Protein AF-A0AAN6RG92-F1 (afdb_monomer_lite)

Radius of gyration: 42.53 Å; chains: 1; bounding box: 88×149×104 Å

Foldseek 3Di:
DPPFKAKAKDWLDDPLQPPFQDDDPDAPVVLLVVVVVVVVVVVVPDDDDDDDDDDDDDDDDDDDDDDDDDDDDDDDHDDDDPPDDSPPPPLVPVLSQKIKMKMWMWGHDPDDPDDTDTFWIWIKMKGRLLQDQFQQLSQLFPDLVSNCCDQPQHARLQFGPPQCQDPPQQVFPNLDHRLNSDWIEMETQDTDGDPVCPPVCVSLVRVSVVLVVVCSRTVWYKYKYALQRCCVVLCVVCVPHDPVVSVVSSVVSSVVSLLVVLVSQWADRGADSMTMDTNDSPRCSNVQHSVNGGYQDDDDDDDDDPVLVVLLVVLLVDALVVNLVVCCVQPVALPDPLQCDADRQQHGSLLSNLLSLNLVNNLVNCVSCVVQQCDATSSRDGSLRSLLVSVSCVLQWDDDFSGIDGCNLVGPFDDLSNLSSNCVSVVPPDADPLNSQLSRQQKPQSQAESNFRFLLLLLLLLVLLVVQLVQLVVLVVPPPDPALCSSCVSCVLLCVLWDPQLSVVSSVDVLLSNLLSVLSVLLNVLSPDSYNLSQLAPVSSVVSLVVVVDPVSSVVVNVVSPTDSLSNLQSSLLVSQQCDSRNHSVPCPVDPPVRVVVCCVDPNNVVSVVVSVPGGDIPSNNSSSNSCVVRVHHYPDDPCLLPVSPHRSSLLVCLLVVVCVQDPADFFAAADPVQAQAEFEQEFPLLCFVVVQVVCVVVVFPHEAEVVCQVPDPVHRVSLVSVVLCVVPPDDDDDQCALSSVCRPCSVGNHYTYLVRNQCVVSVCVRRVNHHYHYRGDPDPVVSVVVCCVPVVVVLQCVVVVVLVPPDPPPQQLVLQVQLLVCLLVLPVVSNVVSCVVNVPAQPFAQDPVPDDPSDPPSRHHDHLLSSLQSNLLSVNLVSLLVSLVRHPPRDNAARNLLSNLVVLDLSSNLSNCVSPLVNLADDNDDPDQAHSLLSLLQDPNSLSNNVSSLVSLHQLQRQTPDNDLCRRNLSSNLVSPPALVSLVSNVVSPDAAPRQCSCVSCLLVVPPSNNVSCLVRHPDHDDCVSPPLVVSLVSNVVVPNVVSNVVSVVSCCVPVVDDDDDDDDDDDDDDDYYDDDDDDDDDDDDDDDDDNRSPSSCPSSDSSRDNSPPPPPPPPPPDDDDDDDDDDDDDDDDDDD

Organism: NCBI:txid1892770

Sequence (1138 aa):
MMEHFTVKLTLRSKSKAKRNDWKPKKTWKQCFEELGAKMRDSVTNNDPEPEPRAQEVEGSEMRDVEENLDQGEEETIQDEEDPGQASDDDIFAEFRWMEQMDGTVFLHHPDSSNKPSGVGYCNAKLIRRNCMRSFYSDLEQPTQETCNLAFQLFDRYGRLKKAFKEHVVKKGSGIWGDEFDSGDLLLFEEVSLQAPYRRQGLGTKLVEAILERARSKSNDFFAVVTPGWLNRVVSMETNGMSDSEVREVESRHQVAAECFYRSVGFRRVGSSSWLAFAGNPEHPCHSLDAAADFDMPVPPPRLLSPQQTAMFRECSGKNDKDFLVYLQGKMGDRYNPLWDAIDKAGNTILCCSAMASKNQTTSWILNMRADLRVLRNDEGETVLDALLDDCETKRTQRQHNIATLSVSDEFKGFPDTTVACVALLKGMSTVNISEKLRLKFGCTCGSCIGGFLSPRMRFSLRNKAKYIHDMLQMCMSSQMTGDLDDFLYSAEDYLLYVPESVRNNMRTNRSLRQGFANLFTHFEQLSKVDTSRGLLNEPNVLLQLKMEGEWPPHSKNYLKRGGTIYAVGSYLFEFAMNEDEVTGDGDPNMFDEDEKKEFEKSPEGVKLKTELAGLSECRNDLEYGFVSTQLRYKMKPSAHEYGYSVYSIRTWHLIESFYGLFAPNPPPRVRDPSKPMQVICVGLPRSGTESLQKALLTLGYDYTYHGWDMLNESPHRMNSWVALARRKYFQTASKRIAAEDFDALLGHAVAVTDAAANCFAAELIAAYPDAKVILNTRRNIDAWHASVMSNIVAVNEDWFKWLLCRTHTPVDMGKARQQIIAACSSGDIGSLEALFKGSAIGPNHPHSVYQLDRSVPESQQLPVVEQMFLEAIKSEQIDVILFLAKYFPGSSLYGHPMRAAIDTGNPDVLRAACKSDPESANVELGDDDTMNALGYAASKPNGAELIKVLLDAGADPNHDPPFKLPACRNVSAAVLGGMPASTFEQFFDAGYIGNDPFPIEYAVEKQRKDVLEVFFSRCQALPDPQVLSEEKLIGMADKHGDQDMVAMIKGFYESRYHKKEGMLASLKKRNHVVLSVRGLLKAFESSYCASQSGQLLFFVVVFAVNTPPNLSADWTYRRHGDYNIGKGVAMQTIKLSP

InterPro domains:
  IPR016181 Acyl-CoA N-acyltransferase [SSF55729] (184-273)
  IPR027417 P-loop containing nucleoside triphosphate hydrolase [G3DSA:3.40.50.300] (671-848)
  IPR027417 P-loop containing nucleoside triphosphate hydrolase [SSF52540] (675-794)
  IPR036770 Ankyrin repeat-containing domain superfamily [G3DSA:1.25.40.20] (856-1052)
  IPR036770 Ankyrin repeat-containing domain superfamily [SSF48403] (897-1050)
  IPR040632 Sulfotransferase, S. mansonii-type [PF17784] (678-824)

Structure (mmCIF, N/CA/C/O backbone):
data_AF-A0AAN6RG92-F1
#
_entry.id   AF-A0AAN6RG92-F1
#
loop_
_atom_site.group_PDB
_atom_site.id
_atom_site.type_symbol
_atom_site.label_atom_id
_atom_site.label_alt_id
_atom_site.label_comp_id
_atom_site.label_asym_id
_atom_site.label_entity_id
_atom_site.label_seq_id
_atom_site.pdbx_PDB_ins_code
_atom_site.Cartn_x
_atom_site.Cartn_y
_atom_site.Cartn_z
_atom_site.occupancy
_atom_site.B_iso_or_equiv
_atom_site.auth_seq_id
_atom_site.auth_comp_id
_atom_site.auth_asym_id
_atom_site.auth_atom_id
_atom_site.pdbx_PDB_model_num
ATOM 1 N N . MET A 1 1 ? 17.712 -48.344 -13.541 1.00 41.84 1 MET A N 1
ATOM 2 C CA . MET A 1 1 ? 17.711 -46.967 -14.106 1.00 41.84 1 MET A CA 1
ATOM 3 C C . MET A 1 1 ? 17.796 -45.860 -13.046 1.00 41.84 1 MET A C 1
ATOM 5 O O . MET A 1 1 ? 18.238 -44.779 -13.409 1.00 41.84 1 MET A O 1
ATOM 9 N N . MET A 1 2 ? 17.413 -46.079 -11.774 1.00 48.91 2 MET A N 1
ATOM 10 C CA . MET A 1 2 ? 17.526 -45.055 -10.710 1.00 48.91 2 MET A CA 1
ATOM 11 C C . MET A 1 2 ? 18.890 -44.999 -9.993 1.00 48.91 2 MET A C 1
ATOM 13 O O . MET A 1 2 ? 19.185 -43.973 -9.393 1.00 48.91 2 MET A O 1
ATOM 17 N N . GLU A 1 3 ? 19.742 -46.022 -10.122 1.00 54.16 3 GLU A N 1
ATOM 18 C CA . GLU A 1 3 ? 21.063 -46.136 -9.458 1.00 54.16 3 GLU A CA 1
ATOM 19 C C . GLU A 1 3 ? 22.092 -45.056 -9.860 1.00 54.16 3 GLU A C 1
ATOM 21 O O . GLU A 1 3 ? 23.181 -44.984 -9.302 1.00 54.16 3 GLU A O 1
ATOM 26 N N . HIS A 1 4 ? 21.765 -44.199 -10.832 1.00 69.56 4 HIS A N 1
ATOM 27 C CA . HIS A 1 4 ? 22.655 -43.150 -11.334 1.00 69.56 4 HIS A CA 1
ATOM 28 C C . HIS A 1 4 ? 22.322 -41.747 -10.814 1.00 69.56 4 HIS A C 1
ATOM 30 O O . HIS A 1 4 ? 22.964 -40.791 -11.239 1.00 69.56 4 HIS A O 1
ATOM 36 N N . PHE A 1 5 ? 21.333 -41.577 -9.930 1.00 75.44 5 PHE A N 1
ATOM 37 C CA . PHE A 1 5 ? 20.938 -40.251 -9.443 1.00 75.44 5 PHE A CA 1
ATOM 38 C C . PHE A 1 5 ? 21.104 -40.116 -7.931 1.00 75.44 5 PHE A C 1
ATOM 40 O O . PHE A 1 5 ? 20.640 -40.963 -7.178 1.00 75.44 5 PHE A O 1
ATOM 47 N N . THR A 1 6 ? 21.685 -39.003 -7.479 1.00 80.31 6 THR A N 1
ATOM 48 C CA . THR A 1 6 ? 21.758 -38.655 -6.048 1.00 80.31 6 THR A CA 1
ATOM 49 C C . THR A 1 6 ? 21.073 -37.323 -5.785 1.00 80.31 6 THR A C 1
ATOM 51 O O . THR A 1 6 ? 21.332 -36.342 -6.487 1.00 80.31 6 THR A O 1
ATOM 54 N N . VAL A 1 7 ? 20.229 -37.270 -4.753 1.00 80.50 7 VAL A N 1
ATOM 55 C CA . VAL A 1 7 ? 19.650 -36.021 -4.242 1.00 80.50 7 VAL A CA 1
ATOM 56 C C . VAL A 1 7 ? 20.561 -35.489 -3.141 1.00 80.50 7 VAL A C 1
ATOM 58 O O . VAL A 1 7 ? 20.794 -36.175 -2.151 1.00 80.50 7 VAL A O 1
ATOM 61 N N . LYS A 1 8 ? 21.071 -34.269 -3.309 1.00 82.94 8 LYS A N 1
ATOM 62 C CA . LYS A 1 8 ? 21.851 -33.556 -2.294 1.00 82.94 8 LYS A CA 1
ATOM 63 C C . LYS A 1 8 ? 21.007 -32.429 -1.717 1.00 82.94 8 LYS A C 1
ATOM 65 O O . LYS A 1 8 ? 20.476 -31.613 -2.474 1.00 82.94 8 LYS A O 1
ATOM 70 N N . LEU A 1 9 ? 20.906 -32.378 -0.394 1.00 81.44 9 LEU A N 1
ATOM 71 C CA . LEU A 1 9 ? 20.276 -31.277 0.326 1.00 81.44 9 LEU A CA 1
ATOM 72 C C . LEU A 1 9 ? 21.353 -30.353 0.893 1.00 81.44 9 LEU A C 1
ATOM 74 O O . LEU A 1 9 ? 22.310 -30.808 1.515 1.00 81.44 9 LEU A O 1
ATOM 78 N N . THR A 1 10 ? 21.176 -29.051 0.712 1.00 78.62 10 THR A N 1
ATOM 79 C CA . THR A 1 10 ? 22.070 -28.022 1.241 1.00 78.62 10 THR A CA 1
ATOM 80 C C . THR A 1 10 ? 21.276 -27.075 2.132 1.00 78.62 10 THR A C 1
ATOM 82 O O . THR A 1 10 ? 20.286 -26.477 1.708 1.00 78.62 10 THR A O 1
ATOM 85 N N . LEU A 1 11 ? 21.739 -26.907 3.372 1.00 70.62 11 LEU A N 1
ATOM 86 C CA . LEU A 1 11 ? 21.238 -25.892 4.297 1.00 70.62 11 LEU A CA 1
ATOM 87 C C . LEU A 1 11 ? 22.201 -24.711 4.319 1.00 70.62 11 LEU A C 1
ATOM 89 O O . LEU A 1 11 ? 23.370 -24.876 4.668 1.00 70.62 11 LEU A O 1
ATOM 93 N N . ARG A 1 12 ? 21.714 -23.513 3.986 1.00 65.75 12 ARG A N 1
ATOM 94 C CA . ARG A 1 12 ? 22.569 -22.314 3.930 1.00 65.75 12 ARG A CA 1
ATOM 95 C C . ARG A 1 12 ? 22.848 -21.680 5.299 1.00 65.75 12 ARG A C 1
ATOM 97 O O . ARG A 1 12 ? 23.779 -20.895 5.417 1.00 65.75 12 ARG A O 1
ATOM 104 N N . SER A 1 13 ? 22.109 -22.048 6.352 1.00 58.00 13 SER A N 1
ATOM 105 C CA . SER A 1 13 ? 22.227 -21.434 7.685 1.00 58.00 13 SER A CA 1
ATOM 106 C C . SER A 1 13 ? 22.281 -22.483 8.803 1.00 58.00 13 SER A C 1
ATOM 108 O O . SER A 1 13 ? 21.282 -23.133 9.091 1.00 58.00 13 SER A O 1
ATOM 110 N N . LYS A 1 14 ? 23.432 -22.644 9.479 1.00 45.84 14 LYS A N 1
ATOM 111 C CA . LYS A 1 14 ? 23.584 -23.592 10.611 1.00 45.84 14 LYS A CA 1
ATOM 112 C C . LYS A 1 14 ? 23.246 -22.986 11.985 1.00 45.84 14 LYS A C 1
ATOM 114 O O . LYS A 1 14 ? 22.945 -23.717 12.925 1.00 45.84 14 LYS A O 1
ATOM 119 N N . SER A 1 15 ? 23.317 -21.658 12.142 1.00 46.38 15 SER A N 1
ATOM 120 C CA . SER A 1 15 ? 23.264 -20.982 13.456 1.00 46.38 15 SER A CA 1
ATOM 121 C C . SER A 1 15 ? 21.853 -20.711 13.988 1.00 46.38 15 SER A C 1
ATOM 123 O O . SER A 1 15 ? 21.699 -20.422 15.174 1.00 46.38 15 SER A O 1
ATOM 125 N N . LYS A 1 16 ? 20.821 -20.839 13.148 1.00 53.66 16 LYS A N 1
ATOM 126 C CA . LYS A 1 16 ? 19.426 -20.509 13.492 1.00 53.66 16 LYS A CA 1
ATOM 127 C C . LYS A 1 16 ? 18.623 -21.697 14.049 1.00 53.66 16 LYS A C 1
ATOM 129 O O . LYS A 1 16 ? 17.495 -21.521 14.491 1.00 53.66 16 LYS A O 1
ATOM 134 N N . ALA A 1 17 ? 19.214 -22.897 14.061 1.00 45.22 17 ALA A N 1
ATOM 135 C CA . ALA A 1 17 ? 18.517 -24.170 14.271 1.00 45.22 17 ALA A CA 1
ATOM 136 C C . ALA A 1 17 ? 18.749 -24.851 15.637 1.00 45.22 17 ALA A C 1
ATOM 138 O O . ALA A 1 17 ? 18.220 -25.929 15.869 1.00 45.22 17 ALA A O 1
ATOM 139 N N . LYS A 1 18 ? 19.496 -24.261 16.581 1.00 39.88 18 LYS A N 1
ATOM 140 C CA . LYS A 1 18 ? 19.905 -25.007 17.792 1.00 39.88 18 LYS A CA 1
ATOM 141 C C . LYS A 1 18 ? 18.778 -25.395 18.764 1.00 39.88 18 LYS A C 1
ATOM 143 O O . LYS A 1 18 ? 19.038 -26.203 19.649 1.00 39.88 18 LYS A O 1
ATOM 148 N N . ARG A 1 19 ? 17.567 -24.831 18.661 1.00 42.09 19 ARG A N 1
ATOM 149 C CA . ARG A 1 19 ? 16.524 -25.037 19.687 1.00 42.09 19 ARG A CA 1
ATOM 150 C C . ARG A 1 19 ? 15.610 -26.253 19.445 1.00 42.09 19 ARG A C 1
ATOM 152 O O . ARG A 1 19 ? 15.033 -26.711 20.419 1.00 42.09 19 ARG A O 1
ATOM 159 N N . ASN A 1 20 ? 15.517 -26.802 18.222 1.00 46.84 20 ASN A N 1
ATOM 160 C CA . ASN A 1 20 ? 14.426 -27.725 17.834 1.00 46.84 20 ASN A CA 1
ATOM 161 C C . ASN A 1 20 ? 14.829 -28.950 16.972 1.00 46.84 20 ASN A C 1
ATOM 163 O O . ASN A 1 20 ? 13.984 -29.482 16.253 1.00 46.84 20 ASN A O 1
ATOM 167 N N . ASP A 1 21 ? 16.075 -29.431 17.013 1.00 44.81 21 ASP A N 1
ATOM 168 C CA . ASP A 1 21 ? 16.442 -30.654 16.275 1.00 44.81 21 ASP A CA 1
ATOM 169 C C . ASP A 1 21 ? 15.799 -31.896 16.931 1.00 44.81 21 ASP A C 1
ATOM 171 O O . ASP A 1 21 ? 16.317 -32.473 17.891 1.00 44.81 21 ASP A O 1
ATOM 175 N N . TRP A 1 22 ? 14.637 -32.304 16.419 1.00 44.06 22 TRP A N 1
ATOM 176 C CA . TRP A 1 22 ? 13.930 -33.518 16.818 1.00 44.06 22 TRP A CA 1
ATOM 177 C C . TRP A 1 22 ? 14.306 -34.673 15.890 1.00 44.06 22 TRP A C 1
ATOM 179 O O . TRP A 1 22 ? 14.305 -34.537 14.670 1.00 44.06 22 TRP A O 1
ATOM 189 N N . LYS A 1 23 ? 14.586 -35.854 16.454 1.00 47.00 23 LYS A N 1
ATOM 190 C CA . LYS A 1 23 ? 14.817 -37.071 15.663 1.00 47.00 23 LYS A CA 1
ATOM 191 C C . LYS A 1 23 ? 13.511 -37.868 15.537 1.00 47.00 23 LYS A C 1
ATOM 193 O O . LYS A 1 23 ? 13.114 -38.506 16.518 1.00 47.00 23 LYS A O 1
ATOM 198 N N . PRO A 1 24 ? 12.829 -37.858 14.374 1.00 51.44 24 PRO A N 1
ATOM 199 C CA . PRO A 1 24 ? 11.627 -38.660 14.179 1.00 51.44 24 PRO A CA 1
ATOM 200 C C . PRO A 1 24 ? 11.956 -40.157 14.283 1.00 51.44 24 PRO A C 1
ATOM 202 O O . PRO A 1 24 ? 12.979 -40.620 13.790 1.00 51.44 24 PRO A O 1
ATOM 205 N N . LYS A 1 25 ? 11.081 -40.932 14.941 1.00 48.28 25 LYS A N 1
ATOM 206 C CA . LYS A 1 25 ? 11.265 -42.386 15.131 1.00 48.28 25 LYS A CA 1
ATOM 207 C C . LYS A 1 25 ? 10.901 -43.230 13.894 1.00 48.28 25 LYS A C 1
ATOM 209 O O . LYS A 1 25 ? 11.211 -44.415 13.891 1.00 48.28 25 LYS A O 1
ATOM 214 N N . LYS A 1 26 ? 10.198 -42.658 12.905 1.00 56.84 26 LYS A N 1
ATOM 215 C CA . LYS A 1 26 ? 9.674 -43.336 11.699 1.00 56.84 26 LYS A CA 1
ATOM 216 C C . LYS A 1 26 ? 9.678 -42.392 10.494 1.00 56.84 26 LYS A C 1
ATOM 218 O O . LYS A 1 26 ? 9.419 -41.204 10.683 1.00 56.84 26 LYS A O 1
ATOM 223 N N . THR A 1 27 ? 9.880 -42.904 9.281 1.00 55.31 27 THR A N 1
ATOM 224 C CA . THR A 1 27 ? 9.799 -42.130 8.020 1.00 55.31 27 THR A CA 1
ATOM 225 C C . THR A 1 27 ? 8.349 -41.927 7.560 1.00 55.31 27 THR A C 1
ATOM 227 O O . THR A 1 27 ? 7.443 -42.624 8.021 1.00 55.31 27 THR A O 1
ATOM 230 N N . TRP A 1 28 ? 8.106 -40.986 6.640 1.00 49.78 28 TRP A N 1
ATOM 231 C CA . TRP A 1 28 ? 6.772 -40.768 6.051 1.00 49.78 28 TRP A CA 1
ATOM 232 C C . TRP A 1 28 ? 6.160 -42.026 5.432 1.00 49.78 28 TRP A C 1
ATOM 234 O O . TRP A 1 28 ? 5.001 -42.344 5.692 1.00 49.78 28 TRP A O 1
ATOM 244 N N . LYS A 1 29 ? 6.963 -42.786 4.681 1.00 57.22 29 LYS A N 1
ATOM 245 C CA . LYS A 1 29 ? 6.540 -44.039 4.047 1.00 57.22 29 LYS A CA 1
ATOM 246 C C . LYS A 1 29 ? 6.023 -45.053 5.075 1.00 57.22 29 LYS A C 1
ATOM 248 O O . LYS A 1 29 ? 4.946 -45.608 4.894 1.00 57.22 29 LYS A O 1
ATOM 253 N N . GLN A 1 30 ? 6.725 -45.199 6.200 1.00 65.00 30 GLN A N 1
ATOM 254 C CA . GLN A 1 30 ? 6.315 -46.079 7.301 1.00 65.00 30 GLN A CA 1
ATOM 255 C C . GLN A 1 30 ? 5.021 -45.599 7.976 1.00 65.00 30 GLN A C 1
ATOM 257 O O . GLN A 1 30 ? 4.154 -46.407 8.298 1.00 65.00 30 GLN A O 1
ATOM 262 N N . CYS A 1 31 ? 4.861 -44.285 8.174 1.00 57.78 31 CYS A N 1
ATOM 263 C CA . CYS A 1 31 ? 3.627 -43.725 8.730 1.00 57.78 31 CYS A CA 1
ATOM 264 C C . CYS A 1 31 ? 2.418 -43.975 7.810 1.00 57.78 31 CYS A C 1
ATOM 266 O O . CYS A 1 31 ? 1.359 -44.369 8.298 1.00 57.78 31 CYS A O 1
ATOM 268 N N . PHE A 1 32 ? 2.571 -43.791 6.496 1.00 53.44 32 PHE A N 1
ATOM 269 C CA . PHE A 1 32 ? 1.494 -44.007 5.527 1.00 53.44 32 PHE A CA 1
ATOM 270 C C . PHE A 1 32 ? 1.146 -45.485 5.325 1.00 53.44 32 PHE A C 1
ATOM 272 O O . PHE A 1 32 ? -0.032 -45.817 5.207 1.00 53.44 32 PHE A O 1
ATOM 279 N N . GLU A 1 33 ? 2.131 -46.383 5.348 1.00 63.28 33 GLU A N 1
ATOM 280 C CA . GLU A 1 33 ? 1.896 -47.831 5.301 1.00 63.28 33 GLU A CA 1
ATOM 281 C C . GLU A 1 33 ? 1.090 -48.312 6.522 1.00 63.28 33 GLU A C 1
ATOM 283 O O . GLU A 1 33 ? 0.132 -49.074 6.368 1.00 63.28 33 GLU A O 1
ATOM 288 N N . GLU A 1 34 ? 1.403 -47.806 7.721 1.00 60.94 34 GLU A N 1
ATOM 289 C CA . GLU A 1 34 ? 0.662 -48.105 8.956 1.00 60.94 34 GLU A CA 1
ATOM 290 C C . GLU A 1 34 ? -0.752 -47.508 8.968 1.00 60.94 34 GLU A C 1
ATOM 292 O O . GLU A 1 34 ? -1.695 -48.170 9.404 1.00 60.94 34 GLU A O 1
ATOM 297 N N . LEU A 1 35 ? -0.929 -46.274 8.487 1.00 51.62 35 LEU A N 1
ATOM 298 C CA . LEU A 1 35 ? -2.249 -45.645 8.351 1.00 51.62 35 LEU A CA 1
ATOM 299 C C . LEU A 1 35 ? -3.116 -46.383 7.326 1.00 51.62 35 LEU A C 1
ATOM 301 O O . LEU A 1 35 ? -4.281 -46.668 7.602 1.00 51.62 35 LEU A O 1
ATOM 305 N N . GLY A 1 36 ? -2.538 -46.770 6.187 1.00 54.31 36 GLY A N 1
ATOM 306 C CA . GLY A 1 36 ? -3.207 -47.591 5.182 1.00 54.31 36 GLY A CA 1
ATOM 307 C C . GLY A 1 36 ? -3.563 -48.988 5.699 1.00 54.31 36 GLY A C 1
ATOM 308 O O . GLY A 1 36 ? -4.608 -49.526 5.343 1.00 54.31 36 GLY A O 1
ATOM 309 N N . ALA A 1 37 ? -2.738 -49.586 6.566 1.00 53.97 37 ALA A N 1
ATOM 310 C CA . ALA A 1 37 ? -3.074 -50.831 7.262 1.00 53.97 37 ALA A CA 1
ATOM 311 C C . ALA A 1 37 ? -4.242 -50.639 8.250 1.00 53.97 37 ALA A C 1
ATOM 313 O O . ALA A 1 37 ? -5.227 -51.364 8.166 1.00 53.97 37 ALA A O 1
ATOM 314 N N . LYS A 1 38 ? -4.206 -49.594 9.091 1.00 49.78 38 LYS A N 1
ATOM 315 C CA . LYS A 1 38 ? -5.293 -49.268 10.035 1.00 49.78 38 LYS A CA 1
ATOM 316 C C . LYS A 1 38 ? -6.626 -48.953 9.349 1.00 49.78 38 LYS A C 1
ATOM 318 O O . LYS A 1 38 ? -7.674 -49.305 9.882 1.00 49.78 38 LYS A O 1
ATOM 323 N N . MET A 1 39 ? -6.602 -48.291 8.189 1.00 46.28 39 MET A N 1
ATOM 324 C CA . MET A 1 39 ? -7.810 -48.029 7.396 1.00 46.28 39 MET A CA 1
ATOM 325 C C . MET A 1 39 ? -8.355 -49.295 6.728 1.00 46.28 39 MET A C 1
ATOM 327 O O . MET A 1 39 ? -9.567 -49.452 6.623 1.00 46.28 39 MET A O 1
ATOM 331 N N . ARG A 1 40 ? -7.492 -50.233 6.317 1.00 48.16 40 ARG A N 1
ATOM 332 C CA . ARG A 1 40 ? -7.936 -51.548 5.825 1.00 48.16 40 ARG A CA 1
ATOM 333 C C . ARG A 1 40 ? -8.585 -52.377 6.937 1.00 48.16 40 ARG A C 1
ATOM 335 O O . ARG A 1 40 ? -9.636 -52.961 6.698 1.00 48.16 40 ARG A O 1
ATOM 342 N N . ASP A 1 41 ? -8.041 -52.327 8.151 1.00 42.03 41 ASP A N 1
ATOM 343 C CA . ASP A 1 41 ? -8.598 -53.024 9.321 1.00 42.03 41 ASP A CA 1
ATOM 344 C C . ASP A 1 41 ? -9.918 -52.403 9.834 1.00 42.03 41 ASP A C 1
ATOM 346 O O . ASP A 1 41 ? -10.749 -53.097 10.432 1.00 42.03 41 ASP A O 1
ATOM 350 N N . SER A 1 42 ? -10.150 -51.100 9.605 1.00 39.28 42 SER A N 1
ATOM 351 C CA . SER A 1 42 ? -11.406 -50.431 9.980 1.00 39.28 42 SER A CA 1
ATOM 352 C C . SER A 1 42 ? -12.540 -50.662 8.974 1.00 39.28 42 SER A C 1
ATOM 354 O O . SER A 1 42 ? -13.697 -50.739 9.387 1.00 39.28 42 SER A O 1
ATOM 356 N N . VAL A 1 43 ? -12.222 -50.845 7.686 1.00 43.78 43 VAL A N 1
ATOM 357 C CA . VAL A 1 43 ? -13.200 -51.152 6.622 1.00 43.78 43 VAL A CA 1
ATOM 358 C C . VAL A 1 43 ? -13.655 -52.618 6.666 1.00 43.78 43 VAL A C 1
ATOM 360 O O . VAL A 1 43 ? -14.786 -52.914 6.298 1.00 43.78 43 VAL A O 1
ATOM 363 N N . THR A 1 44 ? -12.854 -53.544 7.207 1.00 41.34 44 THR A N 1
ATOM 364 C CA . THR A 1 44 ? -13.261 -54.958 7.353 1.00 41.34 44 THR A CA 1
ATOM 365 C C . THR A 1 44 ? -14.277 -55.231 8.469 1.00 41.34 44 THR A C 1
ATOM 367 O O . THR A 1 44 ? -14.779 -56.347 8.555 1.00 41.34 44 THR A O 1
ATOM 370 N N . ASN A 1 45 ? -14.593 -54.251 9.328 1.00 40.19 45 ASN A N 1
ATOM 371 C CA . ASN A 1 45 ? -15.454 -54.466 10.501 1.00 40.19 45 ASN A CA 1
ATOM 372 C C . ASN A 1 45 ? -16.856 -53.844 10.423 1.00 40.19 45 ASN A C 1
ATOM 374 O O . ASN A 1 45 ? -17.624 -54.041 11.358 1.00 40.19 45 ASN A O 1
ATOM 378 N N . ASN A 1 46 ? -17.224 -53.144 9.347 1.00 36.41 46 ASN A N 1
ATOM 379 C CA . ASN A 1 46 ? -18.586 -52.633 9.160 1.00 36.41 46 ASN A CA 1
ATOM 380 C C . ASN A 1 46 ? -18.934 -52.558 7.666 1.00 36.41 46 ASN A C 1
ATOM 382 O O . ASN A 1 46 ? -18.648 -51.551 7.031 1.00 36.41 46 ASN A O 1
ATOM 386 N N . ASP A 1 47 ? -19.503 -53.627 7.102 1.00 32.25 47 ASP A N 1
ATOM 387 C CA . ASP A 1 47 ? -20.840 -53.594 6.478 1.00 32.25 47 ASP A CA 1
ATOM 388 C C . ASP A 1 47 ? -21.178 -54.910 5.737 1.00 32.25 47 ASP A C 1
ATOM 390 O O . ASP A 1 47 ? -20.274 -55.631 5.307 1.00 32.25 47 ASP A O 1
ATOM 394 N N . PRO A 1 48 ? -22.476 -55.264 5.605 1.00 35.66 48 PRO A N 1
ATOM 395 C CA . PRO A 1 48 ? -22.934 -56.438 4.872 1.00 35.66 48 PRO A CA 1
ATOM 396 C C . PRO A 1 48 ? -23.002 -56.192 3.355 1.00 35.66 48 PRO A C 1
ATOM 398 O O . PRO A 1 48 ? -23.286 -55.089 2.893 1.00 35.66 48 PRO A O 1
ATOM 401 N N . GLU A 1 49 ? -22.768 -57.268 2.601 1.00 36.09 49 GLU A N 1
ATOM 402 C CA . GLU A 1 49 ? -22.749 -57.357 1.134 1.00 36.09 49 GLU A CA 1
ATOM 403 C C . GLU A 1 49 ? -23.899 -56.637 0.403 1.00 36.09 49 GLU A C 1
ATOM 405 O O . GLU A 1 49 ? -25.060 -56.707 0.820 1.00 36.09 49 GLU A O 1
ATOM 410 N N . PRO A 1 50 ? -23.616 -56.132 -0.812 1.00 32.41 50 PRO A N 1
ATOM 411 C CA . PRO A 1 50 ? -24.576 -56.179 -1.903 1.00 32.41 50 PRO A CA 1
ATOM 412 C C . PRO A 1 50 ? -24.087 -57.026 -3.092 1.00 32.41 50 PRO A C 1
ATOM 414 O O . PRO A 1 50 ? -22.984 -56.863 -3.613 1.00 32.41 50 PRO A O 1
ATOM 417 N N . GLU A 1 51 ? -24.993 -57.902 -3.525 1.00 28.19 51 GLU A N 1
ATOM 418 C CA . GLU A 1 51 ? -24.962 -58.775 -4.704 1.00 28.19 51 GLU A CA 1
ATOM 419 C C . GLU A 1 51 ? -24.925 -58.033 -6.070 1.00 28.19 51 GLU A C 1
ATOM 421 O O . GLU A 1 51 ? -25.201 -56.833 -6.152 1.00 28.19 51 GLU A O 1
ATOM 426 N N . PRO A 1 52 ? -24.599 -58.744 -7.176 1.00 36.50 52 PRO A N 1
ATOM 427 C CA . PRO A 1 52 ? -23.826 -58.204 -8.292 1.00 36.50 52 PRO A CA 1
ATOM 428 C C . PRO A 1 52 ? -24.656 -57.829 -9.533 1.00 36.50 52 PRO A C 1
ATOM 430 O O . PRO A 1 52 ? -25.716 -58.394 -9.811 1.00 36.50 52 PRO A O 1
ATOM 433 N N . ARG A 1 53 ? -24.096 -56.958 -10.385 1.00 27.89 53 ARG A N 1
ATOM 434 C CA . ARG A 1 53 ? -24.444 -56.902 -11.816 1.00 27.89 53 ARG A CA 1
ATOM 435 C C . ARG A 1 53 ? -23.192 -56.831 -12.682 1.00 27.89 53 ARG A C 1
ATOM 437 O O . ARG A 1 53 ? -22.346 -55.964 -12.504 1.00 27.89 53 ARG A O 1
ATOM 444 N N . ALA A 1 54 ? -23.122 -57.797 -13.591 1.00 28.50 54 ALA A N 1
ATOM 445 C CA . ALA A 1 54 ? -21.978 -58.188 -14.396 1.00 28.50 54 ALA A CA 1
ATOM 446 C C . ALA A 1 54 ? -22.031 -57.674 -15.849 1.00 28.50 54 ALA A C 1
ATOM 448 O O . ALA A 1 54 ? -23.072 -57.203 -16.310 1.00 28.50 54 ALA A O 1
ATOM 449 N N . GLN A 1 55 ? -20.907 -57.948 -16.528 1.00 29.12 55 GLN A N 1
ATOM 450 C CA . GLN A 1 55 ? -20.581 -57.989 -17.966 1.00 29.12 55 GLN A CA 1
ATOM 451 C C . GLN A 1 55 ? -19.938 -56.718 -18.545 1.00 29.12 55 GLN A C 1
ATOM 453 O O . GLN A 1 55 ? -20.609 -55.713 -18.749 1.00 29.12 55 GLN A O 1
ATOM 458 N N . GLU A 1 56 ? -18.603 -56.624 -18.642 1.00 28.41 56 GLU A N 1
ATOM 459 C CA . GLU A 1 56 ? -17.579 -57.408 -19.392 1.00 28.41 56 GLU A CA 1
ATOM 460 C C . GLU A 1 56 ? -17.343 -56.885 -20.816 1.00 28.41 56 GLU A C 1
ATOM 462 O O . GLU A 1 56 ? -18.208 -56.998 -21.680 1.00 28.41 56 GLU A O 1
ATOM 467 N N . VAL A 1 57 ? -16.113 -56.407 -21.054 1.00 28.39 57 VAL A N 1
ATOM 468 C CA . VAL A 1 57 ? -15.346 -56.649 -22.286 1.00 28.39 57 VAL A CA 1
ATOM 469 C C . VAL A 1 57 ? -13.887 -56.915 -21.872 1.00 28.39 57 VAL A C 1
ATOM 471 O O . VAL A 1 57 ? -13.230 -56.047 -21.301 1.00 28.39 57 VAL A O 1
ATOM 474 N N . GLU A 1 58 ? -13.442 -58.150 -22.124 1.00 27.77 58 GLU A N 1
ATOM 475 C CA . GLU A 1 58 ? -12.080 -58.719 -22.030 1.00 27.77 58 GLU A CA 1
ATOM 476 C C . GLU A 1 58 ? -11.085 -57.980 -22.958 1.00 27.77 58 GLU A C 1
ATOM 478 O O . GLU A 1 58 ? -11.504 -57.324 -23.906 1.00 27.77 58 GLU A O 1
ATOM 483 N N . GLY A 1 59 ? -9.754 -58.025 -22.851 1.00 25.56 59 GLY A N 1
ATOM 484 C CA . GLY A 1 59 ? -8.755 -58.737 -22.042 1.00 25.56 59 GLY A CA 1
ATOM 485 C C . GLY A 1 59 ? -7.435 -57.927 -22.142 1.00 25.56 59 GLY A C 1
ATOM 486 O O . GLY A 1 59 ? -7.394 -56.904 -22.818 1.00 25.56 59 GLY A O 1
ATOM 487 N N . SER A 1 60 ? -6.318 -58.236 -21.491 1.00 25.48 60 SER A N 1
ATOM 488 C CA . SER A 1 60 ? -5.620 -59.517 -21.451 1.00 25.48 60 SER A CA 1
ATOM 489 C C . SER A 1 60 ? -4.631 -59.570 -20.279 1.00 25.48 60 SER A C 1
ATOM 491 O O . SER A 1 60 ? -3.957 -58.587 -19.973 1.00 25.48 60 SER A O 1
ATOM 493 N N . GLU A 1 61 ? -4.534 -60.763 -19.705 1.00 26.23 61 GLU A N 1
ATOM 494 C CA . GLU A 1 61 ? -3.703 -61.234 -18.596 1.00 26.23 61 GLU A CA 1
ATOM 495 C C . GLU A 1 61 ? -2.219 -60.815 -18.624 1.00 26.23 61 GLU A C 1
ATOM 497 O O . GLU A 1 61 ? -1.538 -60.937 -19.644 1.00 26.23 61 GLU A O 1
ATOM 502 N N . MET A 1 62 ? -1.675 -60.492 -17.446 1.00 23.70 62 MET A N 1
ATOM 503 C CA . MET A 1 62 ? -0.275 -60.766 -17.118 1.00 23.70 62 MET A CA 1
ATOM 504 C C . MET A 1 62 ? -0.238 -61.522 -15.786 1.00 23.70 62 MET A C 1
ATOM 506 O O . MET A 1 62 ? -0.813 -61.075 -14.799 1.00 23.70 62 MET A O 1
ATOM 510 N N . ARG A 1 63 ? 0.360 -62.717 -15.828 1.00 26.05 63 ARG A N 1
ATOM 511 C CA . ARG A 1 63 ? 0.427 -63.707 -14.748 1.00 26.05 63 ARG A CA 1
ATOM 512 C C . ARG A 1 63 ? 1.449 -63.318 -13.691 1.00 26.05 63 ARG A C 1
ATOM 514 O O . ARG A 1 63 ? 2.494 -62.756 -14.014 1.00 26.05 63 ARG A O 1
ATOM 521 N N . ASP A 1 64 ? 1.138 -63.735 -12.473 1.00 25.64 64 ASP A N 1
ATOM 522 C CA . ASP A 1 64 ? 1.993 -63.727 -11.297 1.00 25.64 64 ASP A CA 1
ATOM 523 C C . ASP A 1 64 ? 3.341 -64.419 -11.540 1.00 25.64 64 ASP A C 1
ATOM 525 O O . ASP A 1 64 ? 3.408 -65.528 -12.080 1.00 25.64 64 ASP A O 1
ATOM 529 N N . VAL A 1 65 ? 4.405 -63.780 -11.058 1.00 26.05 65 VAL A N 1
ATOM 530 C CA . VAL A 1 65 ? 5.622 -64.459 -10.611 1.00 26.05 65 VAL A CA 1
ATOM 531 C C . VAL A 1 65 ? 5.939 -63.897 -9.229 1.00 26.05 65 VAL A C 1
ATOM 533 O O . VAL A 1 65 ? 6.446 -62.786 -9.092 1.00 26.05 65 VAL A O 1
ATOM 536 N N . GLU A 1 66 ? 5.582 -64.665 -8.201 1.00 30.00 66 GLU A N 1
ATOM 537 C CA . GLU A 1 66 ? 6.226 -64.584 -6.894 1.00 30.00 66 GLU A CA 1
ATOM 538 C C . GLU A 1 66 ? 7.712 -64.908 -7.078 1.00 30.00 66 GLU A C 1
ATOM 540 O O . GLU A 1 66 ? 8.047 -66.015 -7.492 1.00 30.00 66 GLU A O 1
ATOM 545 N N . GLU A 1 67 ? 8.608 -63.984 -6.732 1.00 27.06 67 GLU A N 1
ATOM 546 C CA . GLU A 1 67 ? 10.000 -64.329 -6.448 1.00 27.06 67 GLU A CA 1
ATOM 547 C C . GLU A 1 67 ? 10.544 -63.461 -5.304 1.00 27.06 67 GLU A C 1
ATOM 549 O O . GLU A 1 67 ? 10.852 -62.285 -5.453 1.00 27.06 67 GLU A O 1
ATOM 554 N N . ASN A 1 68 ? 10.574 -64.108 -4.138 1.00 23.34 68 ASN A N 1
ATOM 555 C CA . ASN A 1 68 ? 11.583 -64.065 -3.084 1.00 23.34 68 ASN A CA 1
ATOM 556 C C . ASN A 1 68 ? 12.149 -62.712 -2.620 1.00 23.34 68 ASN A C 1
ATOM 558 O O . ASN A 1 68 ? 12.941 -62.050 -3.280 1.00 23.34 68 ASN A O 1
ATOM 562 N N . LEU A 1 69 ? 11.829 -62.440 -1.351 1.00 32.81 69 LEU A N 1
ATOM 563 C CA . LEU A 1 69 ? 12.619 -61.675 -0.393 1.00 32.81 69 LEU A CA 1
ATOM 564 C C . LEU A 1 69 ? 14.119 -61.966 -0.548 1.00 32.81 69 LEU A C 1
ATOM 566 O O . LEU A 1 69 ? 14.571 -63.050 -0.180 1.00 32.81 69 LEU A O 1
ATOM 570 N N . ASP A 1 70 ? 14.884 -60.974 -0.994 1.00 23.34 70 ASP A N 1
ATOM 571 C CA . ASP A 1 70 ? 16.302 -60.907 -0.674 1.00 23.34 70 ASP A CA 1
ATOM 572 C C . ASP A 1 70 ? 16.704 -59.475 -0.308 1.00 23.34 70 ASP A C 1
ATOM 574 O O . ASP A 1 70 ? 16.148 -58.486 -0.790 1.00 23.34 70 ASP A O 1
ATOM 578 N N . GLN A 1 71 ? 17.605 -59.398 0.659 1.00 33.78 71 GLN A N 1
ATOM 579 C CA . GLN A 1 71 ? 18.028 -58.195 1.359 1.00 33.78 71 GLN A CA 1
ATOM 580 C C . GLN A 1 71 ? 18.830 -57.292 0.408 1.00 33.78 71 GLN A C 1
ATOM 582 O O . GLN A 1 71 ? 19.882 -57.695 -0.076 1.00 33.78 71 GLN A O 1
ATOM 587 N N . GLY A 1 72 ? 18.355 -56.067 0.154 1.00 22.59 72 GLY A N 1
ATOM 588 C CA . GLY A 1 72 ? 19.011 -55.100 -0.734 1.00 22.59 72 GLY A CA 1
ATOM 589 C C . GLY A 1 72 ? 19.077 -53.700 -0.124 1.00 22.59 72 GLY A C 1
ATOM 590 O O . GLY A 1 72 ? 18.100 -52.963 -0.172 1.00 22.59 72 GLY A O 1
ATOM 591 N N . GLU A 1 73 ? 20.223 -53.426 0.500 1.00 24.30 73 GLU A N 1
ATOM 592 C CA . GLU A 1 73 ? 20.951 -52.160 0.721 1.00 24.30 73 GLU A CA 1
ATOM 593 C C . GLU A 1 73 ? 20.188 -50.810 0.757 1.00 24.30 73 GLU A C 1
ATOM 595 O O . GLU A 1 73 ? 19.553 -50.374 -0.200 1.00 24.30 73 GLU A O 1
ATOM 600 N N . GLU A 1 74 ? 20.351 -50.086 1.875 1.00 26.67 74 GLU A N 1
ATOM 601 C CA . GLU A 1 74 ? 19.964 -48.680 2.060 1.00 26.67 74 GLU A CA 1
ATOM 602 C C . GLU A 1 74 ? 20.641 -47.759 1.017 1.00 26.67 74 GLU A C 1
ATOM 604 O O . GLU A 1 74 ? 21.850 -47.520 1.070 1.00 26.67 74 GLU A O 1
ATOM 609 N N . GLU A 1 75 ? 19.862 -47.184 0.090 1.00 29.52 75 GLU A N 1
ATOM 610 C CA . GLU A 1 75 ? 20.323 -46.104 -0.798 1.00 29.52 75 GLU A CA 1
ATOM 611 C C . GLU A 1 75 ? 20.685 -44.853 0.033 1.00 29.52 75 GLU A C 1
ATOM 613 O O . GLU A 1 75 ? 19.865 -44.286 0.758 1.00 29.52 75 GLU A O 1
ATOM 618 N N . THR A 1 76 ? 21.943 -44.420 -0.064 1.00 28.42 76 THR A N 1
ATOM 619 C CA . THR A 1 76 ? 22.572 -43.429 0.820 1.00 28.42 76 THR A CA 1
ATOM 620 C C . THR A 1 76 ? 22.214 -41.989 0.423 1.00 28.42 76 THR A C 1
ATOM 622 O O . THR A 1 76 ? 22.657 -41.484 -0.609 1.00 28.42 76 THR A O 1
ATOM 625 N N . ILE A 1 77 ? 21.463 -41.283 1.274 1.00 37.12 77 ILE A N 1
ATOM 626 C CA . ILE A 1 77 ? 21.378 -39.812 1.252 1.00 37.12 77 ILE A CA 1
ATOM 627 C C . ILE A 1 77 ? 22.732 -39.280 1.741 1.00 37.12 77 ILE A C 1
ATOM 629 O O . ILE A 1 77 ? 23.128 -39.538 2.876 1.00 37.12 77 ILE A O 1
ATOM 633 N N . GLN A 1 78 ? 23.477 -38.579 0.884 1.00 34.94 78 GLN A N 1
ATOM 634 C CA . GLN A 1 78 ? 24.767 -37.998 1.266 1.00 34.94 78 GLN A CA 1
ATOM 635 C C . GLN A 1 78 ? 24.569 -36.637 1.946 1.00 34.94 78 GLN A C 1
ATOM 637 O O . GLN A 1 78 ? 24.454 -35.605 1.280 1.00 34.94 78 GLN A O 1
ATOM 642 N N . ASP A 1 79 ? 24.575 -36.646 3.278 1.00 35.38 79 ASP A N 1
ATOM 643 C CA . ASP A 1 79 ? 24.706 -35.454 4.118 1.00 35.38 79 ASP A CA 1
ATOM 644 C C . ASP A 1 79 ? 26.196 -35.077 4.243 1.00 35.38 79 ASP A C 1
ATOM 646 O O . ASP A 1 79 ? 26.900 -35.528 5.144 1.00 35.38 79 ASP A O 1
ATOM 650 N N . GLU A 1 80 ? 26.726 -34.261 3.328 1.00 37.25 80 GLU A N 1
ATOM 651 C CA . GLU A 1 80 ? 28.059 -33.669 3.525 1.00 37.25 80 GLU A CA 1
ATOM 652 C C . GLU A 1 80 ? 27.966 -32.455 4.462 1.00 37.25 80 GLU A C 1
ATOM 654 O O . GLU A 1 80 ? 27.651 -31.333 4.057 1.00 37.25 80 GLU A O 1
ATOM 659 N N . GLU A 1 81 ? 28.261 -32.681 5.742 1.00 36.62 81 GLU A N 1
ATOM 660 C CA . GLU A 1 81 ? 28.479 -31.630 6.732 1.00 36.62 81 GLU A CA 1
ATOM 661 C C . GLU A 1 81 ? 29.859 -30.980 6.532 1.00 36.62 81 GLU A C 1
ATOM 663 O O . GLU A 1 81 ? 30.845 -31.440 7.095 1.00 36.62 81 GLU A O 1
ATOM 668 N N . ASP A 1 82 ? 29.953 -29.879 5.779 1.00 32.88 82 ASP A N 1
ATOM 669 C CA . ASP A 1 82 ? 31.195 -29.084 5.730 1.00 32.88 82 ASP A CA 1
ATOM 670 C C . ASP A 1 82 ? 31.370 -28.291 7.050 1.00 32.88 82 ASP A C 1
ATOM 672 O O . ASP A 1 82 ? 30.567 -27.387 7.338 1.00 32.88 82 ASP A O 1
ATOM 676 N N . PRO A 1 83 ? 32.333 -28.627 7.928 1.00 27.12 83 PRO A N 1
ATOM 677 C CA . PRO A 1 83 ? 32.435 -28.070 9.265 1.00 27.12 83 PRO A CA 1
ATOM 678 C C . PRO A 1 83 ? 33.439 -26.911 9.267 1.00 27.12 83 PRO A C 1
ATOM 680 O O . PRO A 1 83 ? 34.557 -27.060 9.750 1.00 27.12 83 PRO A O 1
ATOM 683 N N . GLY A 1 84 ? 33.078 -25.734 8.743 1.00 29.38 84 GLY A N 1
ATOM 684 C CA . GLY A 1 84 ? 34.026 -24.615 8.844 1.00 29.38 84 GLY A CA 1
ATOM 685 C C . GLY A 1 84 ? 33.673 -23.257 8.254 1.00 29.38 84 GLY A C 1
ATOM 686 O O . GLY A 1 84 ? 34.252 -22.269 8.697 1.00 29.38 84 GLY A O 1
ATOM 687 N N . GLN A 1 85 ? 32.729 -23.149 7.322 1.00 30.84 85 GLN A N 1
ATOM 688 C CA . GLN A 1 85 ? 32.338 -21.853 6.762 1.00 30.84 85 GLN A CA 1
ATOM 689 C C . GLN A 1 85 ? 30.851 -21.613 7.010 1.00 30.84 85 GLN A C 1
ATOM 691 O O . GLN A 1 85 ? 29.996 -22.312 6.473 1.00 30.84 85 GLN A O 1
ATOM 696 N N . ALA A 1 86 ? 30.518 -20.606 7.822 1.00 33.94 86 ALA A N 1
ATOM 697 C CA . ALA A 1 86 ? 29.277 -19.885 7.566 1.00 33.94 86 ALA A CA 1
ATOM 698 C C . ALA A 1 86 ? 29.436 -19.351 6.139 1.00 33.94 86 ALA A C 1
ATOM 700 O O . ALA A 1 86 ? 30.331 -18.541 5.909 1.00 33.94 86 ALA A O 1
ATOM 701 N N . SER A 1 87 ? 28.705 -19.907 5.170 1.00 38.22 87 SER A N 1
ATOM 702 C CA . SER A 1 87 ? 28.875 -19.482 3.785 1.00 38.22 87 SER A CA 1
ATOM 703 C C . SER A 1 87 ? 28.541 -17.997 3.717 1.00 38.22 87 SER A C 1
ATOM 705 O O . SER A 1 87 ? 27.431 -17.616 4.098 1.00 38.22 87 SER A O 1
ATOM 707 N N . ASP A 1 88 ? 29.447 -17.186 3.178 1.00 40.62 88 ASP A N 1
ATOM 708 C CA . ASP A 1 88 ? 29.181 -15.794 2.787 1.00 40.62 88 ASP A CA 1
ATOM 709 C C . ASP A 1 88 ? 27.988 -15.673 1.789 1.00 40.62 88 ASP A C 1
ATOM 711 O O . ASP A 1 88 ? 27.583 -14.568 1.442 1.00 40.62 88 ASP A O 1
ATOM 715 N N . ASP A 1 89 ? 27.374 -16.799 1.383 1.00 51.69 89 ASP A N 1
ATOM 716 C CA . ASP A 1 89 ? 26.258 -16.944 0.439 1.00 51.69 89 ASP A CA 1
ATOM 717 C C . ASP A 1 89 ? 24.841 -17.085 1.069 1.00 51.69 89 ASP A C 1
ATOM 719 O O . ASP A 1 89 ? 23.870 -17.303 0.329 1.00 51.69 89 ASP A O 1
ATOM 723 N N . ASP A 1 90 ? 24.659 -16.991 2.401 1.00 61.69 90 ASP A N 1
ATOM 724 C CA . ASP A 1 90 ? 23.309 -16.945 3.017 1.00 61.69 90 ASP A CA 1
ATOM 725 C C . ASP A 1 90 ? 22.730 -15.528 2.972 1.00 61.69 90 ASP A C 1
ATOM 727 O O . ASP A 1 90 ? 22.732 -14.765 3.939 1.00 61.69 90 ASP A O 1
ATOM 731 N N . ILE A 1 91 ? 22.170 -15.189 1.818 1.00 57.22 91 ILE A N 1
ATOM 732 C CA . ILE A 1 91 ? 21.527 -13.898 1.582 1.00 57.22 91 ILE A CA 1
ATOM 733 C C . ILE A 1 91 ? 20.285 -13.656 2.478 1.00 57.22 91 ILE A C 1
ATOM 735 O O . ILE A 1 91 ? 19.819 -12.527 2.558 1.00 57.22 91 ILE A O 1
ATOM 739 N N . PHE A 1 92 ? 19.755 -14.660 3.196 1.00 66.75 92 PHE A N 1
ATOM 740 C CA . PHE A 1 92 ? 18.678 -14.487 4.189 1.00 66.75 92 PHE A CA 1
ATOM 741 C C . PHE A 1 92 ? 19.171 -14.471 5.647 1.00 66.75 92 PHE A C 1
ATOM 743 O O . PHE A 1 92 ? 18.364 -14.603 6.574 1.00 66.75 92 PHE A O 1
ATOM 750 N N . ALA A 1 93 ? 20.475 -14.322 5.898 1.00 63.19 93 ALA A N 1
ATOM 751 C CA . ALA A 1 93 ? 21.051 -14.414 7.242 1.00 63.19 93 ALA A CA 1
ATOM 752 C C . ALA A 1 93 ? 20.361 -13.507 8.290 1.00 63.19 93 ALA A C 1
ATOM 754 O O . ALA A 1 93 ? 20.228 -13.911 9.445 1.00 63.19 93 ALA A O 1
ATOM 755 N N . GLU A 1 94 ? 19.834 -12.345 7.893 1.00 59.44 94 GLU A N 1
ATOM 756 C CA . GLU A 1 94 ? 19.111 -11.409 8.772 1.00 59.44 94 GLU A CA 1
ATOM 757 C C . GLU A 1 94 ? 17.774 -11.936 9.319 1.00 59.44 94 GLU A C 1
ATOM 759 O O . GLU A 1 94 ? 17.410 -11.627 10.455 1.00 59.44 94 GLU A O 1
ATOM 764 N N . PHE A 1 95 ? 17.064 -12.778 8.562 1.00 69.38 95 PHE A N 1
ATOM 765 C CA . PHE A 1 95 ? 15.765 -13.316 8.964 1.00 69.38 95 PHE A CA 1
ATOM 766 C C . PHE A 1 95 ? 15.972 -14.495 9.913 1.00 69.38 95 PHE A C 1
ATOM 768 O O . PHE A 1 95 ? 16.079 -15.648 9.493 1.00 69.38 95 PHE A O 1
ATOM 775 N N . ARG A 1 96 ? 16.083 -14.222 11.217 1.00 68.94 96 ARG A N 1
ATOM 776 C CA . ARG A 1 96 ? 16.332 -15.255 12.247 1.00 68.94 96 ARG A CA 1
ATOM 777 C C . ARG A 1 96 ? 15.250 -16.338 12.301 1.00 68.94 96 ARG A C 1
ATOM 779 O O . ARG A 1 96 ? 15.537 -17.457 12.705 1.00 68.94 96 ARG A O 1
ATOM 786 N N . TRP A 1 97 ? 14.042 -16.000 11.870 1.00 76.50 97 TRP A N 1
ATOM 787 C CA . TRP A 1 97 ? 12.871 -16.869 11.814 1.00 76.50 97 TRP A CA 1
ATOM 788 C C . TRP A 1 97 ? 12.770 -17.687 10.513 1.00 76.50 97 TRP A C 1
ATOM 790 O O . TRP A 1 97 ? 11.833 -18.465 10.373 1.00 76.50 97 TRP A O 1
ATOM 800 N N . MET A 1 98 ? 13.698 -17.545 9.559 1.00 81.44 98 MET A N 1
ATOM 801 C CA . MET A 1 98 ? 13.670 -18.257 8.274 1.00 81.44 98 MET A CA 1
ATOM 802 C C . MET A 1 98 ? 14.953 -19.058 8.030 1.00 81.44 98 MET A C 1
ATOM 804 O O . MET A 1 98 ? 16.064 -18.567 8.248 1.00 81.44 98 MET A O 1
ATOM 808 N N . GLU A 1 99 ? 14.796 -20.269 7.498 1.00 85.19 99 GLU A N 1
ATOM 809 C CA . GLU A 1 99 ? 15.887 -21.133 7.051 1.00 85.19 99 GLU A CA 1
ATOM 810 C C . GLU A 1 99 ? 15.654 -21.620 5.612 1.00 85.19 99 GLU A C 1
ATOM 812 O O . GLU A 1 99 ? 14.620 -22.213 5.309 1.00 85.19 99 GLU A O 1
ATOM 817 N N . GLN A 1 100 ? 16.621 -21.387 4.720 1.00 85.12 100 GLN A N 1
ATOM 818 C CA . GLN A 1 100 ? 16.559 -21.852 3.331 1.00 85.12 100 GLN A CA 1
ATOM 819 C C . GLN A 1 100 ? 17.063 -23.298 3.199 1.00 85.12 100 GLN A C 1
ATOM 821 O O . GLN A 1 100 ? 18.141 -23.637 3.697 1.00 85.12 100 GLN A O 1
ATOM 826 N N . MET A 1 101 ? 16.297 -24.114 2.473 1.00 87.44 101 MET A N 1
ATOM 827 C CA . MET A 1 101 ? 16.585 -25.505 2.131 1.00 87.44 101 MET A CA 1
ATOM 828 C C . MET A 1 101 ? 16.656 -25.643 0.610 1.00 87.44 101 MET A C 1
ATOM 830 O O . MET A 1 101 ? 15.646 -25.500 -0.078 1.00 87.44 101 MET A O 1
ATOM 834 N N . ASP A 1 102 ? 17.849 -25.918 0.089 1.00 85.44 102 ASP A N 1
ATOM 835 C CA . ASP A 1 102 ? 18.058 -26.161 -1.337 1.00 85.44 102 ASP A CA 1
ATOM 836 C C . ASP A 1 102 ? 18.225 -27.664 -1.585 1.00 85.44 102 ASP A C 1
ATOM 838 O O . ASP A 1 102 ? 19.017 -28.323 -0.913 1.00 85.44 102 ASP A O 1
ATOM 842 N N . GLY A 1 103 ? 17.521 -28.208 -2.574 1.00 86.31 103 GLY A N 1
ATOM 843 C CA . GLY A 1 103 ? 17.702 -29.582 -3.037 1.00 86.31 103 GLY A CA 1
ATOM 844 C C . GLY A 1 103 ? 18.237 -29.610 -4.464 1.00 86.31 103 GLY A C 1
ATOM 845 O O . GLY A 1 103 ? 17.741 -28.890 -5.324 1.00 86.31 103 GLY A O 1
ATOM 846 N N . THR A 1 104 ? 19.246 -30.433 -4.744 1.00 85.69 104 THR A N 1
ATOM 847 C CA . THR A 1 104 ? 19.794 -30.617 -6.099 1.00 85.69 104 THR A CA 1
ATOM 848 C C . THR A 1 104 ? 19.840 -32.093 -6.460 1.00 85.69 104 THR A C 1
ATOM 850 O O . THR A 1 104 ? 20.295 -32.917 -5.671 1.00 85.69 104 THR A O 1
ATOM 853 N N . VAL A 1 105 ? 19.385 -32.430 -7.664 1.00 85.38 105 VAL A N 1
ATOM 854 C CA . VAL A 1 105 ? 19.486 -33.783 -8.222 1.00 85.38 105 VAL A CA 1
ATOM 855 C C . VAL A 1 105 ? 20.703 -33.837 -9.133 1.00 85.38 105 VAL A C 1
ATOM 857 O O . VAL A 1 105 ? 20.796 -33.057 -10.082 1.00 85.38 105 VAL A O 1
ATOM 860 N N . PHE A 1 106 ? 21.615 -34.761 -8.861 1.00 83.88 106 PHE A N 1
ATOM 861 C CA . PHE A 1 106 ? 22.816 -34.997 -9.654 1.00 83.88 106 PHE A CA 1
ATOM 862 C C . PHE A 1 106 ? 22.708 -36.303 -10.432 1.00 83.88 106 PHE A C 1
ATOM 864 O O . PHE A 1 106 ? 22.219 -37.294 -9.896 1.00 83.88 106 PHE A O 1
ATOM 871 N N . LEU A 1 107 ? 23.191 -36.295 -11.674 1.00 81.44 107 LEU A N 1
ATOM 872 C CA . LEU A 1 107 ? 23.389 -37.490 -12.489 1.00 81.44 107 LEU A CA 1
ATOM 873 C C . LEU A 1 107 ? 24.860 -37.933 -12.421 1.00 81.44 107 LEU A C 1
ATOM 875 O O . LEU A 1 107 ? 25.766 -37.141 -12.701 1.00 81.44 107 LEU A O 1
ATOM 879 N N . HIS A 1 108 ? 25.078 -39.206 -12.098 1.00 75.50 108 HIS A N 1
ATOM 880 C CA . HIS A 1 108 ? 26.371 -39.888 -12.127 1.00 75.50 108 HIS A CA 1
ATOM 881 C C . HIS A 1 108 ? 26.513 -40.669 -13.431 1.00 75.50 108 HIS A C 1
ATOM 883 O O . HIS A 1 108 ? 25.703 -41.542 -13.738 1.00 75.50 108 HIS A O 1
ATOM 889 N N . HIS A 1 109 ? 27.547 -40.357 -14.212 1.00 68.19 109 HIS A N 1
ATOM 890 C CA . HIS A 1 109 ? 27.851 -41.107 -15.426 1.00 68.19 109 HIS A CA 1
ATOM 891 C C . HIS A 1 109 ? 28.703 -42.343 -15.081 1.00 68.19 109 HIS A C 1
ATOM 893 O O . HIS A 1 109 ? 29.691 -42.188 -14.365 1.00 68.19 109 HIS A O 1
ATOM 899 N N . PRO A 1 110 ? 28.364 -43.547 -15.588 1.00 52.16 110 PRO A N 1
ATOM 900 C CA . PRO A 1 110 ? 29.093 -44.784 -15.276 1.00 52.16 110 PRO A CA 1
ATOM 901 C C . PRO A 1 110 ? 30.566 -44.778 -15.711 1.00 52.16 110 PRO A C 1
ATOM 903 O O . PRO A 1 110 ? 31.370 -45.508 -15.144 1.00 52.16 110 PRO A O 1
ATOM 906 N N . ASP A 1 111 ? 30.920 -43.936 -16.688 1.00 56.41 111 ASP A N 1
ATOM 907 C CA . ASP A 1 111 ? 32.270 -43.794 -17.225 1.00 56.41 111 ASP A CA 1
ATOM 908 C C . ASP A 1 111 ? 32.742 -42.331 -17.143 1.00 56.41 111 ASP A C 1
ATOM 910 O O . ASP A 1 111 ? 32.102 -41.425 -17.683 1.00 56.41 111 ASP A O 1
ATOM 914 N N . SER A 1 112 ? 33.929 -42.134 -16.556 1.00 42.81 112 SER A N 1
ATOM 915 C CA . SER A 1 112 ? 34.789 -40.932 -16.537 1.00 42.81 112 SER A CA 1
ATOM 916 C C . SER A 1 112 ? 34.791 -40.030 -15.293 1.00 42.81 112 SER A C 1
ATOM 918 O O . SER A 1 112 ? 33.795 -39.763 -14.633 1.00 42.81 112 SER A O 1
ATOM 920 N N . SER A 1 113 ? 35.990 -39.493 -15.059 1.00 51.06 113 SER A N 1
ATOM 921 C CA . SER A 1 113 ? 36.456 -38.469 -14.116 1.00 51.06 113 SER A CA 1
ATOM 922 C C . SER A 1 113 ? 35.748 -37.099 -14.192 1.00 51.06 113 SER A C 1
ATOM 924 O O . SER A 1 113 ? 36.355 -36.077 -13.864 1.00 51.06 113 SER A O 1
ATOM 926 N N . ASN A 1 114 ? 34.504 -37.040 -14.668 1.00 52.25 114 ASN A N 1
ATOM 927 C CA . ASN A 1 114 ? 33.732 -35.810 -14.812 1.00 52.25 114 ASN A CA 1
ATOM 928 C C . ASN A 1 114 ? 32.927 -35.506 -13.543 1.00 52.25 114 ASN A C 1
ATOM 930 O O . ASN A 1 114 ? 32.340 -36.393 -12.929 1.00 52.25 114 ASN A O 1
ATOM 934 N N . LYS A 1 115 ? 32.886 -34.225 -13.151 1.00 56.75 115 LYS A N 1
ATOM 935 C CA . LYS A 1 115 ? 32.069 -33.759 -12.021 1.00 56.75 115 LYS A CA 1
ATOM 936 C C . LYS A 1 115 ? 30.581 -34.065 -12.279 1.00 56.75 115 LYS A C 1
ATOM 938 O O . LYS A 1 115 ? 30.131 -33.861 -13.409 1.00 56.75 115 LYS A O 1
ATOM 943 N N . PRO A 1 116 ? 29.819 -34.499 -11.256 1.00 65.62 116 PRO A N 1
ATOM 944 C CA . PRO A 1 116 ? 28.393 -34.782 -11.393 1.00 65.62 116 PRO A CA 1
ATOM 945 C C . PRO A 1 116 ? 27.637 -33.554 -11.914 1.00 65.62 116 PRO A C 1
ATOM 947 O O . PRO A 1 116 ? 27.899 -32.423 -11.493 1.00 65.62 116 PRO A O 1
ATOM 950 N N . SER A 1 117 ? 26.705 -33.770 -12.844 1.00 72.19 117 SER A N 1
ATOM 951 C CA . SER A 1 117 ? 25.935 -32.696 -13.480 1.00 72.19 117 SER A CA 1
ATOM 952 C C . SER A 1 117 ? 24.564 -32.541 -12.816 1.00 72.19 117 SER A C 1
ATOM 954 O O . SER A 1 117 ? 23.848 -33.518 -12.597 1.00 72.19 117 SER A O 1
ATOM 956 N N . GLY A 1 118 ? 24.210 -31.307 -12.443 1.00 79.12 118 GLY A N 1
ATOM 957 C CA . GLY A 1 118 ? 22.921 -30.992 -11.822 1.00 79.12 118 GLY A CA 1
ATOM 958 C C . GLY A 1 118 ? 21.788 -31.026 -12.851 1.00 79.12 118 GLY A C 1
ATOM 959 O O . GLY A 1 118 ? 21.787 -30.242 -13.800 1.00 79.12 118 GLY A O 1
ATOM 960 N N . VAL A 1 119 ? 20.822 -31.924 -12.660 1.00 83.44 119 VAL A N 1
ATOM 961 C CA . VAL A 1 119 ? 19.679 -32.150 -13.568 1.00 83.44 119 VAL A CA 1
ATOM 962 C C . VAL A 1 119 ? 18.342 -31.660 -12.998 1.00 83.44 119 VAL A C 1
ATOM 964 O O . VAL A 1 119 ? 17.349 -31.569 -13.728 1.00 83.44 119 VAL A O 1
ATOM 967 N N . GLY A 1 120 ? 18.318 -31.309 -11.709 1.00 79.94 120 GLY A N 1
ATOM 968 C CA . GLY A 1 120 ? 17.138 -30.837 -10.991 1.00 79.94 120 GLY A CA 1
ATOM 969 C C . GLY A 1 120 ? 17.475 -29.928 -9.818 1.00 79.94 120 GLY A C 1
ATOM 970 O O . GLY A 1 120 ? 18.517 -30.114 -9.191 1.00 79.94 120 GLY A O 1
ATOM 971 N N . TYR A 1 121 ? 16.593 -28.979 -9.515 1.00 84.75 121 TYR A N 1
ATOM 972 C CA . TYR A 1 121 ? 16.748 -28.022 -8.423 1.00 84.75 121 TYR A CA 1
ATOM 973 C C . TYR A 1 121 ? 15.417 -27.778 -7.703 1.00 84.75 121 TYR A C 1
ATOM 975 O O . TYR A 1 121 ? 14.357 -27.737 -8.329 1.00 84.75 121 TYR A O 1
ATOM 983 N N . CYS A 1 122 ? 15.476 -27.612 -6.384 1.00 85.81 122 CYS A N 1
ATOM 984 C CA . CYS A 1 122 ? 14.365 -27.146 -5.572 1.00 85.81 122 CYS A CA 1
ATOM 985 C C . CYS A 1 122 ? 14.825 -26.099 -4.556 1.00 85.81 122 CYS A C 1
ATOM 987 O O . CYS A 1 122 ? 15.857 -26.277 -3.908 1.00 85.81 122 CYS A O 1
ATOM 989 N N . ASN A 1 123 ? 14.031 -25.037 -4.410 1.00 86.31 123 ASN A N 1
ATOM 990 C CA . ASN A 1 123 ? 14.172 -24.012 -3.385 1.00 86.31 123 ASN A CA 1
ATOM 991 C C . ASN A 1 123 ? 12.975 -24.073 -2.433 1.00 86.31 123 ASN A C 1
ATOM 993 O O . ASN A 1 123 ? 11.835 -23.916 -2.874 1.00 86.31 123 ASN A O 1
ATOM 997 N N . ALA A 1 124 ? 13.228 -24.256 -1.140 1.00 89.62 124 ALA A N 1
ATOM 998 C CA . ALA A 1 124 ? 12.206 -24.171 -0.107 1.00 89.62 124 ALA A CA 1
ATOM 999 C C . ALA A 1 124 ? 12.687 -23.352 1.098 1.00 89.62 124 ALA A C 1
ATOM 1001 O O . ALA A 1 124 ? 13.889 -23.204 1.335 1.00 89.62 124 ALA A O 1
ATOM 1002 N N . LYS A 1 125 ? 11.748 -22.812 1.880 1.00 89.38 125 LYS A N 1
ATOM 1003 C CA . LYS A 1 125 ? 12.041 -22.031 3.089 1.00 89.38 125 LYS A CA 1
ATOM 1004 C C . LYS A 1 125 ? 11.210 -22.512 4.262 1.00 89.38 125 LYS A C 1
ATOM 1006 O O . LYS A 1 125 ? 9.985 -22.505 4.193 1.00 89.38 125 LYS A O 1
ATOM 1011 N N . LEU A 1 126 ? 11.880 -22.884 5.347 1.00 89.94 126 LEU A N 1
ATOM 1012 C CA . LEU A 1 126 ? 11.243 -23.169 6.625 1.00 89.94 126 LEU A CA 1
ATOM 1013 C C . LEU A 1 126 ? 11.112 -21.868 7.421 1.00 89.94 126 LEU A C 1
ATOM 1015 O O . LEU A 1 126 ? 12.100 -21.199 7.714 1.00 89.94 126 LEU A O 1
ATOM 1019 N N . ILE A 1 127 ? 9.879 -21.522 7.752 1.00 88.06 127 ILE A N 1
ATOM 1020 C CA . ILE A 1 127 ? 9.426 -20.248 8.292 1.00 88.06 127 ILE A CA 1
ATOM 1021 C C . ILE A 1 127 ? 8.867 -20.503 9.700 1.00 88.06 127 ILE A C 1
ATOM 1023 O O . ILE A 1 127 ? 7.842 -21.164 9.865 1.00 88.06 127 ILE A O 1
ATOM 1027 N N . ARG A 1 128 ? 9.547 -19.980 10.723 1.00 82.44 128 ARG A N 1
ATOM 1028 C CA . ARG A 1 128 ? 9.206 -20.137 12.144 1.00 82.44 128 ARG A CA 1
ATOM 1029 C C . ARG A 1 128 ? 8.243 -19.044 12.590 1.00 82.44 128 ARG A C 1
ATOM 1031 O O . ARG A 1 128 ? 8.669 -17.955 12.977 1.00 82.44 128 ARG A O 1
ATOM 1038 N N . ARG A 1 129 ? 6.940 -19.327 12.514 1.00 76.94 129 ARG A N 1
ATOM 1039 C CA . ARG A 1 129 ? 5.884 -18.339 12.802 1.00 76.94 129 ARG A CA 1
ATOM 1040 C C . ARG A 1 129 ? 5.920 -17.812 14.233 1.00 76.94 129 ARG A C 1
ATOM 1042 O O . ARG A 1 129 ? 5.701 -16.629 14.444 1.00 76.94 129 ARG A O 1
ATOM 1049 N N . ASN A 1 130 ? 6.264 -18.659 15.200 1.00 69.00 130 ASN A N 1
ATOM 1050 C CA . ASN A 1 130 ? 6.328 -18.291 16.618 1.00 69.00 130 ASN A CA 1
ATOM 1051 C C . ASN A 1 130 ? 7.392 -17.229 16.956 1.00 69.00 130 ASN A C 1
ATOM 1053 O O . ASN A 1 130 ? 7.378 -16.675 18.046 1.00 69.00 130 ASN A O 1
ATOM 1057 N N . CYS A 1 131 ? 8.338 -16.975 16.051 1.00 62.88 131 CYS A N 1
ATOM 1058 C CA . CYS A 1 131 ? 9.390 -15.976 16.223 1.00 62.88 131 CYS A CA 1
ATOM 1059 C C . CYS A 1 131 ? 9.086 -14.666 15.475 1.00 62.88 131 CYS A C 1
ATOM 1061 O O . CYS A 1 131 ? 9.947 -13.784 15.426 1.00 62.88 131 CYS A O 1
ATOM 1063 N N . MET A 1 132 ? 7.908 -14.556 14.853 1.00 67.19 132 MET A N 1
ATOM 1064 C CA . MET A 1 132 ? 7.482 -13.384 14.089 1.00 67.19 132 MET A CA 1
ATOM 1065 C C . MET A 1 132 ? 6.628 -12.466 14.932 1.00 67.19 132 MET A C 1
ATOM 1067 O O . MET A 1 132 ? 5.794 -12.920 15.707 1.00 67.19 132 MET A O 1
ATOM 1071 N N . ARG A 1 133 ? 6.820 -11.164 14.735 1.00 60.19 133 ARG A N 1
ATOM 1072 C CA . ARG A 1 133 ? 6.124 -10.127 15.505 1.00 60.19 133 ARG A CA 1
ATOM 1073 C C . ARG A 1 133 ? 5.012 -9.490 14.687 1.00 60.19 133 ARG A C 1
ATOM 1075 O O . ARG A 1 133 ? 3.928 -9.221 15.190 1.00 60.19 133 ARG A O 1
ATOM 1082 N N . SER A 1 134 ? 5.282 -9.251 13.406 1.00 69.31 134 SER A N 1
ATOM 1083 C CA . SER A 1 134 ? 4.306 -8.721 12.459 1.00 69.31 134 SER A CA 1
ATOM 1084 C C . SER A 1 134 ? 4.316 -9.623 11.245 1.00 69.31 134 SER A C 1
ATOM 1086 O O . SER A 1 134 ? 5.107 -9.419 10.332 1.00 69.31 134 SER A O 1
ATOM 1088 N N . PHE A 1 135 ? 3.441 -10.630 11.231 1.00 79.00 135 PHE A N 1
ATOM 1089 C CA . PHE A 1 135 ? 3.442 -11.661 10.195 1.00 79.00 135 PHE A CA 1
ATOM 1090 C C . PHE A 1 135 ? 3.436 -11.062 8.778 1.00 79.00 135 PHE A C 1
ATOM 1092 O O . PHE A 1 135 ? 4.252 -11.438 7.944 1.00 79.00 135 PHE A O 1
ATOM 1099 N N . TYR A 1 136 ? 2.599 -10.051 8.519 1.00 82.06 136 TYR A N 1
ATOM 1100 C CA . TYR A 1 136 ? 2.618 -9.340 7.236 1.00 82.06 136 TYR A CA 1
ATOM 1101 C C . TYR A 1 136 ? 3.932 -8.597 6.979 1.00 82.06 136 TYR A C 1
ATOM 1103 O O . TYR A 1 136 ? 4.533 -8.803 5.932 1.00 82.06 136 TYR A O 1
ATOM 1111 N N . SER A 1 137 ? 4.399 -7.757 7.908 1.00 73.00 137 SER A N 1
ATOM 1112 C CA . SER A 1 137 ? 5.614 -6.955 7.688 1.00 73.00 137 SER A CA 1
ATOM 1113 C C . SER A 1 137 ? 6.876 -7.813 7.580 1.00 73.00 137 SER A C 1
ATOM 1115 O O . SER A 1 137 ? 7.801 -7.455 6.856 1.00 73.00 137 SER A O 1
ATOM 1117 N N . ASP A 1 138 ? 6.919 -8.934 8.299 1.00 75.19 138 ASP A N 1
ATOM 1118 C CA . ASP A 1 138 ? 8.043 -9.863 8.321 1.00 75.19 138 ASP A CA 1
ATOM 1119 C C . ASP A 1 138 ? 8.081 -10.685 7.023 1.00 75.19 138 ASP A C 1
ATOM 1121 O O . ASP A 1 138 ? 9.142 -10.789 6.411 1.00 75.19 138 ASP A O 1
ATOM 1125 N N . LEU A 1 139 ? 6.945 -11.215 6.541 1.00 79.62 139 LEU A N 1
ATOM 1126 C CA . LEU A 1 139 ? 6.888 -11.990 5.290 1.00 79.62 139 LEU A CA 1
ATOM 1127 C C . LEU A 1 139 ? 6.831 -11.137 4.012 1.00 79.62 139 LEU A C 1
ATOM 1129 O O . LEU A 1 139 ? 7.106 -11.668 2.935 1.00 79.62 139 LEU A O 1
ATOM 1133 N N . GLU A 1 140 ? 6.509 -9.846 4.095 1.00 76.44 140 GLU A N 1
ATOM 1134 C CA . GLU A 1 140 ? 6.556 -8.926 2.950 1.00 76.44 140 GLU A CA 1
ATOM 1135 C C . GLU A 1 140 ? 7.982 -8.789 2.379 1.00 76.44 140 GLU A C 1
ATOM 1137 O O . GLU A 1 140 ? 8.159 -8.682 1.168 1.00 76.44 140 GLU A O 1
ATOM 1142 N N . GLN A 1 141 ? 9.003 -8.811 3.241 1.00 62.16 141 GLN A N 1
ATOM 1143 C CA . GLN A 1 141 ? 10.384 -8.432 2.906 1.00 62.16 141 GLN A CA 1
ATOM 1144 C C . GLN A 1 141 ? 11.253 -9.493 2.182 1.00 62.16 141 GLN A C 1
ATOM 1146 O O . GLN A 1 141 ? 12.102 -9.086 1.381 1.00 62.16 141 GLN A O 1
ATOM 1151 N N . PRO A 1 142 ? 11.159 -10.814 2.463 1.00 69.06 142 PRO A N 1
ATOM 1152 C CA . PRO A 1 142 ? 12.135 -11.788 1.964 1.00 69.06 142 PRO A CA 1
ATOM 1153 C C . PRO A 1 142 ? 12.021 -12.116 0.469 1.00 69.06 142 PRO A C 1
ATOM 1155 O O . PRO A 1 142 ? 13.036 -12.079 -0.233 1.00 69.06 142 PRO A O 1
ATOM 1158 N N . THR A 1 143 ? 10.828 -12.487 -0.009 1.00 74.19 143 THR A N 1
ATOM 1159 C CA . THR A 1 143 ? 10.530 -12.821 -1.416 1.00 74.19 143 THR A CA 1
ATOM 1160 C C . THR A 1 143 ? 9.103 -12.406 -1.784 1.00 74.19 143 THR A C 1
ATOM 1162 O O . THR A 1 143 ? 8.255 -12.191 -0.913 1.00 74.19 143 THR A O 1
ATOM 1165 N N . GLN A 1 144 ? 8.811 -12.309 -3.088 1.00 75.94 144 GLN A N 1
ATOM 1166 C CA . GLN A 1 144 ? 7.453 -12.012 -3.558 1.00 75.94 144 GLN A CA 1
ATOM 1167 C C . GLN A 1 144 ? 6.462 -13.071 -3.075 1.00 75.94 144 GLN A C 1
ATOM 1169 O O . GLN A 1 144 ? 5.278 -12.799 -2.899 1.00 75.94 144 GLN A O 1
ATOM 1174 N N . GLU A 1 145 ? 6.926 -14.287 -2.846 1.00 81.19 145 GLU A N 1
ATOM 1175 C CA . GLU A 1 145 ? 6.047 -15.394 -2.556 1.00 81.19 145 GLU A CA 1
ATOM 1176 C C . GLU A 1 145 ? 5.886 -15.668 -1.074 1.00 81.19 145 GLU A C 1
ATOM 1178 O O . GLU A 1 145 ? 4.813 -16.126 -0.688 1.00 81.19 145 GLU A O 1
ATOM 1183 N N . THR A 1 146 ? 6.838 -15.268 -0.225 1.00 85.56 146 THR A N 1
ATOM 1184 C CA . THR A 1 146 ? 6.532 -15.071 1.199 1.00 85.56 146 THR A CA 1
ATOM 1185 C C . THR A 1 146 ? 5.502 -13.957 1.368 1.00 85.56 146 THR A C 1
ATOM 1187 O O . THR A 1 146 ? 4.555 -14.121 2.134 1.00 85.56 146 THR A O 1
ATOM 1190 N N . CYS A 1 147 ? 5.612 -12.876 0.585 1.00 82.75 147 CYS A N 1
ATOM 1191 C CA . CYS A 1 147 ? 4.636 -11.787 0.559 1.00 82.75 147 CYS A CA 1
ATOM 1192 C C . CYS A 1 147 ? 3.252 -12.303 0.112 1.00 82.75 147 CYS A C 1
ATOM 1194 O O . CYS A 1 147 ? 2.267 -12.159 0.838 1.00 82.75 147 CYS A O 1
ATOM 1196 N N . ASN A 1 148 ? 3.173 -13.001 -1.027 1.00 86.19 148 ASN A N 1
ATOM 1197 C CA . ASN A 1 148 ? 1.921 -13.583 -1.520 1.00 86.19 148 ASN A CA 1
ATOM 1198 C C . ASN A 1 148 ? 1.331 -14.590 -0.527 1.00 86.19 148 ASN A C 1
ATOM 1200 O O . ASN A 1 148 ? 0.125 -14.562 -0.297 1.00 86.19 148 ASN A O 1
ATOM 1204 N N . LEU A 1 149 ? 2.158 -15.453 0.077 1.00 90.38 149 LEU A N 1
ATOM 1205 C CA . LEU A 1 149 ? 1.721 -16.405 1.100 1.00 90.38 149 LEU A CA 1
ATOM 1206 C C . LEU A 1 149 ? 1.023 -15.669 2.240 1.00 90.38 149 LEU A C 1
ATOM 1208 O O . LEU A 1 149 ? -0.094 -16.028 2.616 1.00 90.38 149 LEU A O 1
ATOM 1212 N N . ALA A 1 150 ? 1.666 -14.615 2.746 1.00 89.50 150 ALA A N 1
ATOM 1213 C CA . ALA A 1 150 ? 1.155 -13.861 3.871 1.00 89.50 150 ALA A CA 1
ATOM 1214 C C . ALA A 1 150 ? -0.186 -13.201 3.557 1.00 89.50 150 ALA A C 1
ATOM 1216 O O . ALA A 1 150 ? -1.167 -13.440 4.256 1.00 89.50 150 ALA A O 1
ATOM 1217 N N . PHE A 1 151 ? -0.249 -12.423 2.476 1.00 89.19 151 PHE A N 1
ATOM 1218 C CA . PHE A 1 151 ? -1.422 -11.612 2.164 1.00 89.19 151 PHE A CA 1
ATOM 1219 C C . PHE A 1 151 ? -2.573 -12.392 1.523 1.00 89.19 151 PHE A C 1
ATOM 1221 O O . PHE A 1 151 ? -3.719 -11.941 1.603 1.00 89.19 151 PHE A O 1
ATOM 1228 N N . GLN A 1 152 ? -2.320 -13.543 0.888 1.00 90.31 152 GLN A N 1
ATOM 1229 C CA . GLN A 1 152 ? -3.371 -14.331 0.235 1.00 90.31 152 GLN A CA 1
ATOM 1230 C C . GLN A 1 152 ? -4.027 -15.330 1.190 1.00 90.31 152 GLN A C 1
ATOM 1232 O O . GLN A 1 152 ? -5.260 -15.366 1.231 1.00 90.31 152 GLN A O 1
ATOM 1237 N N . LEU A 1 153 ? -3.249 -16.090 1.973 1.00 92.25 153 LEU A N 1
ATOM 1238 C CA . LEU A 1 153 ? -3.782 -17.160 2.827 1.00 92.25 153 LEU A CA 1
ATOM 1239 C C . LEU A 1 153 ? -4.115 -16.732 4.249 1.00 92.25 153 LEU A C 1
ATOM 1241 O O . LEU A 1 153 ? -5.121 -17.185 4.801 1.00 92.25 153 LEU A O 1
ATOM 1245 N N . PHE A 1 154 ? -3.280 -15.894 4.848 1.00 92.38 154 PHE A N 1
ATOM 1246 C CA . PHE A 1 154 ? -3.344 -15.614 6.275 1.00 92.38 154 PHE A CA 1
ATOM 1247 C C . PHE A 1 154 ? -3.884 -14.212 6.554 1.00 92.38 154 PHE A C 1
ATOM 1249 O O . PHE A 1 154 ? -3.970 -13.367 5.664 1.00 92.38 154 PHE A O 1
ATOM 1256 N N . ASP A 1 155 ? -4.310 -13.981 7.791 1.00 87.94 155 ASP A N 1
ATOM 1257 C CA . ASP A 1 155 ? -4.537 -12.647 8.331 1.00 87.94 155 ASP A CA 1
ATOM 1258 C C . ASP A 1 155 ? -3.215 -12.018 8.816 1.00 87.94 155 ASP A C 1
ATOM 1260 O O . ASP A 1 155 ? -2.153 -12.649 8.787 1.00 87.94 155 ASP A O 1
ATOM 1264 N N . ARG A 1 156 ? -3.264 -10.763 9.295 1.00 82.88 156 ARG A N 1
ATOM 1265 C CA . ARG A 1 156 ? -2.056 -10.029 9.730 1.00 82.88 156 ARG A CA 1
ATOM 1266 C C . ARG A 1 156 ? -1.300 -10.680 10.895 1.00 82.88 156 ARG A C 1
ATOM 1268 O O . ARG A 1 156 ? -0.205 -10.223 11.213 1.00 82.88 156 ARG A O 1
ATOM 1275 N N . TYR A 1 157 ? -1.886 -11.697 11.523 1.00 81.38 157 TYR A N 1
ATOM 1276 C CA . TYR A 1 157 ? -1.352 -12.429 12.667 1.00 81.38 157 TYR A CA 1
ATOM 1277 C C . TYR A 1 157 ? -0.877 -13.840 12.291 1.00 81.38 157 TYR A C 1
ATOM 1279 O O . TYR A 1 157 ? -0.504 -14.609 13.169 1.00 81.38 157 TYR A O 1
ATOM 1287 N N . GLY A 1 158 ? -0.900 -14.206 11.005 1.00 84.31 158 GLY A N 1
ATOM 1288 C CA . GLY A 1 158 ? -0.465 -15.528 10.553 1.00 84.31 158 GLY A CA 1
ATOM 1289 C C . GLY A 1 158 ? -1.488 -16.641 10.776 1.00 84.31 158 GLY A C 1
ATOM 1290 O O . GLY A 1 158 ? -1.122 -17.815 10.689 1.00 84.31 158 GLY A O 1
ATOM 1291 N N . ARG A 1 159 ? -2.758 -16.290 11.027 1.00 88.94 159 ARG A N 1
ATOM 1292 C CA . ARG A 1 159 ? -3.877 -17.239 11.133 1.00 88.94 159 ARG A CA 1
ATOM 1293 C C . ARG A 1 159 ? -4.559 -17.399 9.789 1.00 88.94 159 ARG A C 1
ATOM 1295 O O . ARG A 1 159 ? -4.688 -16.426 9.048 1.00 88.94 159 ARG A O 1
ATOM 1302 N N . LEU A 1 160 ? -4.997 -18.606 9.452 1.00 93.00 160 LEU A N 1
ATOM 1303 C CA . LEU A 1 160 ? -5.673 -18.862 8.187 1.00 93.00 160 LEU A CA 1
ATOM 1304 C C . LEU A 1 160 ? -6.933 -17.987 8.108 1.00 93.00 160 LEU A C 1
ATOM 1306 O O . LEU A 1 160 ? -7.742 -17.948 9.042 1.00 93.00 160 LEU A O 1
ATOM 1310 N N . LYS A 1 161 ? -7.102 -17.262 6.994 1.00 92.38 161 LYS A N 1
ATOM 1311 C CA . LYS A 1 161 ? -8.240 -16.352 6.829 1.00 92.38 161 LYS A CA 1
ATOM 1312 C C . LYS A 1 161 ? -9.547 -17.094 7.073 1.00 92.38 161 LYS A C 1
ATOM 1314 O O . LYS A 1 161 ? -9.805 -18.152 6.504 1.00 92.38 161 LYS A O 1
ATOM 1319 N N . LYS A 1 162 ? -10.424 -16.462 7.849 1.00 90.31 162 LYS A N 1
ATOM 1320 C CA . LYS A 1 162 ? -11.720 -17.011 8.264 1.00 90.31 162 LYS A CA 1
ATOM 1321 C C . LYS A 1 162 ? -12.582 -17.519 7.096 1.00 90.31 162 LYS A C 1
ATOM 1323 O O . LYS A 1 162 ? -13.292 -18.513 7.236 1.00 90.31 162 LYS A O 1
ATOM 1328 N N . ALA A 1 163 ? -12.479 -16.882 5.927 1.00 91.38 163 ALA A N 1
ATOM 1329 C CA . ALA A 1 163 ? -13.160 -17.319 4.710 1.00 91.38 163 ALA A CA 1
ATOM 1330 C C . ALA A 1 163 ? -12.775 -18.751 4.284 1.00 91.38 163 ALA A C 1
ATOM 1332 O O . ALA A 1 163 ? -13.634 -19.495 3.825 1.00 91.38 163 ALA A O 1
ATOM 1333 N N . PHE A 1 164 ? -11.527 -19.174 4.491 1.00 94.00 164 PHE A N 1
ATOM 1334 C CA . PHE A 1 164 ? -11.070 -20.526 4.157 1.00 94.00 164 PHE A CA 1
ATOM 1335 C C . PHE A 1 164 ? -11.447 -21.584 5.203 1.00 94.00 164 PHE A C 1
ATOM 1337 O O . PHE A 1 164 ? -11.280 -22.767 4.936 1.00 94.00 164 PHE A O 1
ATOM 1344 N N . LYS A 1 165 ? -12.004 -21.177 6.350 1.00 92.81 165 LYS A N 1
ATOM 1345 C CA . LYS A 1 165 ? -12.479 -22.086 7.405 1.00 92.81 165 LYS A CA 1
ATOM 1346 C C . LYS A 1 165 ? -13.997 -22.251 7.386 1.00 92.81 165 LYS A C 1
ATOM 1348 O O . LYS A 1 165 ? -14.524 -23.356 7.457 1.00 92.81 165 LYS A O 1
ATOM 1353 N N . GLU A 1 166 ? -14.721 -21.138 7.272 1.00 91.94 166 GLU A N 1
ATOM 1354 C CA . GLU A 1 166 ? -16.160 -21.109 7.570 1.00 91.94 166 GLU A CA 1
ATOM 1355 C C . GLU A 1 166 ? -17.053 -20.831 6.357 1.00 91.94 166 GLU A C 1
ATOM 1357 O O . GLU A 1 166 ? -18.228 -21.207 6.355 1.00 91.94 166 GLU A O 1
ATOM 1362 N N . HIS A 1 167 ? -16.540 -20.158 5.322 1.00 93.62 167 HIS A N 1
ATOM 1363 C CA . HIS A 1 167 ? -17.385 -19.700 4.221 1.00 93.62 167 HIS A CA 1
ATOM 1364 C C . HIS A 1 167 ? -17.932 -20.882 3.410 1.00 93.62 167 HIS A C 1
ATOM 1366 O O . HIS A 1 167 ? -17.214 -21.825 3.094 1.00 93.62 167 HIS A O 1
ATOM 1372 N N . VAL A 1 168 ? -19.200 -20.805 3.000 1.00 90.88 168 VAL A N 1
ATOM 1373 C CA . VAL A 1 168 ? -19.933 -21.926 2.381 1.00 90.88 168 VAL A CA 1
ATOM 1374 C C . VAL A 1 168 ? -19.286 -22.506 1.115 1.00 90.88 168 VAL A C 1
ATOM 1376 O O . VAL A 1 168 ? -19.440 -23.696 0.871 1.00 90.88 168 VAL A O 1
ATOM 1379 N N . VAL A 1 169 ? -18.567 -21.682 0.341 1.00 90.19 169 VAL A N 1
ATOM 1380 C CA . VAL A 1 169 ? -17.802 -22.091 -0.859 1.00 90.19 169 VAL A CA 1
ATOM 1381 C C . VAL A 1 169 ? -16.289 -22.012 -0.617 1.00 90.19 169 VAL A C 1
ATOM 1383 O O . VAL A 1 169 ? -15.610 -23.029 -0.689 1.00 90.19 169 VAL A O 1
ATOM 1386 N N . LYS A 1 170 ? -15.758 -20.824 -0.276 1.00 91.75 170 LYS A N 1
ATOM 1387 C CA . LYS A 1 170 ? -14.321 -20.588 -0.030 1.00 91.75 170 LYS A CA 1
ATOM 1388 C C . LYS A 1 170 ? -13.632 -21.530 0.973 1.00 91.75 170 LYS A C 1
ATOM 1390 O O . LYS A 1 170 ? -12.420 -21.679 0.870 1.00 91.75 170 LYS A O 1
ATOM 1395 N N . LYS A 1 171 ? -14.342 -22.227 1.871 1.00 93.00 171 LYS A N 1
ATOM 1396 C CA . LYS A 1 171 ? -13.724 -23.265 2.723 1.00 93.00 171 LYS A CA 1
ATOM 1397 C C . LYS A 1 171 ? -13.223 -24.504 1.966 1.00 93.00 171 LYS A C 1
ATOM 1399 O O . LYS A 1 171 ? -12.504 -25.322 2.533 1.00 93.00 171 LYS A O 1
ATOM 1404 N N . GLY A 1 172 ? -13.591 -24.653 0.691 1.00 92.12 172 GLY A N 1
ATOM 1405 C CA . GLY A 1 172 ? -13.173 -25.770 -0.153 1.00 92.12 172 GLY A CA 1
ATOM 1406 C C . GLY A 1 172 ? -13.592 -27.119 0.431 1.00 92.12 172 GLY A C 1
ATOM 1407 O O . GLY A 1 172 ? -14.748 -27.305 0.812 1.00 92.12 172 GLY A O 1
ATOM 1408 N N . SER A 1 173 ? -12.639 -28.046 0.542 1.00 91.19 173 SER A N 1
ATOM 1409 C CA . SER A 1 173 ? -12.852 -29.370 1.145 1.00 91.19 173 SER A CA 1
ATOM 1410 C C . SER A 1 173 ? -13.149 -29.320 2.652 1.00 91.19 173 SER A C 1
ATOM 1412 O O . SER A 1 173 ? -13.684 -30.282 3.196 1.00 91.19 173 SER A O 1
ATOM 1414 N N . GLY A 1 174 ? -12.832 -28.211 3.334 1.00 91.31 174 GLY A N 1
ATOM 1415 C CA . GLY A 1 174 ? -13.052 -28.041 4.773 1.00 91.31 174 GLY A CA 1
ATOM 1416 C C . GLY A 1 174 ? -12.106 -28.850 5.665 1.00 91.31 174 GLY A C 1
ATOM 1417 O O . GLY A 1 174 ? -12.368 -28.968 6.857 1.00 91.31 174 GLY A O 1
ATOM 1418 N N . ILE A 1 175 ? -11.029 -29.408 5.103 1.00 93.62 175 ILE A N 1
ATOM 1419 C CA . ILE A 1 175 ? -10.024 -30.190 5.847 1.00 93.62 175 ILE A CA 1
ATOM 1420 C C . ILE A 1 175 ? -9.000 -29.323 6.591 1.00 93.62 175 ILE A C 1
ATOM 1422 O O . ILE A 1 175 ? -8.166 -29.883 7.290 1.00 93.62 175 ILE A O 1
ATOM 1426 N N . TRP A 1 176 ? -9.021 -28.003 6.377 1.00 94.25 176 TRP A N 1
ATOM 1427 C CA . TRP A 1 176 ? -8.101 -27.037 6.978 1.00 94.25 176 TRP A CA 1
ATOM 1428 C C . TRP A 1 176 ? -8.876 -26.105 7.915 1.00 94.25 176 TRP A C 1
ATOM 1430 O O . TRP A 1 176 ? -9.774 -25.383 7.475 1.00 94.25 176 TRP A O 1
ATOM 1440 N N . GLY A 1 177 ? -8.527 -26.127 9.195 1.00 91.50 177 GLY A N 1
ATOM 1441 C CA . GLY A 1 177 ? -9.164 -25.389 10.278 1.00 91.50 177 GLY A CA 1
ATOM 1442 C C . GLY A 1 177 ? -8.174 -24.579 11.115 1.00 91.50 177 GLY A C 1
ATOM 1443 O O . GLY A 1 177 ? -7.216 -23.999 10.598 1.00 91.50 177 GLY A O 1
ATOM 1444 N N . ASP A 1 178 ? -8.446 -24.483 12.417 1.00 90.00 178 ASP A N 1
ATOM 1445 C CA . ASP A 1 178 ? -7.645 -23.703 13.370 1.00 90.00 178 ASP A CA 1
ATOM 1446 C C . ASP A 1 178 ? -6.262 -24.313 13.627 1.00 90.00 178 ASP A C 1
ATOM 1448 O O . ASP A 1 178 ? -5.342 -23.596 14.005 1.00 90.00 178 ASP A O 1
ATOM 1452 N N . GLU A 1 179 ? -6.067 -25.604 13.351 1.00 90.25 179 GLU A N 1
ATOM 1453 C CA . GLU A 1 179 ? -4.755 -26.250 13.408 1.00 90.25 179 GLU A CA 1
ATOM 1454 C C . GLU A 1 179 ? -3.738 -25.593 12.466 1.00 90.25 179 GLU A C 1
ATOM 1456 O O . GLU A 1 179 ? -2.546 -25.580 12.759 1.00 90.25 179 GLU A O 1
ATOM 1461 N N . PHE A 1 180 ? -4.205 -24.982 11.372 1.00 91.44 180 PHE A N 1
ATOM 1462 C CA . PHE A 1 180 ? -3.355 -24.285 10.411 1.00 91.44 180 PHE A CA 1
ATOM 1463 C C . PHE A 1 180 ? -2.863 -22.918 10.922 1.00 91.44 180 PHE A C 1
ATOM 1465 O O . PHE A 1 180 ? -1.961 -22.324 10.325 1.00 91.44 180 PHE A O 1
ATOM 1472 N N . ASP A 1 181 ? -3.422 -22.398 12.021 1.00 88.75 181 ASP A N 1
ATOM 1473 C CA . ASP A 1 181 ? -3.037 -21.106 12.609 1.00 88.75 181 ASP A CA 1
ATOM 1474 C C . ASP A 1 181 ? -1.701 -21.168 13.358 1.00 88.75 181 ASP A C 1
ATOM 1476 O O . ASP A 1 181 ? -1.048 -20.141 13.538 1.00 88.75 181 ASP A O 1
ATOM 1480 N N . SER A 1 182 ? -1.275 -22.366 13.765 1.00 83.31 182 SER A N 1
ATOM 1481 C CA . SER A 1 182 ? -0.062 -22.616 14.548 1.00 83.31 182 SER A CA 1
ATOM 1482 C C . SER A 1 182 ? 0.908 -23.564 13.839 1.00 83.31 182 SER A C 1
ATOM 1484 O O . SER A 1 182 ? 0.572 -24.183 12.834 1.00 83.31 182 SER A O 1
ATOM 1486 N N . GLY A 1 183 ? 2.139 -23.660 14.340 1.00 84.44 183 GLY A N 1
ATOM 1487 C CA . GLY A 1 183 ? 3.194 -24.482 13.737 1.00 84.44 183 GLY A CA 1
ATOM 1488 C C . GLY A 1 183 ? 3.991 -23.742 12.662 1.00 84.44 183 GLY A C 1
ATOM 1489 O O . GLY A 1 183 ? 3.651 -22.630 12.252 1.00 84.44 183 GLY A O 1
ATOM 1490 N N . ASP A 1 184 ? 5.085 -24.333 12.205 1.00 90.00 184 ASP A N 1
ATOM 1491 C CA . ASP A 1 184 ? 5.966 -23.716 11.211 1.00 90.00 184 ASP A CA 1
ATOM 1492 C C . ASP A 1 184 ? 5.393 -23.824 9.791 1.00 90.00 184 ASP A C 1
ATOM 1494 O O . ASP A 1 184 ? 4.561 -24.679 9.502 1.00 90.00 184 ASP A O 1
ATOM 1498 N N . LEU A 1 185 ? 5.844 -22.969 8.874 1.00 93.19 185 LEU A N 1
ATOM 1499 C CA . LEU A 1 185 ? 5.473 -23.054 7.460 1.00 93.19 185 LEU A CA 1
ATOM 1500 C C . LEU A 1 185 ? 6.680 -23.485 6.633 1.00 93.19 185 LEU A C 1
ATOM 1502 O O . LEU A 1 185 ? 7.760 -22.928 6.781 1.00 93.19 185 LEU A O 1
ATOM 1506 N N . LEU A 1 186 ? 6.513 -24.452 5.739 1.00 93.81 186 LEU A N 1
ATOM 1507 C CA . LEU A 1 186 ? 7.530 -24.809 4.755 1.00 93.81 186 LEU A CA 1
ATOM 1508 C C . LEU A 1 186 ? 7.062 -24.359 3.370 1.00 93.81 186 LEU A C 1
ATOM 1510 O O . LEU A 1 186 ? 6.257 -25.027 2.733 1.00 93.81 186 LEU A O 1
ATOM 1514 N N . LEU A 1 187 ? 7.562 -23.223 2.901 1.00 93.25 187 LEU A N 1
ATOM 1515 C CA . LEU A 1 187 ? 7.212 -22.680 1.593 1.00 93.25 187 LEU A CA 1
ATOM 1516 C C . LEU A 1 187 ? 8.088 -23.306 0.508 1.00 93.25 187 LEU A C 1
ATOM 1518 O O . LEU A 1 187 ? 9.300 -23.093 0.509 1.00 93.25 187 LEU A O 1
ATOM 1522 N N . PHE A 1 188 ? 7.484 -24.032 -0.432 1.00 90.94 188 PHE A N 1
ATOM 1523 C CA . PHE A 1 188 ? 8.148 -24.405 -1.679 1.00 90.94 188 PHE A CA 1
ATOM 1524 C C . PHE A 1 188 ? 8.053 -23.248 -2.663 1.00 90.94 188 PHE A C 1
ATOM 1526 O O . PHE A 1 188 ? 6.957 -22.819 -3.025 1.00 90.94 188 PHE A O 1
ATOM 1533 N N . GLU A 1 189 ? 9.216 -22.764 -3.082 1.00 84.50 189 GLU A N 1
ATOM 1534 C CA . GLU A 1 189 ? 9.334 -21.702 -4.064 1.00 84.50 189 GLU A CA 1
ATOM 1535 C C . GLU A 1 189 ? 9.573 -22.296 -5.446 1.00 84.50 189 GLU A C 1
ATOM 1537 O O . GLU A 1 189 ? 8.689 -22.322 -6.282 1.00 84.50 189 GLU A O 1
ATOM 1542 N N . GLU A 1 190 ? 10.727 -22.902 -5.688 1.00 81.31 190 GLU A N 1
ATOM 1543 C CA . GLU A 1 190 ? 11.032 -23.456 -7.006 1.00 81.31 190 GLU A CA 1
ATOM 1544 C C . GLU A 1 190 ? 11.108 -24.978 -6.944 1.00 81.31 190 GLU A C 1
ATOM 1546 O O . GLU A 1 190 ? 11.726 -25.532 -6.037 1.00 81.31 190 GLU A O 1
ATOM 1551 N N . VAL A 1 191 ? 10.531 -25.664 -7.932 1.00 83.81 191 VAL A N 1
ATOM 1552 C CA . VAL A 1 191 ? 10.829 -27.071 -8.230 1.00 83.81 191 VAL A CA 1
ATOM 1553 C C . VAL A 1 191 ? 10.994 -27.199 -9.738 1.00 83.81 191 VAL A C 1
ATOM 1555 O O . VAL A 1 191 ? 10.034 -27.050 -10.494 1.00 83.81 191 VAL A O 1
ATOM 1558 N N . SER A 1 192 ? 12.211 -27.480 -10.197 1.00 79.81 192 SER A N 1
ATOM 1559 C CA . SER A 1 192 ? 12.513 -27.585 -11.620 1.00 79.81 192 SER A CA 1
ATOM 1560 C C . SER A 1 192 ? 13.346 -28.826 -11.946 1.00 79.81 192 SER A C 1
ATOM 1562 O O . SER A 1 192 ? 14.321 -29.172 -11.283 1.00 79.81 192 SER A O 1
ATOM 1564 N N . LEU A 1 193 ? 12.935 -29.521 -13.009 1.00 80.81 193 LEU A N 1
ATOM 1565 C CA . LEU A 1 193 ? 13.662 -30.633 -13.620 1.00 80.81 193 LEU A CA 1
ATOM 1566 C C . LEU A 1 193 ? 13.864 -30.336 -15.102 1.00 80.81 193 LEU A C 1
ATOM 1568 O O . LEU A 1 193 ? 12.942 -29.867 -15.788 1.00 80.81 193 LEU A O 1
ATOM 1572 N N . GLN A 1 194 ? 15.049 -30.658 -15.615 1.00 77.25 194 GLN A N 1
ATOM 1573 C CA . GLN A 1 194 ? 15.309 -30.615 -17.051 1.00 77.25 194 GLN A CA 1
ATOM 1574 C C . GLN A 1 194 ? 14.365 -31.578 -17.792 1.00 77.25 194 GLN A C 1
ATOM 1576 O O . GLN A 1 194 ? 14.070 -32.672 -17.307 1.00 77.25 194 GLN A O 1
ATOM 1581 N N . ALA A 1 195 ? 13.886 -31.169 -18.972 1.00 77.00 195 ALA A N 1
ATOM 1582 C CA . ALA A 1 195 ? 12.831 -31.869 -19.711 1.00 77.00 195 ALA A CA 1
ATOM 1583 C C . ALA A 1 195 ? 13.051 -33.391 -19.895 1.00 77.00 195 ALA A C 1
ATOM 1585 O O . ALA A 1 195 ? 12.091 -34.125 -19.662 1.00 77.00 195 ALA A O 1
ATOM 1586 N N . PRO A 1 196 ? 14.267 -33.894 -20.210 1.00 80.88 196 PRO A N 1
ATOM 1587 C CA . PRO A 1 196 ? 14.502 -35.332 -20.397 1.00 80.88 196 PRO A CA 1
ATOM 1588 C C . PRO A 1 196 ? 14.293 -36.189 -19.139 1.00 80.88 196 PRO A C 1
ATOM 1590 O O . PRO A 1 196 ? 14.029 -37.382 -19.253 1.00 80.88 196 PRO A O 1
ATOM 1593 N N . TYR A 1 197 ? 14.398 -35.592 -17.948 1.00 80.94 197 TYR A N 1
ATOM 1594 C CA . TYR A 1 197 ? 14.356 -36.294 -16.658 1.00 80.94 197 TYR A CA 1
ATOM 1595 C C . TYR A 1 197 ? 13.012 -36.139 -15.929 1.00 80.94 197 TYR A C 1
ATOM 1597 O O . TYR A 1 197 ? 12.826 -36.628 -14.812 1.00 80.94 197 TYR A O 1
ATOM 1605 N N . ARG A 1 198 ? 12.043 -35.449 -16.543 1.00 80.12 198 ARG A N 1
ATOM 1606 C CA . ARG A 1 198 ? 10.681 -35.320 -16.007 1.00 80.12 198 ARG A CA 1
ATOM 1607 C C . ARG A 1 198 ? 9.947 -36.661 -16.088 1.00 80.12 198 ARG A C 1
ATOM 1609 O O . ARG A 1 198 ? 10.258 -37.500 -16.923 1.00 80.12 198 ARG A O 1
ATOM 1616 N N . ARG A 1 199 ? 8.934 -36.845 -15.229 1.00 80.25 199 ARG A N 1
ATOM 1617 C CA . ARG A 1 199 ? 8.080 -38.056 -15.164 1.00 80.25 199 ARG A CA 1
ATOM 1618 C C . ARG A 1 199 ? 8.812 -39.361 -14.798 1.00 80.25 199 ARG A C 1
ATOM 1620 O O . ARG A 1 199 ? 8.232 -40.427 -14.937 1.00 80.25 199 ARG A O 1
ATOM 1627 N N . GLN A 1 200 ? 10.031 -39.278 -14.261 1.00 84.31 200 GLN A N 1
ATOM 1628 C CA . GLN A 1 200 ? 10.811 -40.427 -13.768 1.00 84.31 200 GLN A CA 1
ATOM 1629 C C . GLN A 1 200 ? 10.800 -40.559 -12.227 1.00 84.31 200 GLN A C 1
ATOM 1631 O O . GLN A 1 200 ? 11.640 -41.242 -11.653 1.00 84.31 200 GLN A O 1
ATOM 1636 N N . GLY A 1 201 ? 9.900 -39.853 -11.529 1.00 83.00 201 GLY A N 1
ATOM 1637 C CA . GLY A 1 201 ? 9.803 -39.862 -10.057 1.00 83.00 201 GLY A CA 1
ATOM 1638 C C . GLY A 1 201 ? 10.828 -38.991 -9.312 1.00 83.00 201 GLY A C 1
ATOM 1639 O O . GLY A 1 201 ? 10.691 -38.783 -8.111 1.00 83.00 201 GLY A O 1
ATOM 1640 N N . LEU A 1 202 ? 11.813 -38.408 -10.007 1.00 85.00 202 LEU A N 1
ATOM 1641 C CA . LEU A 1 202 ? 12.865 -37.577 -9.396 1.00 85.00 202 LEU A CA 1
ATOM 1642 C C . LEU A 1 202 ? 12.326 -36.334 -8.666 1.00 85.00 202 LEU A C 1
ATOM 1644 O O . LEU A 1 202 ? 12.872 -35.939 -7.642 1.00 85.00 202 LEU A O 1
ATOM 1648 N N . GLY A 1 203 ? 11.246 -35.728 -9.171 1.00 84.19 203 GLY A N 1
ATOM 1649 C CA . GLY A 1 203 ? 10.626 -34.554 -8.545 1.00 84.19 203 GLY A CA 1
ATOM 1650 C C . GLY A 1 203 ? 9.948 -34.903 -7.223 1.00 84.19 203 GLY A C 1
ATOM 1651 O O . GLY A 1 203 ? 10.099 -34.174 -6.249 1.00 84.19 203 GLY A O 1
ATOM 1652 N N . THR A 1 204 ? 9.267 -36.052 -7.175 1.00 88.50 204 THR A N 1
ATOM 1653 C CA . THR A 1 204 ? 8.667 -36.598 -5.952 1.00 88.50 204 THR A CA 1
ATOM 1654 C C . THR A 1 204 ? 9.745 -36.857 -4.905 1.00 88.50 204 THR A C 1
ATOM 1656 O O . THR A 1 204 ? 9.655 -36.301 -3.816 1.00 88.50 204 THR A O 1
ATOM 1659 N N . LYS A 1 205 ? 10.831 -37.560 -5.274 1.00 86.69 205 LYS A N 1
ATOM 1660 C CA . LYS A 1 205 ? 11.977 -37.799 -4.375 1.00 86.69 205 LYS A CA 1
ATOM 1661 C C . LYS A 1 205 ? 12.576 -36.497 -3.827 1.00 86.69 205 LYS A C 1
ATOM 1663 O O . LYS A 1 205 ? 12.936 -36.427 -2.657 1.00 86.69 205 LYS A O 1
ATOM 1668 N N . LEU A 1 206 ? 12.685 -35.461 -4.662 1.00 87.44 206 LEU A N 1
ATOM 1669 C CA . LEU A 1 206 ? 13.232 -34.161 -4.265 1.00 87.44 206 LEU A CA 1
ATOM 1670 C C . LEU A 1 206 ? 12.344 -33.442 -3.235 1.00 87.44 206 LEU A C 1
ATOM 1672 O O . LEU A 1 206 ? 12.854 -32.935 -2.238 1.00 87.44 206 LEU A O 1
ATOM 1676 N N . VAL A 1 207 ? 11.026 -33.418 -3.460 1.00 90.25 207 VAL A N 1
ATOM 1677 C CA . VAL A 1 207 ? 10.057 -32.811 -2.530 1.00 90.25 207 VAL A CA 1
ATOM 1678 C C . VAL A 1 207 ? 9.986 -33.604 -1.221 1.00 90.25 207 VAL A C 1
ATOM 1680 O O . VAL A 1 207 ? 10.040 -33.006 -0.149 1.00 90.25 207 VAL A O 1
ATOM 1683 N N . GLU A 1 208 ? 9.939 -34.938 -1.288 1.00 90.81 208 GLU A N 1
ATOM 1684 C CA . GLU A 1 208 ? 9.946 -35.824 -0.114 1.00 90.81 208 GLU A CA 1
ATOM 1685 C C . GLU A 1 208 ? 11.203 -35.640 0.745 1.00 90.81 208 GLU A C 1
ATOM 1687 O O . GLU A 1 208 ? 11.103 -35.546 1.968 1.00 90.81 208 GLU A O 1
ATOM 1692 N N . ALA A 1 209 ? 12.379 -35.511 0.120 1.00 88.69 209 ALA A N 1
ATOM 1693 C CA . ALA A 1 209 ? 13.633 -35.273 0.832 1.00 88.69 209 ALA A CA 1
ATOM 1694 C C . ALA A 1 209 ? 13.600 -33.956 1.631 1.00 88.69 209 ALA A C 1
ATOM 1696 O O . ALA A 1 209 ? 14.039 -33.907 2.782 1.00 88.69 209 ALA A O 1
ATOM 1697 N N . ILE A 1 210 ? 13.032 -32.892 1.055 1.00 90.19 210 ILE A N 1
ATOM 1698 C CA . ILE A 1 210 ? 12.873 -31.604 1.744 1.00 90.19 210 ILE A CA 1
ATOM 1699 C C . ILE A 1 210 ? 11.832 -31.699 2.869 1.00 90.19 210 ILE A C 1
ATOM 1701 O O . ILE A 1 210 ? 12.069 -31.163 3.952 1.00 90.19 210 ILE A O 1
ATOM 1705 N N . LEU A 1 211 ? 10.715 -32.405 2.660 1.00 90.94 211 LEU A N 1
ATOM 1706 C CA . LEU A 1 211 ? 9.697 -32.632 3.696 1.00 90.94 211 LEU A CA 1
ATOM 1707 C C . LEU A 1 211 ? 10.261 -33.401 4.900 1.00 90.94 211 LEU A C 1
ATOM 1709 O O . LEU A 1 211 ? 10.018 -33.015 6.044 1.00 90.94 211 LEU A O 1
ATOM 1713 N N . GLU A 1 212 ? 11.043 -34.458 4.669 1.00 87.94 212 GLU A N 1
ATOM 1714 C CA . GLU A 1 212 ? 11.694 -35.215 5.746 1.00 87.94 212 GLU A CA 1
ATOM 1715 C C . GLU A 1 212 ? 12.743 -34.352 6.466 1.00 87.94 212 GLU A C 1
ATOM 1717 O O . GLU A 1 212 ? 12.832 -34.354 7.699 1.00 87.94 212 GLU A O 1
ATOM 1722 N N . ARG A 1 213 ? 13.477 -33.508 5.726 1.00 86.19 213 ARG A N 1
ATOM 1723 C CA . ARG A 1 213 ? 14.414 -32.570 6.352 1.00 86.19 213 ARG A CA 1
ATOM 1724 C C . ARG A 1 213 ? 13.702 -31.520 7.201 1.00 86.19 213 ARG A C 1
ATOM 1726 O O . ARG A 1 213 ? 14.170 -31.231 8.302 1.00 86.19 213 ARG A O 1
ATOM 1733 N N . ALA A 1 214 ? 12.572 -30.984 6.751 1.00 87.50 214 ALA A N 1
ATOM 1734 C CA . ALA A 1 214 ? 11.755 -30.070 7.545 1.00 87.50 214 ALA A CA 1
ATOM 1735 C C . ALA A 1 214 ? 11.240 -30.744 8.826 1.00 87.50 214 ALA A C 1
ATOM 1737 O O . ALA A 1 214 ? 11.348 -30.164 9.906 1.00 87.50 214 ALA A O 1
ATOM 1738 N N . ARG A 1 215 ? 10.801 -32.004 8.735 1.00 83.75 215 ARG A N 1
ATOM 1739 C CA . ARG A 1 215 ? 10.348 -32.809 9.880 1.00 83.75 215 ARG A CA 1
ATOM 1740 C C . ARG A 1 215 ? 11.431 -33.033 10.935 1.00 83.75 215 ARG A C 1
ATOM 1742 O O . ARG A 1 215 ? 11.147 -32.991 12.126 1.00 83.75 215 ARG A O 1
ATOM 1749 N N . SER A 1 216 ? 12.687 -33.209 10.523 1.00 82.06 216 SER A N 1
ATOM 1750 C CA . SER A 1 216 ? 13.813 -33.296 11.472 1.00 82.06 216 SER A CA 1
ATOM 1751 C C . SER A 1 216 ? 14.073 -31.994 12.253 1.00 82.06 216 SER A C 1
ATOM 1753 O O . SER A 1 216 ? 14.807 -31.986 13.237 1.00 82.06 216 SER A O 1
ATOM 1755 N N . LYS A 1 217 ? 13.486 -30.876 11.810 1.00 79.69 217 LYS A N 1
ATOM 1756 C CA . LYS A 1 217 ? 13.667 -29.536 12.383 1.00 79.69 217 LYS A CA 1
ATOM 1757 C C . LYS A 1 217 ? 12.408 -28.990 13.054 1.00 79.69 217 LYS A C 1
ATOM 1759 O O . LYS A 1 217 ? 12.498 -28.004 13.792 1.00 79.69 217 LYS A O 1
ATOM 1764 N N . SER A 1 218 ? 11.239 -29.542 12.750 1.00 80.25 218 SER A N 1
ATOM 1765 C CA . SER A 1 218 ? 9.958 -29.116 13.302 1.00 80.25 218 SER A CA 1
ATOM 1766 C C . SER A 1 218 ? 8.987 -30.286 13.391 1.00 80.25 218 SER A C 1
ATOM 1768 O O . SER A 1 218 ? 8.762 -30.995 12.412 1.00 80.25 218 SER A O 1
ATOM 1770 N N . ASN A 1 219 ? 8.397 -30.461 14.574 1.00 72.06 219 ASN A N 1
ATOM 1771 C CA . ASN A 1 219 ? 7.387 -31.488 14.827 1.00 72.06 219 ASN A CA 1
ATOM 1772 C C . ASN A 1 219 ? 5.997 -31.109 14.322 1.00 72.06 219 ASN A C 1
ATOM 1774 O O . ASN A 1 219 ? 5.167 -31.994 14.137 1.00 72.06 219 ASN A O 1
ATOM 1778 N N . ASP A 1 220 ? 5.753 -29.817 14.120 1.00 83.88 220 ASP A N 1
ATOM 1779 C CA . ASP A 1 220 ? 4.455 -29.272 13.752 1.00 83.88 220 ASP A CA 1
ATOM 1780 C C . ASP A 1 220 ? 4.672 -28.198 12.685 1.00 83.88 220 ASP A C 1
ATOM 1782 O O . ASP A 1 220 ? 5.078 -27.071 12.982 1.00 83.88 220 ASP A O 1
ATOM 1786 N N . PHE A 1 221 ? 4.509 -28.593 11.421 1.00 91.38 221 PHE A N 1
ATOM 1787 C CA . PHE A 1 221 ? 4.677 -27.704 10.280 1.00 91.38 221 PHE A CA 1
ATOM 1788 C C . PHE A 1 221 ? 3.658 -27.995 9.180 1.00 91.38 221 PHE A C 1
ATOM 1790 O O . PHE A 1 221 ? 3.219 -29.133 9.002 1.00 91.38 221 PHE A O 1
ATOM 1797 N N . PHE A 1 222 ? 3.354 -26.977 8.383 1.00 94.94 222 PHE A N 1
ATOM 1798 C CA . PHE A 1 222 ? 2.567 -27.091 7.163 1.00 94.94 222 PHE A CA 1
ATOM 1799 C C . PHE A 1 222 ? 3.423 -26.683 5.973 1.00 94.94 222 PHE A C 1
ATOM 1801 O O . PHE A 1 222 ? 3.902 -25.552 5.890 1.00 94.94 222 PHE A O 1
ATOM 1808 N N . ALA A 1 223 ? 3.631 -27.604 5.040 1.00 94.88 223 ALA A N 1
ATOM 1809 C CA . ALA A 1 223 ? 4.246 -27.270 3.771 1.00 94.88 223 ALA A CA 1
ATOM 1810 C C . ALA A 1 223 ? 3.213 -26.637 2.845 1.00 94.88 223 ALA A C 1
ATOM 1812 O O . ALA A 1 223 ? 2.101 -27.138 2.736 1.00 94.88 223 ALA A O 1
ATOM 1813 N N . VAL A 1 224 ? 3.574 -25.546 2.181 1.00 94.81 224 VAL A N 1
ATOM 1814 C CA . VAL A 1 224 ? 2.686 -24.738 1.344 1.00 94.81 224 VAL A CA 1
ATOM 1815 C C . VAL A 1 224 ? 3.355 -24.429 0.016 1.00 94.81 224 VAL A C 1
ATOM 1817 O O . VAL A 1 224 ? 4.568 -24.226 -0.055 1.00 94.81 224 VAL A O 1
ATOM 1820 N N . VAL A 1 225 ? 2.561 -24.403 -1.050 1.00 92.00 225 VAL A N 1
ATOM 1821 C CA . VAL A 1 225 ? 3.049 -24.149 -2.405 1.00 92.00 225 VAL A CA 1
ATOM 1822 C C . VAL A 1 225 ? 1.963 -23.512 -3.262 1.00 92.00 225 VAL A C 1
ATOM 1824 O O . VAL A 1 225 ? 0.782 -23.833 -3.120 1.00 92.00 225 VAL A O 1
ATOM 1827 N N . THR A 1 226 ? 2.356 -22.623 -4.174 1.00 85.38 226 THR A N 1
ATOM 1828 C CA . THR A 1 226 ? 1.489 -22.220 -5.292 1.00 85.38 226 THR A CA 1
ATOM 1829 C C . THR A 1 226 ? 1.916 -23.012 -6.528 1.00 85.38 226 THR A C 1
ATOM 1831 O O . THR A 1 226 ? 3.102 -23.261 -6.712 1.00 85.38 226 THR A O 1
ATOM 1834 N N . PRO A 1 227 ? 1.004 -23.425 -7.410 1.00 65.38 227 PRO A N 1
ATOM 1835 C CA . PRO A 1 227 ? 1.351 -24.166 -8.620 1.00 65.38 227 PRO A CA 1
ATOM 1836 C C . PRO A 1 227 ? 1.980 -23.296 -9.735 1.00 65.38 227 PRO A C 1
ATOM 1838 O O . PRO A 1 227 ? 2.276 -23.811 -10.809 1.00 65.38 227 PRO A O 1
ATOM 1841 N N . GLY A 1 228 ? 2.222 -21.996 -9.508 1.00 55.06 228 GLY A N 1
ATOM 1842 C CA . GLY A 1 228 ? 2.680 -21.038 -10.531 1.00 55.06 228 GLY A CA 1
ATOM 1843 C C . GLY A 1 228 ? 4.189 -20.993 -10.834 1.00 55.06 228 GLY A C 1
ATOM 1844 O O . GLY A 1 228 ? 4.629 -20.152 -11.609 1.00 55.06 228 GLY A O 1
ATOM 1845 N N . TRP A 1 229 ? 5.022 -21.852 -10.246 1.00 52.91 229 TRP A N 1
ATOM 1846 C CA . TRP A 1 229 ? 6.471 -21.593 -10.157 1.00 52.91 229 TRP A CA 1
ATOM 1847 C C . TRP A 1 229 ? 7.346 -22.192 -11.256 1.00 52.91 229 TRP A C 1
ATOM 1849 O O . TRP A 1 229 ? 8.574 -22.137 -11.196 1.00 52.91 229 TRP A O 1
ATOM 1859 N N . LEU A 1 230 ? 6.738 -22.665 -12.340 1.00 51.31 230 LEU A N 1
ATOM 1860 C CA . LEU A 1 230 ? 7.462 -22.953 -13.578 1.00 51.31 230 LEU A CA 1
ATOM 1861 C C . LEU A 1 230 ? 7.808 -21.669 -14.360 1.00 51.31 230 LEU A C 1
ATOM 1863 O O . LEU A 1 230 ? 8.058 -21.757 -15.556 1.00 51.31 230 LEU A O 1
ATOM 1867 N N . ASN A 1 231 ? 7.873 -20.492 -13.720 1.00 53.47 231 ASN A N 1
ATOM 1868 C CA . ASN A 1 231 ? 8.102 -19.184 -14.355 1.00 53.47 231 ASN A CA 1
ATOM 1869 C C . ASN A 1 231 ? 9.261 -19.185 -15.354 1.00 53.47 231 ASN A C 1
ATOM 1871 O O . ASN A 1 231 ? 9.143 -18.608 -16.429 1.00 53.47 231 ASN A O 1
ATOM 1875 N N . ARG A 1 232 ? 10.371 -19.869 -15.056 1.00 52.75 232 ARG A N 1
ATOM 1876 C CA . ARG A 1 232 ? 11.512 -19.963 -15.981 1.00 52.75 232 ARG A CA 1
ATOM 1877 C C . ARG A 1 232 ? 11.210 -20.801 -17.229 1.00 52.75 232 ARG A C 1
ATOM 1879 O O . ARG A 1 232 ? 11.713 -20.495 -18.298 1.00 52.75 232 ARG A O 1
ATOM 1886 N N . VAL A 1 233 ? 10.395 -21.846 -17.098 1.00 59.56 233 VAL A N 1
ATOM 1887 C CA . VAL A 1 233 ? 9.978 -22.716 -18.210 1.00 59.56 233 VAL A CA 1
ATOM 1888 C C . VAL A 1 233 ? 8.873 -22.042 -19.023 1.00 59.56 233 VAL A C 1
ATOM 1890 O O . VAL A 1 233 ? 8.971 -21.987 -20.243 1.00 59.56 233 VAL A O 1
ATOM 1893 N N . VAL A 1 234 ? 7.875 -21.465 -18.346 1.00 62.59 234 VAL A N 1
ATOM 1894 C CA . VAL A 1 234 ? 6.791 -20.690 -18.960 1.00 62.59 234 VAL A CA 1
ATOM 1895 C C . VAL A 1 234 ? 7.371 -19.498 -19.718 1.00 62.59 234 VAL A C 1
ATOM 1897 O O . VAL A 1 234 ? 7.147 -19.406 -20.913 1.00 62.59 234 VAL A O 1
ATOM 1900 N N . SER A 1 235 ? 8.212 -18.664 -19.094 1.00 59.78 235 SER A N 1
ATOM 1901 C CA . SER A 1 235 ? 8.828 -17.496 -19.757 1.00 59.78 235 SER A CA 1
ATOM 1902 C C . SER A 1 235 ? 9.690 -17.846 -20.972 1.00 59.78 235 SER A C 1
ATOM 1904 O O . SER A 1 235 ? 9.751 -17.068 -21.923 1.00 59.78 235 SER A O 1
ATOM 1906 N N . MET A 1 236 ? 10.348 -19.011 -20.970 1.00 64.88 236 MET A N 1
ATOM 1907 C CA . MET A 1 236 ? 11.074 -19.513 -22.139 1.00 64.88 236 MET A CA 1
ATOM 1908 C C . MET A 1 236 ? 10.126 -19.935 -23.270 1.00 64.88 236 MET A C 1
ATOM 1910 O O . MET A 1 236 ? 10.437 -19.686 -24.432 1.00 64.88 236 MET A O 1
ATOM 1914 N N . GLU A 1 237 ? 8.986 -20.554 -22.946 1.00 69.25 237 GLU A N 1
ATOM 1915 C CA . GLU A 1 237 ? 7.967 -20.975 -23.920 1.00 69.25 237 GLU A CA 1
ATOM 1916 C C . GLU A 1 237 ? 7.123 -19.802 -24.446 1.00 69.25 237 GLU A C 1
ATOM 1918 O O . GLU A 1 237 ? 6.688 -19.837 -25.593 1.00 69.25 237 GLU A O 1
ATOM 1923 N N . THR A 1 238 ? 6.913 -18.756 -23.642 1.00 67.62 238 THR A N 1
ATOM 1924 C CA . THR A 1 238 ? 6.001 -17.641 -23.943 1.00 67.62 238 THR A CA 1
ATOM 1925 C C . THR A 1 238 ? 6.675 -16.429 -24.586 1.00 67.62 238 THR A C 1
ATOM 1927 O O . THR A 1 238 ? 6.020 -15.416 -24.843 1.00 67.62 238 THR A O 1
ATOM 1930 N N . ASN A 1 239 ? 7.980 -16.496 -24.862 1.00 67.56 239 ASN A N 1
ATOM 1931 C CA . ASN A 1 239 ? 8.720 -15.381 -25.447 1.00 67.56 239 ASN A CA 1
ATOM 1932 C C . ASN A 1 239 ? 8.223 -15.062 -26.872 1.00 67.56 239 ASN A C 1
ATOM 1934 O O . ASN A 1 239 ? 8.345 -15.882 -27.780 1.00 67.56 239 ASN A O 1
ATOM 1938 N N . GLY A 1 240 ? 7.682 -13.857 -27.073 1.00 70.44 240 GLY A N 1
ATOM 1939 C CA . GLY A 1 240 ? 7.133 -13.408 -28.360 1.00 70.44 240 GLY A CA 1
ATOM 1940 C C . GLY A 1 240 ? 5.706 -13.885 -28.670 1.00 70.44 240 GLY A C 1
ATOM 1941 O O . GLY A 1 240 ? 5.222 -13.619 -29.769 1.00 70.44 240 GLY A O 1
ATOM 1942 N N . MET A 1 241 ? 5.033 -14.558 -27.729 1.00 81.12 241 MET A N 1
ATOM 1943 C CA . MET A 1 241 ? 3.627 -14.965 -27.846 1.00 81.12 241 MET A CA 1
ATOM 1944 C C . MET A 1 241 ? 2.657 -13.820 -27.505 1.00 81.12 241 MET A C 1
ATOM 1946 O O . MET A 1 241 ? 3.011 -12.870 -26.807 1.00 81.12 241 MET A O 1
ATOM 1950 N N . SER A 1 242 ? 1.411 -13.915 -27.974 1.00 75.25 242 SER A N 1
ATOM 1951 C CA . SER A 1 242 ? 0.324 -13.010 -27.574 1.00 75.25 242 SER A CA 1
ATOM 1952 C C . SER A 1 242 ? -0.202 -13.321 -26.165 1.00 75.25 242 SER A C 1
ATOM 1954 O O . SER A 1 242 ? -0.165 -14.468 -25.726 1.00 75.25 242 SER A O 1
ATOM 1956 N N . ASP A 1 243 ? -0.805 -12.343 -25.476 1.00 63.53 243 ASP A N 1
ATOM 1957 C CA . ASP A 1 243 ? -1.387 -12.517 -24.127 1.00 63.53 243 ASP A CA 1
ATOM 1958 C C . ASP A 1 243 ? -2.391 -13.682 -24.011 1.00 63.53 243 ASP A C 1
ATOM 1960 O O . ASP A 1 243 ? -2.680 -14.168 -22.917 1.00 63.53 243 ASP A O 1
ATOM 1964 N N . SER A 1 244 ? -3.022 -14.089 -25.116 1.00 68.88 244 SER A N 1
ATOM 1965 C CA . SER A 1 244 ? -3.931 -15.241 -25.129 1.00 68.88 244 SER A CA 1
ATOM 1966 C C . SER A 1 244 ? -3.166 -16.563 -25.107 1.00 68.88 244 SER A C 1
ATOM 1968 O O . SER A 1 244 ? -3.530 -17.460 -24.356 1.00 68.88 244 SER A O 1
ATOM 1970 N N . GLU A 1 245 ? -2.106 -16.666 -25.905 1.00 75.94 245 GLU A N 1
ATOM 1971 C CA . GLU A 1 245 ? -1.252 -17.854 -25.994 1.00 75.94 245 GLU A CA 1
ATOM 1972 C C . GLU A 1 245 ? -0.436 -18.039 -24.711 1.00 75.94 245 GLU A C 1
ATOM 1974 O O . GLU A 1 245 ? -0.336 -19.154 -24.204 1.00 75.94 245 GLU A O 1
ATOM 1979 N N . VAL A 1 246 ? 0.061 -16.941 -24.126 1.00 70.69 246 VAL A N 1
ATOM 1980 C CA . VAL A 1 246 ? 0.728 -16.962 -22.814 1.00 70.69 246 VAL A CA 1
ATOM 1981 C C . VAL A 1 246 ? -0.179 -17.586 -21.754 1.00 70.69 246 VAL A C 1
ATOM 1983 O O . VAL A 1 246 ? 0.241 -18.507 -21.058 1.00 70.69 246 VAL A O 1
ATOM 1986 N N . ARG A 1 247 ? -1.448 -17.164 -21.689 1.00 69.75 247 ARG A N 1
ATOM 1987 C CA . ARG A 1 247 ? -2.422 -17.694 -20.721 1.00 69.75 247 ARG A CA 1
ATOM 1988 C C . ARG A 1 247 ? -2.741 -19.172 -20.922 1.00 69.75 247 ARG A C 1
ATOM 1990 O O . ARG A 1 247 ? -2.969 -19.885 -19.948 1.00 69.75 247 ARG A O 1
ATOM 1997 N N . GLU A 1 248 ? -2.769 -19.644 -22.163 1.00 77.62 248 GLU A N 1
ATOM 1998 C CA . GLU A 1 248 ? -2.982 -21.064 -22.455 1.00 77.62 248 GLU A CA 1
ATOM 1999 C C . GLU A 1 248 ? -1.788 -21.912 -21.992 1.00 77.62 248 GLU A C 1
ATOM 2001 O O . GLU A 1 248 ? -1.962 -22.957 -21.358 1.00 77.62 248 GLU A O 1
ATOM 2006 N N . VAL A 1 249 ? -0.565 -21.429 -22.240 1.00 75.81 249 VAL A N 1
ATOM 2007 C CA . VAL A 1 249 ? 0.668 -22.067 -21.764 1.00 75.81 249 VAL A CA 1
ATOM 2008 C C . VAL A 1 249 ? 0.715 -22.084 -20.233 1.00 75.81 249 VAL A C 1
ATOM 2010 O O . VAL A 1 249 ? 0.952 -23.145 -19.655 1.00 75.81 249 VAL A O 1
ATOM 2013 N N . GLU A 1 250 ? 0.430 -20.957 -19.578 1.00 73.81 250 GLU A N 1
ATOM 2014 C CA . GLU A 1 250 ? 0.338 -20.845 -18.116 1.00 73.81 250 GLU A CA 1
ATOM 2015 C C . GLU A 1 250 ? -0.683 -21.826 -17.534 1.00 73.81 250 GLU A C 1
ATOM 2017 O O . GLU A 1 250 ? -0.348 -22.590 -16.630 1.00 73.81 250 GLU A O 1
ATOM 2022 N N . SER A 1 251 ? -1.897 -21.875 -18.093 1.00 77.19 251 SER A N 1
ATOM 2023 C CA . SER A 1 251 ? -2.957 -22.781 -17.640 1.00 77.19 251 SER A CA 1
ATOM 2024 C C . SER A 1 251 ? -2.534 -24.250 -17.735 1.00 77.19 251 SER A C 1
ATOM 2026 O O . SER A 1 251 ? -2.708 -25.013 -16.783 1.00 77.19 251 SER A O 1
ATOM 2028 N N . ARG A 1 252 ? -1.901 -24.651 -18.844 1.00 80.31 252 ARG A N 1
ATOM 2029 C CA . ARG A 1 252 ? -1.392 -26.018 -19.029 1.00 80.31 252 ARG A CA 1
ATOM 2030 C C . ARG A 1 252 ? -0.311 -26.380 -18.005 1.00 80.31 252 ARG A C 1
ATOM 2032 O O . ARG A 1 252 ? -0.337 -27.486 -17.462 1.00 80.31 252 ARG A O 1
ATOM 2039 N N . HIS A 1 253 ? 0.637 -25.477 -17.742 1.00 78.06 253 HIS A N 1
ATOM 2040 C CA . HIS A 1 253 ? 1.695 -25.703 -16.747 1.00 78.06 253 HIS A CA 1
ATOM 2041 C C . HIS A 1 253 ? 1.146 -25.710 -15.317 1.00 78.06 253 HIS A C 1
ATOM 2043 O O . HIS A 1 253 ? 1.581 -26.535 -14.514 1.00 78.06 253 HIS A O 1
ATOM 2049 N N . GLN A 1 254 ? 0.148 -24.875 -15.021 1.00 80.62 254 GLN A N 1
ATOM 2050 C CA . GLN A 1 254 ? -0.534 -24.862 -13.729 1.00 80.62 254 GLN A CA 1
ATOM 2051 C C . GLN A 1 254 ? -1.230 -26.199 -13.450 1.00 80.62 254 GLN A C 1
ATOM 2053 O O . GLN A 1 254 ? -0.989 -26.791 -12.401 1.00 80.62 254 GLN A O 1
ATOM 2058 N N . VAL A 1 255 ? -2.018 -26.726 -14.396 1.00 82.88 255 VAL A N 1
ATOM 2059 C CA . VAL A 1 255 ? -2.691 -28.031 -14.239 1.00 82.88 255 VAL A CA 1
ATOM 2060 C C . VAL A 1 255 ? -1.670 -29.149 -14.006 1.00 82.88 255 VAL A C 1
ATOM 2062 O O . VAL A 1 255 ? -1.845 -29.989 -13.125 1.00 82.88 255 VAL A O 1
ATOM 2065 N N . ALA A 1 256 ? -0.561 -29.148 -14.753 1.00 82.38 256 ALA A N 1
ATOM 2066 C CA . ALA A 1 256 ? 0.497 -30.140 -14.576 1.00 82.38 256 ALA A CA 1
ATOM 2067 C C . ALA A 1 256 ? 1.154 -30.063 -13.184 1.00 82.38 256 ALA A C 1
ATOM 2069 O O . ALA A 1 256 ? 1.423 -31.106 -12.580 1.00 82.38 256 ALA A O 1
ATOM 2070 N N . ALA A 1 257 ? 1.395 -28.852 -12.672 1.00 84.50 257 ALA A N 1
ATOM 2071 C CA . ALA A 1 257 ? 1.943 -28.630 -11.338 1.00 84.50 257 ALA A CA 1
ATOM 2072 C C . ALA A 1 257 ? 0.955 -29.047 -10.236 1.00 84.50 257 ALA A C 1
ATOM 2074 O O . ALA A 1 257 ? 1.347 -29.752 -9.308 1.00 84.50 257 ALA A O 1
ATOM 2075 N N . GLU A 1 258 ? -0.327 -28.694 -10.359 1.00 88.25 258 GLU A N 1
ATOM 2076 C CA . GLU A 1 258 ? -1.378 -29.101 -9.417 1.00 88.25 258 GLU A CA 1
ATOM 2077 C C . GLU A 1 258 ? -1.500 -30.628 -9.340 1.00 88.25 258 GLU A C 1
ATOM 2079 O O . GLU A 1 258 ? -1.469 -31.194 -8.246 1.00 88.25 258 GLU A O 1
ATOM 2084 N N . CYS A 1 259 ? -1.536 -31.320 -10.486 1.00 87.94 259 CYS A N 1
ATOM 2085 C CA . CYS A 1 259 ? -1.527 -32.783 -10.523 1.00 87.94 259 CYS A CA 1
ATOM 2086 C C . CYS A 1 259 ? -0.274 -33.375 -9.859 1.00 87.94 259 CYS A C 1
ATOM 2088 O O . CYS A 1 259 ? -0.372 -34.373 -9.144 1.00 87.94 259 CYS A O 1
ATOM 2090 N N . PHE A 1 260 ? 0.900 -32.775 -10.083 1.00 88.50 260 PHE A N 1
ATOM 2091 C CA . PHE A 1 260 ? 2.143 -33.220 -9.456 1.00 88.50 260 PHE A CA 1
ATOM 2092 C C . PHE A 1 260 ? 2.081 -33.090 -7.930 1.00 88.50 260 PHE A C 1
ATOM 2094 O O . PHE A 1 260 ? 2.248 -34.092 -7.239 1.00 88.50 260 PHE A O 1
ATOM 2101 N N . TYR A 1 261 ? 1.773 -31.913 -7.386 1.00 90.88 261 TYR A N 1
ATOM 2102 C CA . TYR A 1 261 ? 1.721 -31.719 -5.933 1.00 90.88 261 TYR A CA 1
ATOM 2103 C C . TYR A 1 261 ? 0.626 -32.561 -5.266 1.00 90.88 261 TYR A C 1
ATOM 2105 O O . TYR A 1 261 ? 0.859 -33.133 -4.198 1.00 90.88 261 TYR A O 1
ATOM 2113 N N . ARG A 1 262 ? -0.527 -32.747 -5.923 1.00 91.94 262 ARG A N 1
ATOM 2114 C CA . ARG A 1 262 ? -1.567 -33.675 -5.453 1.00 91.94 262 ARG A CA 1
ATOM 2115 C C . ARG A 1 262 ? -1.080 -35.117 -5.378 1.00 91.94 262 ARG A C 1
ATOM 2117 O O . ARG A 1 262 ? -1.383 -35.798 -4.399 1.00 91.94 262 ARG A O 1
ATOM 2124 N N . SER A 1 263 ? -0.283 -35.561 -6.353 1.00 89.12 263 SER A N 1
ATOM 2125 C CA . SER A 1 263 ? 0.311 -36.905 -6.337 1.00 89.12 263 SER A CA 1
ATOM 2126 C C . SER A 1 263 ? 1.312 -37.121 -5.194 1.00 89.12 263 SER A C 1
ATOM 2128 O O . SER A 1 263 ? 1.506 -38.256 -4.779 1.00 89.12 263 SER A O 1
ATOM 2130 N N . VAL A 1 264 ? 1.899 -36.044 -4.653 1.00 89.44 264 VAL A N 1
ATOM 2131 C CA . VAL A 1 264 ? 2.801 -36.077 -3.482 1.00 89.44 264 VAL A CA 1
ATOM 2132 C C . VAL A 1 264 ? 2.029 -35.997 -2.149 1.00 89.44 264 VAL A C 1
ATOM 2134 O O . VAL A 1 264 ? 2.591 -36.253 -1.093 1.00 89.44 264 VAL A O 1
ATOM 2137 N N . GLY A 1 265 ? 0.731 -35.670 -2.177 1.00 91.00 265 GLY A N 1
ATOM 2138 C CA . GLY A 1 265 ? -0.124 -35.584 -0.981 1.00 91.00 265 GLY A CA 1
ATOM 2139 C C . GLY A 1 265 ? -0.554 -34.168 -0.590 1.00 91.00 265 GLY A C 1
ATOM 2140 O O . GLY A 1 265 ? -1.256 -33.997 0.401 1.00 91.00 265 GLY A O 1
ATOM 2141 N N . PHE A 1 266 ? -0.188 -33.139 -1.360 1.00 94.19 266 PHE A N 1
ATOM 2142 C CA . PHE A 1 266 ? -0.685 -31.785 -1.113 1.00 94.19 266 PHE A CA 1
ATOM 2143 C C . PHE A 1 266 ? -2.165 -31.668 -1.507 1.00 94.19 266 PHE A C 1
ATOM 2145 O O . PHE A 1 266 ? -2.601 -32.261 -2.497 1.00 94.19 266 PHE A O 1
ATOM 2152 N N . ARG A 1 267 ? -2.943 -30.883 -0.760 1.00 95.00 267 ARG A N 1
ATOM 2153 C CA . ARG A 1 267 ? -4.373 -30.623 -1.007 1.00 95.00 267 ARG A CA 1
ATOM 2154 C C . ARG A 1 267 ? -4.669 -29.130 -0.965 1.00 95.00 267 ARG A C 1
ATOM 2156 O O . ARG A 1 267 ? -3.956 -28.381 -0.297 1.00 95.00 267 ARG A O 1
ATOM 2163 N N . ARG A 1 268 ? -5.702 -28.677 -1.674 1.00 94.50 268 ARG A N 1
ATOM 2164 C CA . ARG A 1 268 ? -6.019 -27.246 -1.803 1.00 94.50 268 ARG A CA 1
ATOM 2165 C C . ARG A 1 268 ? -6.448 -26.624 -0.478 1.00 94.50 268 ARG A C 1
ATOM 2167 O O . ARG A 1 268 ? -7.251 -27.200 0.253 1.00 94.50 268 ARG A O 1
ATOM 2174 N N . VAL A 1 269 ? -5.918 -25.437 -0.172 1.00 94.88 269 VAL A N 1
ATOM 2175 C CA . VAL A 1 269 ? -6.299 -24.655 1.012 1.00 94.88 269 VAL A CA 1
ATOM 2176 C C . VAL A 1 269 ? -7.511 -23.801 0.673 1.00 94.88 269 VAL A C 1
ATOM 2178 O O . VAL A 1 269 ? -7.406 -22.787 -0.024 1.00 94.88 269 VAL A O 1
ATOM 2181 N N . GLY A 1 270 ? -8.678 -24.230 1.150 1.00 92.19 270 GLY A N 1
ATOM 2182 C CA . GLY A 1 270 ? -9.947 -23.598 0.819 1.00 92.19 270 GLY A CA 1
ATOM 2183 C C . GLY A 1 270 ? -10.161 -23.529 -0.693 1.00 92.19 270 GLY A C 1
ATOM 2184 O O . GLY A 1 270 ? -9.931 -24.496 -1.415 1.00 92.19 270 GLY A O 1
ATOM 2185 N N . SER A 1 271 ? -10.566 -22.362 -1.180 1.00 90.88 271 SER A N 1
ATOM 2186 C CA . SER A 1 271 ? -10.691 -22.068 -2.606 1.00 90.88 271 SER A CA 1
ATOM 2187 C C . SER A 1 271 ? -9.525 -21.253 -3.168 1.00 90.88 271 SER A C 1
ATOM 2189 O O . SER A 1 271 ? -9.666 -20.614 -4.208 1.00 90.88 271 SER A O 1
ATOM 2191 N N . SER A 1 272 ? -8.400 -21.207 -2.455 1.00 91.44 272 SER A N 1
ATOM 2192 C CA . SER A 1 272 ? -7.226 -20.449 -2.878 1.00 91.44 272 SER A CA 1
ATOM 2193 C C . SER A 1 272 ? -6.441 -21.167 -3.986 1.00 91.44 272 SER A C 1
ATOM 2195 O O . SER A 1 272 ? -6.637 -22.353 -4.277 1.00 91.44 272 SER A O 1
ATOM 2197 N N . SER A 1 273 ? -5.484 -20.455 -4.579 1.00 88.44 273 SER A N 1
ATOM 2198 C CA . SER A 1 273 ? -4.484 -21.041 -5.476 1.00 88.44 273 SER A CA 1
ATOM 2199 C C . SER A 1 273 ? -3.427 -21.877 -4.746 1.00 88.44 273 SER A C 1
ATOM 2201 O O . SER A 1 273 ? -2.564 -22.448 -5.402 1.00 88.44 273 SER A O 1
ATOM 2203 N N . TRP A 1 274 ? -3.442 -21.935 -3.414 1.00 92.94 274 TRP A N 1
ATOM 2204 C CA . TRP A 1 274 ? -2.407 -22.602 -2.634 1.00 92.94 274 TRP A CA 1
ATOM 2205 C C . TRP A 1 274 ? -2.782 -24.045 -2.318 1.00 92.94 274 TRP A C 1
ATOM 2207 O O . TRP A 1 274 ? -3.922 -24.358 -1.967 1.00 92.94 274 TRP A O 1
ATOM 2217 N N . LEU A 1 275 ? -1.785 -24.918 -2.396 1.00 94.44 275 LEU A N 1
ATOM 2218 C CA . LEU A 1 275 ? -1.850 -26.292 -1.926 1.00 94.44 275 LEU A CA 1
ATOM 2219 C C . LEU A 1 275 ? -1.016 -26.406 -0.648 1.00 94.44 275 LEU A C 1
ATOM 2221 O O . LEU A 1 275 ? 0.035 -25.771 -0.532 1.00 94.44 275 LEU A O 1
ATOM 2225 N N . ALA A 1 276 ? -1.463 -27.231 0.293 1.00 95.44 276 ALA A N 1
ATOM 2226 C CA . ALA A 1 276 ? -0.746 -27.493 1.528 1.00 95.44 276 ALA A CA 1
ATOM 2227 C C . ALA A 1 276 ? -0.639 -28.985 1.847 1.00 95.44 276 ALA A C 1
ATOM 2229 O O . ALA A 1 276 ? -1.442 -29.805 1.404 1.00 95.44 276 ALA A O 1
ATOM 2230 N N . PHE A 1 277 ? 0.367 -29.321 2.641 1.00 94.62 277 PHE A N 1
ATOM 2231 C CA . PHE A 1 277 ? 0.645 -30.645 3.170 1.00 94.62 277 PHE A CA 1
ATOM 2232 C C . PHE A 1 277 ? 0.922 -30.507 4.667 1.00 94.62 277 PHE A C 1
ATOM 2234 O O . PHE A 1 277 ? 1.709 -29.656 5.081 1.00 94.62 277 PHE A O 1
ATOM 2241 N N . ALA A 1 278 ? 0.274 -31.331 5.485 1.00 93.69 278 ALA A N 1
ATOM 2242 C CA . ALA A 1 278 ? 0.445 -31.280 6.931 1.00 93.69 278 ALA A CA 1
ATOM 2243 C C . ALA A 1 278 ? 1.573 -32.215 7.366 1.00 93.69 278 ALA A C 1
ATOM 2245 O O . ALA A 1 278 ? 1.559 -33.401 7.039 1.00 93.69 278 ALA A O 1
ATOM 2246 N N . GLY A 1 279 ? 2.512 -31.699 8.158 1.00 87.81 279 GLY A N 1
ATOM 2247 C CA . GLY A 1 279 ? 3.598 -32.473 8.753 1.00 87.81 279 GLY A CA 1
ATOM 2248 C C . GLY A 1 279 ? 3.119 -33.551 9.734 1.00 87.81 279 GLY A C 1
ATOM 2249 O O . GLY A 1 279 ? 3.833 -34.520 9.986 1.00 87.81 279 GLY A O 1
ATOM 2250 N N . ASN A 1 280 ? 1.896 -33.413 10.256 1.00 86.75 280 ASN A N 1
ATOM 2251 C CA . ASN A 1 280 ? 1.226 -34.437 11.048 1.00 86.75 280 ASN A CA 1
ATOM 2252 C C . ASN A 1 280 ? 0.648 -35.538 10.130 1.00 86.75 280 ASN A C 1
ATOM 2254 O O . ASN A 1 280 ? -0.262 -35.243 9.351 1.00 86.75 280 ASN A O 1
ATOM 2258 N N . PRO A 1 281 ? 1.101 -36.804 10.235 1.00 84.62 281 PRO A N 1
ATOM 2259 C CA . PRO A 1 281 ? 0.579 -37.906 9.425 1.00 84.62 281 PRO A CA 1
ATOM 2260 C C . PRO A 1 281 ? -0.897 -38.238 9.668 1.00 84.62 281 PRO A C 1
ATOM 2262 O O . PRO A 1 281 ? -1.533 -38.831 8.805 1.00 84.62 281 PRO A O 1
ATOM 2265 N N . GLU A 1 282 ? -1.458 -37.867 10.820 1.00 86.88 282 GLU A N 1
ATOM 2266 C CA . GLU A 1 282 ? -2.867 -38.122 11.154 1.00 86.88 282 GLU A CA 1
ATOM 2267 C C . GLU A 1 282 ? -3.820 -37.059 10.583 1.00 86.88 282 GLU A C 1
ATOM 2269 O O . GLU A 1 282 ? -5.036 -37.160 10.743 1.00 86.88 282 GLU A O 1
ATOM 2274 N N . HIS A 1 283 ? -3.290 -36.031 9.916 1.00 91.19 283 HIS A N 1
ATOM 2275 C CA . HIS A 1 283 ? -4.103 -34.962 9.353 1.00 91.19 283 HIS A CA 1
ATOM 2276 C C . HIS A 1 283 ? -4.999 -35.467 8.196 1.00 91.19 283 HIS A C 1
ATOM 2278 O O . HIS A 1 283 ? -4.521 -36.222 7.341 1.00 91.19 283 HIS A O 1
ATOM 2284 N N . PRO A 1 284 ? -6.264 -35.006 8.077 1.00 91.56 284 PRO A N 1
ATOM 2285 C CA . PRO A 1 284 ? -7.202 -35.488 7.056 1.00 91.56 284 PRO A CA 1
ATOM 2286 C C . PRO A 1 284 ? -6.729 -35.341 5.602 1.00 91.56 284 PRO A C 1
ATOM 2288 O O . PRO A 1 284 ? -7.169 -36.097 4.735 1.00 91.56 284 PRO A O 1
ATOM 2291 N N . CYS A 1 285 ? -5.811 -34.410 5.316 1.00 91.88 285 CYS A N 1
ATOM 2292 C CA . CYS A 1 285 ? -5.275 -34.208 3.964 1.00 91.88 285 CYS A CA 1
ATOM 2293 C C . CYS A 1 285 ? -4.596 -35.454 3.373 1.00 91.88 285 CYS A C 1
ATOM 2295 O O . CYS A 1 285 ? -4.671 -35.648 2.162 1.00 91.88 285 CYS A O 1
ATOM 2297 N N . HIS A 1 286 ? -4.030 -36.329 4.212 1.00 89.25 286 HIS A N 1
ATOM 2298 C CA . HIS A 1 286 ? -3.396 -37.582 3.777 1.00 89.25 286 HIS A CA 1
ATOM 2299 C C . HIS A 1 286 ? -4.406 -38.664 3.388 1.00 89.25 286 HIS A C 1
ATOM 2301 O O . HIS A 1 286 ? -4.065 -39.599 2.670 1.00 89.25 286 HIS A O 1
ATOM 2307 N N . SER A 1 287 ? -5.651 -38.537 3.853 1.00 88.75 287 SER A N 1
ATOM 2308 C CA . SER A 1 287 ? -6.744 -39.473 3.558 1.00 88.75 287 SER A CA 1
ATOM 2309 C C . SER A 1 287 ? -7.637 -39.038 2.396 1.00 88.75 287 SER A C 1
ATOM 2311 O O . SER A 1 287 ? -8.387 -39.850 1.860 1.00 88.75 287 SER A O 1
ATOM 2313 N N . LEU A 1 288 ? -7.571 -37.764 1.996 1.00 90.38 288 LEU A N 1
ATOM 2314 C CA . LEU A 1 288 ? -8.357 -37.240 0.885 1.00 90.38 288 LEU A CA 1
ATOM 2315 C C . LEU A 1 288 ? -7.737 -37.686 -0.440 1.00 90.38 288 LEU A C 1
ATOM 2317 O O . LEU A 1 288 ? -6.570 -37.394 -0.692 1.00 90.38 288 LEU A O 1
ATOM 2321 N N . ASP A 1 289 ? -8.504 -38.344 -1.306 1.00 89.44 289 ASP A N 1
ATOM 2322 C CA . ASP A 1 289 ? -8.029 -38.721 -2.640 1.00 89.44 289 ASP A CA 1
ATOM 2323 C C . ASP A 1 289 ? -7.713 -37.483 -3.501 1.00 89.44 289 ASP A C 1
ATOM 2325 O O . ASP A 1 289 ? -8.388 -36.457 -3.411 1.00 89.44 289 ASP A O 1
ATOM 2329 N N . ALA A 1 290 ? -6.686 -37.569 -4.351 1.00 89.12 290 ALA A N 1
ATOM 2330 C CA . ALA A 1 290 ? -6.263 -36.461 -5.208 1.00 89.12 290 ALA A CA 1
ATOM 2331 C C . ALA A 1 290 ? -7.356 -35.999 -6.191 1.00 89.12 290 ALA A C 1
ATOM 2333 O O . ALA A 1 290 ? -7.413 -34.813 -6.509 1.00 89.12 290 ALA A O 1
ATOM 2334 N N . ALA A 1 291 ? -8.216 -36.907 -6.665 1.00 86.44 291 ALA A N 1
ATOM 2335 C CA . ALA A 1 291 ? -9.337 -36.589 -7.548 1.00 86.44 291 ALA A CA 1
ATOM 2336 C C . ALA A 1 291 ? -10.559 -36.039 -6.791 1.00 86.44 291 ALA A C 1
ATOM 2338 O O . ALA A 1 291 ? -11.431 -35.427 -7.405 1.00 86.44 291 ALA A O 1
ATOM 2339 N N . ALA A 1 292 ? -10.621 -36.251 -5.473 1.00 87.69 292 ALA A N 1
ATOM 2340 C CA . ALA A 1 292 ? -11.647 -35.699 -4.590 1.00 87.69 292 ALA A CA 1
ATOM 2341 C C . ALA A 1 292 ? -11.240 -34.349 -3.963 1.00 87.69 292 ALA A C 1
ATOM 2343 O O . ALA A 1 292 ? -12.022 -33.762 -3.212 1.00 87.69 292 ALA A O 1
ATOM 2344 N N . ASP A 1 293 ? -10.024 -33.862 -4.241 1.00 91.12 293 ASP A N 1
ATOM 2345 C CA . ASP A 1 293 ? -9.557 -32.551 -3.792 1.00 91.12 293 ASP A CA 1
ATOM 2346 C C . ASP A 1 293 ? -10.384 -31.418 -4.416 1.00 91.12 293 ASP A C 1
ATOM 2348 O O . ASP A 1 293 ? -10.906 -31.529 -5.526 1.00 91.12 293 ASP A O 1
ATOM 2352 N N . PHE A 1 294 ? -10.522 -30.312 -3.688 1.00 89.56 294 PHE A N 1
ATOM 2353 C CA . PHE A 1 294 ? -11.375 -29.213 -4.122 1.00 89.56 294 PHE A CA 1
ATOM 2354 C C . PHE A 1 294 ? -10.749 -28.462 -5.304 1.00 89.56 294 PHE A C 1
ATOM 2356 O O . PHE A 1 294 ? -9.579 -28.080 -5.259 1.00 89.56 294 PHE A O 1
ATOM 2363 N N . ASP A 1 295 ? -11.559 -28.172 -6.321 1.00 85.44 295 ASP A N 1
ATOM 2364 C CA . ASP A 1 295 ? -11.249 -27.225 -7.389 1.00 85.44 295 ASP A CA 1
ATOM 2365 C C . ASP A 1 295 ? -12.391 -26.228 -7.543 1.00 85.44 295 ASP A C 1
ATOM 2367 O O . ASP A 1 295 ? -13.571 -26.590 -7.553 1.00 85.44 295 ASP A O 1
ATOM 2371 N N . MET A 1 296 ? -12.035 -24.949 -7.671 1.00 81.12 296 MET A N 1
ATOM 2372 C CA . MET A 1 296 ? -13.021 -23.929 -7.992 1.00 81.12 296 MET A CA 1
ATOM 2373 C C . MET A 1 296 ? -13.510 -24.158 -9.432 1.00 81.12 296 MET A C 1
ATOM 2375 O O . MET A 1 296 ? -12.677 -24.334 -10.326 1.00 81.12 296 MET A O 1
ATOM 2379 N N . PRO A 1 297 ? -14.831 -24.161 -9.689 1.00 77.94 297 PRO A N 1
ATOM 2380 C CA . PRO A 1 297 ? -15.348 -24.320 -11.041 1.00 77.94 297 PRO A CA 1
ATOM 2381 C C . PRO A 1 297 ? -14.780 -23.240 -11.964 1.00 77.94 297 PRO A C 1
ATOM 2383 O O . PRO A 1 297 ? -14.935 -22.052 -11.690 1.00 77.94 297 PRO A O 1
ATOM 2386 N N . VAL A 1 298 ? -14.143 -23.643 -13.065 1.00 73.50 298 VAL A N 1
ATOM 2387 C CA . VAL A 1 298 ? -13.632 -22.690 -14.057 1.00 73.50 298 VAL A CA 1
ATOM 2388 C C . VAL A 1 298 ? -14.827 -22.071 -14.792 1.00 73.50 298 VAL A C 1
ATOM 2390 O O . VAL A 1 298 ? -15.570 -22.803 -15.457 1.00 73.50 298 VAL A O 1
ATOM 2393 N N . PRO A 1 299 ? -15.056 -20.748 -14.692 1.00 75.88 299 PRO A N 1
ATOM 2394 C CA . PRO A 1 299 ? -16.163 -20.115 -15.390 1.00 75.88 299 PRO A CA 1
ATOM 2395 C C . PRO A 1 299 ? -15.928 -20.139 -16.911 1.00 75.88 299 PRO A C 1
ATOM 2397 O O . PRO A 1 299 ? -14.787 -20.017 -17.367 1.00 75.88 299 PRO A O 1
ATOM 2400 N N . PRO A 1 300 ? -16.987 -20.262 -17.735 1.00 72.25 300 PRO A N 1
ATOM 2401 C CA . PRO A 1 300 ? -16.843 -20.217 -19.186 1.00 72.25 300 PRO A CA 1
ATOM 2402 C C . PRO A 1 300 ? -16.319 -18.841 -19.645 1.00 72.25 300 PRO A C 1
ATOM 2404 O O . PRO A 1 300 ? -16.673 -17.823 -19.038 1.00 72.25 300 PRO A O 1
ATOM 2407 N N . PRO A 1 301 ? -15.529 -18.764 -20.735 1.00 70.44 301 PRO A N 1
ATOM 2408 C CA . PRO A 1 301 ? -15.020 -17.497 -21.254 1.00 70.44 301 PRO A CA 1
ATOM 2409 C C . PRO A 1 301 ? -16.157 -16.510 -21.554 1.00 70.44 301 PRO A C 1
ATOM 2411 O O . PRO A 1 301 ? -17.068 -16.813 -22.327 1.00 70.44 301 PRO A O 1
ATOM 2414 N N . ARG A 1 302 ? -16.105 -15.310 -20.959 1.00 76.50 302 ARG A N 1
ATOM 2415 C CA . ARG A 1 302 ? -17.152 -14.286 -21.120 1.00 76.50 302 ARG A CA 1
ATOM 2416 C C . ARG A 1 302 ? -16.725 -13.183 -22.080 1.00 76.50 302 ARG A C 1
ATOM 2418 O O . ARG A 1 302 ? -15.798 -12.423 -21.801 1.00 76.50 302 ARG A O 1
ATOM 2425 N N . LEU A 1 303 ? -17.464 -13.042 -23.178 1.00 78.06 303 LEU A N 1
ATOM 2426 C CA . LEU A 1 303 ? -17.380 -11.888 -24.071 1.00 78.06 303 LEU A CA 1
ATOM 2427 C C . LEU A 1 303 ? -18.470 -10.885 -23.687 1.00 78.06 303 LEU A C 1
ATOM 2429 O O . LEU A 1 303 ? -19.642 -11.060 -24.015 1.00 78.06 303 LEU A O 1
ATOM 2433 N N . LEU A 1 304 ? -18.077 -9.834 -22.969 1.00 82.00 304 LEU A N 1
ATOM 2434 C CA . LEU A 1 304 ? -18.980 -8.734 -22.637 1.00 82.00 304 LEU A CA 1
ATOM 2435 C C . LEU A 1 304 ? -19.312 -7.942 -23.904 1.00 82.00 304 LEU A C 1
ATOM 2437 O O . LEU A 1 304 ? -18.418 -7.543 -24.651 1.00 82.00 304 LEU A O 1
ATOM 2441 N N . SER A 1 305 ? -20.593 -7.644 -24.117 1.00 87.12 305 SER A N 1
ATOM 2442 C CA . SER A 1 305 ? -20.996 -6.704 -25.166 1.00 87.12 305 SER A CA 1
ATOM 2443 C C . SER A 1 305 ? -20.366 -5.318 -24.928 1.00 87.12 305 SER A C 1
ATOM 2445 O O . SER A 1 305 ? -20.055 -4.963 -23.780 1.00 87.12 305 SER A O 1
ATOM 2447 N N . PRO A 1 306 ? -20.214 -4.474 -25.968 1.00 87.88 306 PRO A N 1
ATOM 2448 C CA . PRO A 1 306 ? -19.726 -3.104 -25.797 1.00 87.88 306 PRO A CA 1
ATOM 2449 C C . PRO A 1 306 ? -20.535 -2.306 -24.765 1.00 87.88 306 PRO A C 1
ATOM 2451 O O . PRO A 1 306 ? -19.971 -1.526 -23.999 1.00 87.88 306 PRO A O 1
ATOM 2454 N N . GLN A 1 307 ? -21.848 -2.551 -24.691 1.00 87.56 307 GLN A N 1
ATOM 2455 C CA . GLN A 1 307 ? -22.739 -1.908 -23.728 1.00 87.56 307 GLN A CA 1
ATOM 2456 C C . GLN A 1 307 ? -22.473 -2.365 -22.285 1.00 87.56 307 GLN A C 1
ATOM 2458 O O . GLN A 1 307 ? -22.371 -1.517 -21.402 1.00 87.56 307 GLN A O 1
ATOM 2463 N N . GLN A 1 308 ? -22.314 -3.670 -22.039 1.00 89.12 308 GLN A N 1
ATOM 2464 C CA . GLN A 1 308 ? -21.967 -4.196 -20.708 1.00 89.12 308 GLN A CA 1
ATOM 2465 C C . GLN A 1 308 ? -20.577 -3.720 -20.270 1.00 89.12 308 GLN A C 1
ATOM 2467 O O . GLN A 1 308 ? -20.396 -3.273 -19.140 1.00 89.12 308 GLN A O 1
ATOM 2472 N N . THR A 1 309 ? -19.608 -3.740 -21.187 1.00 88.50 309 THR A N 1
ATOM 2473 C CA . THR A 1 309 ? -18.248 -3.246 -20.934 1.00 88.50 309 THR A CA 1
ATOM 2474 C C . THR A 1 309 ? -18.257 -1.772 -20.532 1.00 88.50 309 THR A C 1
ATOM 2476 O O . THR A 1 309 ? -17.584 -1.389 -19.574 1.00 88.50 309 THR A O 1
ATOM 2479 N N . ALA A 1 310 ? -19.034 -0.940 -21.234 1.00 89.00 310 ALA A N 1
ATOM 2480 C CA . ALA A 1 310 ? -19.210 0.460 -20.869 1.00 89.00 310 ALA A CA 1
ATOM 2481 C C . ALA A 1 310 ? -19.868 0.597 -19.488 1.00 89.00 310 ALA A C 1
ATOM 2483 O O . ALA A 1 310 ? -19.365 1.337 -18.653 1.00 89.00 310 ALA A O 1
ATOM 2484 N N . MET A 1 311 ? -20.933 -0.158 -19.208 1.00 92.25 311 MET A N 1
ATOM 2485 C CA . MET A 1 311 ? -21.643 -0.104 -17.927 1.00 92.25 311 MET A CA 1
ATOM 2486 C C . MET A 1 311 ? -20.725 -0.366 -16.722 1.00 92.25 311 MET A C 1
ATOM 2488 O O . MET A 1 311 ? -20.699 0.440 -15.792 1.00 92.25 311 MET A O 1
ATOM 2492 N N . PHE A 1 312 ? -19.938 -1.447 -16.749 1.00 92.75 312 PHE A N 1
ATOM 2493 C CA . PHE A 1 312 ? -19.015 -1.774 -15.655 1.00 92.75 312 PHE A CA 1
ATOM 2494 C C . PHE A 1 312 ? -17.850 -0.783 -15.549 1.00 92.75 312 PHE A C 1
ATOM 2496 O O . PHE A 1 312 ? -17.473 -0.398 -14.445 1.00 92.75 312 PHE A O 1
ATOM 2503 N N . ARG A 1 313 ? -17.321 -0.292 -16.678 1.00 90.94 313 ARG A N 1
ATOM 2504 C CA . ARG A 1 313 ? -16.274 0.745 -16.684 1.00 90.94 313 ARG A CA 1
ATOM 2505 C C . ARG A 1 313 ? -16.749 2.037 -16.016 1.00 90.94 313 ARG A C 1
ATOM 2507 O O . ARG A 1 313 ? -16.023 2.643 -15.231 1.00 90.94 313 ARG A O 1
ATOM 2514 N N . GLU A 1 314 ? -17.972 2.457 -16.320 1.00 92.44 314 GLU A N 1
ATOM 2515 C CA . GLU A 1 314 ? -18.547 3.702 -15.807 1.00 92.44 314 GLU A CA 1
ATOM 2516 C C . GLU A 1 314 ? -18.880 3.633 -14.313 1.00 92.44 314 GLU A C 1
ATOM 2518 O O . GLU A 1 314 ? -18.917 4.672 -13.652 1.00 92.44 314 GLU A O 1
ATOM 2523 N N . CYS A 1 315 ? -19.042 2.424 -13.761 1.00 91.50 315 CYS A N 1
ATOM 2524 C CA . CYS A 1 315 ? -19.147 2.217 -12.320 1.00 91.50 315 CYS A CA 1
ATOM 2525 C C . CYS A 1 315 ? -17.907 2.766 -11.604 1.00 91.50 315 CYS A C 1
ATOM 2527 O O . CYS A 1 315 ? -18.024 3.520 -10.644 1.00 91.50 315 CYS A O 1
ATOM 2529 N N . SER A 1 316 ? -16.705 2.493 -12.100 1.00 86.38 316 SER A N 1
ATOM 2530 C CA . SER A 1 316 ? -15.492 3.039 -11.480 1.00 86.38 316 SER A CA 1
ATOM 2531 C C . SER A 1 316 ? -15.233 4.504 -11.858 1.00 86.38 316 SER A C 1
ATOM 2533 O O . SER A 1 316 ? -14.654 5.239 -11.066 1.00 86.38 316 SER A O 1
ATOM 2535 N N . GLY A 1 317 ? -15.663 4.942 -13.048 1.00 86.69 317 GLY A N 1
ATOM 2536 C CA . GLY A 1 317 ? -15.321 6.263 -13.596 1.00 86.69 317 GLY A CA 1
ATOM 2537 C C . GLY A 1 317 ? -16.206 7.436 -13.156 1.00 86.69 317 GLY A C 1
ATOM 2538 O O . GLY A 1 317 ? -15.714 8.557 -13.048 1.00 86.69 317 GLY A O 1
ATOM 2539 N N . LYS A 1 318 ? -17.505 7.220 -12.908 1.00 91.56 318 LYS A N 1
ATOM 2540 C CA . LYS A 1 318 ? -18.446 8.295 -12.528 1.00 91.56 318 LYS A CA 1
ATOM 2541 C C . LYS A 1 318 ? -18.606 8.406 -11.015 1.00 91.56 318 LYS A C 1
ATOM 2543 O O . LYS A 1 318 ? -18.491 7.412 -10.304 1.00 91.56 318 LYS A O 1
ATOM 2548 N N . ASN A 1 319 ? -18.980 9.577 -10.497 1.00 94.62 319 ASN A N 1
ATOM 2549 C CA . ASN A 1 319 ? -19.470 9.674 -9.115 1.00 94.62 319 ASN A CA 1
ATOM 2550 C C . ASN A 1 319 ? -20.833 8.955 -8.955 1.00 94.62 319 ASN A C 1
ATOM 2552 O O . ASN A 1 319 ? -21.479 8.597 -9.937 1.00 94.62 319 ASN A O 1
ATOM 2556 N N . ASP A 1 320 ? -21.269 8.703 -7.717 1.00 96.00 320 ASP A N 1
ATOM 2557 C CA . ASP A 1 320 ? -22.480 7.911 -7.424 1.00 96.00 320 ASP A CA 1
ATOM 2558 C C . ASP A 1 320 ? -23.765 8.494 -8.047 1.00 96.00 320 ASP A C 1
ATOM 2560 O O . ASP A 1 320 ? -24.557 7.755 -8.623 1.00 96.00 320 ASP A O 1
ATOM 2564 N N . LYS A 1 321 ? -23.957 9.820 -8.011 1.00 95.69 321 LYS A N 1
ATOM 2565 C CA . LYS A 1 321 ? -25.174 10.456 -8.551 1.00 95.69 321 LYS A CA 1
ATOM 2566 C C . LYS A 1 321 ? -25.257 10.333 -10.068 1.00 95.69 321 LYS A C 1
ATOM 2568 O O . LYS A 1 321 ? -26.295 9.940 -10.596 1.00 95.69 321 LYS A O 1
ATOM 2573 N N . ASP A 1 322 ? -24.164 10.644 -10.755 1.00 95.31 322 ASP A N 1
ATOM 2574 C CA . ASP A 1 322 ? -24.123 10.592 -12.217 1.00 95.31 322 ASP A CA 1
ATOM 2575 C C . ASP A 1 322 ? -24.207 9.148 -12.717 1.00 95.31 322 ASP A C 1
ATOM 2577 O O . ASP A 1 322 ? -24.838 8.869 -13.739 1.00 95.31 322 ASP A O 1
ATOM 2581 N N . PHE A 1 323 ? -23.615 8.211 -11.971 1.00 96.31 323 PHE A N 1
ATOM 2582 C CA . PHE A 1 323 ? -23.723 6.791 -12.272 1.00 96.31 323 PHE A CA 1
ATOM 2583 C C . PHE A 1 323 ? -25.144 6.255 -12.069 1.00 96.31 323 PHE A C 1
ATOM 2585 O O . PHE A 1 323 ? -25.637 5.516 -12.920 1.00 96.31 323 PHE A O 1
ATOM 2592 N N . LEU A 1 324 ? -25.837 6.675 -11.006 1.00 96.00 324 LEU A N 1
ATOM 2593 C CA . LEU A 1 324 ? -27.239 6.328 -10.781 1.00 96.00 324 LEU A CA 1
ATOM 2594 C C . LEU A 1 324 ? -28.128 6.806 -11.937 1.00 96.00 324 LEU A C 1
ATOM 2596 O O . LEU A 1 324 ? -28.910 6.019 -12.467 1.00 96.00 324 LEU A O 1
ATOM 2600 N N . VAL A 1 325 ? -27.984 8.064 -12.368 1.00 95.38 325 VAL A N 1
ATOM 2601 C CA . VAL A 1 325 ? -28.747 8.614 -13.505 1.00 95.38 325 VAL A CA 1
ATOM 2602 C C . VAL A 1 325 ? -28.446 7.838 -14.789 1.00 95.38 325 VAL A C 1
ATOM 2604 O O . VAL A 1 325 ? -29.360 7.488 -15.538 1.00 95.38 325 VAL A O 1
ATOM 2607 N N . TYR A 1 326 ? -27.171 7.519 -15.028 1.00 94.12 326 TYR A N 1
ATOM 2608 C CA . TYR A 1 326 ? -26.754 6.699 -16.161 1.00 94.12 326 TYR A CA 1
ATOM 2609 C C . TYR A 1 326 ? -27.419 5.312 -16.145 1.00 94.12 326 TYR A C 1
ATOM 2611 O O . TYR A 1 326 ? -27.994 4.902 -17.156 1.00 94.12 326 TYR A O 1
ATOM 2619 N N . LEU A 1 327 ? -27.391 4.608 -15.007 1.00 93.25 327 LEU A N 1
ATOM 2620 C CA . LEU A 1 327 ? -28.005 3.286 -14.872 1.00 93.25 327 LEU A CA 1
ATOM 2621 C C . LEU A 1 327 ? -29.525 3.344 -15.017 1.00 93.25 327 LEU A C 1
ATOM 2623 O O . LEU A 1 327 ? -30.087 2.531 -15.744 1.00 93.25 327 LEU A O 1
ATOM 2627 N N . GLN A 1 328 ? -30.193 4.325 -14.410 1.00 93.38 328 GLN A N 1
ATOM 2628 C CA . GLN A 1 328 ? -31.640 4.514 -14.555 1.00 93.38 328 GLN A CA 1
ATOM 2629 C C . GLN A 1 328 ? -32.042 4.721 -16.021 1.00 93.38 328 GLN A C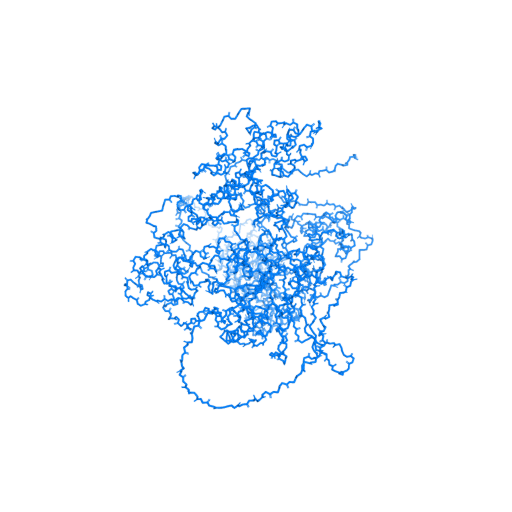 1
ATOM 2631 O O . GLN A 1 328 ? -33.011 4.121 -16.482 1.00 93.38 328 GLN A O 1
ATOM 2636 N N . GLY A 1 329 ? -31.261 5.493 -16.784 1.00 90.06 329 GLY A N 1
ATOM 2637 C CA . GLY A 1 329 ? -31.497 5.696 -18.215 1.00 90.06 329 GLY A CA 1
ATOM 2638 C C . GLY A 1 329 ? -31.277 4.449 -19.082 1.00 90.06 329 GLY A C 1
ATOM 2639 O O . GLY A 1 329 ? -31.818 4.373 -20.184 1.00 90.06 329 GLY A O 1
ATOM 2640 N N . LYS A 1 330 ? -30.493 3.466 -18.618 1.00 88.56 330 LYS A N 1
ATOM 2641 C CA . LYS A 1 330 ? -30.191 2.227 -19.361 1.00 88.56 330 LYS A CA 1
ATOM 2642 C C . LYS A 1 330 ? -31.007 1.017 -18.914 1.00 88.56 330 LYS A C 1
ATOM 2644 O O . LYS A 1 330 ? -31.274 0.148 -19.740 1.00 88.56 330 LYS A O 1
ATOM 2649 N N . MET A 1 331 ? -31.371 0.956 -17.636 1.00 86.81 331 MET A N 1
ATOM 2650 C CA . MET A 1 331 ? -31.902 -0.228 -16.952 1.00 86.81 331 MET A CA 1
ATOM 2651 C C . MET A 1 331 ? -33.211 0.036 -16.201 1.00 86.81 331 MET A C 1
ATOM 2653 O O . MET A 1 331 ? -33.653 -0.835 -15.464 1.00 86.81 331 MET A O 1
ATOM 2657 N N . GLY A 1 332 ? -33.836 1.210 -16.362 1.00 75.19 332 GLY A N 1
ATOM 2658 C CA . GLY A 1 332 ? -34.973 1.683 -15.555 1.00 75.19 332 GLY A CA 1
ATOM 2659 C C . GLY A 1 332 ? -36.209 0.772 -15.453 1.00 75.19 332 GLY A C 1
ATOM 2660 O O . GLY A 1 332 ? -37.084 1.056 -14.640 1.00 75.19 332 GLY A O 1
ATOM 2661 N N . ASP A 1 333 ? -36.274 -0.323 -16.215 1.00 82.19 333 ASP A N 1
ATOM 2662 C CA . ASP A 1 333 ? -37.254 -1.402 -16.065 1.00 82.19 333 ASP A CA 1
ATOM 2663 C C . ASP A 1 333 ? -36.630 -2.645 -15.395 1.00 82.19 333 ASP A C 1
ATOM 2665 O O . ASP A 1 333 ? -35.533 -3.081 -15.746 1.00 82.19 333 ASP A O 1
ATOM 2669 N N . ARG A 1 334 ? -37.361 -3.265 -14.461 1.00 81.88 334 ARG A N 1
ATOM 2670 C CA . ARG A 1 334 ? -36.944 -4.459 -13.699 1.00 81.88 334 ARG A CA 1
ATOM 2671 C C . ARG A 1 334 ? -36.721 -5.707 -14.563 1.00 81.88 334 ARG A C 1
ATOM 2673 O O . ARG A 1 334 ? -36.037 -6.623 -14.115 1.00 81.88 334 ARG A O 1
ATOM 2680 N N . TYR A 1 335 ? -37.296 -5.748 -15.766 1.00 83.81 335 TYR A N 1
ATOM 2681 C CA . TYR A 1 335 ? -37.169 -6.862 -16.717 1.00 83.81 335 TYR A CA 1
ATOM 2682 C C . TYR A 1 335 ? -36.047 -6.663 -17.746 1.00 83.81 335 TYR A C 1
ATOM 2684 O O . TYR A 1 335 ? -35.902 -7.460 -18.670 1.00 83.81 335 TYR A O 1
ATOM 2692 N N . ASN A 1 336 ? -35.251 -5.599 -17.613 1.00 87.31 336 ASN A N 1
ATOM 2693 C CA . ASN A 1 336 ? -34.140 -5.344 -18.518 1.00 87.31 336 ASN A CA 1
ATOM 2694 C C . ASN A 1 336 ? -33.067 -6.455 -18.408 1.00 87.31 336 ASN A C 1
ATOM 2696 O O . ASN A 1 336 ? -32.581 -6.710 -17.306 1.00 87.31 336 ASN A O 1
ATOM 2700 N N . PRO A 1 337 ? -32.627 -7.074 -19.520 1.00 86.56 337 PRO A N 1
ATOM 2701 C CA . PRO A 1 337 ? -31.655 -8.174 -19.486 1.00 86.56 337 PRO A CA 1
ATOM 2702 C C . PRO A 1 337 ? -30.274 -7.764 -18.949 1.00 86.56 337 PRO A C 1
ATOM 2704 O O . PRO A 1 337 ? -29.481 -8.618 -18.563 1.00 86.56 337 PRO A O 1
ATOM 2707 N N . LEU A 1 338 ? -29.965 -6.463 -18.888 1.00 89.25 338 LEU A N 1
ATOM 2708 C CA . LEU A 1 338 ? -28.728 -5.967 -18.282 1.00 89.25 338 LEU A CA 1
ATOM 2709 C C . LEU A 1 338 ? -28.655 -6.217 -16.768 1.00 89.25 338 LEU A C 1
ATOM 2711 O O . LEU A 1 338 ? -27.560 -6.150 -16.218 1.00 89.25 338 LEU A O 1
ATOM 2715 N N . TRP A 1 339 ? -29.775 -6.502 -16.090 1.00 90.25 339 TRP A N 1
ATOM 2716 C CA . TRP A 1 339 ? -29.771 -6.840 -14.660 1.00 90.25 339 TRP A CA 1
ATOM 2717 C C . TRP A 1 339 ? -29.026 -8.137 -14.361 1.00 90.25 339 TRP A C 1
ATOM 2719 O O . TRP A 1 339 ? -28.410 -8.249 -13.304 1.00 90.25 339 TRP A O 1
ATOM 2729 N N . ASP A 1 340 ? -29.046 -9.075 -15.306 1.00 89.06 340 ASP A N 1
ATOM 2730 C CA . ASP A 1 340 ? -28.392 -10.376 -15.177 1.00 89.06 340 ASP A CA 1
ATOM 2731 C C . ASP A 1 340 ? -26.970 -10.355 -15.778 1.00 89.06 340 ASP A C 1
ATOM 2733 O O . ASP A 1 340 ? -26.297 -11.382 -15.866 1.00 89.06 340 ASP A O 1
ATOM 2737 N N . ALA A 1 341 ? -26.485 -9.176 -16.194 1.00 90.12 341 ALA A N 1
ATOM 2738 C CA . ALA A 1 341 ? -25.113 -9.002 -16.642 1.00 90.12 341 ALA A CA 1
ATOM 2739 C C . ALA A 1 341 ? -24.137 -9.065 -15.459 1.00 90.12 341 ALA A C 1
ATOM 2741 O O . ALA A 1 341 ? -24.339 -8.440 -14.415 1.00 90.12 341 ALA A O 1
ATOM 2742 N N . ILE A 1 342 ? -23.029 -9.763 -15.683 1.00 91.50 342 ILE A N 1
ATOM 2743 C CA . ILE A 1 342 ? -21.915 -9.918 -14.748 1.00 91.50 342 ILE A CA 1
ATOM 2744 C C . ILE A 1 342 ? -20.616 -9.470 -15.416 1.00 91.50 342 ILE A C 1
ATOM 2746 O O . ILE A 1 342 ? -20.516 -9.508 -16.643 1.00 91.50 342 ILE A O 1
ATOM 2750 N N . ASP A 1 343 ? -19.644 -9.011 -14.633 1.00 90.12 343 ASP A N 1
ATOM 2751 C CA . ASP A 1 343 ? -18.326 -8.636 -15.143 1.00 90.12 343 ASP A CA 1
ATOM 2752 C C . ASP A 1 343 ? -17.434 -9.870 -15.409 1.00 90.12 343 ASP A C 1
ATOM 2754 O O . ASP A 1 343 ? -17.887 -11.019 -15.431 1.00 90.12 343 ASP A O 1
ATOM 2758 N N . LYS A 1 344 ? -16.138 -9.642 -15.654 1.00 85.94 344 LYS A N 1
ATOM 2759 C CA . LYS A 1 344 ? -15.181 -10.731 -15.901 1.00 85.94 344 LYS A CA 1
ATOM 2760 C C . LYS A 1 344 ? -14.976 -11.654 -14.693 1.00 85.94 344 LYS A C 1
ATOM 2762 O O . LYS A 1 344 ? -14.631 -12.804 -14.923 1.00 85.94 344 LYS A O 1
ATOM 2767 N N . ALA A 1 345 ? -15.197 -11.168 -13.473 1.00 86.69 345 ALA A N 1
ATOM 2768 C CA . ALA A 1 345 ? -15.064 -11.913 -12.221 1.00 86.69 345 ALA A CA 1
ATOM 2769 C C . ALA A 1 345 ? -16.414 -12.469 -11.718 1.00 86.69 345 ALA A C 1
ATOM 2771 O O . ALA A 1 345 ? -16.530 -12.927 -10.582 1.00 86.69 345 ALA A O 1
ATOM 2772 N N . GLY A 1 346 ? -17.467 -12.394 -12.539 1.00 89.88 346 GLY A N 1
ATOM 2773 C CA . GLY A 1 346 ? -18.803 -12.848 -12.161 1.00 89.88 346 GLY A CA 1
ATOM 2774 C C . GLY A 1 346 ? -19.547 -11.882 -11.236 1.00 89.88 346 GLY A C 1
ATOM 2775 O O . GLY A 1 346 ? -20.603 -12.228 -10.711 1.00 89.88 346 GLY A O 1
ATOM 2776 N N . ASN A 1 347 ? -19.048 -10.659 -11.039 1.00 93.00 347 ASN A N 1
ATOM 2777 C CA . ASN A 1 347 ? -19.695 -9.678 -10.178 1.00 93.00 347 ASN A CA 1
ATOM 2778 C C . ASN A 1 347 ? -20.903 -9.056 -10.877 1.00 93.00 347 ASN A C 1
ATOM 2780 O O . ASN A 1 347 ? -20.815 -8.566 -12.005 1.00 93.00 347 ASN A O 1
ATOM 2784 N N . THR A 1 348 ? -22.034 -9.012 -10.176 1.00 94.62 348 THR A N 1
ATOM 2785 C CA . THR A 1 348 ? -23.211 -8.258 -10.621 1.00 94.62 348 THR A CA 1
ATOM 2786 C C . THR A 1 348 ? -22.962 -6.753 -10.519 1.00 94.62 348 THR A C 1
ATOM 2788 O O . THR A 1 348 ? -22.100 -6.287 -9.768 1.00 94.62 348 THR A O 1
ATOM 2791 N N . ILE A 1 349 ? -23.786 -5.952 -11.200 1.00 94.06 349 ILE A N 1
ATOM 2792 C CA . ILE A 1 349 ? -23.715 -4.486 -11.093 1.00 94.06 349 ILE A CA 1
ATOM 2793 C C . ILE A 1 349 ? -23.924 -3.978 -9.654 1.00 94.06 349 ILE A C 1
ATOM 2795 O O . ILE A 1 349 ? -23.368 -2.942 -9.279 1.00 94.06 349 ILE A O 1
ATOM 2799 N N . LEU A 1 350 ? -24.677 -4.720 -8.830 1.00 95.75 350 LEU A N 1
ATOM 2800 C CA . LEU A 1 350 ? -24.838 -4.449 -7.400 1.00 95.75 350 LEU A CA 1
ATOM 2801 C C . LEU A 1 350 ? -23.503 -4.602 -6.656 1.00 95.75 350 LEU A C 1
ATOM 2803 O O . LEU A 1 350 ? -23.135 -3.715 -5.888 1.00 95.75 350 LEU A O 1
ATOM 2807 N N . CYS A 1 351 ? -22.770 -5.685 -6.925 1.00 95.88 351 CYS A N 1
ATOM 2808 C CA . CYS A 1 351 ? -21.443 -5.939 -6.362 1.00 95.88 351 CYS A CA 1
ATOM 2809 C C . CYS A 1 351 ? -20.451 -4.838 -6.736 1.00 95.88 351 CYS A C 1
ATOM 2811 O O . CYS A 1 351 ? -19.883 -4.197 -5.850 1.00 95.88 351 CYS A O 1
ATOM 2813 N N . CYS A 1 352 ? -20.338 -4.516 -8.027 1.00 94.94 352 CYS A N 1
ATOM 2814 C CA . CYS A 1 352 ? -19.449 -3.449 -8.488 1.00 94.94 352 CYS A CA 1
ATOM 2815 C C . CYS A 1 352 ? -19.806 -2.087 -7.864 1.00 94.94 352 CYS A C 1
ATOM 2817 O O . CYS A 1 352 ? -18.917 -1.339 -7.462 1.00 94.94 352 CYS A O 1
ATOM 2819 N N . SER A 1 353 ? -21.101 -1.768 -7.742 1.00 95.81 353 SER A N 1
ATOM 2820 C CA . SER A 1 353 ? -21.563 -0.507 -7.138 1.00 95.81 353 SER A CA 1
ATOM 2821 C C . SER A 1 353 ? -21.221 -0.422 -5.649 1.00 95.81 353 SER A C 1
ATOM 2823 O O . SER A 1 353 ? -20.769 0.625 -5.177 1.00 95.81 353 SER A O 1
ATOM 2825 N N . ALA A 1 354 ? -21.406 -1.519 -4.912 1.00 96.00 354 ALA A N 1
ATOM 2826 C CA . ALA A 1 354 ? -21.108 -1.587 -3.489 1.00 96.00 354 ALA A CA 1
ATOM 2827 C C . ALA A 1 354 ? -19.598 -1.460 -3.221 1.00 96.00 354 ALA A C 1
ATOM 2829 O O . ALA A 1 354 ? -19.196 -0.622 -2.412 1.00 96.00 354 ALA A O 1
ATOM 2830 N N . MET A 1 355 ? -18.760 -2.206 -3.953 1.00 94.38 355 MET A N 1
ATOM 2831 C CA . MET A 1 355 ? -17.290 -2.137 -3.855 1.00 94.38 355 MET A CA 1
ATOM 2832 C C . MET A 1 355 ? -16.743 -0.759 -4.268 1.00 94.38 355 MET A C 1
ATOM 2834 O O . MET A 1 355 ? -15.832 -0.221 -3.638 1.00 94.38 355 MET A O 1
ATOM 2838 N N . ALA A 1 356 ? -17.367 -0.110 -5.259 1.00 94.44 356 ALA A N 1
ATOM 2839 C CA . ALA A 1 356 ? -17.079 1.276 -5.641 1.00 94.44 356 ALA A CA 1
ATOM 2840 C C . ALA A 1 356 ? -17.642 2.324 -4.652 1.00 94.44 356 ALA A C 1
ATOM 2842 O O . ALA A 1 356 ? -17.579 3.525 -4.920 1.00 94.44 356 ALA A O 1
ATOM 2843 N N . SER A 1 357 ? -18.195 1.894 -3.510 1.00 95.12 357 SER A N 1
ATOM 2844 C CA . SER A 1 357 ? -18.746 2.751 -2.451 1.00 95.12 357 SER A CA 1
ATOM 2845 C C . SER A 1 357 ? -19.839 3.715 -2.933 1.00 95.12 357 SER A C 1
ATOM 2847 O O . SER A 1 357 ? -19.885 4.878 -2.527 1.00 95.12 357 SER A O 1
ATOM 2849 N N . LYS A 1 358 ? -20.737 3.231 -3.800 1.00 96.06 358 LYS A N 1
ATOM 2850 C CA . LYS A 1 358 ? -21.868 3.986 -4.360 1.00 96.06 358 LYS A CA 1
ATOM 2851 C C . LYS A 1 358 ? -23.169 3.690 -3.625 1.00 96.06 358 LYS A C 1
ATOM 2853 O O . LYS A 1 358 ? -23.957 2.836 -4.038 1.00 96.06 358 LYS A O 1
ATOM 2858 N N . ASN A 1 359 ? -23.407 4.369 -2.511 1.00 94.94 359 ASN A N 1
ATOM 2859 C CA . ASN A 1 359 ? -24.512 4.036 -1.614 1.00 94.94 359 ASN A CA 1
ATOM 2860 C C . ASN A 1 359 ? -25.904 4.361 -2.183 1.00 94.94 359 ASN A C 1
ATOM 2862 O O . ASN A 1 359 ? -26.839 3.603 -1.925 1.00 94.94 359 ASN A O 1
ATOM 2866 N N . GLN A 1 360 ? -26.070 5.438 -2.961 1.00 95.50 360 GLN A N 1
ATOM 2867 C CA . GLN A 1 360 ? -27.361 5.762 -3.589 1.00 95.50 360 GLN A CA 1
ATOM 2868 C C . GLN A 1 360 ? -27.692 4.753 -4.684 1.00 95.50 360 GLN A C 1
ATOM 2870 O O . GLN A 1 360 ? -28.804 4.226 -4.712 1.00 95.50 360 GLN A O 1
ATOM 2875 N N . THR A 1 361 ? -26.711 4.436 -5.533 1.00 96.31 361 THR A N 1
ATOM 2876 C CA . THR A 1 361 ? -26.858 3.406 -6.564 1.00 96.31 361 THR A CA 1
ATOM 2877 C C . THR A 1 361 ? -27.168 2.041 -5.951 1.00 96.31 361 THR A C 1
ATOM 2879 O O . THR A 1 361 ? -28.135 1.399 -6.352 1.00 96.31 361 THR A O 1
ATOM 2882 N N . THR A 1 362 ? -26.416 1.627 -4.928 1.00 96.25 362 THR A N 1
ATOM 2883 C CA . THR A 1 362 ? -26.624 0.349 -4.221 1.00 96.25 362 THR A CA 1
ATOM 2884 C C . THR A 1 362 ? -28.031 0.259 -3.624 1.00 96.25 362 THR A C 1
ATOM 2886 O O . THR A 1 362 ? -28.712 -0.750 -3.795 1.00 96.25 362 THR A O 1
ATOM 2889 N N . SER A 1 363 ? -28.502 1.329 -2.974 1.00 95.38 363 SER A N 1
ATOM 2890 C CA . SER A 1 363 ? -29.862 1.407 -2.424 1.00 95.38 363 SER A CA 1
ATOM 2891 C C . SER A 1 363 ? -30.934 1.285 -3.512 1.00 95.38 363 SER A C 1
ATOM 2893 O O . SER A 1 363 ? -31.879 0.509 -3.376 1.00 95.38 363 SER A O 1
ATOM 2895 N N . TRP A 1 364 ? -30.771 2.002 -4.628 1.00 95.44 364 TRP A N 1
ATOM 2896 C CA . TRP A 1 364 ? -31.703 1.930 -5.752 1.00 95.44 364 TRP A CA 1
ATOM 2897 C C . TRP A 1 364 ? -31.763 0.527 -6.370 1.00 95.44 364 TRP A C 1
ATOM 2899 O O . TRP A 1 364 ? -32.860 0.009 -6.574 1.00 95.44 364 TRP A O 1
ATOM 2909 N N . ILE A 1 365 ? -30.613 -0.116 -6.604 1.00 94.88 365 ILE A N 1
ATOM 2910 C CA . ILE A 1 365 ? -30.563 -1.478 -7.154 1.00 94.88 365 ILE A CA 1
ATOM 2911 C C . ILE A 1 365 ? -31.280 -2.462 -6.223 1.00 94.88 365 ILE A C 1
ATOM 2913 O O . ILE A 1 365 ? -32.112 -3.236 -6.690 1.00 94.88 365 ILE A O 1
ATOM 2917 N N . LEU A 1 366 ? -31.021 -2.402 -4.912 1.00 93.81 366 LEU A N 1
ATOM 2918 C CA . LEU A 1 366 ? -31.676 -3.277 -3.933 1.00 93.81 366 LEU A CA 1
ATOM 2919 C C . LEU A 1 366 ? -33.199 -3.085 -3.891 1.00 93.81 366 LEU A C 1
ATOM 2921 O O . LEU A 1 366 ? -33.922 -4.060 -3.703 1.00 93.81 366 LEU A O 1
ATOM 2925 N N . ASN A 1 367 ? -33.695 -1.864 -4.108 1.00 93.12 367 ASN A N 1
ATOM 2926 C CA . ASN A 1 367 ? -35.135 -1.603 -4.203 1.00 93.12 367 ASN A CA 1
ATOM 2927 C C . ASN A 1 367 ? -35.764 -2.185 -5.481 1.00 93.12 367 ASN A C 1
ATOM 2929 O O . ASN A 1 367 ? -36.936 -2.551 -5.468 1.00 93.12 367 ASN A O 1
ATOM 2933 N N . MET A 1 368 ? -35.007 -2.268 -6.580 1.00 92.25 368 MET A N 1
ATOM 2934 C CA . MET A 1 368 ? -35.492 -2.791 -7.864 1.00 92.25 368 MET A CA 1
ATOM 2935 C C . MET A 1 368 ? -35.391 -4.321 -7.961 1.00 92.25 368 MET A C 1
ATOM 2937 O O . MET A 1 368 ? -36.324 -4.976 -8.431 1.00 92.25 368 MET A O 1
ATOM 2941 N N . ARG A 1 369 ? -34.255 -4.884 -7.538 1.00 92.25 369 ARG A N 1
ATOM 2942 C CA . ARG A 1 369 ? -33.879 -6.303 -7.649 1.00 92.25 369 ARG A CA 1
ATOM 2943 C C . ARG A 1 369 ? -33.140 -6.755 -6.383 1.00 92.25 369 ARG A C 1
ATOM 2945 O O . ARG A 1 369 ? -31.918 -6.912 -6.359 1.00 92.25 369 ARG A O 1
ATOM 2952 N N . ALA A 1 370 ? -33.890 -6.957 -5.299 1.00 91.50 370 ALA A N 1
ATOM 2953 C CA . ALA A 1 370 ? -33.349 -7.429 -4.019 1.00 91.50 370 ALA A CA 1
ATOM 2954 C C . ALA A 1 370 ? -32.741 -8.845 -4.099 1.00 91.50 370 ALA A C 1
ATOM 2956 O O . ALA A 1 370 ? -31.879 -9.197 -3.293 1.00 91.50 370 ALA A O 1
ATOM 2957 N N . ASP A 1 371 ? -33.165 -9.644 -5.080 1.00 92.31 371 ASP A N 1
ATOM 2958 C CA . ASP A 1 371 ? -32.661 -10.987 -5.372 1.00 92.31 371 ASP A CA 1
ATOM 2959 C C . ASP A 1 371 ? -31.164 -11.005 -5.724 1.00 92.31 371 ASP A C 1
ATOM 2961 O O . ASP A 1 371 ? -30.476 -11.974 -5.410 1.00 92.31 371 ASP A O 1
ATOM 2965 N N . LEU A 1 372 ? -30.613 -9.907 -6.258 1.00 92.88 372 LEU A N 1
ATOM 2966 C CA . LEU A 1 372 ? -29.181 -9.807 -6.571 1.00 92.88 372 LEU A CA 1
ATOM 2967 C C . LEU A 1 372 ? -28.282 -9.897 -5.328 1.00 92.88 372 LEU A C 1
ATOM 2969 O O . LEU A 1 372 ? -27.089 -10.159 -5.454 1.00 92.88 372 LEU A O 1
ATOM 2973 N N . ARG A 1 373 ? -28.832 -9.697 -4.122 1.00 93.50 373 ARG A N 1
ATOM 2974 C CA . ARG A 1 373 ? -28.084 -9.749 -2.856 1.00 93.50 373 ARG A CA 1
ATOM 2975 C C . ARG A 1 373 ? -27.561 -11.149 -2.524 1.00 93.50 373 ARG A C 1
ATOM 2977 O O . ARG A 1 373 ? -26.552 -11.252 -1.834 1.00 93.50 373 ARG A O 1
ATOM 2984 N N . VAL A 1 374 ? -28.251 -12.200 -2.973 1.00 93.25 374 VAL A N 1
ATOM 2985 C CA . VAL A 1 374 ? -27.888 -13.599 -2.677 1.00 93.25 374 VAL A CA 1
ATOM 2986 C C . VAL A 1 374 ? -27.091 -14.265 -3.798 1.00 93.25 374 VAL A C 1
ATOM 2988 O O . VAL A 1 374 ? -26.604 -15.379 -3.609 1.00 93.25 374 VAL A O 1
ATOM 2991 N N . LEU A 1 375 ? -26.954 -13.602 -4.952 1.00 92.50 375 LEU A N 1
ATOM 2992 C CA . LEU A 1 375 ? -26.147 -14.110 -6.056 1.00 92.50 375 LEU A CA 1
ATOM 2993 C C . LEU A 1 375 ? -24.668 -14.096 -5.680 1.00 92.50 375 LEU A C 1
ATOM 2995 O O . LEU A 1 375 ? -24.199 -13.179 -5.001 1.00 92.50 375 LEU A O 1
ATOM 2999 N N . ARG A 1 376 ? -23.959 -15.130 -6.135 1.00 91.81 376 ARG A N 1
ATOM 3000 C CA . ARG A 1 376 ? -22.532 -15.318 -5.890 1.00 91.81 376 ARG A CA 1
ATOM 3001 C C . ARG A 1 376 ? -21.729 -15.048 -7.158 1.00 91.81 376 ARG A C 1
ATOM 3003 O O . ARG A 1 376 ? -22.187 -15.403 -8.243 1.00 91.81 376 ARG A O 1
ATOM 3010 N N . ASN A 1 377 ? -20.575 -14.408 -7.003 1.00 92.06 377 ASN A N 1
ATOM 3011 C CA . ASN A 1 377 ? -19.602 -14.222 -8.080 1.00 92.06 377 ASN A CA 1
ATOM 3012 C C . ASN A 1 377 ? -18.807 -15.519 -8.342 1.00 92.06 377 ASN A C 1
ATOM 3014 O O . ASN A 1 377 ? -19.114 -16.568 -7.767 1.00 92.06 377 ASN A O 1
ATOM 3018 N N . ASP A 1 378 ? -17.783 -15.454 -9.195 1.00 89.94 378 ASP A N 1
ATOM 3019 C CA . ASP A 1 378 ? -16.982 -16.634 -9.549 1.00 89.94 378 ASP A CA 1
ATOM 3020 C C . ASP A 1 378 ? -16.160 -17.183 -8.381 1.00 89.94 378 ASP A C 1
ATOM 3022 O O . ASP A 1 378 ? -15.909 -18.382 -8.323 1.00 89.94 378 ASP A O 1
ATOM 3026 N N . GLU A 1 379 ? -15.814 -16.339 -7.406 1.00 87.88 379 GLU A N 1
ATOM 3027 C CA . GLU A 1 379 ? -15.169 -16.762 -6.157 1.00 87.88 379 GLU A CA 1
ATOM 3028 C C . GLU A 1 379 ? -16.156 -17.368 -5.147 1.00 87.88 379 GLU A C 1
ATOM 3030 O O . GLU A 1 379 ? -15.789 -17.772 -4.038 1.00 87.88 379 GLU A O 1
ATOM 3035 N N . GLY A 1 380 ? -17.435 -17.442 -5.516 1.00 89.94 380 GLY A N 1
ATOM 3036 C CA . GLY A 1 380 ? -18.499 -17.925 -4.660 1.00 89.94 380 GLY A CA 1
ATOM 3037 C C . GLY A 1 380 ? -18.926 -16.913 -3.602 1.00 89.94 380 GLY A C 1
ATOM 3038 O O . GLY A 1 380 ? -19.555 -17.325 -2.636 1.00 89.94 380 GLY A O 1
ATOM 3039 N N . GLU A 1 381 ? -18.629 -15.624 -3.736 1.00 92.81 381 GLU A N 1
ATOM 3040 C CA . GLU A 1 381 ? -18.927 -14.586 -2.741 1.00 92.81 381 GLU A CA 1
ATOM 3041 C C . GLU A 1 381 ? -20.259 -13.897 -3.011 1.00 92.81 381 GLU A C 1
ATOM 3043 O O . GLU A 1 381 ? -20.551 -13.525 -4.147 1.00 92.81 381 GLU A O 1
ATOM 3048 N N . THR A 1 382 ? -21.060 -13.669 -1.966 1.00 95.44 382 THR A N 1
ATOM 3049 C CA . THR A 1 382 ? -22.173 -12.718 -2.084 1.00 95.44 382 THR A CA 1
ATOM 3050 C C . THR A 1 382 ? -21.648 -11.285 -2.162 1.00 95.44 382 THR A C 1
ATOM 3052 O O . THR A 1 382 ? -20.515 -10.993 -1.787 1.00 95.44 382 THR A O 1
ATOM 3055 N N . VAL A 1 383 ? -22.512 -10.349 -2.557 1.00 96.38 383 VAL A N 1
ATOM 3056 C CA . VAL A 1 383 ? -22.204 -8.906 -2.568 1.00 96.38 383 VAL A CA 1
ATOM 3057 C C . VAL A 1 383 ? -21.662 -8.414 -1.218 1.00 96.38 383 VAL A C 1
ATOM 3059 O O . VAL A 1 383 ? -20.778 -7.559 -1.175 1.00 96.38 383 VAL A O 1
ATOM 3062 N N . LEU A 1 384 ? -22.207 -8.922 -0.105 1.00 95.75 384 LEU A N 1
ATOM 3063 C CA . LEU A 1 384 ? -21.737 -8.546 1.228 1.00 95.75 384 LEU A CA 1
ATOM 3064 C C . LEU A 1 384 ? -20.358 -9.145 1.522 1.00 95.75 384 LEU A C 1
ATOM 3066 O O . LEU A 1 384 ? -19.528 -8.440 2.087 1.00 95.75 384 LEU A O 1
ATOM 3070 N N . ASP A 1 385 ? -20.123 -10.400 1.136 1.00 94.81 385 ASP A N 1
ATOM 3071 C CA . ASP A 1 385 ? -18.839 -11.080 1.340 1.00 94.81 385 ASP A CA 1
ATOM 3072 C C . ASP A 1 385 ? -17.721 -10.341 0.586 1.00 94.81 385 ASP A C 1
ATOM 3074 O O . ASP A 1 385 ? -16.760 -9.902 1.215 1.00 94.81 385 ASP A O 1
ATOM 3078 N N . ALA A 1 386 ? -17.916 -10.075 -0.711 1.00 94.94 386 ALA A N 1
ATOM 3079 C CA . ALA A 1 386 ? -16.951 -9.366 -1.555 1.00 94.94 386 ALA A CA 1
ATOM 3080 C C . ALA A 1 386 ? -16.655 -7.942 -1.047 1.00 94.94 386 ALA A C 1
ATOM 3082 O O . ALA A 1 386 ? -15.511 -7.489 -1.042 1.00 94.94 386 ALA A O 1
ATOM 3083 N N . LEU A 1 387 ? -17.677 -7.217 -0.567 1.00 95.94 387 LEU A N 1
ATOM 3084 C CA . LEU A 1 387 ? -17.477 -5.889 0.023 1.00 95.94 387 LEU A CA 1
ATOM 3085 C C . LEU A 1 387 ? -16.690 -5.953 1.339 1.00 95.94 387 LEU A C 1
ATOM 3087 O O . LEU A 1 387 ? -15.879 -5.066 1.603 1.00 95.94 387 LEU A O 1
ATOM 3091 N N . LEU A 1 388 ? -16.953 -6.947 2.191 1.00 94.25 388 LEU A N 1
ATOM 3092 C CA . LEU A 1 388 ? -16.232 -7.108 3.454 1.00 94.25 388 LEU A CA 1
ATOM 3093 C C . LEU A 1 388 ? -14.776 -7.532 3.223 1.00 94.25 388 LEU A C 1
ATOM 3095 O O . LEU A 1 388 ? -13.909 -7.034 3.938 1.00 94.25 388 LEU A O 1
ATOM 3099 N N . ASP A 1 389 ? -14.505 -8.371 2.223 1.00 91.62 389 ASP A N 1
ATOM 3100 C CA . ASP A 1 389 ? -13.144 -8.757 1.831 1.00 91.62 389 ASP A CA 1
ATOM 3101 C C . ASP A 1 389 ? -12.356 -7.572 1.240 1.00 91.62 389 ASP A C 1
ATOM 3103 O O . ASP A 1 389 ? -11.233 -7.292 1.666 1.00 91.62 389 ASP A O 1
ATOM 3107 N N . ASP A 1 390 ? -12.981 -6.768 0.369 1.00 92.38 390 ASP A N 1
ATOM 3108 C CA . ASP A 1 390 ? -12.404 -5.511 -0.138 1.00 92.38 390 ASP A CA 1
ATOM 3109 C C . ASP A 1 390 ? -12.126 -4.508 0.997 1.00 92.38 390 ASP A C 1
ATOM 3111 O O . ASP A 1 390 ? -11.076 -3.856 1.032 1.00 92.38 390 ASP A O 1
ATOM 3115 N N . CYS A 1 391 ? -13.037 -4.410 1.970 1.00 93.44 391 CYS A N 1
ATOM 3116 C CA . CYS A 1 391 ? -12.839 -3.601 3.169 1.00 93.44 391 CYS A CA 1
ATOM 3117 C C . CYS A 1 391 ? -11.646 -4.100 3.996 1.00 93.44 391 CYS A C 1
ATOM 3119 O O . CYS A 1 391 ? -10.817 -3.292 4.414 1.00 93.44 391 CYS A O 1
ATOM 3121 N N . GLU A 1 392 ? -11.532 -5.405 4.234 1.00 91.75 392 GLU A N 1
ATOM 3122 C CA . GLU A 1 392 ? -10.432 -5.976 5.015 1.00 91.75 392 GLU A CA 1
ATOM 3123 C C . GLU A 1 392 ? -9.081 -5.815 4.304 1.00 91.75 392 GLU A C 1
ATOM 3125 O O . GLU A 1 392 ? -8.082 -5.450 4.933 1.00 91.75 392 GLU A O 1
ATOM 3130 N N . THR A 1 393 ? -9.063 -5.975 2.980 1.00 90.31 393 THR A N 1
ATOM 3131 C CA . THR A 1 393 ? -7.886 -5.723 2.144 1.00 90.31 393 THR A CA 1
ATOM 3132 C C . THR A 1 393 ? -7.452 -4.263 2.256 1.00 90.31 393 THR A C 1
ATOM 3134 O O . THR A 1 393 ? -6.323 -3.994 2.645 1.00 90.31 393 THR A O 1
ATOM 3137 N N . LYS A 1 394 ? -8.352 -3.292 2.049 1.00 89.44 394 LYS A N 1
ATOM 3138 C CA . LYS A 1 394 ? -8.033 -1.852 2.179 1.00 89.44 394 LYS A CA 1
ATOM 3139 C C . LYS A 1 394 ? -7.673 -1.426 3.600 1.00 89.44 394 LYS A C 1
ATOM 3141 O O . LYS A 1 394 ? -6.993 -0.418 3.790 1.00 89.44 394 LYS A O 1
ATOM 3146 N N . ARG A 1 395 ? -8.187 -2.141 4.602 1.00 90.94 395 ARG A N 1
ATOM 3147 C CA . ARG A 1 395 ? -7.863 -1.909 6.008 1.00 90.94 395 ARG A CA 1
ATOM 3148 C C . ARG A 1 395 ? -6.431 -2.322 6.314 1.00 90.94 395 ARG A C 1
ATOM 3150 O O . ARG A 1 395 ? -5.768 -1.616 7.063 1.00 90.94 395 ARG A O 1
ATOM 3157 N N . THR A 1 396 ? -5.990 -3.459 5.785 1.00 87.81 396 THR A N 1
ATOM 3158 C CA . THR A 1 396 ? -4.723 -4.081 6.186 1.00 87.81 396 THR A CA 1
ATOM 3159 C C . THR A 1 396 ? -3.581 -3.838 5.211 1.00 87.81 396 THR A C 1
ATOM 3161 O O . THR A 1 396 ? -2.424 -3.861 5.623 1.00 87.81 396 THR A O 1
ATOM 3164 N N . GLN A 1 397 ? -3.894 -3.568 3.944 1.00 85.19 397 GLN A N 1
ATOM 3165 C CA . GLN A 1 397 ? -2.946 -3.566 2.838 1.00 85.19 397 GLN A CA 1
ATOM 3166 C C . GLN A 1 397 ? -3.069 -2.302 1.986 1.00 85.19 397 GLN A C 1
ATOM 3168 O O . GLN A 1 397 ? -4.157 -1.768 1.748 1.00 85.19 397 GLN A O 1
ATOM 3173 N N . ARG A 1 398 ? -1.929 -1.841 1.470 1.00 79.62 398 ARG A N 1
ATOM 3174 C CA . ARG A 1 398 ? -1.857 -0.842 0.405 1.00 79.62 398 ARG A CA 1
ATOM 3175 C C . ARG A 1 398 ? -0.949 -1.372 -0.691 1.00 79.62 398 ARG A C 1
ATOM 3177 O O . ARG A 1 398 ? 0.248 -1.547 -0.484 1.00 79.62 398 ARG A O 1
ATOM 3184 N N . GLN A 1 399 ? -1.523 -1.593 -1.865 1.00 65.00 399 GLN A N 1
ATOM 3185 C CA . GLN A 1 399 ? -0.748 -1.994 -3.028 1.00 65.00 399 GLN A CA 1
ATOM 3186 C C . GLN A 1 399 ? 0.009 -0.784 -3.587 1.00 65.00 399 GLN A C 1
ATOM 3188 O O . GLN A 1 399 ? -0.583 0.271 -3.833 1.00 65.00 399 GLN A O 1
ATOM 3193 N N . HIS A 1 400 ? 1.315 -0.935 -3.782 1.00 52.03 400 HIS A N 1
ATOM 3194 C CA . HIS A 1 400 ? 2.182 0.061 -4.396 1.00 52.03 400 HIS A CA 1
ATOM 3195 C C . HIS A 1 400 ? 3.067 -0.618 -5.450 1.00 52.03 400 HIS A C 1
ATOM 3197 O O . HIS A 1 400 ? 4.096 -1.221 -5.140 1.00 52.03 400 HIS A O 1
ATOM 3203 N N . ASN A 1 401 ? 2.665 -0.521 -6.721 1.00 52.03 401 ASN A N 1
ATOM 3204 C CA . ASN A 1 401 ? 3.257 -1.267 -7.837 1.00 52.03 401 ASN A CA 1
ATOM 3205 C C . ASN A 1 401 ? 3.218 -2.790 -7.587 1.00 52.03 401 ASN A C 1
ATOM 3207 O O . ASN A 1 401 ? 2.135 -3.355 -7.445 1.00 52.03 401 ASN A O 1
ATOM 3211 N N . ILE A 1 402 ? 4.384 -3.445 -7.544 1.00 47.03 402 ILE A N 1
ATOM 3212 C CA . ILE A 1 402 ? 4.527 -4.885 -7.267 1.00 47.03 402 ILE A CA 1
ATOM 3213 C C . ILE A 1 402 ? 4.542 -5.216 -5.764 1.00 47.03 402 ILE A C 1
ATOM 3215 O O . ILE A 1 402 ? 4.419 -6.381 -5.406 1.00 47.03 402 ILE A O 1
ATOM 3219 N N . ALA A 1 403 ? 4.676 -4.214 -4.887 1.00 48.34 403 ALA A N 1
ATOM 3220 C CA . ALA A 1 403 ? 4.766 -4.412 -3.442 1.00 48.34 403 ALA A CA 1
ATOM 3221 C C . ALA A 1 403 ? 3.398 -4.251 -2.760 1.00 48.34 403 ALA A C 1
ATOM 3223 O O . ALA A 1 403 ? 2.588 -3.401 -3.147 1.00 48.34 403 ALA A O 1
ATOM 3224 N N . THR A 1 404 ? 3.161 -5.044 -1.715 1.00 68.94 404 THR A N 1
ATOM 3225 C CA . THR A 1 404 ? 1.966 -4.961 -0.866 1.00 68.94 404 THR A CA 1
ATOM 3226 C C . THR A 1 404 ? 2.394 -4.568 0.538 1.00 68.94 404 THR A C 1
ATOM 3228 O O . THR A 1 404 ? 2.939 -5.395 1.256 1.00 68.94 404 THR A O 1
ATOM 3231 N N . LEU A 1 405 ? 2.130 -3.316 0.917 1.00 67.81 405 LEU A N 1
ATOM 3232 C CA . LEU A 1 405 ? 2.524 -2.759 2.212 1.00 67.81 405 LEU A CA 1
ATOM 3233 C C . LEU A 1 405 ? 1.463 -3.055 3.273 1.00 67.81 405 LEU A C 1
ATOM 3235 O O . LEU A 1 405 ? 0.272 -2.821 3.038 1.00 67.81 405 LEU A O 1
ATOM 3239 N N . SER A 1 406 ? 1.886 -3.466 4.469 1.00 79.12 406 SER A N 1
ATOM 3240 C CA . SER A 1 406 ? 1.007 -3.519 5.647 1.00 79.12 406 SER A CA 1
ATOM 3241 C C . SER A 1 406 ? 0.703 -2.106 6.170 1.00 79.12 406 SER A C 1
ATOM 3243 O O . SER A 1 406 ? 1.606 -1.384 6.578 1.00 79.12 406 SER A O 1
ATOM 3245 N N . VAL A 1 407 ? -0.572 -1.699 6.181 1.00 81.88 407 VAL A N 1
ATOM 3246 C CA . VAL A 1 407 ? -1.022 -0.346 6.605 1.00 81.88 407 VAL A CA 1
ATOM 3247 C C . VAL A 1 407 ? -2.075 -0.377 7.713 1.00 81.88 407 VAL A C 1
ATOM 3249 O O . VAL A 1 407 ? -2.768 0.613 7.958 1.00 81.88 407 VAL A O 1
ATOM 3252 N N . SER A 1 408 ? -2.209 -1.517 8.389 1.00 84.19 408 SER A N 1
ATOM 3253 C CA . SER A 1 408 ? -3.271 -1.764 9.371 1.00 84.19 408 SER A CA 1
ATOM 3254 C C . SER A 1 408 ? -3.339 -0.697 10.473 1.00 84.19 408 SER A C 1
ATOM 3256 O O . SER A 1 408 ? -4.427 -0.238 10.825 1.00 84.19 408 SER A O 1
ATOM 3258 N N . ASP A 1 409 ? -2.188 -0.232 10.967 1.00 84.38 409 ASP A N 1
ATOM 3259 C CA . ASP A 1 409 ? -2.126 0.759 12.048 1.00 84.38 409 ASP A CA 1
ATOM 3260 C C . ASP A 1 409 ? -2.347 2.207 11.551 1.00 84.38 409 ASP A C 1
ATOM 3262 O O . ASP A 1 409 ? -2.703 3.090 12.333 1.00 84.38 409 ASP A O 1
ATOM 3266 N N . GLU A 1 410 ? -2.265 2.448 10.234 1.00 83.69 410 GLU A N 1
ATOM 3267 C CA . GLU A 1 410 ? -2.636 3.720 9.591 1.00 83.69 410 GLU A CA 1
ATOM 3268 C C . GLU A 1 410 ? -4.144 3.842 9.309 1.00 83.69 410 GLU A C 1
ATOM 3270 O O . GLU A 1 410 ? -4.617 4.894 8.856 1.00 83.69 410 GLU A O 1
ATOM 3275 N N . PHE A 1 411 ? -4.919 2.777 9.533 1.00 89.69 411 PHE A N 1
ATOM 3276 C CA . PHE A 1 411 ? -6.327 2.723 9.166 1.00 89.69 411 PHE A CA 1
ATOM 3277 C C . PHE A 1 411 ? -7.155 3.791 9.902 1.00 89.69 411 PHE A C 1
ATOM 3279 O O . PHE A 1 411 ? -7.233 3.836 11.129 1.00 89.69 411 PHE A O 1
ATOM 3286 N N . LYS A 1 412 ? -7.837 4.663 9.145 1.00 90.06 412 LYS A N 1
ATOM 3287 C CA . LYS A 1 412 ? -8.653 5.776 9.687 1.00 90.06 412 LYS A CA 1
ATOM 3288 C C . LYS A 1 412 ? -10.152 5.465 9.775 1.00 90.06 412 LYS A C 1
ATOM 3290 O O . LYS A 1 412 ? -10.947 6.336 10.143 1.00 90.06 412 LYS A O 1
ATOM 3295 N N . GLY A 1 413 ? -10.541 4.236 9.450 1.00 93.31 413 GLY A N 1
ATOM 3296 C CA . GLY A 1 413 ? -11.933 3.835 9.284 1.00 93.31 413 GLY A CA 1
ATOM 3297 C C . GLY A 1 413 ? -12.417 3.959 7.839 1.00 93.31 413 GLY A C 1
ATOM 3298 O O . GLY A 1 413 ? -11.902 4.756 7.053 1.00 93.31 413 GLY A O 1
ATOM 3299 N N . PHE A 1 414 ? -13.439 3.178 7.502 1.00 95.31 414 PHE A N 1
ATOM 3300 C CA . PHE A 1 414 ? -14.044 3.166 6.176 1.00 95.31 414 PHE A CA 1
ATOM 3301 C C . PHE A 1 414 ? -14.780 4.480 5.864 1.00 95.31 414 PHE A C 1
ATOM 3303 O O . PHE A 1 414 ? -15.336 5.109 6.776 1.00 95.31 414 PHE A O 1
ATOM 3310 N N . PRO A 1 415 ? -14.823 4.900 4.585 1.00 94.88 415 PRO A N 1
ATOM 3311 C CA . PRO A 1 415 ? -15.640 6.027 4.152 1.00 94.88 415 PRO A CA 1
ATOM 3312 C C . PRO A 1 415 ? -17.116 5.853 4.528 1.00 94.88 415 PRO A C 1
ATOM 3314 O O . PRO A 1 415 ? -17.659 4.748 4.500 1.00 94.88 415 PRO A O 1
ATOM 3317 N N . ASP A 1 416 ? -17.800 6.963 4.815 1.00 94.88 416 ASP A N 1
ATOM 3318 C CA . ASP A 1 416 ? -19.222 6.952 5.191 1.00 94.88 416 ASP A CA 1
ATOM 3319 C C . ASP A 1 416 ? -20.120 6.315 4.112 1.00 94.88 416 ASP A C 1
ATOM 3321 O O . ASP A 1 416 ? -21.135 5.699 4.436 1.00 94.88 416 ASP A O 1
ATOM 3325 N N . THR A 1 417 ? -19.741 6.426 2.835 1.00 95.12 417 THR A N 1
ATOM 3326 C CA . THR A 1 417 ? -20.456 5.795 1.718 1.00 95.12 417 THR A CA 1
ATOM 3327 C C . THR A 1 417 ? -20.301 4.273 1.725 1.00 95.12 417 THR A C 1
ATOM 3329 O O . THR A 1 417 ? -21.288 3.563 1.538 1.00 95.12 417 THR A O 1
ATOM 3332 N N . THR A 1 418 ? -19.105 3.756 2.021 1.00 96.19 418 THR A N 1
ATOM 3333 C CA . THR A 1 418 ? -18.845 2.320 2.209 1.00 96.19 418 THR A CA 1
ATOM 3334 C C . THR A 1 418 ? -19.624 1.785 3.411 1.00 96.19 418 THR A C 1
ATOM 3336 O O . THR A 1 418 ? -20.322 0.780 3.297 1.00 96.19 418 THR A O 1
ATOM 3339 N N . VAL A 1 419 ? -19.601 2.506 4.540 1.00 96.38 419 VAL A N 1
ATOM 3340 C CA . VAL A 1 419 ? -20.377 2.167 5.748 1.00 96.38 419 VAL A CA 1
ATOM 3341 C C . VAL A 1 419 ? -21.873 2.076 5.443 1.00 96.38 419 VAL A C 1
ATOM 3343 O O . VAL A 1 419 ? -22.537 1.143 5.897 1.00 96.38 419 VAL A O 1
ATOM 3346 N N . ALA A 1 420 ? -22.402 3.003 4.641 1.00 95.19 420 ALA A N 1
ATOM 3347 C CA . ALA A 1 420 ? -23.789 2.959 4.195 1.00 95.19 420 ALA A CA 1
ATOM 3348 C C . ALA A 1 420 ? -24.078 1.739 3.301 1.00 95.19 420 ALA A C 1
ATOM 3350 O O . ALA A 1 420 ? -25.109 1.097 3.487 1.00 95.19 420 ALA A O 1
ATOM 3351 N N . CYS A 1 421 ? -23.175 1.371 2.384 1.00 96.12 421 CYS A N 1
ATOM 3352 C CA . CYS A 1 421 ? -23.327 0.164 1.559 1.00 96.12 421 CYS A CA 1
ATOM 3353 C C . CYS A 1 421 ? -23.363 -1.109 2.419 1.00 96.12 421 CYS A C 1
ATOM 3355 O O . CYS A 1 421 ? -24.264 -1.929 2.254 1.00 96.12 421 CYS A O 1
ATOM 3357 N N . VAL A 1 422 ? -22.450 -1.242 3.389 1.00 96.44 422 VAL A N 1
ATOM 3358 C CA . VAL A 1 422 ? -22.439 -2.378 4.328 1.00 96.44 422 VAL A CA 1
ATOM 3359 C C . VAL A 1 422 ? -23.733 -2.425 5.144 1.00 96.44 422 VAL A C 1
ATOM 3361 O O . VAL A 1 422 ? -24.321 -3.493 5.292 1.00 96.44 422 VAL A O 1
ATOM 3364 N N . ALA A 1 423 ? -24.212 -1.286 5.653 1.00 95.56 423 ALA A N 1
ATOM 3365 C CA . ALA A 1 423 ? -25.462 -1.223 6.413 1.00 95.56 423 ALA A CA 1
ATOM 3366 C C . ALA A 1 423 ? -26.675 -1.679 5.580 1.00 95.56 423 ALA A C 1
ATOM 3368 O O . ALA A 1 423 ? -27.472 -2.495 6.050 1.00 95.56 423 ALA A O 1
ATOM 3369 N N . LEU A 1 424 ? -26.777 -1.215 4.328 1.00 94.88 424 LEU A N 1
ATOM 3370 C CA . LEU A 1 424 ? -27.825 -1.624 3.386 1.00 94.88 424 LEU A CA 1
ATOM 3371 C C . LEU A 1 424 ? -27.774 -3.133 3.118 1.00 94.88 424 LEU A C 1
ATOM 3373 O O . LEU A 1 424 ? -28.787 -3.823 3.223 1.00 94.88 424 LEU A O 1
ATOM 3377 N N . LEU A 1 425 ? -26.581 -3.667 2.847 1.00 95.12 425 LEU A N 1
ATOM 3378 C CA . LEU A 1 425 ? -26.364 -5.088 2.568 1.00 95.12 425 LEU A CA 1
ATOM 3379 C C . LEU A 1 425 ? -26.463 -5.987 3.802 1.00 95.12 425 LEU A C 1
ATOM 3381 O O . LEU A 1 425 ? -26.597 -7.198 3.646 1.00 95.12 425 LEU A O 1
ATOM 3385 N N . LYS A 1 426 ? -26.443 -5.428 5.015 1.00 93.25 426 LYS A N 1
ATOM 3386 C CA . LYS A 1 426 ? -26.814 -6.118 6.261 1.00 93.25 426 LYS A CA 1
ATOM 3387 C C . LYS A 1 426 ? -28.310 -6.011 6.576 1.00 93.25 426 LYS A C 1
ATOM 3389 O O . LYS A 1 426 ? -28.787 -6.716 7.456 1.00 93.25 426 LYS A O 1
ATOM 3394 N N . GLY A 1 427 ? -29.073 -5.211 5.826 1.00 90.75 427 GLY A N 1
ATOM 3395 C CA . GLY A 1 427 ? -30.509 -5.011 6.043 1.00 90.75 427 GLY A CA 1
ATOM 3396 C C . GLY A 1 427 ? -30.830 -4.099 7.229 1.00 90.75 427 GLY A C 1
ATOM 3397 O O . GLY A 1 427 ? -31.885 -4.240 7.840 1.00 90.75 427 GLY A O 1
ATOM 3398 N N . MET A 1 428 ? -29.926 -3.182 7.583 1.00 90.62 428 MET A N 1
ATOM 3399 C CA . MET A 1 428 ? -30.125 -2.249 8.693 1.00 90.62 428 MET A CA 1
ATOM 3400 C C . MET A 1 428 ? -30.990 -1.065 8.237 1.00 90.62 428 MET A C 1
ATOM 3402 O O . MET A 1 428 ? -30.563 -0.271 7.401 1.00 90.62 428 MET A O 1
ATOM 3406 N N . SER A 1 429 ? -32.199 -0.926 8.789 1.00 74.75 429 SER A N 1
ATOM 3407 C CA . SER A 1 429 ? -33.148 0.143 8.428 1.00 74.75 429 SER A CA 1
ATOM 3408 C C . SER A 1 429 ? -32.781 1.511 9.013 1.00 74.75 429 SER A C 1
ATOM 3410 O O . SER A 1 429 ? -33.015 2.543 8.390 1.00 74.75 429 SER A O 1
ATOM 3412 N N . THR A 1 430 ? -32.194 1.529 10.210 1.00 81.12 430 THR A N 1
ATOM 3413 C CA . THR A 1 430 ? -31.709 2.731 10.900 1.00 81.12 430 THR A CA 1
ATOM 3414 C C . THR A 1 430 ? -30.403 2.399 11.601 1.00 81.12 430 THR A C 1
ATOM 3416 O O . THR A 1 430 ? -30.349 1.411 12.325 1.00 81.12 430 THR A O 1
ATOM 3419 N N . VAL A 1 431 ? -29.372 3.221 11.405 1.00 87.50 431 VAL A N 1
ATOM 3420 C CA . VAL A 1 431 ? -28.050 3.021 12.010 1.00 87.50 431 VAL A CA 1
ATOM 3421 C C . VAL A 1 431 ? -27.808 4.139 13.018 1.00 87.50 431 VAL A C 1
ATOM 3423 O O . VAL A 1 431 ? -27.712 5.308 12.638 1.00 87.50 431 VAL A O 1
ATOM 3426 N N . ASN A 1 432 ? -27.725 3.804 14.304 1.00 91.00 432 ASN A N 1
ATOM 3427 C CA . ASN A 1 432 ? -27.380 4.780 15.337 1.00 91.00 432 ASN A CA 1
ATOM 3428 C C . ASN A 1 432 ? -25.878 5.136 15.297 1.00 91.00 432 ASN A C 1
ATOM 3430 O O . ASN A 1 432 ? -25.084 4.511 14.594 1.00 91.00 432 ASN A O 1
ATOM 3434 N N . ILE A 1 433 ? -25.461 6.155 16.056 1.00 90.81 433 ILE A N 1
ATOM 3435 C CA . ILE A 1 433 ? -24.066 6.636 16.041 1.00 90.81 433 ILE A CA 1
ATOM 3436 C C . ILE A 1 433 ? -23.074 5.520 16.413 1.00 90.81 433 ILE A C 1
ATOM 3438 O O . ILE A 1 433 ? -22.043 5.378 15.757 1.00 90.81 433 ILE A O 1
ATOM 3442 N N . SER A 1 434 ? -23.382 4.705 17.426 1.00 90.88 434 SER A N 1
ATOM 3443 C CA . SER A 1 434 ? -22.512 3.606 17.863 1.00 90.88 434 SER A CA 1
ATOM 3444 C C . SER A 1 434 ? -22.399 2.513 16.805 1.00 90.88 434 SER A C 1
ATOM 3446 O O . SER A 1 434 ? -21.304 2.021 16.547 1.00 90.88 434 SER A O 1
ATOM 3448 N N . GLU A 1 435 ? -23.502 2.156 16.150 1.00 93.25 435 GLU A N 1
ATOM 3449 C CA . GLU A 1 435 ? -23.508 1.195 15.044 1.00 93.25 435 GLU A CA 1
ATOM 3450 C C . GLU A 1 435 ? -22.730 1.721 13.840 1.00 93.25 435 GLU A C 1
ATOM 3452 O O . GLU A 1 435 ? -21.922 0.991 13.269 1.00 93.25 435 GLU A O 1
ATOM 3457 N N . LYS A 1 436 ? -22.891 3.005 13.497 1.00 94.62 436 LYS A N 1
ATOM 3458 C CA . LYS A 1 436 ? -22.135 3.638 12.412 1.00 94.62 436 LYS A CA 1
ATOM 3459 C C . LYS A 1 436 ? -20.634 3.592 12.698 1.00 94.62 436 LYS A C 1
ATOM 3461 O O . LYS A 1 436 ? -19.861 3.247 11.810 1.00 94.62 436 LYS A O 1
ATOM 3466 N N . LEU A 1 437 ? -20.219 3.893 13.931 1.00 95.12 437 LEU A N 1
ATOM 3467 C CA . LEU A 1 437 ? -18.817 3.797 14.347 1.00 95.12 437 LEU A CA 1
ATOM 3468 C C . LEU A 1 437 ? -18.301 2.351 14.308 1.00 95.12 437 LEU A C 1
ATOM 3470 O O . LEU A 1 437 ? -17.193 2.112 13.838 1.00 95.12 437 LEU A O 1
ATOM 3474 N N . ARG A 1 438 ? -19.104 1.379 14.753 1.00 95.62 438 ARG A N 1
ATOM 3475 C CA . ARG A 1 438 ? -18.763 -0.053 14.689 1.00 95.62 438 ARG A CA 1
ATOM 3476 C C . ARG A 1 438 ? -18.552 -0.517 13.251 1.00 95.62 438 ARG A C 1
ATOM 3478 O O . ARG A 1 438 ? -17.548 -1.163 12.980 1.00 95.62 438 ARG A O 1
ATOM 3485 N N . LEU A 1 439 ? -19.433 -0.140 12.326 1.00 95.75 439 LEU A N 1
ATOM 3486 C CA . LEU A 1 439 ? -19.258 -0.435 10.903 1.00 95.75 439 LEU A CA 1
ATOM 3487 C C . LEU A 1 439 ? -18.033 0.282 10.324 1.00 95.75 439 LEU A C 1
ATOM 3489 O O . LEU A 1 439 ? -17.244 -0.344 9.627 1.00 95.75 439 LEU A O 1
ATOM 3493 N N . LYS A 1 440 ? -17.831 1.563 10.664 1.00 95.94 440 LYS A N 1
ATOM 3494 C CA . LYS A 1 440 ? -16.682 2.365 10.216 1.00 95.94 440 LYS A CA 1
ATOM 3495 C C . LYS A 1 440 ? -15.340 1.728 10.565 1.00 95.94 440 LYS A C 1
ATOM 3497 O O . LYS A 1 440 ? -14.409 1.819 9.774 1.00 95.94 440 LYS A O 1
ATOM 3502 N N . PHE A 1 441 ? -15.238 1.091 11.725 1.00 95.81 441 PHE A N 1
ATOM 3503 C CA . PHE A 1 441 ? -14.001 0.475 12.201 1.00 95.81 441 PHE A CA 1
ATOM 3504 C C . PHE A 1 441 ? -14.032 -1.060 12.166 1.00 95.81 441 PHE A C 1
ATOM 3506 O O . PHE A 1 441 ? -13.269 -1.704 12.886 1.00 95.81 441 PHE A O 1
ATOM 3513 N N . GLY A 1 442 ? -14.908 -1.660 11.352 1.00 94.00 442 GLY A N 1
ATOM 3514 C CA . GLY A 1 442 ? -14.921 -3.107 11.103 1.00 94.00 442 GLY A CA 1
ATOM 3515 C C . GLY A 1 442 ? -15.200 -3.976 12.335 1.00 94.00 442 GLY A C 1
ATOM 3516 O O . GLY A 1 442 ? -14.729 -5.105 12.411 1.00 94.00 442 GLY A O 1
ATOM 3517 N N . CYS A 1 443 ? -15.934 -3.468 13.326 1.00 94.94 443 CYS A N 1
ATOM 3518 C CA . CYS A 1 443 ? -16.314 -4.239 14.507 1.00 94.94 443 CYS A CA 1
ATOM 3519 C C . CYS A 1 443 ? -17.200 -5.431 14.115 1.00 94.94 443 CYS A C 1
ATOM 3521 O O . CYS A 1 443 ? -18.266 -5.256 13.519 1.00 94.94 443 CYS A O 1
ATOM 3523 N N . THR A 1 444 ? -16.785 -6.632 14.519 1.00 92.88 444 THR A N 1
ATOM 3524 C CA . THR A 1 444 ? -17.537 -7.876 14.299 1.00 92.88 444 THR A CA 1
ATOM 3525 C C . THR A 1 444 ? -18.295 -8.343 15.541 1.00 92.88 444 THR A C 1
ATOM 3527 O O . THR A 1 444 ? -19.307 -9.019 15.402 1.00 92.88 444 THR A O 1
ATOM 3530 N N . CYS A 1 445 ? -17.883 -7.930 16.745 1.00 93.50 445 CYS A N 1
ATOM 3531 C CA . CYS A 1 445 ? -18.522 -8.354 17.998 1.00 93.50 445 CYS A CA 1
ATOM 3532 C C . CYS A 1 445 ? -19.796 -7.579 18.368 1.00 93.50 445 CYS A C 1
ATOM 3534 O O . CYS A 1 445 ? -20.471 -7.906 19.340 1.00 93.50 445 CYS A O 1
ATOM 3536 N N . GLY A 1 446 ? -20.081 -6.474 17.673 1.00 92.00 446 GLY A N 1
ATOM 3537 C CA . GLY A 1 446 ? -21.218 -5.606 17.982 1.00 92.00 446 GLY A CA 1
ATOM 3538 C C . GLY A 1 446 ? -21.122 -4.860 19.320 1.00 92.00 446 GLY A C 1
ATOM 3539 O O . GLY A 1 446 ? -22.080 -4.187 19.681 1.00 92.00 446 GLY A O 1
ATOM 3540 N N . SER A 1 447 ? -19.991 -4.920 20.033 1.00 93.25 447 SER A N 1
ATOM 3541 C CA . SER A 1 447 ? -19.830 -4.367 21.392 1.00 93.25 447 SER A CA 1
ATOM 3542 C C . SER A 1 447 ? -18.613 -3.448 21.563 1.00 93.25 447 SER A C 1
ATOM 3544 O O . SER A 1 447 ? -18.346 -2.985 22.670 1.00 93.25 447 SER A O 1
ATOM 3546 N N . CYS A 1 448 ? -17.879 -3.125 20.489 1.00 95.88 448 CYS A N 1
ATOM 3547 C CA . CYS A 1 448 ? -16.757 -2.185 20.574 1.00 95.88 448 CYS A CA 1
ATOM 3548 C C . CYS A 1 448 ? -17.214 -0.785 21.011 1.00 95.88 448 CYS A C 1
ATOM 3550 O O . CYS A 1 448 ? -18.179 -0.234 20.464 1.00 95.88 448 CYS A O 1
ATOM 3552 N N . ILE A 1 449 ? -16.460 -0.186 21.935 1.00 94.88 449 ILE A N 1
ATOM 3553 C CA . ILE A 1 449 ? -16.611 1.211 22.351 1.00 94.88 449 ILE A CA 1
ATOM 3554 C C . ILE A 1 449 ? -15.903 2.101 21.329 1.00 94.88 449 ILE A C 1
ATOM 3556 O O . ILE A 1 449 ? -14.810 1.785 20.861 1.00 94.88 449 ILE A O 1
ATOM 3560 N N . GLY A 1 450 ? -16.556 3.192 20.916 1.00 92.94 450 GLY A N 1
ATOM 3561 C CA . GLY A 1 450 ? -16.051 4.051 19.837 1.00 92.94 450 GLY A CA 1
ATOM 3562 C C . GLY A 1 450 ? -15.977 3.355 18.470 1.00 92.94 450 GLY A C 1
ATOM 3563 O O . GLY A 1 450 ? -15.484 3.943 17.517 1.00 92.94 450 GLY A O 1
ATOM 3564 N N . GLY A 1 451 ? -16.471 2.114 18.368 1.00 95.00 451 GLY A N 1
ATOM 3565 C CA . GLY A 1 451 ? -16.394 1.266 17.180 1.00 95.00 451 GLY A CA 1
ATOM 3566 C C . GLY A 1 451 ? -15.105 0.453 17.037 1.00 95.00 451 GLY A C 1
ATOM 3567 O O . GLY A 1 451 ? -15.115 -0.520 16.293 1.00 95.00 451 GLY A O 1
ATOM 3568 N N . PHE A 1 452 ? -14.042 0.773 17.781 1.00 95.62 452 PHE A N 1
ATOM 3569 C CA . PHE A 1 452 ? -12.725 0.142 17.626 1.00 95.62 452 PHE A CA 1
ATOM 3570 C C . PHE A 1 452 ? -12.209 -0.579 18.880 1.00 95.62 452 PHE A C 1
ATOM 3572 O O . PHE A 1 452 ? -11.552 -1.601 18.749 1.00 95.62 452 PHE A O 1
ATOM 3579 N N . LEU A 1 453 ? -12.533 -0.122 20.094 1.00 96.44 453 LEU A N 1
ATOM 3580 C CA . LEU A 1 453 ? -11.998 -0.709 21.327 1.00 96.44 453 LEU A CA 1
ATOM 3581 C C . LEU A 1 453 ? -12.863 -1.903 21.770 1.00 96.44 453 LEU A C 1
ATOM 3583 O O . LEU A 1 453 ? -13.989 -1.714 22.240 1.00 96.44 453 LEU A O 1
ATOM 3587 N N . SER A 1 454 ? -12.377 -3.131 21.567 1.00 95.94 454 SER A N 1
ATOM 3588 C CA . SER A 1 454 ? -13.147 -4.361 21.810 1.00 95.94 454 SER A CA 1
ATOM 3589 C C . SER A 1 454 ? -13.245 -4.751 23.294 1.00 95.94 454 SER A C 1
ATOM 3591 O O . SER A 1 454 ? -12.445 -4.294 24.112 1.00 95.94 454 SER A O 1
ATOM 3593 N N . PRO A 1 455 ? -14.220 -5.596 23.685 1.00 94.25 455 PRO A N 1
ATOM 3594 C CA . PRO A 1 455 ? -14.305 -6.108 25.053 1.00 94.25 455 PRO A CA 1
ATOM 3595 C C . PRO A 1 455 ? -13.054 -6.879 25.500 1.00 94.25 455 PRO A C 1
ATOM 3597 O O . PRO A 1 455 ? -12.567 -6.623 26.600 1.00 94.25 455 PRO A O 1
ATOM 3600 N N . ARG A 1 456 ? -12.501 -7.761 24.652 1.00 93.00 456 ARG A N 1
ATOM 3601 C CA . ARG A 1 456 ? -11.309 -8.564 24.985 1.00 93.00 456 ARG A CA 1
ATOM 3602 C C . ARG A 1 456 ? -10.051 -7.704 25.103 1.00 93.00 456 ARG A C 1
ATOM 3604 O O . ARG A 1 456 ? -9.328 -7.843 26.084 1.00 93.00 456 ARG A O 1
ATOM 3611 N N . MET A 1 457 ? -9.853 -6.732 24.207 1.00 93.25 457 MET A N 1
ATOM 3612 C CA . MET A 1 457 ? -8.737 -5.786 24.324 1.00 93.25 457 MET A CA 1
ATOM 3613 C C . MET A 1 457 ? -8.845 -4.936 25.596 1.00 93.25 457 MET A C 1
ATOM 3615 O O . MET A 1 457 ? -7.853 -4.738 26.290 1.00 93.25 457 MET A O 1
ATOM 3619 N N . ARG A 1 458 ? -10.047 -4.458 25.959 1.00 93.31 458 ARG A N 1
ATOM 3620 C CA . ARG A 1 458 ? -10.242 -3.737 27.233 1.00 93.31 458 ARG A CA 1
ATOM 3621 C C . ARG A 1 458 ? -9.896 -4.596 28.433 1.00 93.31 458 ARG A C 1
ATOM 3623 O O . ARG A 1 458 ? -9.280 -4.089 29.361 1.00 93.31 458 ARG A O 1
ATOM 3630 N N . PHE A 1 459 ? -10.294 -5.864 28.418 1.00 91.00 459 PHE A N 1
ATOM 3631 C CA . PHE A 1 459 ? -9.948 -6.809 29.470 1.00 91.00 459 PHE A CA 1
ATOM 3632 C C . PHE A 1 459 ? -8.428 -7.016 29.565 1.00 91.00 459 PHE A C 1
ATOM 3634 O O . PHE A 1 459 ? -7.882 -6.933 30.663 1.00 91.00 459 PHE A O 1
ATOM 3641 N N . SER A 1 460 ? -7.735 -7.176 28.432 1.00 90.56 460 SER A N 1
ATOM 3642 C CA . SER A 1 460 ? -6.265 -7.239 28.382 1.00 90.56 460 SER A CA 1
ATOM 3643 C C . SER A 1 460 ? -5.626 -5.978 28.983 1.00 90.56 460 SER A C 1
ATOM 3645 O O . SER A 1 460 ? -4.915 -6.056 29.986 1.00 90.56 460 SER A O 1
ATOM 3647 N N . LEU A 1 461 ? -5.984 -4.795 28.471 1.00 93.06 461 LEU A N 1
ATOM 3648 C CA . LEU A 1 461 ? -5.467 -3.504 28.944 1.00 93.06 461 LEU A CA 1
ATOM 3649 C C . LEU A 1 461 ? -5.761 -3.266 30.431 1.00 93.06 461 LEU A C 1
ATOM 3651 O O . LEU A 1 461 ? -4.924 -2.717 31.141 1.00 93.06 461 LEU A O 1
ATOM 3655 N N . ARG A 1 462 ? -6.926 -3.700 30.923 1.00 92.19 462 ARG A N 1
ATOM 3656 C CA . ARG A 1 462 ? -7.295 -3.631 32.342 1.00 92.19 462 ARG A CA 1
ATOM 3657 C C . ARG A 1 462 ? -6.317 -4.411 33.211 1.00 92.19 462 ARG A C 1
ATOM 3659 O O . ARG A 1 462 ? -5.809 -3.878 34.194 1.00 92.19 462 ARG A O 1
ATOM 3666 N N . ASN A 1 463 ? -6.083 -5.672 32.859 1.00 88.06 463 ASN A N 1
ATOM 3667 C CA . ASN A 1 463 ? -5.235 -6.563 33.643 1.00 88.06 463 ASN A CA 1
ATOM 3668 C C . ASN A 1 463 ? -3.775 -6.114 33.587 1.00 88.06 463 ASN A C 1
ATOM 3670 O O . ASN A 1 463 ? -3.109 -6.084 34.618 1.00 88.06 463 ASN A O 1
ATOM 3674 N N . LYS A 1 464 ? -3.307 -5.678 32.413 1.00 90.62 464 LYS A N 1
ATOM 3675 C CA . LYS A 1 464 ? -1.953 -5.147 32.231 1.00 90.62 464 LYS A CA 1
ATOM 3676 C C . LYS A 1 464 ? -1.749 -3.826 32.979 1.00 90.62 464 LYS A C 1
ATOM 3678 O O . LYS A 1 464 ? -0.719 -3.653 33.619 1.00 90.62 464 LYS A O 1
ATOM 3683 N N . ALA A 1 465 ? -2.744 -2.936 33.008 1.00 92.69 465 ALA A N 1
ATOM 3684 C CA . ALA A 1 465 ? -2.675 -1.710 33.804 1.00 92.69 465 ALA A CA 1
ATOM 3685 C C . ALA A 1 465 ? -2.582 -2.000 35.311 1.00 92.69 465 ALA A C 1
ATOM 3687 O O . ALA A 1 465 ? -1.752 -1.402 35.994 1.00 92.69 465 ALA A O 1
ATOM 3688 N N . LYS A 1 466 ? -3.389 -2.943 35.820 1.00 90.62 466 LYS A N 1
ATOM 3689 C CA . LYS A 1 466 ? -3.307 -3.393 37.218 1.00 90.62 466 LYS A CA 1
ATOM 3690 C C . LYS A 1 466 ? -1.927 -3.984 37.528 1.00 90.62 466 LYS A C 1
ATOM 3692 O O . LYS A 1 466 ? -1.301 -3.576 38.498 1.00 90.62 466 LYS A O 1
ATOM 3697 N N . TYR A 1 467 ? -1.435 -4.879 36.672 1.00 87.50 467 TYR A N 1
ATOM 3698 C CA . TYR A 1 467 ? -0.120 -5.502 36.826 1.00 87.50 467 TYR A CA 1
ATOM 3699 C C . TYR A 1 467 ? 1.009 -4.466 36.898 1.00 87.50 467 TYR A C 1
ATOM 3701 O O . TYR A 1 467 ? 1.787 -4.467 37.847 1.00 87.50 467 TYR A O 1
ATOM 3709 N N . ILE A 1 468 ? 1.060 -3.530 35.943 1.00 88.69 468 ILE A N 1
ATOM 3710 C CA . ILE A 1 468 ? 2.072 -2.466 35.930 1.00 88.69 468 ILE A CA 1
ATOM 3711 C C . ILE A 1 468 ? 1.980 -1.614 37.203 1.00 88.69 468 ILE A C 1
ATOM 3713 O O . ILE A 1 468 ? 3.004 -1.261 37.785 1.00 88.69 468 ILE A O 1
ATOM 3717 N N . HIS A 1 469 ? 0.766 -1.284 37.656 1.00 92.56 469 HIS A N 1
ATOM 3718 C CA . HIS A 1 469 ? 0.582 -0.551 38.905 1.00 92.56 469 HIS A CA 1
ATOM 3719 C C . HIS A 1 469 ? 1.185 -1.305 40.096 1.00 92.56 469 HIS A C 1
ATOM 3721 O O . HIS A 1 469 ? 1.965 -0.711 40.842 1.00 92.56 469 HIS A O 1
ATOM 3727 N N . ASP A 1 470 ? 0.853 -2.588 40.253 1.00 87.50 470 ASP A N 1
ATOM 3728 C CA . ASP A 1 470 ? 1.323 -3.432 41.354 1.00 87.50 470 ASP A CA 1
ATOM 3729 C C . ASP A 1 470 ? 2.858 -3.570 41.325 1.00 87.50 470 ASP A C 1
ATOM 3731 O O . ASP A 1 470 ? 3.511 -3.370 42.353 1.00 87.50 470 ASP A O 1
ATOM 3735 N N . MET A 1 471 ? 3.452 -3.768 40.141 1.00 84.38 471 MET A N 1
ATOM 3736 C CA . MET A 1 471 ? 4.909 -3.793 39.954 1.00 84.38 471 MET A CA 1
ATOM 3737 C C . MET A 1 471 ? 5.567 -2.469 40.352 1.00 84.38 471 MET A C 1
ATOM 3739 O O . MET A 1 471 ? 6.537 -2.453 41.110 1.00 84.38 471 MET A O 1
ATOM 3743 N N . LEU A 1 472 ? 5.006 -1.334 39.929 1.00 87.31 472 LEU A N 1
ATOM 3744 C CA . LEU A 1 472 ? 5.513 -0.020 40.325 1.00 87.31 472 LEU A CA 1
ATOM 3745 C C . LEU A 1 472 ? 5.375 0.215 41.838 1.00 87.31 472 LEU A C 1
ATOM 3747 O O . LEU A 1 472 ? 6.272 0.818 42.433 1.00 87.31 472 LEU A O 1
ATOM 3751 N N . GLN A 1 473 ? 4.303 -0.265 42.486 1.00 88.19 473 GLN A N 1
ATOM 3752 C CA . GLN A 1 473 ? 4.187 -0.221 43.951 1.00 88.19 473 GLN A CA 1
ATOM 3753 C C . GLN A 1 473 ? 5.284 -1.054 44.618 1.00 88.19 473 GLN A C 1
ATOM 3755 O O . GLN A 1 473 ? 5.906 -0.580 45.572 1.00 88.19 473 GLN A O 1
ATOM 3760 N N . MET A 1 474 ? 5.570 -2.251 44.099 1.00 83.12 474 MET A N 1
ATOM 3761 C CA . MET A 1 474 ? 6.645 -3.108 44.600 1.00 83.12 474 MET A CA 1
ATOM 3762 C C . MET A 1 474 ? 8.005 -2.413 44.493 1.00 83.12 474 MET A C 1
ATOM 3764 O O . MET A 1 474 ? 8.682 -2.277 45.517 1.00 83.12 474 MET A O 1
ATOM 3768 N N . CYS A 1 475 ? 8.346 -1.852 43.326 1.00 79.44 475 CYS A N 1
ATOM 3769 C CA . CYS A 1 475 ? 9.566 -1.061 43.120 1.00 79.44 475 CYS A CA 1
ATOM 3770 C C . CYS A 1 475 ? 9.667 0.137 44.081 1.00 79.44 475 CYS A C 1
ATOM 3772 O O . CYS A 1 475 ? 10.758 0.520 44.492 1.00 79.44 475 CYS A O 1
ATOM 3774 N N . MET A 1 476 ? 8.538 0.745 44.465 1.00 80.94 476 MET A N 1
ATOM 3775 C CA . MET A 1 476 ? 8.506 1.842 45.442 1.00 80.94 476 MET A CA 1
ATOM 3776 C C . MET A 1 476 ? 8.572 1.382 46.909 1.00 80.94 476 MET A C 1
ATOM 3778 O O . MET A 1 476 ? 8.859 2.206 47.782 1.00 80.94 476 MET A O 1
ATOM 3782 N N . SER A 1 477 ? 8.251 0.116 47.190 1.00 72.62 477 SER A N 1
ATOM 3783 C CA . SER A 1 477 ? 8.164 -0.464 48.540 1.00 72.62 477 SER A CA 1
ATOM 3784 C C . SER A 1 477 ? 9.404 -1.252 48.966 1.00 72.62 477 SER A C 1
ATOM 3786 O O . SER A 1 477 ? 9.593 -1.451 50.167 1.00 72.62 477 SER A O 1
ATOM 3788 N N . SER A 1 478 ? 10.241 -1.665 48.005 1.00 59.75 478 SER A N 1
ATOM 3789 C CA . SER A 1 478 ? 11.528 -2.326 48.234 1.00 59.75 478 SER A CA 1
ATOM 3790 C C . SER A 1 478 ? 12.335 -1.572 49.299 1.00 59.75 478 SER A C 1
ATOM 3792 O O . SER A 1 478 ? 12.792 -0.450 49.092 1.00 59.75 478 SER A O 1
ATOM 3794 N N . GLN A 1 479 ? 12.477 -2.184 50.477 1.00 49.41 479 GLN A N 1
ATOM 3795 C CA . GLN A 1 479 ? 13.337 -1.709 51.568 1.00 49.41 479 GLN A CA 1
ATOM 3796 C C . GLN A 1 479 ? 14.812 -2.085 51.348 1.00 49.41 479 GLN A C 1
ATOM 3798 O O . GLN A 1 479 ? 15.648 -1.827 52.218 1.00 49.41 479 GLN A O 1
ATOM 3803 N N . MET A 1 480 ? 15.157 -2.698 50.211 1.00 45.19 480 MET A N 1
ATOM 3804 C CA . MET A 1 480 ? 16.541 -2.986 49.871 1.00 45.19 480 MET A CA 1
ATOM 3805 C C . MET A 1 480 ? 17.206 -1.724 49.324 1.00 45.19 480 MET A C 1
ATOM 3807 O O . MET A 1 480 ? 17.093 -1.390 48.158 1.00 45.19 480 MET A O 1
ATOM 3811 N N . THR A 1 481 ? 17.964 -1.081 50.209 1.00 39.25 481 THR A N 1
ATOM 3812 C CA . THR A 1 481 ? 18.973 -0.047 49.941 1.00 39.25 481 THR A CA 1
ATOM 3813 C C . THR A 1 481 ? 18.437 1.374 49.743 1.00 39.25 481 THR A C 1
ATOM 3815 O O . THR A 1 481 ? 17.638 1.687 48.872 1.00 39.25 481 THR A O 1
ATOM 3818 N N . GLY A 1 482 ? 18.870 2.271 50.628 1.00 45.34 482 GLY A N 1
ATOM 3819 C CA . GLY A 1 482 ? 18.471 3.675 50.672 1.00 45.34 482 GLY A CA 1
ATOM 3820 C C . GLY A 1 482 ? 19.077 4.539 49.566 1.00 45.34 482 GLY A C 1
ATOM 3821 O O . GLY A 1 482 ? 19.452 5.670 49.869 1.00 45.34 482 GLY A O 1
ATOM 3822 N N . ASP A 1 483 ? 19.177 4.035 48.333 1.00 50.22 483 ASP A N 1
ATOM 3823 C CA . ASP A 1 483 ? 19.738 4.771 47.201 1.00 50.22 483 ASP A CA 1
ATOM 3824 C C . ASP A 1 483 ? 18.675 5.112 46.144 1.00 50.22 483 ASP A C 1
ATOM 3826 O O . ASP A 1 483 ? 17.864 4.294 45.715 1.00 50.22 483 ASP A O 1
ATOM 3830 N N . LEU A 1 484 ? 18.636 6.387 45.756 1.00 53.72 484 LEU A N 1
ATOM 3831 C CA . LEU A 1 484 ? 17.564 6.998 44.959 1.00 53.72 484 LEU A CA 1
ATOM 3832 C C . LEU A 1 484 ? 17.552 6.566 43.479 1.00 53.72 484 LEU A C 1
ATOM 3834 O O . LEU A 1 484 ? 16.556 6.812 42.792 1.00 53.72 484 LEU A O 1
ATOM 3838 N N . ASP A 1 485 ? 18.640 5.961 42.998 1.00 59.97 485 ASP A N 1
ATOM 3839 C CA . ASP A 1 485 ? 18.816 5.521 41.609 1.00 59.97 485 ASP A CA 1
ATOM 3840 C C . ASP A 1 485 ? 18.221 4.117 41.341 1.00 59.97 485 ASP A C 1
ATOM 3842 O O . ASP A 1 485 ? 17.948 3.782 40.189 1.00 59.97 485 ASP A O 1
ATOM 3846 N N . ASP A 1 486 ? 17.896 3.341 42.383 1.00 65.75 486 ASP A N 1
ATOM 3847 C CA . ASP A 1 486 ? 17.460 1.938 42.262 1.00 65.75 486 ASP A CA 1
ATOM 3848 C C . ASP A 1 486 ? 16.029 1.778 41.703 1.00 65.75 486 ASP A C 1
ATOM 3850 O O . ASP A 1 486 ? 15.743 0.878 40.912 1.00 65.75 486 ASP A O 1
ATOM 3854 N N . PHE A 1 487 ? 15.123 2.720 42.011 1.00 71.62 487 PHE A N 1
ATOM 3855 C CA . PHE A 1 487 ? 13.792 2.757 41.382 1.00 71.62 487 PHE A CA 1
ATOM 3856 C C . PHE A 1 487 ? 13.886 3.040 39.884 1.00 71.62 487 PHE A C 1
ATOM 3858 O O . PHE A 1 487 ? 13.132 2.457 39.119 1.00 71.62 487 PHE A O 1
ATOM 3865 N N . LEU A 1 488 ? 14.755 3.965 39.458 1.00 70.56 488 LEU A N 1
ATOM 3866 C CA . LEU A 1 488 ? 14.863 4.288 38.034 1.00 70.56 488 LEU A CA 1
ATOM 3867 C C . LEU A 1 488 ? 15.448 3.129 37.241 1.00 70.56 488 LEU A C 1
ATOM 3869 O O . LEU A 1 488 ? 15.031 2.947 36.107 1.00 70.56 488 LEU A O 1
ATOM 3873 N N . TYR A 1 489 ? 16.364 2.373 37.844 1.00 71.25 489 TYR A N 1
ATOM 3874 C CA . TYR A 1 489 ? 16.892 1.144 37.270 1.00 71.25 489 TYR A CA 1
ATOM 3875 C C . TYR A 1 489 ? 15.808 0.057 37.196 1.00 71.25 489 TYR A C 1
ATOM 3877 O O . TYR A 1 489 ? 15.518 -0.462 36.126 1.00 71.25 489 TYR A O 1
ATOM 3885 N N . SER A 1 490 ? 15.111 -0.201 38.306 1.00 69.75 490 SER A N 1
ATOM 3886 C CA . SER A 1 490 ? 14.046 -1.216 38.372 1.00 69.75 490 SER A CA 1
ATOM 3887 C C . SER A 1 490 ? 12.813 -0.876 37.525 1.00 69.75 490 SER A C 1
ATOM 3889 O O . SER A 1 490 ? 12.080 -1.766 37.107 1.00 69.75 490 SER A O 1
ATOM 3891 N N . ALA A 1 491 ? 12.544 0.415 37.311 1.00 74.81 491 ALA A N 1
ATOM 3892 C CA . ALA A 1 491 ? 11.398 0.903 36.554 1.00 74.81 491 ALA A CA 1
ATOM 3893 C C . ALA A 1 491 ? 11.771 1.402 35.145 1.00 74.81 491 ALA A C 1
ATOM 3895 O O . ALA A 1 491 ? 10.929 2.024 34.494 1.00 74.81 491 ALA A O 1
ATOM 3896 N N . GLU A 1 492 ? 13.010 1.190 34.685 1.00 77.81 492 GLU A N 1
ATOM 3897 C CA . GLU A 1 492 ? 13.549 1.797 33.458 1.00 77.81 492 GLU A CA 1
ATOM 3898 C C . GLU A 1 492 ? 12.648 1.533 32.245 1.00 77.81 492 GLU A C 1
ATOM 3900 O O . GLU A 1 492 ? 12.264 2.475 31.540 1.00 77.81 492 GLU A O 1
ATOM 3905 N N . ASP A 1 493 ? 12.213 0.281 32.089 1.00 73.69 493 ASP A N 1
ATOM 3906 C CA . ASP A 1 493 ? 11.353 -0.157 30.990 1.00 73.69 493 ASP A CA 1
ATOM 3907 C C . ASP A 1 493 ? 9.989 0.542 31.010 1.00 73.69 493 ASP A C 1
ATOM 3909 O O . ASP A 1 493 ? 9.512 1.019 29.980 1.00 73.69 493 ASP A O 1
ATOM 3913 N N . TYR A 1 494 ? 9.388 0.716 32.190 1.00 81.88 494 TYR A N 1
ATOM 3914 C CA . TYR A 1 494 ? 8.096 1.393 32.364 1.00 81.88 494 TYR A CA 1
ATOM 3915 C C . TYR A 1 494 ? 8.160 2.893 32.052 1.00 81.88 494 TYR A C 1
ATOM 3917 O O . TYR A 1 494 ? 7.150 3.527 31.741 1.00 81.88 494 TYR A O 1
ATOM 3925 N N . LEU A 1 495 ? 9.349 3.493 32.138 1.00 84.50 495 LEU A N 1
ATOM 3926 C CA . LEU A 1 495 ? 9.564 4.930 31.973 1.00 84.50 495 LEU A CA 1
ATOM 3927 C C . LEU A 1 495 ? 9.957 5.318 30.541 1.00 84.50 495 LEU A C 1
ATOM 3929 O O . LEU A 1 495 ? 10.397 6.449 30.306 1.00 84.50 495 LEU A O 1
ATOM 3933 N N . LEU A 1 496 ? 9.774 4.418 29.574 1.00 83.50 496 LEU A N 1
ATOM 3934 C CA . LEU A 1 496 ? 10.209 4.571 28.185 1.00 83.50 496 LEU A CA 1
ATOM 3935 C C . LEU A 1 496 ? 9.750 5.873 27.514 1.00 83.50 496 LEU A C 1
ATOM 3937 O O . LEU A 1 496 ? 10.540 6.548 26.854 1.00 83.50 496 LEU A O 1
ATOM 3941 N N . TYR A 1 497 ? 8.484 6.240 27.712 1.00 85.62 497 TYR A N 1
ATOM 3942 C CA . TYR A 1 497 ? 7.863 7.435 27.125 1.00 85.62 497 TYR A CA 1
ATOM 3943 C C . TYR A 1 497 ? 7.864 8.653 28.040 1.00 85.62 497 TYR A C 1
ATOM 3945 O O . TYR A 1 497 ? 7.388 9.726 27.659 1.00 85.62 497 TYR A O 1
ATOM 3953 N N . VAL A 1 498 ? 8.341 8.498 29.274 1.00 87.44 498 VAL A N 1
ATOM 3954 C CA . VAL A 1 498 ? 8.337 9.586 30.245 1.00 87.44 498 VAL A CA 1
ATOM 3955 C C . VAL A 1 498 ? 9.454 10.566 29.871 1.00 87.44 498 VAL A C 1
ATOM 3957 O O . VAL A 1 498 ? 10.603 10.140 29.730 1.00 87.44 498 VAL A O 1
ATOM 3960 N N . PRO A 1 499 ? 9.170 11.879 29.734 1.00 87.75 499 PRO A N 1
ATOM 3961 C CA . PRO A 1 499 ? 10.193 12.853 29.371 1.00 87.75 499 PRO A CA 1
ATOM 3962 C C . PRO A 1 499 ? 11.386 12.805 30.327 1.00 87.75 499 PRO A C 1
ATOM 3964 O O . PRO A 1 499 ? 11.213 12.710 31.544 1.00 87.75 499 PRO A O 1
ATOM 3967 N N . GLU A 1 500 ? 12.601 12.927 29.795 1.00 85.81 500 GLU A N 1
ATOM 3968 C CA . GLU A 1 500 ? 13.834 12.799 30.581 1.00 85.81 500 GLU A CA 1
ATOM 3969 C C . GLU A 1 500 ? 13.886 13.777 31.768 1.00 85.81 500 GLU A C 1
ATOM 3971 O O . GLU A 1 500 ? 14.283 13.408 32.873 1.00 85.81 500 GLU A O 1
ATOM 3976 N N . SER A 1 501 ? 13.385 15.001 31.582 1.00 87.25 501 SER A N 1
ATOM 3977 C CA . SER A 1 501 ? 13.257 16.000 32.649 1.00 87.25 501 SER A CA 1
ATOM 3978 C C . SER A 1 501 ? 12.369 15.530 33.807 1.00 87.25 501 SER A C 1
ATOM 3980 O O . SER A 1 501 ? 12.657 15.816 34.971 1.00 87.25 501 SER A O 1
ATOM 3982 N N . VAL A 1 502 ? 11.308 14.779 33.507 1.00 88.31 502 VAL A N 1
ATOM 3983 C CA . VAL A 1 502 ? 10.384 14.213 34.492 1.00 88.31 502 VAL A CA 1
ATOM 3984 C C . VAL A 1 502 ? 11.010 12.993 35.161 1.00 88.31 502 VAL A C 1
ATOM 3986 O O . VAL A 1 502 ? 10.944 12.905 36.385 1.00 88.31 502 VAL A O 1
ATOM 3989 N N . ARG A 1 503 ? 11.688 12.110 34.409 1.00 87.19 503 ARG A N 1
ATOM 3990 C CA . ARG A 1 503 ? 12.449 10.972 34.971 1.00 87.19 503 ARG A CA 1
ATOM 3991 C C . ARG A 1 503 ? 13.514 11.442 35.962 1.00 87.19 503 ARG A C 1
ATOM 3993 O O . ARG A 1 503 ? 13.601 10.931 37.074 1.00 87.19 503 ARG A O 1
ATOM 4000 N N . ASN A 1 504 ? 14.245 12.502 35.623 1.00 84.94 504 ASN A N 1
ATOM 4001 C CA . ASN A 1 504 ? 15.216 13.115 36.529 1.00 84.94 504 ASN A CA 1
ATOM 4002 C C . ASN A 1 504 ? 14.558 13.698 37.793 1.00 84.94 504 ASN A C 1
ATOM 4004 O O . ASN A 1 504 ? 15.125 13.607 38.879 1.00 84.94 504 ASN A O 1
ATOM 4008 N N . ASN A 1 505 ? 13.339 14.239 37.693 1.00 86.69 505 ASN A N 1
ATOM 4009 C CA . ASN A 1 505 ? 12.573 14.722 38.850 1.00 86.69 505 ASN A CA 1
ATOM 4010 C C . ASN A 1 505 ? 12.039 13.564 39.716 1.00 86.69 505 ASN A C 1
ATOM 4012 O O . ASN A 1 505 ? 11.941 13.695 40.935 1.00 86.69 505 ASN A O 1
ATOM 4016 N N . MET A 1 506 ? 11.718 12.416 39.110 1.00 86.81 506 MET A N 1
ATOM 4017 C CA . MET A 1 506 ? 11.272 11.221 39.834 1.00 86.81 506 MET A CA 1
ATOM 4018 C C . MET A 1 506 ? 12.337 10.665 40.778 1.00 86.81 506 MET A C 1
ATOM 4020 O O . MET A 1 506 ? 11.948 10.134 41.822 1.00 86.81 506 MET A O 1
ATOM 4024 N N . ARG A 1 507 ? 13.637 10.856 40.476 1.00 80.12 507 ARG A N 1
ATOM 4025 C CA . ARG A 1 507 ? 14.751 10.491 41.375 1.00 80.12 507 ARG A CA 1
ATOM 4026 C C . ARG A 1 507 ? 14.461 10.984 42.787 1.00 80.12 507 ARG A C 1
ATOM 4028 O O . ARG A 1 507 ? 14.277 10.202 43.713 1.00 80.12 507 ARG A O 1
ATOM 4035 N N . THR A 1 508 ? 14.270 12.290 42.941 1.00 81.00 508 THR A N 1
ATOM 4036 C CA . THR A 1 508 ? 14.113 12.931 44.254 1.00 81.00 508 THR A CA 1
ATOM 4037 C C . THR A 1 508 ? 12.669 13.063 44.727 1.00 81.00 508 THR A C 1
ATOM 4039 O O . THR A 1 508 ? 12.436 13.343 45.902 1.00 81.00 508 THR A O 1
ATOM 4042 N N . ASN A 1 509 ? 11.676 12.838 43.860 1.00 86.62 509 ASN A N 1
ATOM 4043 C CA . ASN A 1 509 ? 10.277 13.103 44.179 1.00 86.62 509 ASN A CA 1
ATOM 4044 C C . ASN A 1 509 ? 9.396 11.844 44.174 1.00 86.62 509 ASN A C 1
ATOM 4046 O O . ASN A 1 509 ? 8.859 11.436 43.142 1.00 86.62 509 ASN A O 1
ATOM 4050 N N . ARG A 1 510 ? 9.145 11.291 45.369 1.00 87.06 510 ARG A N 1
ATOM 4051 C CA . ARG A 1 510 ? 8.239 10.143 45.569 1.00 87.06 510 ARG A CA 1
ATOM 4052 C C . ARG A 1 510 ? 6.801 10.418 45.112 1.00 87.06 510 ARG A C 1
ATOM 4054 O O . ARG A 1 510 ? 6.131 9.514 44.630 1.00 87.06 510 ARG A O 1
ATOM 4061 N N . SER A 1 511 ? 6.334 11.667 45.202 1.00 89.19 511 SER A N 1
ATOM 4062 C CA . SER A 1 511 ? 4.983 12.044 44.765 1.00 89.19 511 SER A CA 1
ATOM 4063 C C . SER A 1 511 ? 4.811 11.925 43.246 1.00 89.19 511 SER A C 1
ATOM 4065 O O . SER A 1 511 ? 3.724 11.584 42.792 1.00 89.19 511 SER A O 1
ATOM 4067 N N . LEU A 1 512 ? 5.874 12.150 42.461 1.00 90.56 512 LEU A N 1
ATOM 4068 C CA . LEU A 1 512 ? 5.841 11.948 41.008 1.00 90.56 512 LEU A CA 1
ATOM 4069 C C . LEU A 1 512 ? 5.812 10.473 40.622 1.00 90.56 512 LEU A C 1
ATOM 4071 O O . LEU A 1 512 ? 5.071 10.115 39.712 1.00 90.56 512 LEU A O 1
ATOM 4075 N N . ARG A 1 513 ? 6.578 9.635 41.331 1.00 90.38 513 ARG A N 1
ATOM 4076 C CA . ARG A 1 513 ? 6.569 8.177 41.147 1.00 90.38 513 ARG A CA 1
ATOM 4077 C C . ARG A 1 513 ? 5.183 7.604 41.431 1.00 90.38 513 ARG A C 1
ATOM 4079 O O . ARG A 1 513 ? 4.610 6.935 40.578 1.00 90.38 513 ARG A O 1
ATOM 4086 N N . GLN A 1 514 ? 4.601 7.985 42.571 1.00 91.69 514 GLN A N 1
ATOM 4087 C CA . GLN A 1 514 ? 3.241 7.586 42.926 1.00 91.69 514 GLN A CA 1
ATOM 4088 C C . GLN A 1 514 ? 2.216 8.100 41.909 1.00 91.69 514 GLN A C 1
ATOM 4090 O O . GLN A 1 514 ? 1.333 7.357 41.509 1.00 91.69 514 GLN A O 1
ATOM 4095 N N . GLY A 1 515 ? 2.344 9.351 41.454 1.00 92.94 515 GLY A N 1
ATOM 4096 C CA . GLY A 1 515 ? 1.426 9.928 40.471 1.00 92.94 515 GLY A CA 1
ATOM 4097 C C . GLY A 1 515 ? 1.472 9.231 39.112 1.00 92.94 515 GLY A C 1
ATOM 4098 O O . GLY A 1 515 ? 0.435 9.072 38.481 1.00 92.94 515 GLY A O 1
ATOM 4099 N N . PHE A 1 516 ? 2.651 8.780 38.676 1.00 94.31 516 PHE A N 1
ATOM 4100 C CA . PHE A 1 516 ? 2.794 7.956 37.476 1.00 94.31 516 PHE A CA 1
ATOM 4101 C C . PHE A 1 516 ? 2.130 6.582 37.651 1.00 94.31 516 PHE A C 1
ATOM 4103 O O . PHE A 1 516 ? 1.335 6.183 36.805 1.00 94.31 516 PHE A O 1
ATOM 4110 N N . ALA A 1 517 ? 2.375 5.901 38.777 1.00 93.25 517 ALA A N 1
ATOM 4111 C CA . ALA A 1 517 ? 1.760 4.605 39.072 1.00 93.25 517 ALA A CA 1
ATOM 4112 C C . ALA A 1 517 ? 0.226 4.692 39.198 1.00 93.25 517 ALA A C 1
ATOM 4114 O O . ALA A 1 517 ? -0.491 3.840 38.678 1.00 93.25 517 ALA A O 1
ATOM 4115 N N . ASN A 1 518 ? -0.296 5.735 39.847 1.00 94.56 518 ASN A N 1
ATOM 4116 C CA . ASN A 1 518 ? -1.733 5.938 40.054 1.00 94.56 518 ASN A CA 1
ATOM 4117 C C . ASN A 1 518 ? -2.496 6.176 38.741 1.00 94.56 518 ASN A C 1
ATOM 4119 O O . ASN A 1 518 ? -3.667 5.812 38.637 1.00 94.56 518 ASN A O 1
ATOM 4123 N N . LEU A 1 519 ? -1.845 6.727 37.706 1.00 95.50 519 LEU A N 1
ATOM 4124 C CA . LEU A 1 519 ? -2.483 6.867 36.396 1.00 95.50 519 LEU A CA 1
ATOM 4125 C C . LEU A 1 519 ? -2.906 5.504 35.826 1.00 95.50 519 LEU A C 1
ATOM 4127 O O . LEU A 1 519 ? -4.000 5.426 35.276 1.00 95.50 519 LEU A O 1
ATOM 4131 N N . PHE A 1 520 ? -2.137 4.426 36.020 1.00 95.31 520 PHE A N 1
ATOM 4132 C CA . PHE A 1 520 ? -2.541 3.083 35.575 1.00 95.31 520 PHE A CA 1
ATOM 4133 C C . PHE A 1 520 ? -3.827 2.590 36.259 1.00 95.31 520 PHE A C 1
ATOM 4135 O O . PHE A 1 520 ? -4.668 1.982 35.598 1.00 95.31 520 PHE A O 1
ATOM 4142 N N . THR A 1 521 ? -4.059 2.939 37.529 1.00 93.88 521 THR A N 1
ATOM 4143 C CA . THR A 1 521 ? -5.327 2.656 38.226 1.00 93.88 521 THR A CA 1
ATOM 4144 C C . THR A 1 521 ? -6.511 3.346 37.542 1.00 93.88 521 THR A C 1
ATOM 4146 O O . THR A 1 521 ? -7.567 2.740 37.363 1.00 93.88 521 THR A O 1
ATOM 4149 N N . HIS A 1 522 ? -6.336 4.586 37.075 1.00 93.94 522 HIS A N 1
ATOM 4150 C CA . HIS A 1 522 ? -7.385 5.287 36.329 1.00 93.94 522 HIS A CA 1
ATOM 4151 C C . HIS A 1 522 ? -7.672 4.642 34.964 1.00 93.94 522 HIS A C 1
ATOM 4153 O O . HIS A 1 522 ? -8.832 4.580 34.550 1.00 93.94 522 HIS A O 1
ATOM 4159 N N . PHE A 1 523 ? -6.652 4.120 34.272 1.00 95.00 523 PHE A N 1
ATOM 4160 C CA . PHE A 1 523 ? -6.854 3.321 33.055 1.00 95.00 523 PHE A CA 1
ATOM 4161 C C . PHE A 1 523 ? -7.609 2.016 33.361 1.00 95.00 523 PHE A C 1
ATOM 4163 O O . PHE A 1 523 ? -8.565 1.682 32.655 1.00 95.00 523 PHE A O 1
ATOM 4170 N N . GLU A 1 524 ? -7.253 1.317 34.444 1.00 94.56 524 GLU A N 1
ATOM 4171 C CA . GLU A 1 524 ? -7.953 0.113 34.904 1.00 94.56 524 GLU A CA 1
ATOM 4172 C C . GLU A 1 524 ? -9.438 0.403 35.186 1.00 94.56 524 GLU A C 1
ATOM 4174 O O . GLU A 1 524 ? -10.318 -0.315 34.712 1.00 94.56 524 GLU A O 1
ATOM 4179 N N . GLN A 1 525 ? -9.755 1.473 35.914 1.00 92.31 525 GLN A N 1
ATOM 4180 C CA . GLN A 1 525 ? -11.139 1.839 36.230 1.00 92.31 525 GLN A CA 1
ATOM 4181 C C . GLN A 1 525 ? -11.939 2.210 34.977 1.00 92.31 525 GLN A C 1
ATOM 4183 O O . GLN A 1 525 ? -13.064 1.738 34.808 1.00 92.31 525 GLN A O 1
ATOM 4188 N N . LEU A 1 526 ? -11.360 3.010 34.074 1.00 94.12 526 LEU A N 1
ATOM 4189 C CA . LEU A 1 526 ? -12.024 3.402 32.830 1.00 94.12 526 LEU A CA 1
ATOM 4190 C C . LEU A 1 526 ? -12.305 2.205 31.919 1.00 94.12 526 LEU A C 1
ATOM 4192 O O . LEU A 1 526 ? -13.372 2.149 31.311 1.00 94.12 526 LEU A O 1
ATOM 4196 N N . SER A 1 527 ? -11.404 1.222 31.868 1.00 92.69 527 SER A N 1
ATOM 4197 C CA . SER A 1 527 ? -11.574 0.026 31.032 1.00 92.69 527 SER A CA 1
ATOM 4198 C C . SER A 1 527 ? -12.821 -0.804 31.390 1.00 92.69 527 SER A C 1
ATOM 4200 O O . SER A 1 527 ? -13.393 -1.466 30.517 1.00 92.69 527 SER A O 1
ATOM 4202 N N . LYS A 1 528 ? -13.286 -0.721 32.650 1.00 91.19 528 LYS A N 1
ATOM 4203 C CA . LYS A 1 528 ? -14.494 -1.396 33.160 1.00 91.19 528 LYS A CA 1
ATOM 4204 C C . LYS A 1 528 ? -15.791 -0.754 32.657 1.00 91.19 528 LYS A C 1
ATOM 4206 O O . LYS A 1 528 ? -16.835 -1.396 32.700 1.00 91.19 528 LYS A O 1
ATOM 4211 N N . VAL A 1 529 ? -15.743 0.490 32.181 1.00 92.31 529 VAL A N 1
ATOM 4212 C CA . VAL A 1 529 ? -16.916 1.213 31.677 1.00 92.31 529 VAL A CA 1
ATOM 4213 C C . VAL A 1 529 ? -17.202 0.788 30.235 1.00 92.31 529 VAL A C 1
ATOM 4215 O O . VAL A 1 529 ? -16.321 0.816 29.381 1.00 92.31 529 VAL A O 1
ATOM 4218 N N . ASP A 1 530 ? -18.441 0.397 29.950 1.00 88.06 530 ASP A N 1
ATOM 4219 C CA . ASP A 1 530 ? -18.904 -0.159 28.668 1.00 88.06 530 ASP A CA 1
ATOM 4220 C C . ASP A 1 530 ? -19.466 0.889 27.683 1.00 88.06 530 ASP A C 1
ATOM 4222 O O . ASP A 1 530 ? -19.840 0.570 26.553 1.00 88.06 530 ASP A O 1
ATOM 4226 N N . THR A 1 531 ? -19.479 2.161 28.080 1.00 90.56 531 THR A N 1
ATOM 4227 C CA . THR A 1 531 ? -19.920 3.300 27.260 1.00 90.56 531 THR A CA 1
ATOM 4228 C C . THR A 1 531 ? -18.736 4.078 26.676 1.00 90.56 531 THR A C 1
ATOM 4230 O O . THR A 1 531 ? -17.581 3.830 27.010 1.00 90.56 531 THR A O 1
ATOM 4233 N N . SER A 1 532 ? -18.988 5.095 25.842 1.00 88.62 532 SER A N 1
ATOM 4234 C CA . SER A 1 532 ? -17.938 5.985 25.300 1.00 88.62 532 SER A CA 1
ATOM 4235 C C . SER A 1 532 ? -17.077 6.671 26.375 1.00 88.62 532 SER A C 1
ATOM 4237 O O . SER A 1 532 ? -15.952 7.092 26.094 1.00 88.62 532 SER A O 1
ATOM 4239 N N . ARG A 1 533 ? -17.568 6.739 27.619 1.00 90.75 533 ARG A N 1
ATOM 4240 C CA . ARG A 1 533 ? -16.819 7.195 28.795 1.00 90.75 533 ARG A CA 1
ATOM 4241 C C . ARG A 1 533 ? -15.637 6.281 29.144 1.00 90.75 533 ARG A C 1
ATOM 4243 O O . ARG A 1 533 ? -14.662 6.777 29.692 1.00 90.75 533 ARG A O 1
ATOM 4250 N N . GLY A 1 534 ? -15.704 4.998 28.787 1.00 92.56 534 GLY A N 1
ATOM 4251 C CA . GLY A 1 534 ? -14.641 4.010 28.985 1.00 92.56 534 GLY A CA 1
ATOM 4252 C C . GLY A 1 534 ? -13.541 4.020 27.922 1.00 92.56 534 GLY A C 1
ATOM 4253 O O . GLY A 1 534 ? -12.629 3.199 27.984 1.00 92.56 534 GLY A O 1
ATOM 4254 N N . LEU A 1 535 ? -13.587 4.930 26.935 1.00 95.00 535 LEU A N 1
ATOM 4255 C CA . LEU A 1 535 ? -12.449 5.114 26.029 1.00 95.00 535 LEU A CA 1
ATOM 4256 C C . LEU A 1 535 ? -11.243 5.612 26.825 1.00 95.00 535 LEU A C 1
ATOM 4258 O O . LEU A 1 535 ? -11.334 6.626 27.517 1.00 95.00 535 LEU A O 1
ATOM 4262 N N . LEU A 1 536 ? -10.111 4.938 26.663 1.00 95.44 536 LEU A N 1
ATOM 4263 C CA . LEU A 1 536 ? -8.862 5.227 27.362 1.00 95.44 536 LEU A CA 1
ATOM 4264 C C . LEU A 1 536 ? -8.124 6.412 26.725 1.00 95.44 536 LEU A C 1
ATOM 4266 O O . LEU A 1 536 ? -6.958 6.298 26.402 1.00 95.44 536 LEU A O 1
ATOM 4270 N N . ASN A 1 537 ? -8.810 7.525 26.460 1.00 94.44 537 ASN A N 1
ATOM 4271 C CA . ASN A 1 537 ? -8.203 8.736 25.907 1.00 94.44 537 ASN A CA 1
ATOM 4272 C C . ASN A 1 537 ? -7.933 9.773 27.005 1.00 94.44 537 ASN A C 1
ATOM 4274 O O . ASN A 1 537 ? -8.548 9.760 28.073 1.00 94.44 537 ASN A O 1
ATOM 4278 N N . GLU A 1 538 ? -7.040 10.718 26.718 1.00 93.81 538 GLU A N 1
ATOM 4279 C CA . GLU A 1 538 ? -6.649 11.764 27.665 1.00 93.81 538 GLU A CA 1
ATOM 4280 C C . GLU A 1 538 ? -7.833 12.562 28.254 1.00 93.81 538 GLU A C 1
ATOM 4282 O O . GLU A 1 538 ? -7.892 12.689 29.482 1.00 93.81 538 GLU A O 1
ATOM 4287 N N . PRO A 1 539 ? -8.822 13.043 27.467 1.00 95.06 539 PRO A N 1
ATOM 4288 C CA . PRO A 1 539 ? -10.000 13.704 28.027 1.00 95.06 539 PRO A CA 1
ATOM 4289 C C . PRO A 1 539 ? -10.736 12.848 29.059 1.00 95.06 539 PRO A C 1
ATOM 4291 O O . PRO A 1 539 ? -11.184 13.362 30.091 1.00 95.06 539 PRO A O 1
ATOM 4294 N N . ASN A 1 540 ? -10.849 11.541 28.807 1.00 95.38 540 ASN A N 1
ATOM 4295 C CA . ASN A 1 540 ? -11.577 10.665 29.699 1.00 95.38 540 ASN A CA 1
ATOM 4296 C C . ASN A 1 540 ? -10.837 10.408 31.013 1.00 95.38 540 ASN A C 1
ATOM 4298 O O . ASN A 1 540 ? -11.472 10.501 32.070 1.00 95.38 540 ASN A O 1
ATOM 4302 N N . VAL A 1 541 ? -9.520 10.188 30.938 1.00 93.69 541 VAL A N 1
ATOM 4303 C CA . VAL A 1 541 ? -8.611 10.044 32.088 1.00 93.69 541 VAL A CA 1
ATOM 4304 C C . VAL A 1 541 ? -8.613 11.309 32.945 1.00 93.69 541 VAL A C 1
ATOM 4306 O O . VAL A 1 541 ? -8.806 11.234 34.157 1.00 93.69 541 VAL A O 1
ATOM 4309 N N . LEU A 1 542 ? -8.506 12.492 32.333 1.00 93.12 542 LEU A N 1
ATOM 4310 C CA . LEU A 1 542 ? -8.551 13.765 33.061 1.00 93.12 542 LEU A CA 1
ATOM 4311 C C . LEU A 1 542 ? -9.885 13.988 33.777 1.00 93.12 542 LEU A C 1
ATOM 4313 O O . LEU A 1 542 ? -9.908 14.534 34.882 1.00 93.12 542 LEU A O 1
ATOM 4317 N N . LEU A 1 543 ? -11.002 13.600 33.158 1.00 91.25 543 LEU A N 1
ATOM 4318 C CA . LEU A 1 543 ? -12.306 13.688 33.808 1.00 91.25 543 LEU A CA 1
ATOM 4319 C C . LEU A 1 543 ? -12.440 12.652 34.938 1.00 91.25 543 LEU A C 1
ATOM 4321 O O . LEU A 1 543 ? -13.019 12.985 35.966 1.00 91.25 543 LEU A O 1
ATOM 4325 N N . GLN A 1 544 ? -11.850 11.457 34.803 1.00 90.31 544 GLN A N 1
ATOM 4326 C CA . GLN A 1 544 ? -11.853 10.442 35.866 1.00 90.31 544 GLN A CA 1
ATOM 4327 C C . GLN A 1 544 ? -11.108 10.951 37.100 1.00 90.31 544 GLN A C 1
ATOM 4329 O O . GLN A 1 544 ? -11.667 10.997 38.191 1.00 90.31 544 GLN A O 1
ATOM 4334 N N . LEU A 1 545 ? -9.899 11.474 36.891 1.00 90.19 545 LEU A N 1
ATOM 4335 C CA . LEU A 1 545 ? -9.067 12.066 37.936 1.00 90.19 545 LEU A CA 1
ATOM 4336 C C . LEU A 1 545 ? -9.763 13.232 38.659 1.00 90.19 545 LEU A C 1
ATOM 4338 O O . LEU A 1 545 ? -9.602 13.411 39.865 1.00 90.19 545 LEU A O 1
ATOM 4342 N N . LYS A 1 546 ? -10.565 14.033 37.942 1.00 88.31 546 LYS A N 1
ATOM 4343 C CA . LYS A 1 546 ? -11.375 15.102 38.552 1.00 88.31 546 LYS A CA 1
ATOM 4344 C C . LYS A 1 546 ? -12.523 14.561 39.402 1.00 88.31 546 LYS A C 1
ATOM 4346 O O . LYS A 1 546 ? -12.816 15.156 40.433 1.00 88.31 546 LYS A O 1
ATOM 4351 N N . MET A 1 547 ? -13.187 13.498 38.951 1.00 86.56 547 MET A N 1
ATOM 4352 C CA . MET A 1 547 ? -14.347 12.923 39.637 1.00 86.56 547 MET A CA 1
ATOM 4353 C C . MET A 1 547 ? -13.958 12.156 40.901 1.00 86.56 547 MET A C 1
ATOM 4355 O O . MET A 1 547 ? -14.685 12.224 41.886 1.00 86.56 547 MET A O 1
ATOM 4359 N N . GLU A 1 548 ? -12.821 11.461 40.891 1.00 84.00 548 GLU A N 1
ATOM 4360 C CA . GLU A 1 548 ? -12.376 10.651 42.033 1.00 84.00 548 GLU A CA 1
ATOM 4361 C C . GLU A 1 548 ? -11.825 11.473 43.197 1.00 84.00 548 GLU A C 1
ATOM 4363 O O . GLU A 1 548 ? -11.805 10.992 44.326 1.00 84.00 548 GLU A O 1
ATOM 4368 N N . GLY A 1 549 ? -11.400 12.717 42.948 1.00 80.31 549 GLY A N 1
ATOM 4369 C CA . GLY A 1 549 ? -10.926 13.601 44.012 1.00 80.31 549 GLY A CA 1
ATOM 4370 C C . GLY A 1 549 ? -9.688 13.065 44.741 1.00 80.31 549 GLY A C 1
ATOM 4371 O O . GLY A 1 549 ? -9.610 13.188 45.960 1.00 80.31 549 GLY A O 1
ATOM 4372 N N . GLU A 1 550 ? -8.739 12.479 43.998 1.00 87.19 550 GLU A N 1
ATOM 4373 C CA . GLU A 1 550 ? -7.516 11.846 44.519 1.00 87.19 550 GLU A CA 1
ATOM 4374 C C . GLU A 1 550 ? -6.810 12.706 45.592 1.00 87.19 550 GLU A C 1
ATOM 4376 O O . GLU A 1 550 ? -6.397 13.846 45.333 1.00 87.19 550 GLU A O 1
ATOM 4381 N N . TRP A 1 551 ? -6.639 12.142 46.795 1.00 80.56 551 TRP A N 1
ATOM 4382 C CA . TRP A 1 551 ? -5.917 12.762 47.907 1.00 80.56 551 TRP A CA 1
ATOM 4383 C C . TRP A 1 551 ? -4.931 11.777 48.568 1.00 80.56 551 TRP A C 1
ATOM 4385 O O . TRP A 1 551 ? -5.367 10.725 49.034 1.00 80.56 551 TRP A O 1
ATOM 4395 N N . PRO A 1 552 ? -3.630 12.119 48.687 1.00 85.94 552 PRO A N 1
ATOM 4396 C CA . PRO A 1 552 ? -2.982 13.310 48.132 1.00 85.94 552 PRO A CA 1
ATOM 4397 C C . PRO A 1 552 ? -2.992 13.307 46.589 1.00 85.94 552 PRO A C 1
ATOM 4399 O O . PRO A 1 552 ? -2.978 12.237 45.988 1.00 85.94 552 PRO A O 1
ATOM 4402 N N . PRO A 1 553 ? -2.987 14.478 45.922 1.00 90.75 553 PRO A N 1
ATOM 4403 C CA . PRO A 1 553 ? -3.218 14.584 44.478 1.00 90.75 553 PRO A CA 1
ATOM 4404 C C . PRO A 1 553 ? -1.946 14.275 43.667 1.00 90.75 553 PRO A C 1
ATOM 4406 O O . PRO A 1 553 ? -1.417 15.135 42.950 1.00 90.75 553 PRO A O 1
ATOM 4409 N N . HIS A 1 554 ? -1.412 13.066 43.831 1.00 93.75 554 HIS A N 1
ATOM 4410 C CA . HIS A 1 554 ? -0.160 12.608 43.237 1.00 93.75 554 HIS A CA 1
ATOM 4411 C C . HIS A 1 554 ? -0.206 12.644 41.710 1.00 93.75 554 HIS A C 1
ATOM 4413 O O . HIS A 1 554 ? 0.689 13.223 41.088 1.00 93.75 554 HIS A O 1
ATOM 4419 N N . SER A 1 555 ? -1.277 12.135 41.099 1.00 94.00 555 SER A N 1
ATOM 4420 C CA . SER A 1 555 ? -1.434 12.114 39.640 1.00 94.00 555 SER A CA 1
ATOM 4421 C C . SER A 1 555 ? -1.515 13.534 39.073 1.00 94.00 555 SER A C 1
ATOM 4423 O O . SER A 1 555 ? -0.854 13.874 38.090 1.00 94.00 555 SER A O 1
ATOM 4425 N N . LYS A 1 556 ? -2.228 14.441 39.756 1.00 92.31 556 LYS A N 1
ATOM 4426 C CA . LYS A 1 556 ? -2.267 15.869 39.385 1.00 92.31 556 LYS A CA 1
ATOM 4427 C C . LYS A 1 556 ? -0.894 16.539 39.502 1.00 92.31 556 LYS A C 1
ATOM 4429 O O . LYS A 1 556 ? -0.575 17.417 38.701 1.00 92.31 556 LYS A O 1
ATOM 4434 N N . ASN A 1 557 ? -0.097 16.168 40.503 1.00 93.12 557 ASN A N 1
ATOM 4435 C CA . ASN A 1 557 ? 1.262 16.678 40.672 1.00 93.12 557 ASN A CA 1
ATOM 4436 C C . ASN A 1 557 ? 2.195 16.179 39.558 1.00 93.12 557 ASN A C 1
ATOM 4438 O O . ASN A 1 557 ? 2.972 16.971 39.026 1.00 93.12 557 ASN A O 1
ATOM 4442 N N . TYR A 1 558 ? 2.062 14.911 39.154 1.00 94.75 558 TYR A N 1
ATOM 4443 C CA . TYR A 1 558 ? 2.772 14.344 38.006 1.00 94.75 558 TYR A CA 1
ATOM 4444 C C . TYR A 1 558 ? 2.517 15.133 36.720 1.00 94.75 558 TYR A C 1
ATOM 4446 O O . TYR A 1 558 ? 3.465 15.626 36.104 1.00 94.75 558 TYR A O 1
ATOM 4454 N N . LEU A 1 559 ? 1.246 15.376 36.390 1.00 93.62 559 LEU A N 1
ATOM 4455 C CA . LEU A 1 559 ? 0.874 16.141 35.196 1.00 93.62 559 LEU A CA 1
ATOM 4456 C C . LEU A 1 559 ? 1.363 17.597 35.250 1.00 93.62 559 LEU A C 1
ATOM 4458 O O . LEU A 1 559 ? 1.886 18.126 34.273 1.00 93.62 559 LEU A O 1
ATOM 4462 N N . LYS A 1 560 ? 1.266 18.254 36.414 1.00 92.88 560 LYS A N 1
ATOM 4463 C CA . LYS A 1 560 ? 1.750 19.636 36.591 1.00 92.88 560 LYS A CA 1
ATOM 4464 C C . LYS A 1 560 ? 3.260 19.793 36.404 1.00 92.88 560 LYS A C 1
ATOM 4466 O O . LYS A 1 560 ? 3.707 20.895 36.100 1.00 92.88 560 LYS A O 1
ATOM 4471 N N . ARG A 1 561 ? 4.044 18.735 36.621 1.00 91.94 561 ARG A N 1
ATOM 4472 C CA . ARG A 1 561 ? 5.511 18.757 36.507 1.00 91.94 561 ARG A CA 1
ATOM 4473 C C . ARG A 1 561 ? 6.028 18.207 35.174 1.00 91.94 561 ARG A C 1
ATOM 4475 O O . ARG A 1 561 ? 7.205 17.877 35.082 1.00 91.94 561 ARG A O 1
ATOM 4482 N N . GLY A 1 562 ? 5.173 18.145 34.152 1.00 89.44 562 GLY A N 1
ATOM 4483 C CA . GLY A 1 562 ? 5.547 17.758 32.788 1.00 89.44 562 GLY A CA 1
ATOM 4484 C C . GLY A 1 562 ? 5.343 16.279 32.465 1.00 89.44 562 GLY A C 1
ATOM 4485 O O . GLY A 1 562 ? 5.627 15.870 31.343 1.00 89.44 562 GLY A O 1
ATOM 4486 N N . GLY A 1 563 ? 4.850 15.479 33.416 1.00 91.31 563 GLY A N 1
ATOM 4487 C CA . GLY A 1 563 ? 4.370 14.131 33.137 1.00 91.31 563 GLY A CA 1
ATOM 4488 C C . GLY A 1 563 ? 3.154 14.157 32.210 1.00 91.31 563 GLY A C 1
ATOM 4489 O O . GLY A 1 563 ? 2.383 15.117 32.225 1.00 91.31 563 GLY A O 1
ATOM 4490 N N . THR A 1 564 ? 2.964 13.117 31.399 1.00 93.75 564 THR A N 1
ATOM 4491 C CA . THR A 1 564 ? 1.894 13.090 30.391 1.00 93.75 564 THR A CA 1
ATOM 4492 C C . THR A 1 564 ? 1.071 11.810 30.482 1.00 93.75 564 THR A C 1
ATOM 4494 O O . THR A 1 564 ? 1.597 10.732 30.748 1.00 93.75 564 THR A O 1
ATOM 4497 N N . ILE A 1 565 ? -0.237 11.919 30.222 1.00 94.38 565 ILE A N 1
ATOM 4498 C CA . ILE A 1 565 ? -1.107 10.742 30.038 1.00 94.38 565 ILE A CA 1
ATOM 4499 C C . ILE A 1 565 ? -0.687 9.970 28.783 1.00 94.38 565 ILE A C 1
ATOM 4501 O O . ILE A 1 565 ? -0.798 8.749 28.750 1.00 94.38 565 ILE A O 1
ATOM 4505 N N . TYR A 1 566 ? -0.159 10.680 27.781 1.00 92.62 566 TYR A N 1
ATOM 4506 C CA . TYR A 1 566 ? 0.446 10.094 26.590 1.00 92.62 566 TYR A CA 1
ATOM 4507 C C . TYR A 1 566 ? 1.497 9.033 26.934 1.00 92.62 566 TYR A C 1
ATOM 4509 O O . TYR A 1 566 ? 1.416 7.930 26.414 1.00 92.62 566 TYR A O 1
ATOM 4517 N N . ALA A 1 567 ? 2.427 9.327 27.852 1.00 90.12 567 ALA A N 1
ATOM 4518 C CA . ALA A 1 567 ? 3.482 8.385 28.213 1.00 90.12 567 ALA A CA 1
ATOM 4519 C C . ALA A 1 567 ? 2.937 7.088 28.831 1.00 90.12 567 ALA A C 1
ATOM 4521 O O . ALA A 1 567 ? 3.383 6.000 28.477 1.00 90.12 567 ALA A O 1
ATOM 4522 N N . VAL A 1 568 ? 1.943 7.212 29.715 1.00 93.50 568 VAL A N 1
ATOM 4523 C CA . VAL A 1 568 ? 1.283 6.072 30.371 1.00 93.50 568 VAL A CA 1
ATOM 4524 C C . VAL A 1 568 ? 0.498 5.238 29.360 1.00 93.50 568 VAL A C 1
ATOM 4526 O O . VAL A 1 568 ? 0.631 4.020 29.336 1.00 93.50 568 VAL A O 1
ATOM 4529 N N . GLY A 1 569 ? -0.295 5.890 28.503 1.00 93.94 569 GLY A N 1
ATOM 4530 C CA . GLY A 1 569 ? -1.089 5.211 27.480 1.00 93.94 569 GLY A CA 1
ATOM 4531 C C . GLY A 1 569 ? -0.222 4.502 26.441 1.00 93.94 569 GLY A C 1
ATOM 4532 O O . GLY A 1 569 ? -0.452 3.329 26.170 1.00 93.94 569 GLY A O 1
ATOM 4533 N N . SER A 1 570 ? 0.804 5.175 25.909 1.00 91.81 570 SER A N 1
ATOM 4534 C CA . SER A 1 570 ? 1.750 4.582 24.955 1.00 91.81 570 SER A CA 1
ATOM 4535 C C . SER A 1 570 ? 2.427 3.336 25.519 1.00 91.81 570 SER A C 1
ATOM 4537 O O . SER A 1 570 ? 2.439 2.309 24.847 1.00 91.81 570 SER A O 1
ATOM 4539 N N . TYR A 1 571 ? 2.917 3.399 26.762 1.00 90.81 571 TYR A N 1
ATOM 4540 C CA . TYR A 1 571 ? 3.531 2.239 27.402 1.00 90.81 571 TYR A CA 1
ATOM 4541 C C . TYR A 1 571 ? 2.523 1.116 27.663 1.00 90.81 571 TYR A C 1
ATOM 4543 O O . TYR A 1 571 ? 2.819 -0.036 27.381 1.00 90.81 571 TYR A O 1
ATOM 4551 N N . LEU A 1 572 ? 1.319 1.429 28.159 1.00 92.81 572 LEU A N 1
ATOM 4552 C CA . LEU A 1 572 ? 0.297 0.415 28.434 1.00 92.81 572 LEU A CA 1
ATOM 4553 C C . LEU A 1 572 ? -0.086 -0.374 27.175 1.00 92.81 572 LEU A C 1
ATOM 4555 O O . LEU A 1 572 ? -0.222 -1.592 27.240 1.00 92.81 572 LEU A O 1
ATOM 4559 N N . PHE A 1 573 ? -0.282 0.317 26.049 1.00 91.94 573 PHE A N 1
ATOM 4560 C CA . PHE A 1 573 ? -0.615 -0.333 24.782 1.00 91.94 573 PHE A CA 1
ATOM 4561 C C . PHE A 1 573 ? 0.556 -1.151 24.234 1.00 91.94 573 PHE A C 1
ATOM 4563 O O . PHE A 1 573 ? 0.328 -2.271 23.791 1.00 91.94 573 PHE A O 1
ATOM 4570 N N . GLU A 1 574 ? 1.786 -0.635 24.309 1.00 85.62 574 GLU A N 1
ATOM 4571 C CA . GLU A 1 574 ? 2.976 -1.377 23.874 1.00 85.62 574 GLU A CA 1
ATOM 4572 C C . GLU A 1 574 ? 3.211 -2.615 24.739 1.00 85.62 574 GLU A C 1
ATOM 4574 O O . GLU A 1 574 ? 3.397 -3.701 24.207 1.00 85.62 574 GLU A O 1
ATOM 4579 N N . PHE A 1 575 ? 3.114 -2.487 26.062 1.00 84.12 575 PHE A N 1
ATOM 4580 C CA . PHE A 1 575 ? 3.251 -3.608 26.986 1.00 84.12 575 PHE A CA 1
ATOM 4581 C C . PHE A 1 575 ? 2.156 -4.656 26.768 1.00 84.12 575 PHE A C 1
ATOM 4583 O O . PHE A 1 575 ? 2.446 -5.843 26.690 1.00 84.12 575 PHE A O 1
ATOM 4590 N N . ALA A 1 576 ? 0.895 -4.234 26.614 1.00 86.50 576 ALA A N 1
ATOM 4591 C CA . ALA A 1 576 ? -0.198 -5.162 26.333 1.00 86.50 576 ALA A CA 1
ATOM 4592 C C . ALA A 1 576 ? -0.028 -5.876 24.987 1.00 86.50 576 ALA A C 1
ATOM 4594 O O . ALA A 1 576 ? -0.354 -7.053 24.901 1.00 86.50 576 ALA A O 1
ATOM 4595 N N . MET A 1 577 ? 0.495 -5.186 23.970 1.00 82.25 577 MET A N 1
ATOM 4596 C CA . MET A 1 577 ? 0.808 -5.779 22.673 1.00 82.25 577 MET A CA 1
ATOM 4597 C C . MET A 1 577 ? 1.963 -6.782 22.775 1.00 82.25 577 MET A C 1
ATOM 4599 O O . MET A 1 577 ? 1.820 -7.883 22.257 1.00 82.25 577 MET A O 1
ATOM 4603 N N . ASN A 1 578 ? 3.058 -6.422 23.459 1.00 72.81 578 ASN A N 1
ATOM 4604 C CA . ASN A 1 578 ? 4.272 -7.239 23.615 1.00 72.81 578 ASN A CA 1
ATOM 4605 C C . ASN A 1 578 ? 4.052 -8.510 24.450 1.00 72.81 578 ASN A C 1
ATOM 4607 O O . ASN A 1 578 ? 4.727 -9.515 24.256 1.00 72.81 578 ASN A O 1
ATOM 4611 N N . GLU A 1 579 ? 3.092 -8.469 25.364 1.00 72.81 579 GLU A N 1
ATOM 4612 C CA . GLU A 1 579 ? 2.746 -9.582 26.247 1.00 72.81 579 GLU A CA 1
ATOM 4613 C C . GLU A 1 579 ? 1.625 -10.482 25.707 1.00 72.81 579 GLU A C 1
ATOM 4615 O O . GLU A 1 579 ? 1.290 -11.501 26.317 1.00 72.81 579 GLU A O 1
ATOM 4620 N N . ASP A 1 580 ? 0.974 -10.074 24.620 1.00 74.56 580 ASP A N 1
ATOM 4621 C CA . ASP A 1 580 ? -0.061 -10.868 23.973 1.00 74.56 580 ASP A CA 1
ATOM 4622 C C . ASP A 1 580 ? 0.593 -12.040 23.231 1.00 74.56 580 ASP A C 1
ATOM 4624 O O . ASP A 1 580 ? 1.562 -11.852 22.499 1.00 74.56 580 ASP A O 1
ATOM 4628 N N . GLU A 1 581 ? 0.061 -13.251 23.386 1.00 64.00 581 GLU A N 1
ATOM 4629 C CA . GLU A 1 581 ? 0.632 -14.454 22.760 1.00 64.00 581 GLU A CA 1
ATOM 4630 C C . GLU A 1 581 ? 0.675 -14.376 21.231 1.00 64.00 581 GLU A C 1
ATOM 4632 O O . GLU A 1 581 ? 1.465 -15.077 20.605 1.00 64.00 581 GLU A O 1
ATOM 4637 N N . VAL A 1 582 ? -0.186 -13.545 20.636 1.00 58.06 582 VAL A N 1
ATOM 4638 C CA . VAL A 1 582 ? -0.341 -13.438 19.186 1.00 58.06 582 VAL A CA 1
ATOM 4639 C C . VAL A 1 582 ? 0.348 -12.193 18.623 1.00 58.06 582 VAL A C 1
ATOM 4641 O O . VAL A 1 582 ? 0.831 -12.235 17.495 1.00 58.06 582 VAL A O 1
ATOM 4644 N N . THR A 1 583 ? 0.385 -11.075 19.360 1.00 49.50 583 THR A N 1
ATOM 4645 C CA . THR A 1 583 ? 0.980 -9.809 18.867 1.00 49.50 583 THR A CA 1
ATOM 4646 C C . THR A 1 583 ? 2.317 -9.439 19.497 1.00 49.50 583 THR A C 1
ATOM 4648 O O . THR A 1 583 ? 2.895 -8.415 19.127 1.00 49.50 583 THR A O 1
ATOM 4651 N N . GLY A 1 584 ? 2.776 -10.224 20.467 1.00 49.53 584 GLY A N 1
ATOM 4652 C CA . GLY A 1 584 ? 3.880 -9.881 21.344 1.00 49.53 584 GLY A CA 1
ATOM 4653 C C . GLY A 1 584 ? 5.186 -10.605 21.067 1.00 49.53 584 GLY A C 1
ATOM 4654 O O . GLY A 1 584 ? 5.265 -11.469 20.199 1.00 49.53 584 GLY A O 1
ATOM 4655 N N . ASP A 1 585 ? 6.242 -10.234 21.792 1.00 39.50 585 ASP A N 1
ATOM 4656 C CA . ASP A 1 585 ? 7.550 -10.878 21.670 1.00 39.50 585 ASP A CA 1
ATOM 4657 C C . ASP A 1 585 ? 7.810 -11.980 22.683 1.00 39.50 585 ASP A C 1
ATOM 4659 O O . ASP A 1 585 ? 8.873 -12.600 22.608 1.00 39.50 585 ASP A O 1
ATOM 4663 N N . GLY A 1 586 ? 6.835 -12.240 23.564 1.00 47.38 586 GLY A N 1
ATOM 4664 C CA . GLY A 1 586 ? 6.914 -13.280 24.575 1.00 47.38 586 GLY A CA 1
ATOM 4665 C C . GLY A 1 586 ? 8.279 -13.249 25.233 1.00 47.38 586 GLY A C 1
ATOM 4666 O O . GLY A 1 586 ? 9.020 -14.218 25.077 1.00 47.38 586 GLY A O 1
ATOM 4667 N N . ASP A 1 587 ? 8.640 -12.116 25.856 1.00 36.50 587 ASP A N 1
ATOM 4668 C CA . ASP A 1 587 ? 9.913 -11.991 26.557 1.00 36.50 587 ASP A CA 1
ATOM 4669 C C . ASP A 1 587 ? 10.094 -13.234 27.443 1.00 36.50 587 ASP A C 1
ATOM 4671 O O . ASP A 1 587 ? 9.368 -13.393 28.432 1.00 36.50 587 ASP A O 1
ATOM 4675 N N . PRO A 1 588 ? 11.044 -14.132 27.109 1.00 36.78 588 PRO A N 1
ATOM 4676 C CA . PRO A 1 588 ? 11.285 -15.339 27.889 1.00 36.78 588 PRO A CA 1
ATOM 4677 C C . PRO A 1 588 ? 11.731 -15.020 29.321 1.00 36.78 588 PRO A C 1
ATOM 4679 O O . PRO A 1 588 ? 11.897 -15.937 30.118 1.00 36.78 588 PRO A O 1
ATOM 4682 N N . ASN A 1 589 ? 11.992 -13.742 29.622 1.00 36.78 589 ASN A N 1
ATOM 4683 C CA . ASN A 1 589 ? 12.511 -13.267 30.893 1.00 36.78 589 ASN A CA 1
ATOM 4684 C C . ASN A 1 589 ? 11.449 -12.643 31.817 1.00 36.78 589 ASN A C 1
ATOM 4686 O O . ASN A 1 589 ? 11.796 -12.325 32.953 1.00 36.78 589 ASN A O 1
ATOM 4690 N N . MET A 1 590 ? 10.191 -12.454 31.385 1.00 41.16 590 MET A N 1
ATOM 4691 C CA . MET A 1 590 ? 9.138 -11.896 32.261 1.00 41.16 590 MET A CA 1
ATOM 4692 C C . MET A 1 590 ? 8.453 -12.966 33.123 1.00 41.16 590 MET A C 1
ATOM 4694 O O . MET A 1 590 ? 8.072 -12.669 34.252 1.00 41.16 590 MET A O 1
ATOM 4698 N N . PHE A 1 591 ? 8.348 -14.202 32.623 1.00 42.72 591 PHE A N 1
ATOM 4699 C CA . PHE A 1 591 ? 7.928 -15.385 33.381 1.00 42.72 591 PHE A CA 1
ATOM 4700 C C . PHE A 1 591 ? 8.606 -16.622 32.799 1.00 42.72 591 PHE A C 1
ATOM 4702 O O . PHE A 1 591 ? 8.629 -16.792 31.577 1.00 42.72 591 PHE A O 1
ATOM 4709 N N . ASP A 1 592 ? 9.098 -17.514 33.658 1.00 52.91 592 ASP A N 1
ATOM 4710 C CA . ASP A 1 592 ? 9.432 -18.868 33.214 1.00 52.91 592 ASP A CA 1
ATOM 4711 C C . ASP A 1 592 ? 8.154 -19.516 32.633 1.00 52.91 592 ASP A C 1
ATOM 4713 O O . ASP A 1 592 ? 7.047 -19.285 33.136 1.00 52.91 592 ASP A O 1
ATOM 4717 N N . GLU A 1 593 ? 8.260 -20.321 31.570 1.00 56.19 593 GLU A N 1
ATOM 4718 C CA . GLU A 1 593 ? 7.089 -20.992 30.971 1.00 56.19 593 GLU A CA 1
ATOM 4719 C C . GLU A 1 593 ? 6.306 -21.794 32.023 1.00 56.19 593 GLU A C 1
ATOM 4721 O O . GLU A 1 593 ? 5.082 -21.949 31.934 1.00 56.19 593 GLU A O 1
ATOM 4726 N N . ASP A 1 594 ? 7.023 -22.291 33.026 1.00 59.03 594 ASP A N 1
ATOM 4727 C CA . ASP A 1 594 ? 6.476 -23.025 34.153 1.00 59.03 594 ASP A CA 1
ATOM 4728 C C . ASP A 1 594 ? 5.713 -22.114 35.132 1.00 59.03 594 ASP A C 1
ATOM 4730 O O . ASP A 1 594 ? 4.619 -22.485 35.560 1.00 59.03 594 ASP A O 1
ATOM 4734 N N . GLU A 1 595 ? 6.179 -20.888 35.396 1.00 59.81 595 GLU A N 1
ATOM 4735 C CA . GLU A 1 595 ? 5.467 -19.901 36.227 1.00 59.81 595 GLU A CA 1
ATOM 4736 C C . GLU A 1 595 ? 4.167 -19.431 35.563 1.00 59.81 595 GLU A C 1
ATOM 4738 O O . GLU A 1 595 ? 3.133 -19.301 36.225 1.00 59.81 595 GLU A O 1
ATOM 4743 N N . LYS A 1 596 ? 4.173 -19.247 34.236 1.00 63.84 596 LYS A N 1
ATOM 4744 C CA . LYS A 1 596 ? 2.959 -18.925 33.472 1.00 63.84 596 LYS A CA 1
ATOM 4745 C C . LYS A 1 596 ? 1.938 -20.065 33.546 1.00 63.84 596 LYS A C 1
ATOM 4747 O O . LYS A 1 596 ? 0.762 -19.828 33.831 1.00 63.84 596 LYS A O 1
ATOM 4752 N N . LYS A 1 597 ? 2.383 -21.315 33.365 1.00 66.88 597 LYS A N 1
ATOM 4753 C CA . LYS A 1 597 ? 1.533 -22.515 33.495 1.00 66.88 597 LYS A CA 1
ATOM 4754 C C . LYS A 1 597 ? 1.012 -22.703 34.921 1.00 66.88 597 LYS A C 1
ATOM 4756 O O . LYS A 1 597 ? -0.111 -23.182 35.095 1.00 66.88 597 LYS A O 1
ATOM 4761 N N . GLU A 1 598 ? 1.790 -22.354 35.942 1.00 71.81 598 GLU A N 1
ATOM 4762 C CA . GLU A 1 598 ? 1.342 -22.367 37.338 1.00 71.81 598 GLU A CA 1
ATOM 4763 C C . GLU A 1 598 ? 0.317 -21.265 37.622 1.00 71.81 598 GLU A C 1
ATOM 4765 O O . GLU A 1 598 ? -0.727 -21.545 38.222 1.00 71.81 598 GLU A O 1
ATOM 4770 N N . PHE A 1 599 ? 0.541 -20.042 37.133 1.00 68.31 599 PHE A N 1
ATOM 4771 C CA . PHE A 1 599 ? -0.416 -18.946 37.270 1.00 68.31 599 PHE A CA 1
ATOM 4772 C C . PHE A 1 599 ? -1.742 -19.259 36.570 1.00 68.31 599 PHE A C 1
ATOM 4774 O O . PHE A 1 599 ? -2.802 -19.056 37.162 1.00 68.31 599 PHE A O 1
ATOM 4781 N N . GLU A 1 600 ? -1.720 -19.821 35.360 1.00 69.00 600 GLU A N 1
ATOM 4782 C CA . GLU A 1 600 ? -2.931 -20.243 34.643 1.00 69.00 600 GLU A CA 1
ATOM 4783 C C . GLU A 1 600 ? -3.746 -21.298 35.402 1.00 69.00 600 GLU A C 1
ATOM 4785 O O . GLU A 1 600 ? -4.978 -21.299 35.332 1.00 69.00 600 GLU A O 1
ATOM 4790 N N . LYS A 1 601 ? -3.071 -22.183 36.148 1.00 77.69 601 LYS A N 1
ATOM 4791 C CA . LYS A 1 601 ? -3.702 -23.195 37.011 1.00 77.69 601 LYS A CA 1
ATOM 4792 C C . LYS A 1 601 ? -4.156 -22.632 38.358 1.00 77.69 601 LYS A C 1
ATOM 4794 O O . LYS A 1 601 ? -4.950 -23.278 39.046 1.00 77.69 601 LYS A O 1
ATOM 4799 N N . SER A 1 602 ? -3.670 -21.457 38.753 1.00 79.38 602 SER A N 1
ATOM 4800 C CA . SER A 1 602 ? -4.078 -20.803 39.995 1.00 79.38 602 SER A CA 1
ATOM 4801 C C . SER A 1 602 ? -5.563 -20.400 39.954 1.00 79.38 602 SER A C 1
ATOM 4803 O O . SER A 1 602 ? -6.116 -20.154 38.876 1.00 79.38 602 SER A O 1
ATOM 4805 N N . PRO A 1 603 ? -6.238 -20.260 41.112 1.00 80.94 603 PRO A N 1
ATOM 4806 C CA . PRO A 1 603 ? -7.626 -19.793 41.155 1.00 80.94 603 PRO A CA 1
ATOM 4807 C C . PRO A 1 603 ? -7.845 -18.436 40.467 1.00 80.94 603 PRO A C 1
ATOM 4809 O O . PRO A 1 603 ? -8.913 -18.196 39.902 1.00 80.94 603 PRO A O 1
ATOM 4812 N N . GLU A 1 604 ? -6.845 -17.549 40.502 1.00 73.69 604 GLU A N 1
ATOM 4813 C CA . GLU A 1 604 ? -6.903 -16.241 39.842 1.00 73.69 604 GLU A CA 1
ATOM 4814 C C . GLU A 1 604 ? -6.770 -16.371 38.318 1.00 73.69 604 GLU A C 1
ATOM 4816 O O . GLU A 1 604 ? -7.588 -15.801 37.592 1.00 73.69 604 GLU A O 1
ATOM 4821 N N . GLY A 1 605 ? -5.838 -17.194 37.826 1.00 72.88 605 GLY A N 1
ATOM 4822 C CA . GLY A 1 605 ? -5.687 -17.486 36.396 1.00 72.88 605 GLY A CA 1
ATOM 4823 C C . GLY A 1 605 ? -6.924 -18.153 35.789 1.00 72.88 605 GLY A C 1
ATOM 4824 O O . GLY A 1 605 ? -7.430 -17.702 34.759 1.00 72.88 605 GLY A O 1
ATOM 4825 N N . VAL A 1 606 ? -7.500 -19.150 36.473 1.00 78.88 606 VAL A N 1
ATOM 4826 C CA . VAL A 1 606 ? -8.749 -19.813 36.049 1.00 78.88 606 VAL A CA 1
ATOM 4827 C C . VAL A 1 606 ? -9.908 -18.816 35.971 1.00 78.88 606 VAL A C 1
ATOM 4829 O O . VAL A 1 606 ? -10.691 -18.835 35.014 1.00 78.88 606 VAL A O 1
ATOM 4832 N N . LYS A 1 607 ? -10.013 -17.906 36.946 1.00 83.00 607 LYS A N 1
ATOM 4833 C CA . LYS A 1 607 ? -11.034 -16.853 36.950 1.00 83.00 607 LYS A CA 1
ATOM 4834 C C . LYS A 1 607 ? -10.870 -15.904 35.761 1.00 83.00 607 LYS A C 1
ATOM 4836 O O . LYS A 1 607 ? -11.856 -15.631 35.081 1.00 83.00 607 LYS A O 1
ATOM 4841 N N . LEU A 1 608 ? -9.650 -15.434 35.489 1.00 79.25 608 LEU A N 1
ATOM 4842 C CA . LEU A 1 608 ? -9.368 -14.541 34.359 1.00 79.25 608 LEU A CA 1
ATOM 4843 C C . LEU A 1 608 ? -9.650 -15.217 33.013 1.00 79.25 608 LEU A C 1
ATOM 4845 O O . LEU A 1 608 ? -10.273 -14.608 32.146 1.00 79.25 608 LEU A O 1
ATOM 4849 N N . LYS A 1 609 ? -9.268 -16.489 32.856 1.00 79.75 609 LYS A N 1
ATOM 4850 C CA . LYS A 1 609 ? -9.556 -17.281 31.652 1.00 79.75 609 LYS A CA 1
ATOM 4851 C C . LYS A 1 609 ? -11.059 -17.456 31.430 1.00 79.75 609 LYS A C 1
ATOM 4853 O O . LYS A 1 609 ? -11.534 -17.335 30.304 1.00 79.75 609 LYS A O 1
ATOM 4858 N N . THR A 1 610 ? -11.814 -17.674 32.506 1.00 85.06 610 THR A N 1
ATOM 4859 C CA . THR A 1 610 ? -13.281 -17.771 32.458 1.00 85.06 610 THR A CA 1
ATOM 4860 C C . THR A 1 610 ? -13.924 -16.430 32.085 1.00 85.06 610 THR A C 1
ATOM 4862 O O . THR A 1 610 ? -14.837 -16.403 31.263 1.00 85.06 610 THR A O 1
ATOM 4865 N N . GLU A 1 611 ? -13.440 -15.311 32.640 1.00 86.50 611 GLU A N 1
ATOM 4866 C CA . GLU A 1 611 ? -13.918 -13.966 32.281 1.00 86.50 611 GLU A CA 1
ATOM 4867 C C . GLU A 1 611 ? -13.624 -13.657 30.806 1.00 86.50 611 GLU A C 1
ATOM 4869 O O . GLU A 1 611 ? -14.527 -13.229 30.093 1.00 86.50 611 GLU A O 1
ATOM 4874 N N . LEU A 1 612 ? -12.412 -13.956 30.321 1.00 85.06 612 LEU A N 1
ATOM 4875 C CA . LEU A 1 612 ? -12.028 -13.773 28.918 1.00 85.06 612 LEU A CA 1
ATOM 4876 C C . LEU A 1 612 ? -12.885 -14.614 27.961 1.00 85.06 612 LEU A C 1
ATOM 4878 O O . LEU A 1 612 ? -13.323 -14.095 26.937 1.00 85.06 612 LEU A O 1
ATOM 4882 N N . ALA A 1 613 ? -13.155 -15.878 28.301 1.00 83.69 613 ALA A N 1
ATOM 4883 C CA . ALA A 1 613 ? -14.004 -16.768 27.506 1.00 83.69 613 ALA A CA 1
ATOM 4884 C C . ALA A 1 613 ? -15.469 -16.294 27.433 1.00 83.69 613 ALA A C 1
ATOM 4886 O O . ALA A 1 613 ? -16.173 -16.601 26.474 1.00 83.69 613 ALA A O 1
ATOM 4887 N N . GLY A 1 614 ? -15.932 -15.525 28.425 1.00 88.88 614 GLY A N 1
ATOM 4888 C CA . GLY A 1 614 ? -17.257 -14.900 28.424 1.00 88.88 614 GLY A CA 1
ATOM 4889 C C . GLY A 1 614 ? -17.371 -13.647 27.545 1.00 88.88 614 GLY A C 1
ATOM 4890 O O . GLY A 1 614 ? -18.471 -13.114 27.388 1.00 88.88 614 GLY A O 1
ATOM 4891 N N . LEU A 1 615 ? -16.265 -13.146 26.982 1.00 90.88 615 LEU A N 1
ATOM 4892 C CA . LEU A 1 615 ? -16.246 -11.949 26.143 1.00 90.88 615 LEU A CA 1
ATOM 4893 C C . LEU A 1 615 ? -16.324 -12.311 24.657 1.00 90.88 615 LEU A C 1
ATOM 4895 O O . LEU A 1 615 ? -15.607 -13.172 24.161 1.00 90.88 615 LEU A O 1
ATOM 4899 N N . SER A 1 616 ? -17.157 -11.578 23.918 1.00 92.06 616 SER A N 1
ATOM 4900 C CA . SER A 1 616 ? -17.315 -11.746 22.472 1.00 92.06 616 SER A CA 1
ATOM 4901 C C . SER A 1 616 ? -16.019 -11.452 21.711 1.00 92.06 616 SER A C 1
ATOM 4903 O O . SER A 1 616 ? -15.456 -10.361 21.872 1.00 92.06 616 SER A O 1
ATOM 4905 N N . GLU A 1 617 ? -15.622 -12.357 20.819 1.00 90.69 617 GLU A N 1
ATOM 4906 C CA . GLU A 1 617 ? -14.491 -12.154 19.913 1.00 90.69 617 GLU A CA 1
ATOM 4907 C C . GLU A 1 617 ? -14.771 -11.065 18.877 1.00 90.69 617 GLU A C 1
ATOM 4909 O O . GLU A 1 617 ? -15.880 -10.937 18.349 1.00 90.69 617 GLU A O 1
ATOM 4914 N N . CYS A 1 618 ? -13.752 -10.271 18.567 1.00 93.00 618 CYS A N 1
ATOM 4915 C CA . CYS A 1 618 ? -13.826 -9.174 17.623 1.00 93.00 618 CYS A CA 1
ATOM 4916 C C . CYS A 1 618 ? -12.607 -9.140 16.708 1.00 93.00 618 CYS A C 1
ATOM 4918 O O . CYS A 1 618 ? -11.475 -9.341 17.138 1.00 93.00 618 CYS A O 1
ATOM 4920 N N . ARG A 1 619 ? -12.815 -8.696 15.465 1.00 90.31 619 ARG A N 1
ATOM 4921 C CA . ARG A 1 619 ? -11.723 -8.369 14.543 1.00 90.31 619 ARG A CA 1
ATOM 4922 C C . ARG A 1 619 ? -10.730 -7.364 15.141 1.00 90.31 619 ARG A C 1
ATOM 4924 O O . ARG A 1 619 ? -9.556 -7.416 14.809 1.00 90.31 619 ARG A O 1
ATOM 4931 N N . ASN A 1 620 ? -11.181 -6.482 16.034 1.00 92.56 620 ASN A N 1
ATOM 4932 C CA . ASN A 1 620 ? -10.342 -5.467 16.670 1.00 92.56 620 ASN A CA 1
ATOM 4933 C C . ASN A 1 620 ? -9.603 -5.949 17.937 1.00 92.56 620 ASN A C 1
ATOM 4935 O O . ASN A 1 620 ? -8.962 -5.123 18.575 1.00 92.56 620 ASN A O 1
ATOM 4939 N N . ASP A 1 621 ? -9.708 -7.223 18.338 1.00 90.81 621 ASP A N 1
ATOM 4940 C CA . ASP A 1 621 ? -9.151 -7.711 19.617 1.00 90.81 621 ASP A CA 1
ATOM 4941 C C . ASP A 1 621 ? -7.633 -7.554 19.740 1.00 90.81 621 ASP A C 1
ATOM 4943 O O . ASP A 1 621 ? -7.145 -7.292 20.834 1.00 90.81 621 ASP A O 1
ATOM 4947 N N . LEU A 1 622 ? -6.918 -7.657 18.620 1.00 86.19 622 LEU A N 1
ATOM 4948 C CA . LEU A 1 622 ? -5.454 -7.667 18.552 1.00 86.19 622 LEU A CA 1
ATOM 4949 C C . LEU A 1 622 ? -4.892 -6.434 17.819 1.00 86.19 622 LEU A C 1
ATOM 4951 O O . LEU A 1 622 ? -3.738 -6.387 17.403 1.00 86.19 622 LEU A O 1
ATOM 4955 N N . GLU A 1 623 ? -5.722 -5.421 17.581 1.00 88.88 623 GLU A N 1
ATOM 4956 C CA . GLU A 1 623 ? -5.379 -4.240 16.778 1.00 88.88 623 GLU A CA 1
ATOM 4957 C C . GLU A 1 623 ? -4.803 -3.108 17.655 1.00 88.88 623 GLU A C 1
ATOM 4959 O O . GLU A 1 623 ? -5.260 -1.966 17.591 1.00 88.88 623 GLU A O 1
ATOM 4964 N N . TYR A 1 624 ? -3.838 -3.423 18.532 1.00 89.00 624 TYR A N 1
ATOM 4965 C CA . TYR A 1 624 ? -3.300 -2.482 19.530 1.00 89.00 624 TYR A CA 1
ATOM 4966 C C . TYR A 1 624 ? -2.680 -1.224 18.889 1.00 89.00 624 TYR A C 1
ATOM 4968 O O . TYR A 1 624 ? -2.908 -0.113 19.378 1.00 89.00 624 TYR A O 1
ATOM 4976 N N . GLY A 1 625 ? -1.968 -1.360 17.763 1.00 86.44 625 GLY A N 1
ATOM 4977 C CA . GLY A 1 625 ? -1.386 -0.234 17.015 1.00 86.44 625 GLY A CA 1
ATOM 4978 C C . GLY A 1 625 ? -2.436 0.716 16.439 1.00 86.44 625 GLY A C 1
ATOM 4979 O O . GLY A 1 625 ? -2.429 1.919 16.719 1.00 86.44 625 GLY A O 1
ATOM 4980 N N . PHE A 1 626 ? -3.416 0.173 15.724 1.00 90.25 626 PHE A N 1
ATOM 4981 C CA . PHE A 1 626 ? -4.578 0.925 15.254 1.00 90.25 626 PHE A CA 1
ATOM 4982 C C . PHE A 1 626 ? -5.353 1.595 16.407 1.00 90.25 626 PHE A C 1
ATOM 4984 O O . PHE A 1 626 ? -5.627 2.797 16.354 1.00 90.25 626 PHE A O 1
ATOM 4991 N N . VAL A 1 627 ? -5.701 0.857 17.468 1.00 93.81 627 VAL A N 1
ATOM 4992 C CA . VAL A 1 627 ? -6.517 1.379 18.580 1.00 93.81 627 VAL A CA 1
ATOM 4993 C C . VAL A 1 627 ? -5.776 2.462 19.367 1.00 93.81 627 VAL A C 1
ATOM 4995 O O . VAL A 1 627 ? -6.375 3.493 19.689 1.00 93.81 627 VAL A O 1
ATOM 4998 N N . SER A 1 628 ? -4.484 2.274 19.642 1.00 93.00 628 SER A N 1
ATOM 4999 C CA . SER A 1 628 ? -3.653 3.284 20.310 1.00 93.00 628 SER A CA 1
ATOM 5000 C C . SER A 1 628 ? -3.589 4.576 19.488 1.00 93.00 628 SER A C 1
ATOM 5002 O O . SER A 1 628 ? -3.814 5.661 20.033 1.00 93.00 628 SER A O 1
ATOM 5004 N N . THR A 1 629 ? -3.450 4.464 18.163 1.00 89.75 629 THR A N 1
ATOM 5005 C CA . THR A 1 629 ? -3.483 5.602 17.232 1.00 89.75 629 THR A CA 1
ATOM 5006 C C . THR A 1 629 ? -4.826 6.337 17.269 1.00 89.75 629 THR A C 1
ATOM 5008 O O . THR A 1 629 ? -4.851 7.570 17.354 1.00 89.75 629 THR A O 1
ATOM 5011 N N . GLN A 1 630 ? -5.959 5.619 17.291 1.00 91.38 630 GLN A N 1
ATOM 5012 C CA . GLN A 1 630 ? -7.289 6.239 17.438 1.00 91.38 630 GLN A CA 1
ATOM 5013 C C . GLN A 1 630 ? -7.445 6.999 18.767 1.00 91.38 630 GLN A C 1
ATOM 5015 O O . GLN A 1 630 ? -8.162 8.001 18.837 1.00 91.38 630 GLN A O 1
ATOM 5020 N N . LEU A 1 631 ? -6.754 6.552 19.818 1.00 93.38 631 LEU A N 1
ATOM 5021 C CA . LEU A 1 631 ? -6.730 7.189 21.138 1.00 93.38 631 LEU A CA 1
ATOM 5022 C C . LEU A 1 631 ? -5.644 8.271 21.286 1.00 93.38 631 LEU A C 1
ATOM 5024 O O . LEU A 1 631 ? -5.592 8.922 22.329 1.00 93.38 631 LEU A O 1
ATOM 5028 N N . ARG A 1 632 ? -4.865 8.536 20.224 1.00 90.38 632 ARG A N 1
ATOM 5029 C CA . ARG A 1 632 ? -3.746 9.499 20.156 1.00 90.38 632 ARG A CA 1
ATOM 5030 C C . ARG A 1 632 ? -2.505 9.114 20.965 1.00 90.38 632 ARG A C 1
ATOM 5032 O O . ARG A 1 632 ? -1.737 9.991 21.357 1.00 90.38 632 ARG A O 1
ATOM 5039 N N . TYR A 1 633 ? -2.285 7.824 21.170 1.00 91.62 633 TYR A N 1
ATOM 5040 C CA . TYR A 1 633 ? -1.001 7.294 21.616 1.00 91.62 633 TYR A CA 1
ATOM 5041 C C . TYR A 1 633 ? -0.187 6.847 20.402 1.00 91.62 633 TYR A C 1
ATOM 5043 O O . TYR A 1 633 ? -0.756 6.461 19.382 1.00 91.62 633 TYR A O 1
ATOM 5051 N N . LYS A 1 634 ? 1.143 6.907 20.500 1.00 81.06 634 LYS A N 1
ATOM 5052 C CA . LYS A 1 634 ? 2.025 6.184 19.575 1.00 81.06 634 LYS A CA 1
ATOM 5053 C C . LYS A 1 634 ? 2.904 5.248 20.376 1.00 81.06 634 LYS A C 1
ATOM 5055 O O . LYS A 1 634 ? 3.517 5.681 21.354 1.00 81.06 634 LYS A O 1
ATOM 5060 N N . MET A 1 635 ? 2.941 3.999 19.948 1.00 75.50 635 MET A N 1
ATOM 5061 C CA . MET A 1 635 ? 3.908 3.023 20.425 1.00 75.50 635 MET A CA 1
ATOM 5062 C C . MET A 1 635 ? 5.209 3.205 19.646 1.00 75.50 635 MET A C 1
ATOM 5064 O O . MET A 1 635 ? 5.247 3.903 18.624 1.00 75.50 635 MET A O 1
ATOM 5068 N N . LYS A 1 636 ? 6.284 2.603 20.136 1.00 61.66 636 LYS A N 1
ATOM 5069 C CA . LYS A 1 636 ? 7.545 2.593 19.444 1.00 61.66 636 LYS A CA 1
ATOM 5070 C C . LYS A 1 636 ? 7.280 1.779 18.195 1.00 61.66 636 LYS A C 1
ATOM 5072 O O . LYS A 1 636 ? 6.638 0.729 18.284 1.00 61.66 636 LYS A O 1
ATOM 5077 N N . PRO A 1 637 ? 7.772 2.253 17.049 1.00 47.31 637 PRO A N 1
ATOM 5078 C CA . PRO A 1 637 ? 7.902 1.372 15.918 1.00 47.31 637 PRO A CA 1
ATOM 5079 C C . PRO A 1 637 ? 8.638 0.125 16.419 1.00 47.31 637 PRO A C 1
ATOM 5081 O O . PRO A 1 637 ? 9.621 0.269 17.161 1.00 47.31 637 PRO A O 1
ATOM 5084 N N . SER A 1 638 ? 8.152 -1.078 16.100 1.00 38.34 638 SER A N 1
ATOM 5085 C CA . SER A 1 638 ? 8.888 -2.307 16.442 1.00 38.34 638 SER A CA 1
ATOM 5086 C C . SER A 1 638 ? 10.351 -2.134 16.002 1.00 38.34 638 SER A C 1
ATOM 5088 O O . SER A 1 638 ? 10.621 -1.353 15.092 1.00 38.34 638 SER A O 1
ATOM 5090 N N . ALA A 1 639 ? 11.335 -2.795 16.616 1.00 32.88 639 ALA A N 1
ATOM 5091 C CA . ALA A 1 639 ? 12.749 -2.589 16.250 1.00 32.88 639 ALA A CA 1
ATOM 5092 C C . ALA A 1 639 ? 13.040 -2.730 14.727 1.00 32.88 639 ALA A C 1
ATOM 5094 O O . ALA A 1 639 ? 14.042 -2.209 14.244 1.00 32.88 639 ALA A O 1
ATOM 5095 N N . HIS A 1 640 ? 12.130 -3.356 13.967 1.00 35.31 640 HIS A N 1
ATOM 5096 C CA . HIS A 1 640 ? 12.112 -3.428 12.502 1.00 35.31 640 HIS A CA 1
ATOM 5097 C C . HIS A 1 640 ? 11.690 -2.141 11.764 1.00 35.31 640 HIS A C 1
ATOM 5099 O O . HIS A 1 640 ? 12.067 -1.933 10.615 1.00 35.31 640 HIS A O 1
ATOM 5105 N N . GLU A 1 641 ? 10.939 -1.259 12.406 1.00 30.78 641 GLU A N 1
ATOM 5106 C CA . GLU A 1 641 ? 10.337 -0.050 11.837 1.00 30.78 641 GLU A CA 1
ATOM 5107 C C . GLU A 1 641 ? 11.188 1.214 12.141 1.00 30.78 641 GLU A C 1
ATOM 5109 O O . GLU A 1 641 ? 10.938 2.304 11.623 1.00 30.78 641 GLU A O 1
ATOM 5114 N N . TYR A 1 642 ? 12.303 1.054 12.875 1.00 28.77 642 TYR A N 1
ATOM 5115 C CA . TYR A 1 642 ? 13.430 2.001 12.922 1.00 28.77 642 TYR A CA 1
ATOM 5116 C C . TYR A 1 642 ? 14.207 1.995 11.592 1.00 28.77 642 TYR A C 1
ATOM 5118 O O . TYR A 1 642 ? 15.348 1.563 11.527 1.00 28.77 642 TYR A O 1
ATOM 5126 N N . GLY A 1 643 ? 13.603 2.442 10.489 1.00 33.47 643 GLY A N 1
ATOM 5127 C CA . GLY A 1 643 ? 14.328 2.711 9.235 1.00 33.47 643 GLY A CA 1
ATOM 5128 C C . GLY A 1 643 ? 15.033 1.514 8.571 1.00 33.47 643 GLY A C 1
ATOM 5129 O O . GLY A 1 643 ? 15.724 1.710 7.574 1.00 33.47 643 GLY A O 1
ATOM 5130 N N . TYR A 1 644 ? 14.837 0.294 9.079 1.00 34.53 644 TYR A N 1
ATOM 5131 C CA . TYR A 1 644 ? 15.242 -0.960 8.443 1.00 34.53 644 TYR A CA 1
ATOM 5132 C C . TYR A 1 644 ? 14.177 -1.470 7.454 1.00 34.53 644 TYR A C 1
ATOM 5134 O O . TYR A 1 644 ? 14.481 -2.290 6.594 1.00 34.53 644 TYR A O 1
ATOM 5142 N N . SER A 1 645 ? 12.948 -0.940 7.519 1.00 33.00 645 SER A N 1
ATOM 5143 C CA . SER A 1 645 ? 11.758 -1.473 6.837 1.00 33.00 645 SER A CA 1
ATOM 5144 C C . SER A 1 645 ? 11.605 -1.104 5.354 1.00 33.00 645 SER A C 1
ATOM 5146 O O . SER A 1 645 ? 10.480 -1.021 4.865 1.00 33.00 645 SER A O 1
ATOM 5148 N N . VAL A 1 646 ? 12.690 -0.866 4.615 1.00 32.31 646 VAL A N 1
ATOM 5149 C CA . VAL A 1 646 ? 12.551 -0.739 3.151 1.00 32.31 646 VAL A CA 1
ATOM 5150 C C . VAL A 1 646 ? 13.446 -1.699 2.375 1.00 32.31 646 VAL A C 1
ATOM 5152 O O . VAL A 1 646 ? 13.076 -2.050 1.264 1.00 32.31 646 VAL A O 1
ATOM 5155 N N . TYR A 1 647 ? 14.551 -2.218 2.924 1.00 40.25 647 TYR A N 1
ATOM 5156 C CA . TYR A 1 647 ? 15.453 -3.063 2.129 1.00 40.25 647 TYR A CA 1
ATOM 5157 C C . TYR A 1 647 ? 16.147 -4.136 2.974 1.00 40.25 647 TYR A C 1
ATOM 5159 O O . TYR A 1 647 ? 17.031 -3.832 3.773 1.00 40.25 647 TYR A O 1
ATOM 5167 N N . SER A 1 648 ? 15.770 -5.395 2.736 1.00 40.62 648 SER A N 1
ATOM 5168 C CA . SER A 1 648 ? 16.507 -6.592 3.159 1.00 40.62 648 SER A CA 1
ATOM 5169 C C . SER A 1 648 ? 17.971 -6.544 2.680 1.00 40.62 648 SER A C 1
ATOM 5171 O O . SER A 1 648 ? 18.266 -5.965 1.629 1.00 40.62 648 SER A O 1
ATOM 5173 N N . ILE A 1 649 ? 18.906 -7.192 3.384 1.00 39.72 649 ILE A N 1
ATOM 5174 C CA . ILE A 1 649 ? 20.289 -7.461 2.938 1.00 39.72 649 ILE A CA 1
ATOM 5175 C C . ILE A 1 649 ? 20.312 -8.055 1.521 1.00 39.72 649 ILE A C 1
ATOM 5177 O O . ILE A 1 649 ? 21.215 -7.751 0.743 1.00 39.72 649 ILE A O 1
ATOM 5181 N N . ARG A 1 650 ? 19.283 -8.820 1.134 1.00 36.53 650 ARG A N 1
ATOM 5182 C CA . ARG A 1 650 ? 19.065 -9.296 -0.244 1.00 36.53 650 ARG A CA 1
ATOM 5183 C C . ARG A 1 650 ? 18.880 -8.186 -1.254 1.00 36.53 650 ARG A C 1
ATOM 5185 O O . ARG A 1 650 ? 19.459 -8.266 -2.330 1.00 36.53 650 ARG A O 1
ATOM 5192 N N . THR A 1 651 ? 18.100 -7.164 -0.925 1.00 41.81 651 THR A N 1
ATOM 5193 C CA . THR A 1 651 ? 17.913 -6.018 -1.816 1.00 41.81 651 THR A CA 1
ATOM 5194 C C . THR A 1 651 ? 19.229 -5.268 -1.987 1.00 41.81 651 THR A C 1
ATOM 5196 O O . THR A 1 651 ? 19.579 -4.897 -3.101 1.00 41.81 651 THR A O 1
ATOM 5199 N N . TRP A 1 652 ? 20.027 -5.152 -0.924 1.00 43.78 652 TRP A N 1
ATOM 5200 C CA . TRP A 1 652 ? 21.369 -4.578 -1.008 1.00 43.78 652 TRP A CA 1
ATOM 5201 C C . TRP A 1 652 ? 22.352 -5.438 -1.803 1.00 43.78 652 TRP A C 1
ATOM 5203 O O . TRP A 1 652 ? 23.073 -4.887 -2.623 1.00 43.78 652 TRP A O 1
ATOM 5213 N N . HIS A 1 653 ? 22.359 -6.763 -1.647 1.00 43.75 653 HIS A N 1
ATOM 5214 C CA . HIS A 1 653 ? 23.214 -7.648 -2.444 1.00 43.75 653 HIS A CA 1
ATOM 5215 C C . HIS A 1 653 ? 22.764 -7.761 -3.902 1.00 43.75 653 HIS A C 1
ATOM 5217 O O . HIS A 1 653 ? 23.609 -7.880 -4.783 1.00 43.75 653 HIS A O 1
ATOM 5223 N N . LEU A 1 654 ? 21.461 -7.670 -4.186 1.00 44.62 654 LEU A N 1
ATOM 5224 C CA . LEU A 1 654 ? 20.929 -7.520 -5.542 1.00 44.62 654 LEU A CA 1
ATOM 5225 C C . LEU A 1 654 ? 21.347 -6.186 -6.144 1.00 44.62 654 LEU A C 1
ATOM 5227 O O . LEU A 1 654 ? 21.742 -6.168 -7.298 1.00 44.62 654 LEU A O 1
ATOM 5231 N N . ILE A 1 655 ? 21.325 -5.094 -5.378 1.00 46.34 655 ILE A N 1
ATOM 5232 C CA . ILE A 1 655 ? 21.845 -3.791 -5.803 1.00 46.34 655 ILE A CA 1
ATOM 5233 C C . ILE A 1 655 ? 23.361 -3.893 -6.054 1.00 46.34 655 ILE A C 1
ATOM 5235 O O . ILE A 1 655 ? 23.807 -3.590 -7.154 1.00 46.34 655 ILE A O 1
ATOM 5239 N N . GLU A 1 656 ? 24.158 -4.401 -5.113 1.00 48.16 656 GLU A N 1
ATOM 5240 C CA . GLU A 1 656 ? 25.610 -4.609 -5.263 1.00 48.16 656 GLU A CA 1
ATOM 5241 C C . GLU A 1 656 ? 25.940 -5.517 -6.468 1.00 48.16 656 GLU A C 1
ATOM 5243 O O . GLU A 1 656 ? 26.851 -5.216 -7.236 1.00 48.16 656 GLU A O 1
ATOM 5248 N N . SER A 1 657 ? 25.169 -6.587 -6.691 1.00 46.97 657 SER A N 1
ATOM 5249 C CA . SER A 1 657 ? 25.336 -7.507 -7.829 1.00 46.97 657 SER A CA 1
ATOM 5250 C C . SER A 1 657 ? 24.877 -6.887 -9.146 1.00 46.97 657 SER A C 1
ATOM 5252 O O . SER A 1 657 ? 25.539 -7.054 -10.164 1.00 46.97 657 SER A O 1
ATOM 5254 N N . PHE A 1 658 ? 23.773 -6.135 -9.139 1.00 46.53 658 PHE A N 1
ATOM 5255 C CA . PHE A 1 658 ? 23.253 -5.403 -10.291 1.00 46.53 658 PHE A CA 1
ATOM 5256 C C . PHE A 1 658 ? 24.275 -4.367 -10.747 1.00 46.53 658 PHE A C 1
ATOM 5258 O O . PHE A 1 658 ? 24.692 -4.387 -11.896 1.00 46.53 658 PHE A O 1
ATOM 5265 N N . TYR A 1 659 ? 24.772 -3.515 -9.853 1.00 44.56 659 TYR A N 1
ATOM 5266 C CA . TYR A 1 659 ? 25.825 -2.562 -10.198 1.00 44.56 659 TYR A CA 1
ATOM 5267 C C . TYR A 1 659 ? 27.184 -3.246 -10.477 1.00 44.56 659 TYR A C 1
ATOM 5269 O O . TYR A 1 659 ? 27.959 -2.724 -11.276 1.00 44.56 659 TYR A O 1
ATOM 5277 N N . GLY A 1 660 ? 27.473 -4.416 -9.895 1.00 43.56 660 GLY A N 1
ATOM 5278 C CA . GLY A 1 660 ? 28.652 -5.238 -10.209 1.00 43.56 660 GLY A CA 1
ATOM 5279 C C . GLY A 1 660 ? 28.610 -5.924 -11.584 1.00 43.56 660 GLY A C 1
ATOM 5280 O O . GLY A 1 660 ? 29.661 -6.164 -12.176 1.00 43.56 660 GLY A O 1
ATOM 5281 N N . LEU A 1 661 ? 27.414 -6.184 -12.126 1.00 44.25 661 LEU A N 1
ATOM 5282 C CA . LEU A 1 661 ? 27.185 -6.740 -13.468 1.00 44.25 661 LEU A CA 1
ATOM 5283 C C . LEU A 1 661 ? 27.397 -5.710 -14.592 1.00 44.25 661 LEU A C 1
ATOM 5285 O O . LEU A 1 661 ? 27.742 -6.102 -15.705 1.00 44.25 661 LEU A O 1
ATOM 5289 N N . PHE A 1 662 ? 27.215 -4.409 -14.319 1.00 41.28 662 PHE A N 1
ATOM 5290 C CA . PHE A 1 662 ? 27.324 -3.346 -15.333 1.00 41.28 662 PHE A CA 1
ATOM 5291 C C . PHE A 1 662 ? 28.686 -2.631 -15.373 1.00 41.28 662 PHE A C 1
ATOM 5293 O O . PHE A 1 662 ? 28.993 -2.012 -16.390 1.00 41.28 662 PHE A O 1
ATOM 5300 N N . ALA A 1 663 ? 29.519 -2.721 -14.326 1.00 47.19 663 ALA A N 1
ATOM 5301 C CA . ALA A 1 663 ? 30.913 -2.265 -14.355 1.00 47.19 663 ALA A CA 1
ATOM 5302 C C . ALA A 1 663 ? 31.735 -2.864 -13.188 1.00 47.19 663 ALA A C 1
ATOM 5304 O O . ALA A 1 663 ? 31.315 -2.748 -12.034 1.00 47.19 663 ALA A O 1
ATOM 5305 N N . PRO A 1 664 ? 32.922 -3.458 -13.427 1.00 53.88 664 PRO A N 1
ATOM 5306 C CA . PRO A 1 664 ? 33.812 -3.872 -12.344 1.00 53.88 664 PRO A CA 1
ATOM 5307 C C . PRO A 1 664 ? 34.308 -2.653 -11.555 1.00 53.88 664 PRO A C 1
ATOM 5309 O O . PRO A 1 664 ? 34.602 -1.604 -12.133 1.00 53.88 664 PRO A O 1
ATOM 5312 N N . ASN A 1 665 ? 34.428 -2.796 -10.230 1.00 56.50 665 ASN A N 1
ATOM 5313 C CA . ASN A 1 665 ? 34.892 -1.707 -9.373 1.00 56.50 665 ASN A CA 1
ATOM 5314 C C . ASN A 1 665 ? 36.293 -1.247 -9.797 1.00 56.50 665 ASN A C 1
ATOM 5316 O O . ASN A 1 665 ? 37.215 -2.068 -9.843 1.00 56.50 665 ASN A O 1
ATOM 5320 N N . PRO A 1 666 ? 36.490 0.052 -10.068 1.00 69.31 666 PRO A N 1
ATOM 5321 C CA . PRO A 1 666 ? 37.820 0.565 -10.346 1.00 69.31 666 PRO A CA 1
ATOM 5322 C C . PRO A 1 666 ? 38.729 0.413 -9.121 1.00 69.31 666 PRO A C 1
ATOM 5324 O O . PRO A 1 666 ? 38.237 0.449 -7.987 1.00 69.31 666 PRO A O 1
ATOM 5327 N N . PRO A 1 667 ? 40.057 0.297 -9.317 1.00 77.19 667 PRO A N 1
ATOM 5328 C CA . PRO A 1 667 ? 40.996 0.099 -8.219 1.00 77.19 667 PRO A CA 1
ATOM 5329 C C . PRO A 1 667 ? 40.820 1.180 -7.139 1.00 77.19 667 PRO A C 1
ATOM 5331 O O . PRO A 1 667 ? 40.477 2.329 -7.476 1.00 77.19 667 PRO A O 1
ATOM 5334 N N . PRO A 1 668 ? 40.990 0.824 -5.851 1.00 79.94 668 PRO A N 1
ATOM 5335 C CA . PRO A 1 668 ? 40.821 1.760 -4.748 1.00 79.94 668 PRO A CA 1
ATOM 5336 C C . PRO A 1 668 ? 41.806 2.919 -4.901 1.00 79.94 668 PRO A C 1
ATOM 5338 O O . PRO A 1 668 ? 42.963 2.724 -5.278 1.00 79.94 668 PRO A O 1
ATOM 5341 N N . ARG A 1 669 ? 41.335 4.140 -4.638 1.00 85.31 669 ARG A N 1
ATOM 5342 C CA . ARG A 1 669 ? 42.214 5.311 -4.589 1.00 85.31 669 ARG A CA 1
ATOM 5343 C C . ARG A 1 669 ? 43.137 5.198 -3.369 1.00 85.31 669 ARG A C 1
ATOM 5345 O O . ARG A 1 669 ? 42.783 4.601 -2.357 1.00 85.31 669 ARG A O 1
ATOM 5352 N N . VAL A 1 670 ? 44.325 5.779 -3.478 1.00 84.62 670 VAL A N 1
ATOM 5353 C CA . VAL A 1 670 ? 45.272 5.910 -2.366 1.00 84.62 670 VAL A CA 1
ATOM 5354 C C . VAL A 1 670 ? 45.463 7.395 -2.123 1.00 84.62 670 VAL A C 1
ATOM 5356 O O . VAL A 1 670 ? 45.705 8.143 -3.073 1.00 84.62 670 VAL A O 1
ATOM 5359 N N . ARG A 1 671 ? 45.315 7.831 -0.872 1.00 88.44 671 ARG A N 1
ATOM 5360 C CA . ARG A 1 671 ? 45.551 9.224 -0.508 1.00 88.44 671 ARG A CA 1
ATOM 5361 C C . ARG A 1 671 ? 47.043 9.530 -0.555 1.00 88.44 671 ARG A C 1
ATOM 5363 O O . ARG A 1 671 ? 47.847 8.821 0.042 1.00 88.44 671 ARG A O 1
ATOM 5370 N N . ASP A 1 672 ? 47.394 10.609 -1.246 1.00 85.44 672 ASP A N 1
ATOM 5371 C CA . ASP A 1 672 ? 48.744 11.165 -1.208 1.00 85.44 672 ASP A CA 1
ATOM 5372 C C . ASP A 1 672 ? 49.003 11.749 0.198 1.00 85.44 672 ASP A C 1
ATOM 5374 O O . ASP A 1 672 ? 48.262 12.644 0.619 1.00 85.44 672 ASP A O 1
ATOM 5378 N N . PRO A 1 673 ? 50.035 11.292 0.936 1.00 82.00 673 PRO A N 1
ATOM 5379 C CA . PRO A 1 673 ? 50.353 11.811 2.268 1.00 82.00 673 PRO A CA 1
ATOM 5380 C C . PRO A 1 673 ? 50.621 13.325 2.310 1.00 82.00 673 PRO A C 1
ATOM 5382 O O . PRO A 1 673 ? 50.461 13.944 3.359 1.00 82.00 673 PRO A O 1
ATOM 5385 N N . SER A 1 674 ? 51.005 13.938 1.184 1.00 82.25 674 SER A N 1
ATOM 5386 C CA . SER A 1 674 ? 51.187 15.392 1.067 1.00 82.25 674 SER A CA 1
ATOM 5387 C C . SER A 1 674 ? 49.867 16.174 0.953 1.00 82.25 674 SER A C 1
ATOM 5389 O O . SER A 1 674 ? 49.862 17.397 1.103 1.00 82.25 674 SER A O 1
ATOM 5391 N N . LYS A 1 675 ? 48.737 15.482 0.734 1.00 86.56 675 LYS A N 1
ATOM 5392 C CA . LYS A 1 675 ? 47.385 16.044 0.587 1.00 86.56 675 LYS A CA 1
ATOM 5393 C C . LYS A 1 675 ? 46.394 15.351 1.546 1.00 86.56 675 LYS A C 1
ATOM 5395 O O . LYS A 1 675 ? 45.479 14.641 1.104 1.00 86.56 675 LYS A O 1
ATOM 5400 N N . PRO A 1 676 ? 46.548 15.542 2.874 1.00 91.75 676 PRO A N 1
ATOM 5401 C CA . PRO A 1 676 ? 45.616 14.990 3.854 1.00 91.75 676 PRO A CA 1
ATOM 5402 C C . PRO A 1 676 ? 44.205 15.564 3.667 1.00 91.75 676 PRO A C 1
ATOM 5404 O O . PRO A 1 676 ? 44.030 16.611 3.042 1.00 91.75 676 PRO A O 1
ATOM 5407 N N . MET A 1 677 ? 43.190 14.898 4.220 1.00 95.00 677 MET A N 1
ATOM 5408 C CA . MET A 1 677 ? 41.850 15.482 4.327 1.00 95.00 677 MET A CA 1
ATOM 5409 C C . MET A 1 677 ? 41.917 16.723 5.229 1.00 95.00 677 MET A C 1
ATOM 5411 O O . MET A 1 677 ? 42.393 16.638 6.356 1.00 95.00 677 MET A O 1
ATOM 5415 N N . GLN A 1 678 ? 41.451 17.873 4.742 1.00 95.06 678 GLN A N 1
ATOM 5416 C CA . GLN A 1 678 ? 41.586 19.165 5.425 1.00 95.06 678 GLN A CA 1
ATOM 5417 C C . GLN A 1 678 ? 40.250 19.746 5.890 1.00 95.06 678 GLN A C 1
ATOM 5419 O O . GLN A 1 678 ? 40.232 20.463 6.891 1.00 95.06 678 GLN A O 1
AT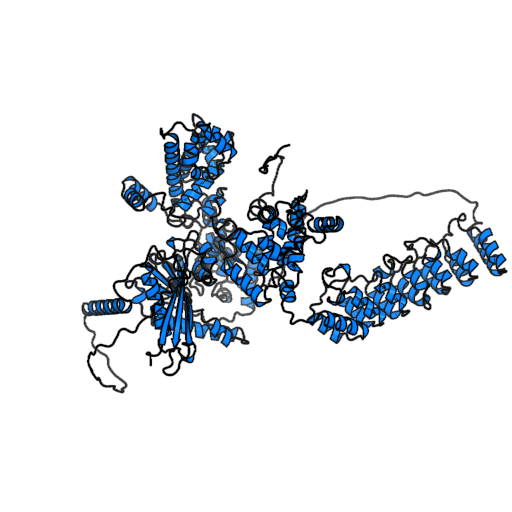OM 5424 N N . VAL A 1 679 ? 39.142 19.491 5.177 1.00 96.38 679 VAL A N 1
ATOM 5425 C CA . VAL A 1 679 ? 37.824 20.071 5.501 1.00 96.38 679 VAL A CA 1
ATOM 5426 C C . VAL A 1 679 ? 36.682 19.072 5.294 1.00 96.38 679 VAL A C 1
ATOM 5428 O O . VAL A 1 679 ? 36.558 18.464 4.236 1.00 96.38 679 VAL A O 1
ATOM 5431 N N . ILE A 1 680 ? 35.795 18.954 6.283 1.00 96.69 680 ILE A N 1
ATOM 5432 C CA . ILE A 1 680 ? 34.586 18.120 6.243 1.00 96.69 680 ILE A CA 1
ATOM 5433 C C . ILE A 1 680 ? 33.360 19.022 6.426 1.00 96.69 680 ILE A C 1
ATOM 5435 O O . ILE A 1 680 ? 33.195 19.665 7.461 1.00 96.69 680 ILE A O 1
ATOM 5439 N N . CYS A 1 681 ? 32.477 19.082 5.434 1.00 93.62 681 CYS A N 1
ATOM 5440 C CA . CYS A 1 681 ? 31.298 19.948 5.437 1.00 93.62 681 CYS A CA 1
ATOM 5441 C C . CYS A 1 681 ? 30.002 19.142 5.604 1.00 93.62 681 CYS A C 1
ATOM 5443 O O . CYS A 1 681 ? 29.451 18.648 4.626 1.00 93.62 681 CYS A O 1
ATOM 5445 N N . VAL A 1 682 ? 29.492 19.047 6.831 1.00 88.62 682 VAL A N 1
ATOM 5446 C CA . VAL A 1 682 ? 28.436 18.100 7.251 1.00 88.62 682 VAL A CA 1
ATOM 5447 C C . VAL A 1 682 ? 26.994 18.604 7.059 1.00 88.62 682 VAL A C 1
ATOM 5449 O O . VAL A 1 682 ? 26.057 18.041 7.620 1.00 88.62 682 VAL A O 1
ATOM 5452 N N . GLY A 1 683 ? 26.782 19.697 6.320 1.00 79.75 683 GLY A N 1
ATOM 5453 C CA . GLY A 1 683 ? 25.435 20.213 6.065 1.00 79.75 683 GLY A CA 1
ATOM 5454 C C . GLY A 1 683 ? 24.609 19.294 5.162 1.00 79.75 683 GLY A C 1
ATOM 5455 O O . GLY A 1 683 ? 25.132 18.683 4.233 1.00 79.75 683 GLY A O 1
ATOM 5456 N N . LEU A 1 684 ? 23.295 19.239 5.407 1.00 75.19 684 LEU A N 1
ATOM 5457 C CA . LEU A 1 684 ? 22.350 18.460 4.597 1.00 75.19 684 LEU A CA 1
ATOM 5458 C C . LEU A 1 684 ? 22.395 18.880 3.115 1.00 75.19 684 LEU A C 1
ATOM 5460 O O . LEU A 1 684 ? 22.601 20.065 2.826 1.00 75.19 684 LEU A O 1
ATOM 5464 N N . PRO A 1 685 ? 22.086 17.986 2.165 1.00 77.25 685 PRO A N 1
ATOM 5465 C CA . PRO A 1 685 ? 21.895 18.372 0.776 1.00 77.25 685 PRO A CA 1
ATOM 5466 C C . PRO A 1 685 ? 20.941 19.555 0.618 1.00 77.25 685 PRO A C 1
ATOM 5468 O O . PRO A 1 685 ? 20.004 19.748 1.400 1.00 77.25 685 PRO A O 1
ATOM 5471 N N . ARG A 1 686 ? 21.195 20.394 -0.392 1.00 79.06 686 ARG A N 1
ATOM 5472 C CA . ARG A 1 686 ? 20.427 21.630 -0.673 1.00 79.06 686 ARG A CA 1
ATOM 5473 C C . ARG A 1 686 ? 20.516 22.715 0.411 1.00 79.06 686 ARG A C 1
ATOM 5475 O O . ARG A 1 686 ? 19.853 23.749 0.297 1.00 79.06 686 ARG A O 1
ATOM 5482 N N . SER A 1 687 ? 21.386 22.572 1.412 1.00 78.44 687 SER A N 1
ATOM 5483 C CA . SER A 1 687 ? 21.675 23.629 2.397 1.00 78.44 687 SER A CA 1
ATOM 5484 C C . SER A 1 687 ? 22.752 24.632 1.939 1.00 78.44 687 SER A C 1
ATOM 5486 O O . SER A 1 687 ? 23.337 25.340 2.757 1.00 78.44 687 SER A O 1
ATOM 5488 N N . GLY A 1 688 ? 22.991 24.735 0.624 1.00 81.75 688 GLY A N 1
ATOM 5489 C CA . GLY A 1 688 ? 24.062 25.555 0.035 1.00 81.75 688 GLY A CA 1
ATOM 5490 C C . GLY A 1 688 ? 25.390 24.808 -0.140 1.00 81.75 688 GLY A C 1
ATOM 5491 O O . GLY A 1 688 ? 26.436 25.445 -0.193 1.00 81.75 688 GLY A O 1
ATOM 5492 N N . THR A 1 689 ? 25.344 23.477 -0.218 1.00 81.06 689 THR A N 1
ATOM 5493 C CA . THR A 1 689 ? 26.501 22.571 -0.320 1.00 81.06 689 THR A CA 1
ATOM 5494 C C . THR A 1 689 ? 27.334 22.801 -1.585 1.00 81.06 689 THR A C 1
ATOM 5496 O O . THR A 1 689 ? 28.553 22.909 -1.497 1.00 81.06 689 THR A O 1
ATOM 5499 N N . GLU A 1 690 ? 26.698 23.035 -2.735 1.00 81.00 690 GLU A N 1
ATOM 5500 C CA . GLU A 1 690 ? 27.403 23.393 -3.978 1.00 81.00 690 GLU A CA 1
ATOM 5501 C C . GLU A 1 690 ? 28.072 24.779 -3.896 1.00 81.00 690 GLU A C 1
ATOM 5503 O O . GLU A 1 690 ? 29.210 24.973 -4.322 1.00 81.00 690 GLU A O 1
ATOM 5508 N N . SER A 1 691 ? 27.392 25.769 -3.303 1.00 87.12 691 SER A N 1
ATOM 5509 C CA . SER A 1 691 ? 27.986 27.094 -3.074 1.00 87.12 691 SER A CA 1
ATOM 5510 C C . SER A 1 691 ? 29.196 27.007 -2.142 1.00 87.12 691 SER A C 1
ATOM 5512 O O . SER A 1 691 ? 30.186 27.706 -2.352 1.00 87.12 691 SER A O 1
ATOM 5514 N N . LEU A 1 692 ? 29.135 26.128 -1.139 1.00 89.06 692 LEU A N 1
ATOM 5515 C CA . LEU A 1 692 ? 30.234 25.868 -0.217 1.00 89.06 692 LEU A CA 1
ATOM 5516 C C . LEU A 1 692 ? 31.404 25.151 -0.906 1.00 89.06 692 LEU A C 1
ATOM 5518 O O . LEU A 1 692 ? 32.547 25.547 -0.693 1.00 89.06 692 LEU A O 1
ATOM 5522 N N . GLN A 1 693 ? 31.134 24.180 -1.784 1.00 90.94 693 GLN A N 1
ATOM 5523 C CA . GLN A 1 693 ? 32.154 23.547 -2.628 1.00 90.94 693 GLN A CA 1
ATOM 5524 C C . GLN A 1 693 ? 32.913 24.601 -3.451 1.00 90.94 693 GLN A C 1
ATOM 5526 O O . GLN A 1 693 ? 34.139 24.667 -3.394 1.00 90.94 693 GLN A O 1
ATOM 5531 N N . LYS A 1 694 ? 32.193 25.488 -4.155 1.00 87.94 694 LYS A N 1
ATOM 5532 C CA . LYS A 1 694 ? 32.795 26.571 -4.959 1.00 87.94 694 LYS A CA 1
ATOM 5533 C C . LYS A 1 694 ? 33.614 27.548 -4.115 1.00 87.94 694 LYS A C 1
ATOM 5535 O O . LYS A 1 694 ? 34.675 28.000 -4.547 1.00 87.94 694 LYS A O 1
ATOM 5540 N N . ALA A 1 695 ? 33.144 27.866 -2.910 1.00 91.88 695 ALA A N 1
ATOM 5541 C CA . ALA A 1 695 ? 33.877 28.720 -1.984 1.00 91.88 695 ALA A CA 1
ATOM 5542 C C . ALA A 1 695 ? 35.198 28.073 -1.536 1.00 91.88 695 ALA A C 1
ATOM 5544 O O . ALA A 1 695 ? 36.227 28.743 -1.538 1.00 91.88 695 ALA A O 1
ATOM 5545 N N . LEU A 1 696 ? 35.199 26.775 -1.214 1.00 90.81 696 LEU A N 1
ATOM 5546 C CA . LEU A 1 696 ? 36.417 26.047 -0.843 1.00 90.81 696 LEU A CA 1
ATOM 5547 C C . LEU A 1 696 ? 37.415 25.966 -2.006 1.00 90.81 696 LEU A C 1
ATOM 5549 O O . LEU A 1 696 ? 38.593 26.252 -1.811 1.00 90.81 696 LEU A O 1
ATOM 5553 N N . LEU A 1 697 ? 36.948 25.688 -3.225 1.00 89.75 697 LEU A N 1
ATOM 5554 C CA . LEU A 1 697 ? 37.806 25.716 -4.416 1.00 89.75 697 LEU A CA 1
ATOM 5555 C C . LEU A 1 697 ? 38.445 27.103 -4.622 1.00 89.75 697 LEU A C 1
ATOM 5557 O O . LEU A 1 697 ? 39.637 27.211 -4.894 1.00 89.75 697 LEU A O 1
ATOM 5561 N N . THR A 1 698 ? 37.680 28.178 -4.402 1.00 92.00 698 THR A N 1
ATOM 5562 C CA . THR A 1 698 ? 38.168 29.567 -4.508 1.00 92.00 698 THR A CA 1
ATOM 5563 C C . THR A 1 698 ? 39.206 29.904 -3.431 1.00 92.00 698 THR A C 1
ATOM 5565 O O . THR A 1 698 ? 40.138 30.664 -3.678 1.00 92.00 698 THR A O 1
ATOM 5568 N N . LEU A 1 699 ? 39.071 29.325 -2.234 1.00 89.94 699 LEU A N 1
ATOM 5569 C CA . LEU A 1 699 ? 40.018 29.478 -1.125 1.00 89.94 699 LEU A CA 1
ATOM 5570 C C . LEU A 1 699 ? 41.315 28.668 -1.311 1.00 89.94 699 LEU A C 1
ATOM 5572 O O . LEU A 1 699 ? 42.182 28.716 -0.440 1.00 89.94 699 LEU A O 1
ATOM 5576 N N . GLY A 1 700 ? 41.465 27.953 -2.430 1.00 88.75 700 GLY A N 1
ATOM 5577 C CA . GLY A 1 700 ? 42.680 27.215 -2.776 1.00 88.75 700 GLY A CA 1
ATOM 5578 C C . GLY A 1 700 ? 42.708 25.765 -2.289 1.00 88.75 700 GLY A C 1
ATOM 5579 O O . GLY A 1 700 ? 43.774 25.151 -2.293 1.00 88.75 700 GLY A O 1
ATOM 5580 N N . TYR A 1 701 ? 41.570 25.198 -1.874 1.00 88.88 701 TYR A N 1
ATOM 5581 C CA . TYR A 1 701 ? 41.476 23.758 -1.632 1.00 88.88 701 TYR A CA 1
ATOM 5582 C C . TYR A 1 701 ? 41.458 23.016 -2.974 1.00 88.88 701 TYR A C 1
ATOM 5584 O O . TYR A 1 701 ? 40.507 23.148 -3.735 1.00 88.88 701 TYR A O 1
ATOM 5592 N N . ASP A 1 702 ? 42.509 22.23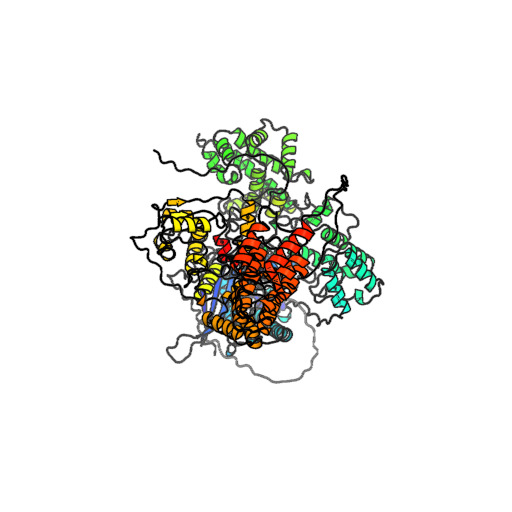4 -3.234 1.00 79.56 702 ASP A N 1
ATOM 5593 C CA . ASP A 1 702 ? 42.821 21.583 -4.520 1.00 79.56 702 ASP A CA 1
ATOM 5594 C C . ASP A 1 702 ? 41.638 20.827 -5.157 1.00 79.56 702 ASP A C 1
ATOM 5596 O O . ASP A 1 702 ? 41.355 20.980 -6.341 1.00 79.56 702 ASP A O 1
ATOM 5600 N N . TYR A 1 703 ? 40.898 20.050 -4.358 1.00 89.81 703 TYR A N 1
ATOM 5601 C CA . TYR A 1 703 ? 39.673 19.383 -4.799 1.00 89.81 703 TYR A CA 1
ATOM 5602 C C . TYR A 1 703 ? 38.697 19.177 -3.635 1.00 89.81 703 TYR A C 1
ATOM 5604 O O . TYR A 1 703 ? 39.088 18.692 -2.566 1.00 89.81 703 TYR A O 1
ATOM 5612 N N . THR A 1 704 ? 37.421 19.515 -3.851 1.00 90.62 704 THR A N 1
ATOM 5613 C CA . THR A 1 704 ? 36.332 19.329 -2.877 1.00 90.62 704 THR A CA 1
ATOM 5614 C C . THR A 1 704 ? 35.287 18.372 -3.439 1.00 90.62 704 THR A C 1
ATOM 5616 O O . THR A 1 704 ? 34.598 18.726 -4.390 1.00 90.62 704 THR A O 1
ATOM 5619 N N . TYR A 1 705 ? 35.143 17.193 -2.836 1.00 88.81 705 TYR A N 1
ATOM 5620 C CA . TYR A 1 705 ? 34.177 16.169 -3.239 1.00 88.81 705 TYR A CA 1
ATOM 5621 C C . TYR A 1 705 ? 32.749 16.546 -2.804 1.00 88.81 705 TYR A C 1
ATOM 5623 O O . TYR A 1 705 ? 32.512 16.818 -1.627 1.00 88.81 705 TYR A O 1
ATOM 5631 N N . HIS A 1 706 ? 31.798 16.554 -3.734 1.00 87.81 706 HIS A N 1
ATOM 5632 C CA . HIS A 1 706 ? 30.379 16.890 -3.568 1.00 87.81 706 HIS A CA 1
ATOM 5633 C C . HIS A 1 706 ? 29.485 15.713 -4.000 1.00 87.81 706 HIS A C 1
ATOM 5635 O O . HIS A 1 706 ? 29.927 14.785 -4.672 1.00 87.81 706 HIS A O 1
ATOM 5641 N N . GLY A 1 707 ? 28.189 15.746 -3.675 1.00 64.88 707 GLY A N 1
ATOM 5642 C CA . GLY A 1 707 ? 27.232 14.706 -4.078 1.00 64.88 707 GLY A CA 1
ATOM 5643 C C . GLY A 1 707 ? 27.022 14.569 -5.592 1.00 64.88 707 GLY A C 1
ATOM 5644 O O . GLY A 1 707 ? 26.468 13.569 -6.032 1.00 64.88 707 GLY A O 1
ATOM 5645 N N . TRP A 1 708 ? 27.515 15.516 -6.398 1.00 70.19 708 TRP A N 1
ATOM 5646 C CA . TRP A 1 708 ? 27.525 15.399 -7.862 1.00 70.19 708 TRP A CA 1
ATOM 5647 C C . TRP A 1 708 ? 28.652 14.483 -8.343 1.00 70.19 708 TRP A C 1
ATOM 5649 O O . TRP A 1 708 ? 28.443 13.707 -9.268 1.00 70.19 708 TRP A O 1
ATOM 5659 N N . ASP A 1 709 ? 29.812 14.495 -7.676 1.00 71.50 709 ASP A N 1
ATOM 5660 C CA . ASP A 1 709 ? 30.924 13.585 -7.984 1.00 71.50 709 ASP A CA 1
ATOM 5661 C C . ASP A 1 709 ? 30.511 12.122 -7.797 1.00 71.50 709 ASP A C 1
ATOM 5663 O O . ASP A 1 709 ? 30.949 11.240 -8.529 1.00 71.50 709 ASP A O 1
ATOM 5667 N N . MET A 1 710 ? 29.612 11.870 -6.844 1.00 68.62 710 MET A N 1
ATOM 5668 C CA . MET A 1 710 ? 29.034 10.552 -6.612 1.00 68.62 710 MET A CA 1
ATOM 5669 C C . MET A 1 710 ? 28.183 10.058 -7.795 1.00 68.62 710 MET A C 1
ATOM 5671 O O . MET A 1 710 ? 28.078 8.852 -7.962 1.00 68.62 710 MET A O 1
ATOM 5675 N N . LEU A 1 711 ? 27.593 10.950 -8.599 1.00 56.84 711 LEU A N 1
ATOM 5676 C CA . LEU A 1 711 ? 26.745 10.607 -9.751 1.00 56.84 711 LEU A CA 1
ATOM 5677 C C . LEU A 1 711 ? 27.507 10.641 -11.084 1.00 56.84 711 LEU A C 1
ATOM 5679 O O . LEU A 1 711 ? 27.204 9.856 -11.981 1.00 56.84 711 LEU A O 1
ATOM 5683 N N . ASN A 1 712 ? 28.486 11.541 -11.203 1.00 56.19 712 ASN A N 1
ATOM 5684 C CA . ASN A 1 712 ? 29.128 11.876 -12.474 1.00 56.19 712 ASN A CA 1
ATOM 5685 C C . ASN A 1 712 ? 30.526 11.254 -12.644 1.00 56.19 712 ASN A C 1
ATOM 5687 O O . ASN A 1 712 ? 31.099 11.338 -13.730 1.00 56.19 712 ASN A O 1
ATOM 5691 N N . GLU A 1 713 ? 31.115 10.642 -11.606 1.00 62.53 713 GLU A N 1
ATOM 5692 C CA . GLU A 1 713 ? 32.448 10.047 -11.741 1.00 62.53 713 GLU A CA 1
ATOM 5693 C C . GLU A 1 713 ? 32.445 8.817 -12.672 1.00 62.53 713 GLU A C 1
ATOM 5695 O O . GLU A 1 713 ? 31.612 7.916 -12.564 1.00 62.53 713 GLU A O 1
ATOM 5700 N N . SER A 1 714 ? 33.435 8.753 -13.567 1.00 57.25 714 SER A N 1
ATOM 5701 C CA . SER A 1 714 ? 33.691 7.603 -14.436 1.00 57.25 714 SER A CA 1
ATOM 5702 C C . SER A 1 714 ? 35.155 7.166 -14.305 1.00 57.25 714 SER A C 1
ATOM 5704 O O . SER A 1 714 ? 36.050 7.997 -14.484 1.00 57.25 714 SER A O 1
ATOM 5706 N N . PRO A 1 715 ? 35.445 5.890 -13.988 1.00 63.72 715 PRO A N 1
ATOM 5707 C CA . PRO A 1 715 ? 34.503 4.818 -13.651 1.00 63.72 715 PRO A CA 1
ATOM 5708 C C . PRO A 1 715 ? 33.774 5.063 -12.318 1.00 63.72 715 PRO A C 1
ATOM 5710 O O . PRO A 1 715 ? 34.372 5.516 -11.340 1.00 63.72 715 PRO A O 1
ATOM 5713 N N . HIS A 1 716 ? 32.486 4.723 -12.283 1.00 65.19 716 HIS A N 1
ATOM 5714 C CA . HIS A 1 716 ? 31.608 4.986 -11.145 1.00 65.19 716 HIS A CA 1
ATOM 5715 C C . HIS A 1 716 ? 31.932 4.079 -9.945 1.00 65.19 716 HIS A C 1
ATOM 5717 O O . HIS A 1 716 ? 32.078 2.867 -10.101 1.00 65.19 716 HIS A O 1
ATOM 5723 N N . ARG A 1 717 ? 32.004 4.639 -8.725 1.00 70.88 717 ARG A N 1
ATOM 5724 C CA . ARG A 1 717 ? 32.260 3.886 -7.478 1.00 70.88 717 ARG A CA 1
ATOM 5725 C C . ARG A 1 717 ? 31.015 3.692 -6.601 1.00 70.88 717 ARG A C 1
ATOM 5727 O O . ARG A 1 717 ? 31.143 3.532 -5.387 1.00 70.88 717 ARG A O 1
ATOM 5734 N N . MET A 1 718 ? 29.808 3.677 -7.191 1.00 67.06 718 MET A N 1
ATOM 5735 C CA . MET A 1 718 ? 28.530 3.547 -6.457 1.00 67.06 718 MET A CA 1
ATOM 5736 C C . MET A 1 718 ? 28.528 2.310 -5.566 1.00 67.06 718 MET A C 1
ATOM 5738 O O . MET A 1 718 ? 28.119 2.381 -4.416 1.00 67.06 718 MET A O 1
ATOM 5742 N N . ASN A 1 719 ? 29.039 1.195 -6.091 1.00 65.06 719 ASN A N 1
ATOM 5743 C CA . ASN A 1 719 ? 29.186 -0.069 -5.376 1.00 65.06 719 ASN A CA 1
ATOM 5744 C C . ASN A 1 719 ? 29.925 0.092 -4.049 1.00 65.06 719 ASN A C 1
ATOM 5746 O O . ASN A 1 719 ? 29.502 -0.436 -3.027 1.00 65.06 719 ASN A O 1
ATOM 5750 N N . SER A 1 720 ? 31.024 0.845 -4.053 1.00 73.06 720 SER A N 1
ATOM 5751 C CA . SER A 1 720 ? 31.832 1.088 -2.861 1.00 73.06 720 SER A CA 1
ATOM 5752 C C . SER A 1 720 ? 31.117 2.014 -1.869 1.00 73.06 720 SER A C 1
ATOM 5754 O O . SER A 1 720 ? 31.172 1.766 -0.667 1.00 73.06 720 SER A O 1
ATOM 5756 N N . TRP A 1 721 ? 30.382 3.023 -2.350 1.00 75.44 721 TRP A N 1
ATOM 5757 C CA . TRP A 1 721 ? 29.525 3.866 -1.503 1.00 75.44 721 TRP A CA 1
ATOM 5758 C C . TRP A 1 721 ? 28.371 3.083 -0.865 1.00 75.44 721 TRP A C 1
ATOM 5760 O O . TRP A 1 721 ? 28.109 3.228 0.329 1.00 75.44 721 TRP A O 1
ATOM 5770 N N . VAL A 1 722 ? 27.723 2.212 -1.639 1.00 66.50 722 VAL A N 1
ATOM 5771 C CA . VAL A 1 722 ? 26.663 1.304 -1.185 1.00 66.50 722 VAL A CA 1
ATOM 5772 C C . VAL A 1 722 ? 27.197 0.332 -0.132 1.00 66.50 722 VAL A C 1
ATOM 5774 O O . VAL A 1 722 ? 26.589 0.189 0.927 1.00 66.50 722 VAL A O 1
ATOM 5777 N N . ALA A 1 723 ? 28.373 -0.257 -0.358 1.00 69.75 723 ALA A N 1
ATOM 5778 C CA . ALA A 1 723 ? 29.010 -1.150 0.606 1.00 69.75 723 ALA A CA 1
ATOM 5779 C C . ALA A 1 723 ? 29.329 -0.444 1.941 1.00 69.75 723 ALA A C 1
ATOM 5781 O O . ALA A 1 723 ? 29.145 -1.034 3.010 1.00 69.75 723 ALA A O 1
ATOM 5782 N N . LEU A 1 724 ? 29.765 0.825 1.913 1.00 72.94 724 LEU A N 1
ATOM 5783 C CA . LEU A 1 724 ? 29.969 1.619 3.134 1.00 72.94 724 LEU A CA 1
ATOM 5784 C C . LEU A 1 724 ? 28.659 1.978 3.834 1.00 72.94 724 LEU A C 1
ATOM 5786 O O . LEU A 1 724 ? 28.591 1.894 5.061 1.00 72.94 724 LEU A O 1
ATOM 5790 N N . ALA A 1 725 ? 27.613 2.331 3.085 1.00 69.00 725 ALA A N 1
ATOM 5791 C CA . ALA A 1 725 ? 26.295 2.603 3.654 1.00 69.00 725 ALA A CA 1
ATOM 5792 C C . ALA A 1 725 ? 25.721 1.346 4.326 1.00 69.00 725 ALA A C 1
ATOM 5794 O O . ALA A 1 725 ? 25.262 1.411 5.466 1.00 69.00 725 ALA A O 1
ATOM 5795 N N . ARG A 1 726 ? 25.852 0.178 3.683 1.00 66.12 726 ARG A N 1
ATOM 5796 C CA . ARG A 1 726 ? 25.471 -1.116 4.260 1.00 66.12 726 ARG A CA 1
ATOM 5797 C C . ARG A 1 726 ? 26.203 -1.387 5.576 1.00 66.12 726 ARG A C 1
ATOM 5799 O O . ARG A 1 726 ? 25.570 -1.715 6.576 1.00 66.12 726 ARG A O 1
ATOM 5806 N N . ARG A 1 727 ? 27.527 -1.198 5.604 1.00 71.19 727 ARG A N 1
ATOM 5807 C CA . ARG A 1 727 ? 28.344 -1.360 6.822 1.00 71.19 727 ARG A CA 1
ATOM 5808 C C . ARG A 1 727 ? 27.925 -0.406 7.940 1.00 71.19 727 ARG A C 1
ATOM 5810 O O . ARG A 1 727 ? 27.842 -0.833 9.085 1.00 71.19 727 ARG A O 1
ATOM 5817 N N . LYS A 1 728 ? 27.650 0.861 7.618 1.00 67.12 728 LYS A N 1
ATOM 5818 C CA . LYS A 1 728 ? 27.256 1.878 8.601 1.00 67.12 728 LYS A CA 1
ATOM 5819 C C . LYS A 1 728 ? 25.880 1.609 9.206 1.00 67.12 728 LYS A C 1
ATOM 5821 O O . LYS A 1 728 ? 25.724 1.681 10.420 1.00 67.12 728 LYS A O 1
ATOM 5826 N N . TYR A 1 729 ? 24.883 1.367 8.362 1.00 57.66 729 TYR A N 1
ATOM 5827 C CA . TYR A 1 729 ? 23.489 1.371 8.796 1.00 57.66 729 TYR A CA 1
ATOM 5828 C C . TYR A 1 729 ? 22.966 -0.029 9.155 1.00 57.66 729 TYR A C 1
ATOM 5830 O O . TYR A 1 729 ? 22.021 -0.108 9.933 1.00 57.66 729 TYR A O 1
ATOM 5838 N N . PHE A 1 730 ? 23.583 -1.120 8.668 1.00 51.78 730 PHE A N 1
ATOM 5839 C CA . PHE A 1 730 ? 22.983 -2.468 8.703 1.00 51.78 730 PHE A CA 1
ATOM 5840 C C . PHE A 1 730 ? 23.846 -3.598 9.303 1.00 51.78 730 PHE A C 1
ATOM 5842 O O . PHE A 1 730 ? 23.343 -4.710 9.444 1.00 51.78 730 PHE A O 1
ATOM 5849 N N . GLN A 1 731 ? 25.114 -3.383 9.683 1.00 54.56 731 GLN A N 1
ATOM 5850 C CA . GLN A 1 731 ? 25.934 -4.442 10.305 1.00 54.56 731 GLN A CA 1
ATOM 5851 C C . GLN A 1 731 ? 26.015 -4.324 11.834 1.00 54.56 731 GLN A C 1
ATOM 5853 O O . GLN A 1 731 ? 26.423 -3.301 12.381 1.00 54.56 731 GLN A O 1
ATOM 5858 N N . THR A 1 732 ? 25.732 -5.426 12.537 1.00 39.66 732 THR A N 1
ATOM 5859 C CA . THR A 1 732 ? 26.027 -5.588 13.966 1.00 39.66 732 THR A CA 1
ATOM 5860 C C . THR A 1 732 ? 27.490 -6.000 14.161 1.00 39.66 732 THR A C 1
ATOM 5862 O O . THR A 1 732 ? 27.838 -7.170 14.040 1.00 39.66 732 THR A O 1
ATOM 5865 N N . ALA A 1 733 ? 28.339 -5.028 14.500 1.00 42.66 733 ALA A N 1
ATOM 5866 C CA . ALA A 1 733 ? 29.639 -5.225 15.154 1.00 42.66 733 ALA A CA 1
ATOM 5867 C C . ALA A 1 733 ? 30.810 -5.879 14.369 1.00 42.66 733 ALA A C 1
ATOM 5869 O O . ALA A 1 733 ? 31.712 -6.428 15.002 1.00 42.66 733 ALA A O 1
ATOM 5870 N N . SER A 1 734 ? 30.914 -5.737 13.038 1.00 44.72 734 SER A N 1
ATOM 5871 C CA . SER A 1 734 ? 32.174 -6.020 12.310 1.00 44.72 734 SER A CA 1
ATOM 5872 C C . SER A 1 734 ? 32.851 -4.754 11.764 1.00 44.72 734 SER A C 1
ATOM 5874 O O . SER A 1 734 ? 32.213 -3.944 11.104 1.00 44.72 734 SER A O 1
ATOM 5876 N N . LYS A 1 735 ? 34.154 -4.607 12.063 1.00 54.56 735 LYS A N 1
ATOM 5877 C CA . LYS A 1 735 ? 35.146 -3.614 11.578 1.00 54.56 735 LYS A CA 1
ATOM 5878 C C . LYS A 1 735 ? 34.621 -2.180 11.323 1.00 54.56 735 LYS A C 1
ATOM 5880 O O . LYS A 1 735 ? 34.078 -1.876 10.259 1.00 54.56 735 LYS A O 1
ATOM 5885 N N . ARG A 1 736 ? 34.876 -1.275 12.286 1.00 65.94 736 ARG A N 1
ATOM 5886 C CA . ARG A 1 736 ? 34.599 0.177 12.177 1.00 65.94 736 ARG A CA 1
ATOM 5887 C C . ARG A 1 736 ? 35.109 0.737 10.841 1.00 65.94 736 ARG A C 1
ATOM 5889 O O . ARG A 1 736 ? 36.198 0.363 10.413 1.00 65.94 736 ARG A O 1
ATOM 5896 N N . ILE A 1 737 ? 34.318 1.608 10.209 1.00 81.94 737 ILE A N 1
ATOM 5897 C CA . ILE A 1 737 ? 34.723 2.329 8.993 1.00 81.94 737 ILE A CA 1
ATOM 5898 C C . ILE A 1 737 ? 35.906 3.233 9.354 1.00 81.94 737 ILE A C 1
ATOM 5900 O O . ILE A 1 737 ? 35.811 4.005 10.309 1.00 81.94 737 ILE A O 1
ATOM 5904 N N . ALA A 1 738 ? 37.014 3.091 8.633 1.00 84.38 738 ALA A N 1
ATOM 5905 C CA . ALA A 1 738 ? 38.284 3.752 8.933 1.00 84.38 738 ALA A CA 1
ATOM 5906 C C . ALA A 1 738 ? 38.750 4.665 7.782 1.00 84.38 738 ALA A C 1
ATOM 5908 O O . ALA A 1 738 ? 38.095 4.758 6.743 1.00 84.38 738 ALA A O 1
ATOM 5909 N N . ALA A 1 739 ? 39.873 5.366 7.963 1.00 86.44 739 ALA A N 1
ATOM 5910 C CA . ALA A 1 739 ? 40.397 6.298 6.963 1.00 86.44 739 ALA A CA 1
ATOM 5911 C C . ALA A 1 739 ? 40.709 5.610 5.626 1.00 86.44 739 ALA A C 1
ATOM 5913 O O . ALA A 1 739 ? 40.463 6.192 4.577 1.00 86.44 739 ALA A O 1
ATOM 5914 N N . GLU A 1 740 ? 41.147 4.350 5.644 1.00 87.12 740 GLU A N 1
ATOM 5915 C CA . GLU A 1 740 ? 41.465 3.580 4.437 1.00 87.12 740 GLU A CA 1
ATOM 5916 C C . GLU A 1 740 ? 40.216 3.307 3.585 1.00 87.12 740 GLU A C 1
ATOM 5918 O O . GLU A 1 740 ? 40.275 3.323 2.354 1.00 87.12 740 GLU A O 1
ATOM 5923 N N . ASP A 1 741 ? 39.071 3.096 4.243 1.00 88.31 741 ASP A N 1
ATOM 5924 C CA . ASP A 1 741 ? 37.778 2.894 3.588 1.00 88.31 741 ASP A CA 1
ATOM 5925 C C . ASP A 1 741 ? 37.333 4.168 2.849 1.00 88.31 741 ASP A C 1
ATOM 5927 O O . ASP A 1 741 ? 36.826 4.107 1.726 1.00 88.31 741 ASP A O 1
ATOM 5931 N N . PHE A 1 742 ? 37.553 5.335 3.463 1.00 91.06 742 PHE A N 1
ATOM 5932 C CA . PHE A 1 742 ? 37.261 6.624 2.844 1.00 91.06 742 PHE A CA 1
ATOM 5933 C C . PHE A 1 742 ? 38.305 7.021 1.805 1.00 91.06 742 PHE A C 1
ATOM 5935 O O . PHE A 1 742 ? 37.927 7.563 0.774 1.00 91.06 742 PHE A O 1
ATOM 5942 N N . ASP A 1 743 ? 39.588 6.723 2.001 1.00 91.88 743 ASP A N 1
ATOM 5943 C CA . ASP A 1 743 ? 40.656 7.029 1.046 1.00 91.88 743 ASP A CA 1
ATOM 5944 C C . ASP A 1 743 ? 40.472 6.278 -0.275 1.00 91.88 743 ASP A C 1
ATOM 5946 O O . ASP A 1 743 ? 40.705 6.858 -1.338 1.00 91.88 743 ASP A O 1
ATOM 5950 N N . ALA A 1 744 ? 39.933 5.054 -0.233 1.00 87.75 744 ALA A N 1
ATOM 5951 C CA . ALA A 1 744 ? 39.565 4.290 -1.425 1.00 87.75 744 ALA A CA 1
ATOM 5952 C C . ALA A 1 744 ? 38.579 5.034 -2.353 1.00 87.75 744 ALA A C 1
ATOM 5954 O O . ALA A 1 744 ? 38.591 4.817 -3.570 1.00 87.75 744 ALA A O 1
ATOM 5955 N N . LEU A 1 745 ? 37.759 5.931 -1.794 1.00 86.88 745 LEU A N 1
ATOM 5956 C CA . LEU A 1 745 ? 36.751 6.734 -2.495 1.00 86.88 745 LEU A CA 1
ATOM 5957 C C . LEU A 1 745 ? 37.182 8.197 -2.674 1.00 86.88 745 LEU A C 1
ATOM 5959 O O . LEU A 1 745 ? 37.077 8.760 -3.762 1.00 86.88 745 LEU A O 1
ATOM 5963 N N . LEU A 1 746 ? 37.713 8.807 -1.622 1.00 90.81 746 LEU A N 1
ATOM 5964 C CA . LEU A 1 746 ? 37.974 10.237 -1.468 1.00 90.81 746 LEU A CA 1
ATOM 5965 C C . LEU A 1 746 ? 39.467 10.584 -1.484 1.00 90.81 746 LEU A C 1
ATOM 5967 O O . LEU A 1 746 ? 39.806 11.742 -1.275 1.00 90.81 746 LEU A O 1
ATOM 5971 N N . GLY A 1 747 ? 40.374 9.634 -1.736 1.00 87.56 747 GLY A N 1
ATOM 5972 C CA . GLY A 1 747 ? 41.829 9.838 -1.604 1.00 87.56 747 GLY A CA 1
ATOM 5973 C C . GLY A 1 747 ? 42.431 10.934 -2.495 1.00 87.56 747 GLY A C 1
ATOM 5974 O O . GLY A 1 747 ? 43.527 11.413 -2.231 1.00 87.56 747 GLY A O 1
ATOM 5975 N N . HIS A 1 748 ? 41.698 11.371 -3.518 1.00 89.06 748 HIS A N 1
ATOM 5976 C CA . HIS A 1 748 ? 42.051 12.482 -4.407 1.00 89.06 748 HIS A CA 1
ATOM 5977 C C . HIS A 1 748 ? 41.545 13.851 -3.911 1.00 89.06 748 HIS A C 1
ATOM 5979 O O . HIS A 1 748 ? 42.000 14.883 -4.393 1.00 89.06 748 HIS A O 1
ATOM 5985 N N . ALA A 1 749 ? 40.598 13.869 -2.970 1.00 91.38 749 ALA A N 1
ATOM 5986 C CA . ALA A 1 749 ? 39.951 15.070 -2.462 1.00 91.38 749 ALA A CA 1
ATOM 5987 C C . ALA A 1 749 ? 40.536 15.482 -1.108 1.00 91.38 749 ALA A C 1
ATOM 5989 O O . ALA A 1 749 ? 40.750 14.646 -0.225 1.00 91.38 749 ALA A O 1
ATOM 5990 N N . VAL A 1 750 ? 40.754 16.785 -0.927 1.00 94.12 750 VAL A N 1
ATOM 5991 C CA . VAL A 1 750 ? 41.219 17.380 0.341 1.00 94.12 750 VAL A CA 1
ATOM 5992 C C . VAL A 1 750 ? 40.075 17.998 1.146 1.00 94.12 750 VAL A C 1
ATOM 5994 O O . VAL A 1 750 ? 40.270 18.391 2.294 1.00 94.12 750 VAL A O 1
ATOM 5997 N N . ALA A 1 751 ? 38.876 18.070 0.568 1.00 94.62 751 ALA A N 1
ATOM 5998 C CA . ALA A 1 751 ? 37.656 18.448 1.262 1.00 94.62 751 ALA A CA 1
ATOM 5999 C C . ALA A 1 751 ? 36.458 17.615 0.782 1.00 94.62 751 ALA A C 1
ATOM 6001 O O . ALA A 1 751 ? 36.453 17.127 -0.348 1.00 94.62 751 ALA A O 1
ATOM 6002 N N . VAL A 1 752 ? 35.432 17.464 1.623 1.00 93.81 752 VAL A N 1
ATOM 6003 C CA . VAL A 1 752 ? 34.202 16.718 1.300 1.00 93.81 752 VAL A CA 1
ATOM 6004 C C . VAL A 1 752 ? 32.961 17.452 1.809 1.00 93.81 752 VAL A C 1
ATOM 6006 O O . VAL A 1 752 ? 32.971 18.013 2.902 1.00 93.81 752 VAL A O 1
ATOM 6009 N N . THR A 1 753 ? 31.882 17.459 1.029 1.00 90.56 753 THR A N 1
ATOM 6010 C CA . THR A 1 753 ? 30.604 18.105 1.361 1.00 90.56 753 THR A CA 1
ATOM 6011 C C . THR A 1 753 ? 29.406 17.255 0.918 1.00 90.56 753 THR A C 1
ATOM 6013 O O . THR A 1 753 ? 29.568 16.182 0.336 1.00 90.56 753 THR A O 1
ATOM 6016 N N . ASP A 1 754 ? 28.196 17.746 1.191 1.00 85.06 754 ASP A N 1
ATOM 6017 C CA . ASP A 1 754 ? 26.931 17.195 0.702 1.00 85.06 754 ASP A CA 1
ATOM 6018 C C . ASP A 1 754 ? 26.670 15.755 1.186 1.00 85.06 754 ASP A C 1
ATOM 6020 O O . ASP A 1 754 ? 26.945 15.441 2.344 1.00 85.06 754 ASP A O 1
ATOM 6024 N N . ALA A 1 755 ? 26.114 14.885 0.336 1.00 75.69 755 ALA A N 1
ATOM 6025 C CA . ALA A 1 755 ? 25.660 13.541 0.695 1.00 75.69 755 ALA A CA 1
ATOM 6026 C C . ALA A 1 755 ? 26.719 12.696 1.433 1.00 75.69 755 ALA A C 1
ATOM 6028 O O . ALA A 1 755 ? 26.423 12.123 2.481 1.00 75.69 755 ALA A O 1
ATOM 6029 N N . ALA A 1 756 ? 27.966 12.670 0.945 1.00 82.25 756 ALA A N 1
ATOM 6030 C CA . ALA A 1 756 ? 29.051 11.898 1.555 1.00 82.25 756 ALA A CA 1
ATOM 6031 C C . ALA A 1 756 ? 29.407 12.402 2.966 1.00 82.25 756 ALA A C 1
ATOM 6033 O O . ALA A 1 756 ? 29.482 11.615 3.911 1.00 82.25 756 ALA A O 1
ATOM 6034 N N . ALA A 1 757 ? 29.578 13.720 3.122 1.00 83.19 757 ALA A N 1
ATOM 6035 C CA . ALA A 1 757 ? 29.931 14.335 4.401 1.00 83.19 757 ALA A CA 1
ATOM 6036 C C . ALA A 1 757 ? 28.781 14.312 5.417 1.00 83.19 757 ALA A C 1
ATOM 6038 O O . ALA A 1 757 ? 29.022 14.137 6.607 1.00 83.19 757 ALA A O 1
ATOM 6039 N N . ASN A 1 758 ? 27.540 14.474 4.957 1.00 82.44 758 ASN A N 1
ATOM 6040 C CA . ASN A 1 758 ? 26.342 14.392 5.785 1.00 82.44 758 ASN A CA 1
ATOM 6041 C C . ASN A 1 758 ? 26.111 12.959 6.290 1.00 82.44 758 ASN A C 1
ATOM 6043 O O . ASN A 1 758 ? 25.991 12.734 7.495 1.00 82.44 758 ASN A 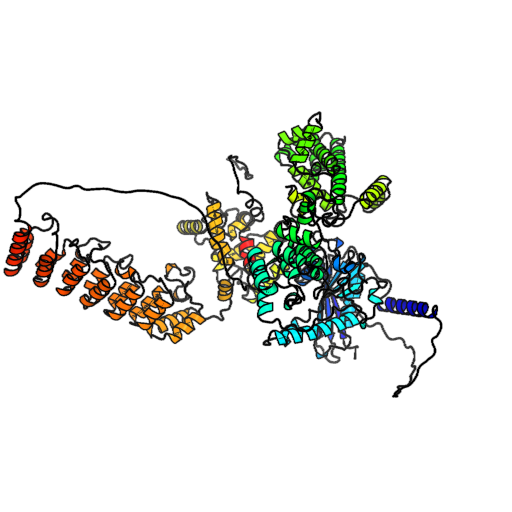O 1
ATOM 6047 N N . CYS A 1 759 ? 26.096 11.975 5.383 1.00 73.75 759 CYS A N 1
ATOM 6048 C CA . CYS A 1 759 ? 25.809 10.594 5.757 1.00 73.75 759 CYS A CA 1
ATOM 6049 C C . CYS A 1 759 ? 26.857 9.995 6.671 1.00 73.75 759 CYS A C 1
ATOM 6051 O O . CYS A 1 759 ? 26.489 9.289 7.600 1.00 73.75 759 CYS A O 1
ATOM 6053 N N . PHE A 1 760 ? 28.139 10.279 6.451 1.00 80.81 760 PHE A N 1
ATOM 6054 C CA . PHE A 1 760 ? 29.241 9.681 7.203 1.00 80.81 760 PHE A CA 1
ATOM 6055 C C . PHE A 1 760 ? 29.918 10.674 8.150 1.00 80.81 760 PHE A C 1
ATOM 6057 O O . PHE A 1 760 ? 31.096 10.526 8.452 1.00 80.81 760 PHE A O 1
ATOM 6064 N N . ALA A 1 761 ? 29.197 11.700 8.619 1.00 83.88 761 ALA A N 1
ATOM 6065 C CA . ALA A 1 761 ? 29.771 12.780 9.423 1.00 83.88 761 ALA A CA 1
ATOM 6066 C C . ALA A 1 761 ? 30.586 12.269 10.625 1.00 83.88 761 ALA A C 1
ATOM 6068 O O . ALA A 1 761 ? 31.729 12.676 10.813 1.00 83.88 761 ALA A O 1
ATOM 6069 N N . ALA A 1 762 ? 30.020 11.355 11.419 1.00 83.56 762 ALA A N 1
ATOM 6070 C CA . ALA A 1 762 ? 30.682 10.824 12.611 1.00 83.56 762 ALA A CA 1
ATOM 6071 C C . ALA A 1 762 ? 31.940 10.009 12.265 1.00 83.56 762 ALA A C 1
ATOM 6073 O O . ALA A 1 762 ? 32.969 10.147 12.922 1.00 83.56 762 ALA A O 1
ATOM 6074 N N . GLU A 1 763 ? 31.871 9.185 11.222 1.00 89.31 763 GLU A N 1
ATOM 6075 C CA . GLU A 1 763 ? 32.952 8.306 10.787 1.00 89.31 763 GLU A CA 1
ATOM 6076 C C . GLU A 1 763 ? 34.069 9.087 10.087 1.00 89.31 763 GLU A C 1
ATOM 6078 O O . GLU A 1 763 ? 35.236 8.820 10.346 1.00 89.31 763 GLU A O 1
ATOM 6083 N N . LEU A 1 764 ? 33.737 10.088 9.264 1.00 88.94 764 LEU A N 1
ATOM 6084 C CA . LEU A 1 764 ? 34.706 10.975 8.613 1.00 88.94 764 LEU A CA 1
ATOM 6085 C C . LEU A 1 764 ? 35.460 11.831 9.634 1.00 88.94 764 LEU A C 1
ATOM 6087 O O . LEU A 1 764 ? 36.673 11.979 9.522 1.00 88.94 764 LEU A O 1
ATOM 6091 N N . ILE A 1 765 ? 34.768 12.363 10.647 1.00 90.88 765 ILE A N 1
ATOM 6092 C CA . ILE A 1 765 ? 35.406 13.128 11.731 1.00 90.88 765 ILE A CA 1
ATOM 6093 C C . ILE A 1 765 ? 36.317 12.221 12.564 1.00 90.88 765 ILE A C 1
ATOM 6095 O O . ILE A 1 765 ? 37.415 12.626 12.935 1.00 90.88 765 ILE A O 1
ATOM 6099 N N . ALA A 1 766 ? 35.890 10.984 12.836 1.00 88.38 766 ALA A N 1
ATOM 6100 C CA . ALA A 1 766 ? 36.717 10.011 13.542 1.00 88.38 766 ALA A CA 1
ATOM 6101 C C . ALA A 1 766 ? 37.934 9.554 12.715 1.00 88.38 766 ALA A C 1
ATOM 6103 O O . ALA A 1 766 ? 39.000 9.327 13.282 1.00 88.38 766 ALA A O 1
ATOM 6104 N N . ALA A 1 767 ? 37.783 9.423 11.393 1.00 89.94 767 ALA A N 1
ATOM 6105 C CA . ALA A 1 767 ? 38.840 9.004 10.475 1.00 89.94 767 ALA A CA 1
ATOM 6106 C C . ALA A 1 767 ? 39.873 10.109 10.199 1.00 89.94 767 ALA A C 1
ATOM 6108 O O . ALA A 1 767 ? 41.051 9.807 10.019 1.00 89.94 767 ALA A O 1
ATOM 6109 N N . TYR A 1 768 ? 39.452 11.377 10.190 1.00 93.44 768 TYR A N 1
ATOM 6110 C CA . TYR A 1 768 ? 40.309 12.533 9.912 1.00 93.44 768 TYR A CA 1
ATOM 6111 C C . TYR A 1 768 ? 40.180 13.594 11.020 1.00 93.44 768 TYR A C 1
ATOM 6113 O O . TYR A 1 768 ? 39.599 14.659 10.791 1.00 93.44 768 TYR A O 1
ATOM 6121 N N . PRO A 1 769 ? 40.721 13.336 12.225 1.00 91.50 769 PRO A N 1
ATOM 6122 C CA . PRO A 1 769 ? 40.541 14.213 13.385 1.00 91.50 769 PRO A CA 1
ATOM 6123 C C . PRO A 1 769 ? 41.170 15.605 13.215 1.00 91.50 769 PRO A C 1
ATOM 6125 O O . PRO A 1 769 ? 40.723 16.559 13.848 1.00 91.50 769 PRO A O 1
ATOM 6128 N N . ASP A 1 770 ? 42.172 15.735 12.342 1.00 91.50 770 ASP A N 1
ATOM 6129 C CA . ASP A 1 770 ? 42.855 17.003 12.057 1.00 91.50 770 ASP A CA 1
ATOM 6130 C C . ASP A 1 770 ? 42.116 17.875 11.018 1.00 91.50 770 ASP A C 1
ATOM 6132 O O . ASP A 1 770 ? 42.488 19.030 10.788 1.00 91.50 770 ASP A O 1
ATOM 6136 N N . ALA A 1 771 ? 41.062 17.350 10.379 1.00 95.19 771 ALA A N 1
ATOM 6137 C CA . ALA A 1 771 ? 40.273 18.086 9.397 1.00 95.19 771 ALA A CA 1
ATOM 6138 C C . ALA A 1 771 ? 39.304 19.073 10.073 1.00 95.19 771 ALA A C 1
ATOM 6140 O O . ALA A 1 771 ? 38.637 18.772 11.063 1.00 95.19 771 ALA A O 1
ATOM 6141 N N . LYS A 1 772 ? 39.160 20.272 9.500 1.00 95.94 772 LYS A N 1
ATOM 6142 C CA . LYS A 1 772 ? 38.214 21.286 9.986 1.00 95.94 772 LYS A CA 1
ATOM 6143 C C . LYS A 1 772 ? 36.783 20.895 9.626 1.00 95.94 772 LYS A C 1
ATOM 6145 O O . LYS A 1 772 ? 36.501 20.581 8.473 1.00 95.94 772 LYS A O 1
ATOM 6150 N N . VAL A 1 773 ? 35.858 21.002 10.576 1.00 95.19 773 VAL A N 1
ATOM 6151 C CA . VAL A 1 773 ? 34.441 20.676 10.349 1.00 95.19 773 VAL A CA 1
ATOM 6152 C C . VAL A 1 773 ? 33.616 21.945 10.131 1.00 95.19 773 VAL A C 1
ATOM 6154 O O . VAL A 1 773 ? 33.667 22.873 10.937 1.00 95.19 773 VAL A O 1
ATOM 6157 N N . ILE A 1 774 ? 32.823 21.979 9.058 1.00 93.44 774 ILE A N 1
ATOM 6158 C CA . ILE A 1 774 ? 31.888 23.066 8.740 1.00 93.44 774 ILE A CA 1
ATOM 6159 C C . ILE A 1 774 ? 30.460 22.514 8.732 1.00 93.44 774 ILE A C 1
ATOM 6161 O O . ILE A 1 774 ? 30.151 21.590 7.986 1.00 93.44 774 ILE A O 1
ATOM 6165 N N . LEU A 1 775 ? 29.563 23.116 9.514 1.00 86.94 775 LEU A N 1
ATOM 6166 C CA . LEU A 1 775 ? 28.123 22.853 9.451 1.00 86.94 775 LEU A CA 1
ATOM 6167 C C . LEU A 1 775 ? 27.413 24.064 8.835 1.00 86.94 775 LEU A C 1
ATOM 6169 O O . LEU A 1 775 ? 27.147 25.058 9.512 1.00 86.94 775 LEU A O 1
ATOM 6173 N N . ASN A 1 776 ? 27.101 23.992 7.544 1.00 84.81 776 ASN A N 1
ATOM 6174 C CA . ASN A 1 776 ? 26.285 25.001 6.873 1.00 84.81 776 ASN A CA 1
ATOM 6175 C C . ASN A 1 776 ? 24.788 24.761 7.139 1.00 84.81 776 ASN A C 1
ATOM 6177 O O . ASN A 1 776 ? 24.318 23.626 7.191 1.00 84.81 776 ASN A O 1
ATOM 6181 N N . THR A 1 777 ? 24.030 25.845 7.330 1.00 78.88 777 THR A N 1
ATOM 6182 C CA . THR A 1 777 ? 22.612 25.800 7.726 1.00 78.88 777 THR A CA 1
ATOM 6183 C C . THR A 1 777 ? 21.746 26.700 6.841 1.00 78.88 777 THR A C 1
ATOM 6185 O O . THR A 1 777 ? 22.207 27.703 6.294 1.00 78.88 777 THR A O 1
ATOM 6188 N N . ARG A 1 778 ? 20.457 26.359 6.704 1.00 75.19 778 ARG A N 1
ATOM 6189 C CA . ARG A 1 778 ? 19.430 27.177 6.034 1.00 75.19 778 ARG A CA 1
ATOM 6190 C C . ARG A 1 778 ? 18.491 27.779 7.078 1.00 75.19 778 ARG A C 1
ATOM 6192 O O . ARG A 1 778 ? 18.071 27.100 8.005 1.00 75.19 778 ARG A O 1
ATOM 6199 N N . ARG A 1 779 ? 18.117 29.050 6.894 1.00 72.00 779 ARG A N 1
ATOM 6200 C CA . ARG A 1 779 ? 17.220 29.772 7.819 1.00 72.00 779 ARG A CA 1
ATOM 6201 C C . ARG A 1 779 ? 15.740 29.391 7.685 1.00 72.00 779 ARG A C 1
ATOM 6203 O O . ARG A 1 779 ? 14.992 29.580 8.634 1.00 72.00 779 ARG A O 1
ATOM 6210 N N . ASN A 1 780 ? 15.315 28.909 6.515 1.00 76.44 780 ASN A N 1
ATOM 6211 C CA . ASN A 1 780 ? 13.921 28.572 6.217 1.00 76.44 780 ASN A CA 1
ATOM 6212 C C . ASN A 1 780 ? 13.822 27.099 5.800 1.00 76.44 780 ASN A C 1
ATOM 6214 O O . ASN A 1 780 ? 14.384 26.706 4.775 1.00 76.44 780 ASN A O 1
ATOM 6218 N N . ILE A 1 781 ? 13.115 26.317 6.614 1.00 64.62 781 ILE A N 1
ATOM 6219 C CA . ILE A 1 781 ? 12.939 24.875 6.439 1.00 64.62 781 ILE A CA 1
ATOM 6220 C C . ILE A 1 781 ? 11.954 24.529 5.317 1.00 64.62 781 ILE A C 1
ATOM 6222 O O . ILE A 1 781 ? 12.228 23.614 4.549 1.00 64.62 781 ILE A O 1
ATOM 6226 N N . ASP A 1 782 ? 10.879 25.301 5.143 1.00 61.69 782 ASP A N 1
ATOM 6227 C CA . ASP A 1 782 ? 9.866 25.060 4.107 1.00 61.69 782 ASP A CA 1
ATOM 6228 C C . ASP A 1 782 ? 10.441 25.291 2.704 1.00 61.69 782 ASP A C 1
ATOM 6230 O O . ASP A 1 782 ? 10.218 24.507 1.783 1.00 61.69 782 ASP A O 1
ATOM 6234 N N . ALA A 1 783 ? 11.251 26.342 2.548 1.00 65.81 783 ALA A N 1
ATOM 6235 C CA . ALA A 1 783 ? 11.949 26.638 1.298 1.00 65.81 783 ALA A CA 1
ATOM 6236 C C . ALA A 1 783 ? 13.017 25.582 0.966 1.00 65.81 783 ALA A C 1
ATOM 6238 O O . ALA A 1 783 ? 13.229 25.249 -0.200 1.00 65.81 783 ALA A O 1
ATOM 6239 N N . TRP A 1 784 ? 13.691 25.046 1.988 1.00 76.00 784 TRP A N 1
ATOM 6240 C CA . TRP A 1 784 ? 14.600 23.916 1.818 1.00 76.00 784 TRP A CA 1
ATOM 6241 C C . TRP A 1 784 ? 13.832 22.651 1.406 1.00 76.00 784 TRP A C 1
ATOM 6243 O O . TRP A 1 784 ? 14.201 22.031 0.413 1.00 76.00 784 TRP A O 1
ATOM 6253 N N . HIS A 1 785 ? 12.719 22.330 2.070 1.00 52.78 785 HIS A N 1
ATOM 6254 C CA . HIS A 1 785 ? 11.882 21.170 1.757 1.00 52.78 785 HIS A CA 1
ATOM 6255 C C . HIS A 1 785 ? 11.312 21.228 0.332 1.00 52.78 785 HIS A C 1
ATOM 6257 O O . HIS A 1 785 ? 11.439 20.266 -0.418 1.00 52.78 785 HIS A O 1
ATOM 6263 N N . ALA A 1 786 ? 10.762 22.371 -0.091 1.00 62.75 786 ALA A N 1
ATOM 6264 C CA . ALA A 1 786 ? 10.288 22.558 -1.465 1.00 62.75 786 ALA A CA 1
ATOM 6265 C C . ALA A 1 786 ? 11.412 22.355 -2.500 1.00 62.75 786 ALA A C 1
ATOM 6267 O O . ALA A 1 786 ? 11.203 21.721 -3.532 1.00 62.75 786 ALA A O 1
ATOM 6268 N N . SER A 1 787 ? 12.625 22.835 -2.198 1.00 60.62 787 SER A N 1
ATOM 6269 C CA . SER A 1 787 ? 13.813 22.627 -3.037 1.00 60.62 787 SER A CA 1
ATOM 6270 C C . SER A 1 787 ? 14.219 21.151 -3.119 1.00 60.62 787 SER A C 1
ATOM 6272 O O . SER A 1 787 ? 14.567 20.685 -4.204 1.00 60.62 787 SER A O 1
ATOM 6274 N N . VAL A 1 788 ? 14.142 20.409 -2.008 1.00 55.31 788 VAL A N 1
ATOM 6275 C CA . VAL A 1 788 ? 14.405 18.960 -1.959 1.00 55.31 788 VAL A CA 1
ATOM 6276 C C . VAL A 1 788 ? 13.358 18.189 -2.768 1.00 55.31 788 VAL A C 1
ATOM 6278 O O . VAL A 1 788 ? 13.732 17.436 -3.665 1.00 55.31 788 VAL A O 1
ATOM 6281 N N . MET A 1 789 ? 12.062 18.423 -2.539 1.00 50.81 789 MET A N 1
ATOM 6282 C CA . MET A 1 789 ? 10.985 17.735 -3.266 1.00 50.81 789 MET A CA 1
ATOM 6283 C C . MET A 1 789 ? 11.055 17.990 -4.778 1.00 50.81 789 MET A C 1
ATOM 6285 O O . MET A 1 789 ? 10.944 17.066 -5.576 1.00 50.81 789 MET A O 1
ATOM 6289 N N . SER A 1 790 ? 11.311 19.234 -5.184 1.00 51.09 790 SER A N 1
ATOM 6290 C CA . SER A 1 790 ? 11.332 19.616 -6.599 1.00 51.09 790 SER A CA 1
ATOM 6291 C C . SER A 1 790 ? 12.566 19.142 -7.374 1.00 51.09 790 SER A C 1
ATOM 6293 O O . SER A 1 790 ? 12.484 19.070 -8.594 1.00 51.09 790 SER A O 1
ATOM 6295 N N . ASN A 1 791 ? 13.710 18.898 -6.724 1.00 52.09 791 ASN A N 1
ATOM 6296 C CA . ASN A 1 791 ? 14.979 18.652 -7.434 1.00 52.09 791 ASN A CA 1
ATOM 6297 C C . ASN A 1 791 ? 15.621 17.303 -7.104 1.00 52.09 791 ASN A C 1
ATOM 6299 O O . ASN A 1 791 ? 16.370 16.785 -7.920 1.00 52.09 791 ASN A O 1
ATOM 6303 N N . ILE A 1 792 ? 15.360 16.746 -5.921 1.00 52.09 792 ILE A N 1
ATOM 6304 C CA . ILE A 1 792 ? 15.877 15.432 -5.520 1.00 52.09 792 ILE A CA 1
ATOM 6305 C C . ILE A 1 792 ? 14.790 14.374 -5.720 1.00 52.09 792 ILE A C 1
ATOM 6307 O O . ILE A 1 792 ? 15.051 13.340 -6.324 1.00 52.09 792 ILE A O 1
ATOM 6311 N N . VAL A 1 793 ? 13.556 14.637 -5.272 1.00 38.34 793 VAL A N 1
ATOM 6312 C CA . VAL A 1 793 ? 12.462 13.650 -5.359 1.00 38.34 793 VAL A CA 1
ATOM 6313 C C . VAL A 1 793 ? 11.900 13.557 -6.781 1.00 38.34 793 VAL A C 1
ATOM 6315 O O . VAL A 1 793 ? 11.846 12.465 -7.331 1.00 38.34 793 VAL A O 1
ATOM 6318 N N . ALA A 1 794 ? 11.606 14.686 -7.432 1.00 34.56 794 ALA A N 1
ATOM 6319 C CA . ALA A 1 794 ? 11.061 14.700 -8.796 1.00 34.56 794 ALA A CA 1
ATOM 6320 C C . ALA A 1 794 ? 12.007 14.124 -9.877 1.00 34.56 794 ALA A C 1
ATOM 6322 O O . ALA A 1 794 ? 11.543 13.608 -10.888 1.00 34.56 794 ALA A O 1
ATOM 6323 N N . VAL A 1 795 ? 13.330 14.193 -9.680 1.00 36.69 795 VAL A N 1
ATOM 6324 C CA . VAL A 1 795 ? 14.318 13.587 -10.599 1.00 36.69 795 VAL A CA 1
ATOM 6325 C C . VAL A 1 795 ? 14.398 12.066 -10.405 1.00 36.69 795 VAL A C 1
ATOM 6327 O O . VAL A 1 795 ? 14.614 11.341 -11.373 1.00 36.69 795 VAL A O 1
ATOM 6330 N N . ASN A 1 796 ? 14.150 11.573 -9.187 1.00 39.03 796 ASN A N 1
ATOM 6331 C CA . ASN A 1 796 ? 14.108 10.140 -8.879 1.00 39.03 796 ASN A CA 1
ATOM 6332 C C . ASN A 1 796 ? 12.818 9.445 -9.357 1.00 39.03 796 ASN A C 1
ATOM 6334 O O . ASN A 1 796 ? 12.814 8.227 -9.511 1.00 39.03 796 ASN A O 1
ATOM 6338 N N . GLU A 1 797 ? 11.741 10.193 -9.622 1.00 33.56 797 GLU A N 1
ATOM 6339 C CA . GLU A 1 797 ? 10.457 9.662 -10.115 1.00 33.56 797 GLU A CA 1
ATOM 6340 C C . GLU A 1 797 ? 10.450 9.337 -11.624 1.00 33.56 797 GLU A C 1
ATOM 6342 O O . GLU A 1 797 ? 9.538 8.667 -12.105 1.00 33.56 797 GLU A O 1
ATOM 6347 N N . ASP A 1 798 ? 11.476 9.721 -12.389 1.00 41.66 798 ASP A N 1
ATOM 6348 C CA . ASP A 1 798 ? 11.503 9.591 -13.854 1.00 41.66 798 ASP A CA 1
ATOM 6349 C C . ASP A 1 798 ? 12.425 8.442 -14.330 1.00 41.66 798 ASP A C 1
ATOM 6351 O O . ASP A 1 798 ? 13.546 8.648 -14.803 1.00 41.66 798 ASP A O 1
ATOM 6355 N N . TRP A 1 799 ? 11.956 7.192 -14.196 1.00 36.94 799 TRP A N 1
ATOM 6356 C CA . TRP A 1 799 ? 12.707 5.971 -14.564 1.00 36.94 799 TRP A CA 1
ATOM 6357 C C . TRP A 1 799 ? 13.173 5.933 -16.026 1.00 36.94 799 TRP A C 1
ATOM 6359 O O . TRP A 1 799 ? 14.152 5.256 -16.335 1.00 36.94 799 TRP A O 1
ATOM 6369 N N . PHE A 1 800 ? 12.494 6.654 -16.924 1.00 32.41 800 PHE A N 1
ATOM 6370 C CA . PHE A 1 800 ? 12.835 6.701 -18.344 1.00 32.41 800 PHE A CA 1
ATOM 6371 C C . PHE A 1 800 ? 14.151 7.459 -18.565 1.00 32.41 800 PHE A C 1
ATOM 6373 O O . PHE A 1 800 ? 14.983 7.012 -19.350 1.00 32.41 800 PHE A O 1
ATOM 6380 N N . LYS A 1 801 ? 14.401 8.541 -17.808 1.00 36.19 801 LYS A N 1
ATOM 6381 C CA . LYS A 1 801 ? 15.695 9.252 -17.808 1.00 36.19 801 LYS A CA 1
ATOM 6382 C C . LYS A 1 801 ? 16.819 8.398 -17.228 1.00 36.19 801 LYS A C 1
ATOM 6384 O O . LYS A 1 801 ? 17.936 8.419 -17.736 1.00 36.19 801 LYS A O 1
ATOM 6389 N N . TRP A 1 802 ? 16.517 7.609 -16.199 1.00 40.50 802 TRP A N 1
ATOM 6390 C CA . TRP A 1 802 ? 17.481 6.690 -15.599 1.00 40.50 802 TRP A CA 1
ATOM 6391 C C . TRP A 1 802 ? 17.844 5.501 -16.510 1.00 40.50 802 TRP A C 1
ATOM 6393 O O . TRP A 1 802 ? 19.017 5.143 -16.624 1.00 40.50 802 TRP A O 1
ATOM 6403 N N . LEU A 1 803 ? 16.855 4.907 -17.188 1.00 33.41 803 LEU A N 1
ATOM 6404 C CA . LEU A 1 803 ? 17.050 3.791 -18.118 1.00 33.41 803 LEU A CA 1
ATOM 6405 C C . LEU A 1 803 ? 17.717 4.240 -19.428 1.00 33.41 803 LEU A C 1
ATOM 6407 O O . LEU A 1 803 ? 18.576 3.523 -19.934 1.00 33.41 803 LEU A O 1
ATOM 6411 N N . LEU A 1 804 ? 17.403 5.438 -19.938 1.00 36.06 804 LEU A N 1
ATOM 6412 C CA . LEU A 1 804 ? 18.090 6.028 -21.096 1.00 36.06 804 LEU A CA 1
ATOM 6413 C C . LEU A 1 804 ? 19.582 6.270 -20.823 1.00 36.06 804 LEU A C 1
ATOM 6415 O O . LEU A 1 804 ? 20.401 6.045 -21.708 1.00 36.06 804 LEU A O 1
ATOM 6419 N N . CYS A 1 805 ? 19.961 6.592 -19.580 1.00 35.03 805 CYS A N 1
ATOM 6420 C CA . CYS A 1 805 ? 21.368 6.603 -19.165 1.00 35.03 805 CYS A CA 1
ATOM 6421 C C . CYS A 1 805 ? 22.040 5.211 -19.186 1.00 35.03 805 CYS A C 1
ATOM 6423 O O . CYS A 1 805 ? 23.264 5.140 -19.098 1.00 35.03 805 CYS A O 1
ATOM 6425 N N . ARG A 1 806 ? 21.285 4.101 -19.273 1.00 37.38 806 ARG A N 1
ATOM 6426 C CA . ARG A 1 806 ? 21.791 2.723 -19.098 1.00 37.38 806 ARG A CA 1
ATOM 6427 C C . ARG A 1 806 ? 21.557 1.753 -20.262 1.00 37.38 806 ARG A C 1
ATOM 6429 O O . ARG A 1 806 ? 22.200 0.709 -20.276 1.00 37.38 806 ARG A O 1
ATOM 6436 N N . THR A 1 807 ? 20.708 2.054 -21.246 1.00 31.77 807 THR A N 1
ATOM 6437 C CA . THR A 1 807 ? 20.522 1.198 -22.443 1.00 31.77 807 THR A CA 1
ATOM 6438 C C . THR A 1 807 ? 21.340 1.633 -23.652 1.00 31.77 807 THR A C 1
ATOM 6440 O O . THR A 1 807 ? 21.169 1.085 -24.741 1.00 31.77 807 THR A O 1
ATOM 6443 N N . HIS A 1 808 ? 22.264 2.578 -23.496 1.00 33.28 808 HIS A N 1
ATOM 6444 C CA . HIS A 1 808 ? 23.250 2.806 -24.535 1.00 33.28 808 HIS A CA 1
ATOM 6445 C C . HIS A 1 808 ? 24.230 1.622 -24.577 1.00 33.28 808 HIS A C 1
ATOM 6447 O O . HIS A 1 808 ? 25.245 1.596 -23.887 1.00 33.28 808 HIS A O 1
ATOM 6453 N N . THR A 1 809 ? 24.002 0.698 -25.523 1.00 31.50 809 THR A N 1
ATOM 6454 C CA . THR A 1 809 ? 25.101 0.375 -26.449 1.00 31.50 809 THR A CA 1
ATOM 6455 C C . THR A 1 809 ? 25.792 1.698 -26.750 1.00 31.50 809 THR A C 1
ATOM 6457 O O . THR A 1 809 ? 25.052 2.617 -27.114 1.00 31.50 809 THR A O 1
ATOM 6460 N N . PRO A 1 810 ? 27.110 1.853 -26.538 1.00 36.62 810 PRO A N 1
ATOM 6461 C CA . PRO A 1 810 ? 27.755 3.152 -26.619 1.00 36.62 810 PRO A CA 1
ATOM 6462 C C . PRO A 1 810 ? 27.514 3.721 -28.014 1.00 36.62 810 PRO A C 1
ATOM 6464 O O . PRO A 1 810 ? 28.198 3.382 -28.978 1.00 36.62 810 PRO A O 1
ATOM 6467 N N . VAL A 1 811 ? 26.491 4.568 -28.130 1.00 44.44 811 VAL A N 1
ATOM 6468 C CA . VAL A 1 811 ? 26.434 5.557 -29.178 1.00 44.44 811 VAL A CA 1
ATOM 6469 C C . VAL A 1 811 ? 27.539 6.482 -28.739 1.00 44.44 811 VAL A C 1
ATOM 6471 O O . VAL A 1 811 ? 27.435 7.140 -27.708 1.00 44.44 811 VAL A O 1
ATOM 6474 N N . ASP A 1 812 ? 28.658 6.401 -29.440 1.00 59.50 812 ASP A N 1
ATOM 6475 C CA . ASP A 1 812 ? 29.728 7.368 -29.316 1.00 59.50 812 ASP A CA 1
ATOM 6476 C C . ASP A 1 812 ? 29.087 8.756 -29.472 1.00 59.50 812 ASP A C 1
ATOM 6478 O O . ASP A 1 812 ? 28.718 9.163 -30.576 1.00 59.50 812 ASP A O 1
ATOM 6482 N N . MET A 1 813 ? 28.837 9.429 -28.345 1.00 60.69 813 MET A N 1
ATOM 6483 C CA . MET A 1 813 ? 28.086 10.684 -28.299 1.00 60.69 813 MET A CA 1
ATOM 6484 C C . MET A 1 813 ? 28.812 11.775 -29.089 1.00 60.69 813 MET A C 1
ATOM 6486 O O . MET A 1 813 ? 28.163 12.656 -29.649 1.00 60.69 813 MET A O 1
ATOM 6490 N N . GLY A 1 814 ? 30.139 11.664 -29.232 1.00 68.75 814 GLY A N 1
ATOM 6491 C CA . GLY A 1 814 ? 30.919 12.500 -30.139 1.00 68.75 814 GLY A CA 1
ATOM 6492 C C . GLY A 1 814 ? 30.576 12.239 -31.607 1.00 68.75 814 GLY A C 1
ATOM 6493 O O . GLY A 1 814 ? 30.404 13.183 -32.379 1.00 68.75 814 GLY A O 1
ATOM 6494 N N . LYS A 1 815 ? 30.385 10.975 -31.998 1.00 75.44 815 LYS A N 1
ATOM 6495 C CA . LYS A 1 815 ? 29.947 10.604 -33.352 1.00 75.44 815 LYS A CA 1
ATOM 6496 C C . LYS A 1 815 ? 28.505 11.034 -33.634 1.00 75.44 815 LYS A C 1
ATOM 6498 O O . LYS A 1 815 ? 28.247 11.594 -34.696 1.00 75.44 815 LYS A O 1
ATOM 6503 N N . ALA A 1 816 ? 27.583 10.841 -32.690 1.00 78.06 816 ALA A N 1
ATOM 6504 C CA . ALA A 1 816 ? 26.204 11.315 -32.832 1.00 78.06 816 ALA A CA 1
ATOM 6505 C C . ALA A 1 816 ? 26.135 12.847 -32.912 1.00 78.06 816 ALA A C 1
ATOM 6507 O O . ALA A 1 816 ? 25.437 13.384 -33.771 1.00 78.06 816 ALA A O 1
ATOM 6508 N N . ARG A 1 817 ? 26.927 13.559 -32.096 1.00 86.69 817 ARG A N 1
ATOM 6509 C CA . ARG A 1 817 ? 27.082 15.018 -32.180 1.00 86.69 817 ARG A CA 1
ATOM 6510 C C . ARG A 1 817 ? 27.520 15.454 -33.574 1.00 86.69 817 ARG A C 1
ATOM 6512 O O . ARG A 1 817 ? 26.893 16.334 -34.156 1.00 86.69 817 ARG A O 1
ATOM 6519 N N . GLN A 1 818 ? 28.553 14.818 -34.126 1.00 85.06 818 GLN A N 1
ATOM 6520 C CA . GLN A 1 818 ? 29.042 15.118 -35.474 1.00 85.06 818 GLN A CA 1
ATOM 6521 C C . GLN A 1 818 ? 27.989 14.838 -36.551 1.00 85.06 818 GLN A C 1
ATOM 6523 O O . GLN A 1 818 ? 27.834 15.640 -37.464 1.00 85.06 818 GLN A O 1
ATOM 6528 N N . GLN A 1 819 ? 27.245 13.736 -36.438 1.00 87.19 819 GLN A N 1
ATOM 6529 C CA . GLN A 1 819 ? 26.200 13.377 -37.399 1.00 87.19 819 GLN A CA 1
ATOM 6530 C C . GLN A 1 819 ? 25.008 14.336 -37.358 1.00 87.19 819 GLN A C 1
ATOM 6532 O O . GLN A 1 819 ? 24.501 14.697 -38.414 1.00 87.19 819 GLN A O 1
ATOM 6537 N N . ILE A 1 820 ? 24.591 14.786 -36.171 1.00 90.38 820 ILE A N 1
ATOM 6538 C CA . ILE A 1 820 ? 23.500 15.759 -36.025 1.00 90.38 820 ILE A CA 1
ATOM 6539 C C . ILE A 1 820 ? 23.915 17.117 -36.590 1.00 90.38 820 ILE A C 1
ATOM 6541 O O . ILE A 1 820 ? 23.176 17.685 -37.385 1.00 90.38 820 ILE A O 1
ATOM 6545 N N . ILE A 1 821 ? 25.107 17.613 -36.237 1.00 89.06 821 ILE A N 1
ATOM 6546 C CA . ILE A 1 821 ? 25.627 18.877 -36.780 1.00 89.06 821 ILE A CA 1
ATOM 6547 C C . ILE A 1 821 ? 25.733 18.779 -38.309 1.00 89.06 821 ILE A C 1
ATOM 6549 O O . ILE A 1 821 ? 25.211 19.640 -39.004 1.00 89.06 821 ILE A O 1
ATOM 6553 N N . ALA A 1 822 ? 26.296 17.689 -38.842 1.00 88.50 822 ALA A N 1
ATOM 6554 C CA . ALA A 1 822 ? 26.404 17.483 -40.287 1.00 88.50 822 ALA A CA 1
ATOM 6555 C C . ALA A 1 822 ? 25.038 17.383 -40.989 1.00 88.50 822 ALA A C 1
ATOM 6557 O O . ALA A 1 822 ? 24.889 17.864 -42.114 1.00 88.50 822 ALA A O 1
ATOM 6558 N N . ALA A 1 823 ? 24.032 16.780 -40.352 1.00 89.06 823 ALA A N 1
ATOM 6559 C CA . ALA A 1 823 ? 22.676 16.718 -40.889 1.00 89.06 823 ALA A CA 1
ATOM 6560 C C . ALA A 1 823 ? 21.999 18.103 -40.878 1.00 89.06 823 ALA A C 1
ATOM 6562 O O . ALA A 1 823 ? 21.348 18.467 -41.857 1.00 89.06 823 ALA A O 1
ATOM 6563 N N . CYS A 1 824 ? 22.243 18.920 -39.842 1.00 90.00 824 CYS A N 1
ATOM 6564 C CA . CYS A 1 824 ? 21.826 20.324 -39.813 1.00 90.00 824 CYS A CA 1
ATOM 6565 C C . CYS A 1 824 ? 22.479 21.151 -40.930 1.00 90.00 824 CYS A C 1
ATOM 6567 O O . CYS A 1 824 ? 21.792 21.965 -41.540 1.00 90.00 824 CYS A O 1
ATOM 6569 N N . SER A 1 825 ? 23.764 20.929 -41.238 1.00 88.44 825 SER A N 1
ATOM 6570 C CA . SER A 1 825 ? 24.458 21.643 -42.323 1.00 88.44 825 SER A CA 1
ATOM 6571 C C . SER A 1 825 ? 24.032 21.177 -43.723 1.00 88.44 825 SER A C 1
ATOM 6573 O O . SER A 1 825 ? 24.040 21.962 -44.669 1.00 88.44 825 SER A O 1
ATOM 6575 N N . SER A 1 826 ? 23.689 19.894 -43.882 1.00 86.12 826 SER A N 1
ATOM 6576 C CA . SER A 1 826 ? 23.397 19.277 -45.190 1.00 86.12 826 SER A CA 1
ATOM 6577 C C . SER A 1 826 ? 21.924 19.297 -45.600 1.00 86.12 826 SER A C 1
ATOM 6579 O O . SER A 1 826 ? 21.632 19.034 -46.765 1.00 86.12 826 SER A O 1
ATOM 6581 N N . GLY A 1 827 ? 21.004 19.615 -44.683 1.00 85.31 827 GLY A N 1
ATOM 6582 C CA . GLY A 1 827 ? 19.571 19.699 -44.986 1.00 85.31 827 GLY A CA 1
ATOM 6583 C C . GLY A 1 827 ? 18.807 18.371 -44.880 1.00 85.31 827 GLY A C 1
ATOM 6584 O O . GLY A 1 827 ? 17.642 18.304 -45.269 1.00 85.31 827 GLY A O 1
ATOM 6585 N N . ASP A 1 828 ? 19.429 17.301 -44.374 1.00 87.31 828 ASP A N 1
ATOM 6586 C CA . ASP A 1 828 ? 18.817 15.966 -44.314 1.00 87.31 828 ASP A CA 1
ATOM 6587 C C . ASP A 1 828 ? 17.886 15.804 -43.097 1.00 87.31 828 ASP A C 1
ATOM 6589 O O . ASP A 1 828 ? 18.261 15.292 -42.037 1.00 87.31 828 ASP A O 1
ATOM 6593 N N . ILE A 1 829 ? 16.635 16.241 -43.270 1.00 88.19 829 ILE A N 1
ATOM 6594 C CA . ILE A 1 829 ? 15.586 16.174 -42.240 1.00 88.19 829 ILE A CA 1
ATOM 6595 C C . ILE A 1 829 ? 15.255 14.724 -41.855 1.00 88.19 829 ILE A C 1
ATOM 6597 O O . ILE A 1 829 ? 15.010 14.445 -40.682 1.00 88.19 829 ILE A O 1
ATOM 6601 N N . GLY A 1 830 ? 15.290 13.784 -42.806 1.00 82.06 830 GLY A N 1
ATOM 6602 C CA . GLY A 1 830 ? 14.992 12.374 -42.533 1.00 82.06 830 GLY A CA 1
ATOM 6603 C C . GLY A 1 830 ? 16.031 11.738 -41.608 1.00 82.06 830 GLY A C 1
ATOM 6604 O O . GLY A 1 830 ? 15.678 11.033 -40.657 1.00 82.06 830 GLY A O 1
ATOM 6605 N N . SER A 1 831 ? 17.312 12.048 -41.831 1.00 84.69 831 SER A N 1
ATOM 6606 C CA . SER A 1 831 ? 18.387 11.658 -40.917 1.00 84.69 831 SER A CA 1
ATOM 6607 C C . SER A 1 831 ? 18.278 12.364 -39.565 1.00 84.69 831 SER A C 1
ATOM 6609 O O . SER A 1 831 ? 18.492 11.717 -38.541 1.00 84.69 831 SER A O 1
ATOM 6611 N N . LEU A 1 832 ? 17.896 13.648 -39.523 1.00 86.50 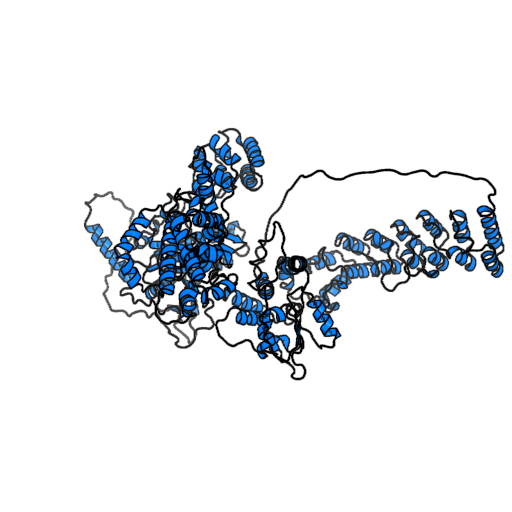832 LEU A N 1
ATOM 6612 C CA . LEU A 1 832 ? 17.669 14.367 -38.262 1.00 86.50 832 LEU A CA 1
ATOM 6613 C C . LEU A 1 832 ? 16.555 13.733 -37.421 1.00 86.50 832 LEU A C 1
ATOM 6615 O O . LEU A 1 832 ? 16.767 13.493 -36.237 1.00 86.50 832 LEU A O 1
ATOM 6619 N N . GLU A 1 833 ? 15.406 13.389 -38.008 1.00 84.62 833 GLU A N 1
ATOM 6620 C CA . GLU A 1 833 ? 14.306 12.723 -37.293 1.00 84.62 833 GLU A CA 1
ATOM 6621 C C . GLU A 1 833 ? 14.724 11.353 -36.739 1.00 84.62 833 GLU A C 1
ATOM 6623 O O . GLU A 1 833 ? 14.416 11.011 -35.591 1.00 84.62 833 GLU A O 1
ATOM 6628 N N . ALA A 1 834 ? 15.469 10.574 -37.530 1.00 80.06 834 ALA A N 1
ATOM 6629 C CA . ALA A 1 834 ? 15.999 9.286 -37.099 1.00 80.06 834 ALA A CA 1
ATOM 6630 C C . ALA A 1 834 ? 17.024 9.439 -35.961 1.00 80.06 834 ALA A C 1
ATOM 6632 O O . ALA A 1 834 ? 16.959 8.704 -34.972 1.00 80.06 834 ALA A O 1
ATOM 6633 N N . LEU A 1 835 ? 17.935 10.413 -36.067 1.00 83.88 835 LEU A N 1
ATOM 6634 C CA . LEU A 1 835 ? 18.947 10.712 -35.053 1.00 83.88 835 LEU A CA 1
ATOM 6635 C C . LEU A 1 835 ? 18.326 11.275 -33.772 1.00 83.88 835 LEU A C 1
ATOM 6637 O O . LEU A 1 835 ? 18.759 10.895 -32.685 1.00 83.88 835 LEU A O 1
ATOM 6641 N N . PHE A 1 836 ? 17.292 12.113 -33.869 1.00 87.62 836 PHE A N 1
ATOM 6642 C CA . PHE A 1 836 ? 16.568 12.640 -32.712 1.00 87.62 836 PHE A CA 1
ATOM 6643 C C . PHE A 1 836 ? 15.847 11.523 -31.967 1.00 87.62 836 PHE A C 1
ATOM 6645 O O . PHE A 1 836 ? 15.984 11.405 -30.750 1.00 87.62 836 PHE A O 1
ATOM 6652 N N . LYS A 1 837 ? 15.163 10.635 -32.696 1.00 79.81 837 LYS A N 1
ATOM 6653 C CA . LYS A 1 837 ? 14.506 9.464 -32.110 1.00 79.81 837 LYS A CA 1
ATOM 6654 C C . LYS A 1 837 ? 15.511 8.489 -31.488 1.00 79.81 837 LYS A C 1
ATOM 6656 O O . LYS A 1 837 ? 15.263 7.981 -30.399 1.00 79.81 837 LYS A O 1
ATOM 6661 N N . GLY A 1 838 ? 16.637 8.240 -32.160 1.00 72.56 838 GLY A N 1
ATOM 6662 C CA . GLY A 1 838 ? 17.694 7.335 -31.694 1.00 72.56 838 GLY A CA 1
ATOM 6663 C C . GLY A 1 838 ? 18.516 7.876 -30.520 1.00 72.56 838 GLY A C 1
ATOM 6664 O O . GLY A 1 838 ? 18.994 7.092 -29.704 1.00 72.56 838 GLY A O 1
ATOM 6665 N N . SER A 1 839 ? 18.638 9.201 -30.408 1.00 75.06 839 SER A N 1
ATOM 6666 C CA . SER A 1 839 ? 19.392 9.892 -29.347 1.00 75.06 839 SER A CA 1
ATOM 6667 C C . SER A 1 839 ? 18.487 10.490 -28.261 1.00 75.06 839 SER A C 1
ATOM 6669 O O . SER A 1 839 ? 18.953 11.279 -27.446 1.00 75.06 839 SER A O 1
ATOM 6671 N N . ALA A 1 840 ? 17.193 10.142 -28.265 1.00 75.56 840 ALA A N 1
ATOM 6672 C CA . ALA A 1 840 ? 16.170 10.629 -27.333 1.00 75.56 840 ALA A CA 1
ATOM 6673 C C . ALA A 1 840 ? 16.065 12.169 -27.223 1.00 75.56 840 ALA A C 1
ATOM 6675 O O . ALA A 1 840 ? 15.720 12.706 -26.170 1.00 75.56 840 ALA A O 1
ATOM 6676 N N . ILE A 1 841 ? 16.319 12.886 -28.321 1.00 81.00 841 ILE A N 1
ATOM 6677 C CA . ILE A 1 841 ? 16.175 14.343 -28.403 1.00 81.00 841 ILE A CA 1
ATOM 6678 C C . ILE A 1 841 ? 14.684 14.678 -28.558 1.00 81.00 841 ILE A C 1
ATOM 6680 O O . ILE A 1 841 ? 14.056 14.383 -29.580 1.00 81.00 841 ILE A O 1
ATOM 6684 N N . GLY A 1 842 ? 14.109 15.292 -27.523 1.00 80.94 842 GLY A N 1
ATOM 6685 C CA . GLY A 1 842 ? 12.708 15.719 -27.468 1.00 80.94 842 GLY A CA 1
ATOM 6686 C C . GLY A 1 842 ? 12.553 17.203 -27.108 1.00 80.94 842 GLY A C 1
ATOM 6687 O O . GLY A 1 842 ? 13.553 17.893 -26.938 1.00 80.94 842 GLY A O 1
ATOM 6688 N N . PRO A 1 843 ? 11.318 17.704 -26.919 1.00 74.81 843 PRO A N 1
ATOM 6689 C CA . PRO A 1 843 ? 11.045 19.136 -26.727 1.00 74.81 843 PRO A CA 1
ATOM 6690 C C . PRO A 1 843 ? 11.724 19.795 -25.513 1.00 74.81 843 PRO A C 1
ATOM 6692 O O . PRO A 1 843 ? 11.817 21.011 -25.469 1.00 74.81 843 PRO A O 1
ATOM 6695 N N . ASN A 1 844 ? 12.192 19.005 -24.536 1.00 75.94 844 ASN A N 1
ATOM 6696 C CA . ASN A 1 844 ? 12.876 19.480 -23.324 1.00 75.94 844 ASN A CA 1
ATOM 6697 C C . ASN A 1 844 ? 14.417 19.380 -23.414 1.00 75.94 844 ASN A C 1
ATOM 6699 O O . ASN A 1 844 ? 15.090 19.409 -22.382 1.00 75.94 844 ASN A O 1
ATOM 6703 N N . HIS A 1 845 ? 14.976 19.165 -24.610 1.00 86.12 845 HIS A N 1
ATOM 6704 C CA . HIS A 1 845 ? 16.426 19.065 -24.828 1.00 86.12 845 HIS A CA 1
ATOM 6705 C C . HIS A 1 845 ? 17.137 20.384 -24.468 1.00 86.12 845 HIS A C 1
ATOM 6707 O O . HIS A 1 845 ? 16.548 21.444 -24.669 1.00 86.12 845 HIS A O 1
ATOM 6713 N N . PRO A 1 846 ? 18.388 20.365 -23.964 1.00 85.69 846 PRO A N 1
ATOM 6714 C CA . PRO A 1 846 ? 19.133 21.579 -23.644 1.00 85.69 846 PRO A CA 1
ATOM 6715 C C . PRO A 1 846 ? 19.165 22.592 -24.797 1.00 85.69 846 PRO A C 1
ATOM 6717 O O . PRO A 1 846 ? 19.701 22.326 -25.877 1.00 85.69 846 PRO A O 1
ATOM 6720 N N . HIS A 1 847 ? 18.599 23.772 -24.552 1.00 82.56 847 HIS A N 1
ATOM 6721 C CA . HIS A 1 847 ? 18.500 24.841 -25.534 1.00 82.56 847 HIS A CA 1
ATOM 6722 C C . HIS A 1 847 ? 19.801 25.625 -25.678 1.00 82.56 847 HIS A C 1
ATOM 6724 O O . HIS A 1 847 ? 20.131 25.999 -26.795 1.00 82.56 847 HIS A O 1
ATOM 6730 N N . SER A 1 848 ? 20.560 25.821 -24.595 1.00 80.19 848 SER A N 1
ATOM 6731 C CA . SER A 1 848 ? 21.824 26.570 -24.605 1.00 80.19 848 SER A CA 1
ATOM 6732 C C . SER A 1 848 ? 22.963 25.801 -23.941 1.00 80.19 848 SER A C 1
ATOM 6734 O O . SER A 1 848 ? 22.740 24.897 -23.130 1.00 80.19 848 SER A O 1
ATOM 6736 N N . VAL A 1 849 ? 24.206 26.186 -24.248 1.00 73.88 849 VAL A N 1
ATOM 6737 C CA . VAL A 1 849 ? 25.431 25.553 -23.711 1.00 73.88 849 VAL A CA 1
ATOM 6738 C C . VAL A 1 849 ? 25.477 25.599 -22.177 1.00 73.88 849 VAL A C 1
ATOM 6740 O O . VAL A 1 849 ? 26.048 24.720 -21.537 1.00 73.88 849 VAL A O 1
ATOM 6743 N N . TYR A 1 850 ? 24.808 26.569 -21.548 1.00 73.44 850 TYR A N 1
ATOM 6744 C CA . TYR A 1 850 ? 24.733 26.678 -20.089 1.00 73.44 850 TYR A CA 1
ATOM 6745 C C . TYR A 1 850 ? 23.883 25.592 -19.418 1.00 73.44 850 TYR A C 1
ATOM 6747 O O . TYR A 1 850 ? 24.003 25.412 -18.205 1.00 73.44 850 TYR A O 1
ATOM 6755 N N . GLN A 1 851 ? 23.039 24.899 -20.186 1.00 74.62 851 GLN A N 1
ATOM 6756 C CA . GLN A 1 851 ? 22.218 23.774 -19.735 1.00 74.62 851 GLN A CA 1
ATOM 6757 C C . GLN A 1 851 ? 22.922 22.419 -19.922 1.00 74.62 851 GLN A C 1
ATOM 6759 O O . GLN A 1 851 ? 22.390 21.401 -19.482 1.00 74.62 851 GLN A O 1
ATOM 6764 N N . LEU A 1 852 ? 24.101 22.397 -20.558 1.00 72.56 852 LEU A N 1
ATOM 6765 C CA . LEU A 1 852 ? 24.934 21.201 -20.667 1.00 72.56 852 LEU A CA 1
ATOM 6766 C C . LEU A 1 852 ? 25.630 20.875 -19.344 1.00 72.56 852 LEU A C 1
ATOM 6768 O O . LEU A 1 852 ? 25.912 21.752 -18.520 1.00 72.56 852 LEU A O 1
ATOM 6772 N N . ASP A 1 853 ? 25.963 19.598 -19.169 1.00 70.75 853 ASP A N 1
ATOM 6773 C CA . ASP A 1 853 ? 26.731 19.143 -18.019 1.00 70.75 853 ASP A CA 1
ATOM 6774 C C . ASP A 1 853 ? 28.180 19.630 -18.144 1.00 70.75 853 ASP A C 1
ATOM 6776 O O . ASP A 1 853 ? 28.936 19.187 -19.006 1.00 70.75 853 ASP A O 1
ATOM 6780 N N . ARG A 1 854 ? 28.597 20.547 -17.266 1.00 66.25 854 ARG A N 1
ATOM 6781 C CA . ARG A 1 854 ? 29.956 21.115 -17.284 1.00 66.25 854 ARG A CA 1
ATOM 6782 C C . ARG A 1 854 ? 31.043 20.121 -16.862 1.00 66.25 854 ARG A C 1
ATOM 6784 O O . ARG A 1 854 ? 32.220 20.446 -16.986 1.00 66.25 854 ARG A O 1
ATOM 6791 N N . SER A 1 855 ? 30.670 18.949 -16.347 1.00 53.03 855 SER A N 1
ATOM 6792 C CA . SER A 1 855 ? 31.607 17.882 -15.981 1.00 53.03 855 SER A CA 1
ATOM 6793 C C . SER A 1 855 ? 32.018 16.997 -17.165 1.00 53.03 855 SER A C 1
ATOM 6795 O O . SER A 1 855 ? 33.016 16.284 -17.071 1.00 53.03 855 SER A O 1
ATOM 6797 N N . VAL A 1 856 ? 31.314 17.092 -18.301 1.00 60.19 856 VAL A N 1
ATOM 6798 C CA . VAL A 1 856 ? 31.622 16.358 -19.537 1.00 60.19 856 VAL A CA 1
ATOM 6799 C C . VAL A 1 856 ? 32.118 17.345 -20.604 1.00 60.19 856 VAL A C 1
ATOM 6801 O O . VAL A 1 856 ? 31.500 18.393 -20.793 1.00 60.19 856 VAL A O 1
ATOM 6804 N N . PRO A 1 857 ? 33.205 17.057 -21.349 1.00 70.38 857 PRO A N 1
ATOM 6805 C CA . PRO A 1 857 ? 33.612 17.899 -22.472 1.00 70.38 857 PRO A CA 1
ATOM 6806 C C . PRO A 1 857 ? 32.461 18.091 -23.467 1.00 70.38 857 PRO A C 1
ATOM 6808 O O . PRO A 1 857 ? 31.792 17.127 -23.831 1.00 70.38 857 PRO A O 1
ATOM 6811 N N . GLU A 1 858 ? 32.241 19.317 -23.947 1.00 71.06 858 GLU A N 1
ATOM 6812 C CA . GLU A 1 858 ? 31.154 19.634 -24.892 1.00 71.06 858 GLU A CA 1
ATOM 6813 C C . GLU A 1 858 ? 31.194 18.743 -26.151 1.00 71.06 858 GLU A C 1
ATOM 6815 O O . GLU A 1 858 ? 30.163 18.340 -26.684 1.00 71.06 858 GLU A O 1
ATOM 6820 N N . SER A 1 859 ? 32.401 18.362 -26.588 1.00 70.25 859 SER A N 1
ATOM 6821 C CA . SER A 1 859 ? 32.643 17.456 -27.716 1.00 70.25 859 SER A CA 1
ATOM 6822 C C . SER A 1 859 ? 32.131 16.026 -27.507 1.00 70.25 859 SER A C 1
ATOM 6824 O O . SER A 1 859 ? 31.989 15.293 -28.482 1.00 70.25 859 SER A O 1
ATOM 6826 N N . GLN A 1 860 ? 31.851 15.632 -26.264 1.00 70.06 860 GLN A N 1
ATOM 6827 C CA . GLN A 1 860 ? 31.328 14.319 -25.878 1.00 70.06 860 GLN A CA 1
ATOM 6828 C C . GLN A 1 860 ? 29.838 14.368 -25.500 1.00 70.06 860 GLN A C 1
ATOM 6830 O O . GLN A 1 860 ? 29.283 13.361 -25.069 1.00 70.06 860 GLN A O 1
ATOM 6835 N N . GLN A 1 861 ? 29.184 15.519 -25.676 1.00 83.38 861 GLN A N 1
ATOM 6836 C CA . GLN A 1 861 ? 27.753 15.711 -25.442 1.00 83.38 861 GLN A CA 1
ATOM 6837 C C . GLN A 1 861 ? 27.022 15.978 -26.762 1.00 83.38 861 GLN A C 1
ATOM 6839 O O . GLN A 1 861 ? 27.621 16.419 -27.742 1.00 83.38 861 GLN A O 1
ATOM 6844 N N . LEU A 1 862 ? 25.711 15.751 -26.806 1.00 86.81 862 LEU A N 1
ATOM 6845 C CA . LEU A 1 862 ? 24.887 16.118 -27.964 1.00 86.81 862 LEU A CA 1
ATOM 6846 C C . LEU A 1 862 ? 24.862 17.651 -28.155 1.00 86.81 862 LEU A C 1
ATOM 6848 O O . LEU A 1 862 ? 25.048 18.392 -27.185 1.00 86.81 862 LEU A O 1
ATOM 6852 N N . PRO A 1 863 ? 24.681 18.158 -29.388 1.00 88.62 863 PRO A N 1
ATOM 6853 C CA . PRO A 1 863 ? 24.625 19.597 -29.628 1.00 88.62 863 PRO A CA 1
ATOM 6854 C C . PRO A 1 863 ? 23.390 20.189 -28.949 1.00 88.62 863 PRO A C 1
ATOM 6856 O O . PRO A 1 863 ? 22.360 19.523 -28.831 1.00 88.62 863 PRO A O 1
ATOM 6859 N N . VAL A 1 864 ? 23.500 21.427 -28.472 1.00 90.75 864 VAL A N 1
ATOM 6860 C CA . VAL A 1 864 ? 22.354 22.168 -27.918 1.00 90.75 864 VAL A CA 1
ATOM 6861 C C . VAL A 1 864 ? 21.469 22.684 -29.043 1.00 90.75 864 VAL A C 1
ATOM 6863 O O . VAL A 1 864 ? 21.941 22.849 -30.170 1.00 90.75 864 VAL A O 1
ATOM 6866 N N . VAL A 1 865 ? 20.198 22.962 -28.751 1.00 90.44 865 VAL A N 1
ATOM 6867 C CA . VAL A 1 865 ? 19.246 23.451 -29.767 1.00 90.44 865 VAL A CA 1
ATOM 6868 C C . VAL A 1 865 ? 19.769 24.726 -30.441 1.00 90.44 865 VAL A C 1
ATOM 6870 O O . VAL A 1 865 ? 19.774 24.803 -31.667 1.00 90.44 865 VAL A O 1
ATOM 6873 N N . GLU A 1 866 ? 20.318 25.674 -29.673 1.00 88.38 866 GLU A N 1
ATOM 6874 C CA . GLU A 1 866 ? 20.950 26.898 -30.189 1.00 88.38 866 GLU A CA 1
ATOM 6875 C C . GLU A 1 866 ? 22.052 26.601 -31.220 1.00 88.38 866 GLU A C 1
ATOM 6877 O O . GLU A 1 866 ? 22.128 27.252 -32.258 1.00 88.38 866 GLU A O 1
ATOM 6882 N N . GLN A 1 867 ? 22.866 25.571 -30.985 1.00 89.38 867 GLN A N 1
ATOM 6883 C CA . GLN A 1 867 ? 23.946 25.168 -31.883 1.00 89.38 867 GLN A CA 1
ATOM 6884 C C . GLN A 1 867 ? 23.416 24.492 -33.152 1.00 89.38 867 GLN A C 1
ATOM 6886 O O . GLN A 1 867 ? 23.977 24.697 -34.226 1.00 89.38 867 GLN A O 1
ATOM 6891 N N . MET A 1 868 ? 22.332 23.716 -33.048 1.00 93.31 868 MET A N 1
ATOM 6892 C CA . MET A 1 868 ? 21.661 23.132 -34.215 1.00 93.31 868 MET A CA 1
ATOM 6893 C C . MET A 1 868 ? 21.087 24.228 -35.120 1.00 93.31 868 MET A C 1
ATOM 6895 O O . MET A 1 868 ? 21.283 24.179 -36.333 1.00 93.31 868 MET A O 1
ATOM 6899 N N . PHE A 1 869 ? 20.430 25.235 -34.531 1.00 91.50 869 PHE A N 1
ATOM 6900 C CA . PHE A 1 869 ? 19.946 26.406 -35.264 1.00 91.50 869 PHE A CA 1
ATOM 6901 C C . PHE A 1 869 ? 21.093 27.205 -35.871 1.00 91.50 869 PHE A C 1
ATOM 6903 O O . PHE A 1 869 ? 21.029 27.549 -37.046 1.00 91.50 869 PHE A O 1
ATOM 6910 N N . LEU A 1 870 ? 22.155 27.468 -35.106 1.00 90.19 870 LEU A N 1
ATOM 6911 C CA . LEU A 1 870 ? 23.318 28.212 -35.580 1.00 90.19 870 LEU A CA 1
ATOM 6912 C C . LEU A 1 870 ? 23.952 27.552 -36.809 1.00 90.19 870 LEU A C 1
ATOM 6914 O O . LEU A 1 870 ? 24.311 28.245 -37.759 1.00 90.19 870 LEU A O 1
ATOM 6918 N N . GLU A 1 871 ? 24.074 26.227 -36.805 1.00 93.00 871 GLU A N 1
ATOM 6919 C CA . GLU A 1 871 ? 24.654 25.479 -37.918 1.00 93.00 871 GLU A CA 1
ATOM 6920 C C . GLU A 1 871 ? 23.743 25.464 -39.154 1.00 93.00 871 GLU A C 1
ATOM 6922 O O . GLU A 1 871 ? 24.212 25.696 -40.271 1.00 93.00 871 GLU A O 1
ATOM 6927 N N . ALA A 1 872 ? 22.436 25.258 -38.958 1.00 93.06 872 ALA A N 1
ATOM 6928 C CA . ALA A 1 872 ? 21.451 25.317 -40.037 1.00 93.06 872 ALA A CA 1
ATOM 6929 C C . ALA A 1 872 ? 21.386 26.718 -40.670 1.00 93.06 872 ALA A C 1
ATOM 6931 O O . ALA A 1 872 ? 21.302 26.843 -41.889 1.00 93.06 872 ALA A O 1
ATOM 6932 N N . ILE A 1 873 ? 21.486 27.772 -39.853 1.00 92.25 873 ILE A N 1
ATOM 6933 C CA . ILE A 1 873 ? 21.518 29.170 -40.297 1.00 92.25 873 ILE A CA 1
ATOM 6934 C C . ILE A 1 873 ? 22.793 29.462 -41.087 1.00 92.25 873 ILE A C 1
ATOM 6936 O O . ILE A 1 873 ? 22.707 29.979 -42.197 1.00 92.25 873 ILE A O 1
ATOM 6940 N N . LYS A 1 874 ? 23.970 29.097 -40.561 1.00 90.38 874 LYS A N 1
ATOM 6941 C CA . LYS A 1 874 ? 25.256 29.298 -41.254 1.00 90.38 874 LYS A CA 1
ATOM 6942 C C . LYS A 1 874 ? 25.338 28.557 -42.585 1.00 90.38 874 LYS A C 1
ATOM 6944 O O . LYS A 1 874 ? 26.027 29.019 -43.487 1.00 90.38 874 LYS A O 1
ATOM 6949 N N . SER A 1 875 ? 24.648 27.425 -42.686 1.00 90.25 875 SER A N 1
ATOM 6950 C CA . SER A 1 875 ? 24.576 26.609 -43.899 1.00 90.25 875 SER A CA 1
ATOM 6951 C C . SER A 1 875 ? 23.375 26.954 -44.793 1.00 90.25 875 SER A C 1
ATOM 6953 O O . SER A 1 875 ? 23.132 26.249 -45.767 1.00 90.25 875 SER A O 1
ATOM 6955 N N . GLU A 1 876 ? 22.617 28.007 -44.461 1.00 93.00 876 GLU A N 1
ATOM 6956 C CA . GLU A 1 876 ? 21.448 28.506 -45.204 1.00 93.00 876 GLU A CA 1
ATOM 6957 C C . GLU A 1 876 ? 20.327 27.462 -45.430 1.00 93.00 876 GLU A C 1
ATOM 6959 O O . GLU A 1 876 ? 19.567 27.526 -46.397 1.00 93.00 876 GLU A O 1
ATOM 6964 N N . GLN A 1 877 ? 20.175 26.504 -44.509 1.00 94.06 877 GLN A N 1
ATOM 6965 C CA . GLN A 1 877 ? 19.201 25.409 -44.598 1.00 94.06 877 GLN A CA 1
ATOM 6966 C C . GLN A 1 877 ? 17.824 25.815 -44.044 1.00 94.06 877 GLN A C 1
ATOM 6968 O O . GLN A 1 877 ? 17.462 25.492 -42.911 1.00 94.06 877 GLN A O 1
ATOM 6973 N N . ILE A 1 878 ? 17.026 26.517 -44.854 1.00 92.12 878 ILE A N 1
ATOM 6974 C CA . ILE A 1 878 ? 15.720 27.083 -44.455 1.00 92.12 878 ILE A CA 1
ATOM 6975 C C . ILE A 1 878 ? 14.743 26.022 -43.924 1.00 92.12 878 ILE A C 1
ATOM 6977 O O . ILE A 1 878 ? 14.109 26.227 -42.885 1.00 92.12 878 ILE A O 1
ATOM 6981 N N . ASP A 1 879 ? 14.632 24.877 -44.599 1.00 90.50 879 ASP A N 1
ATOM 6982 C CA . ASP A 1 879 ? 13.690 23.824 -44.205 1.00 90.50 879 ASP A CA 1
ATOM 6983 C C . ASP A 1 879 ? 14.065 23.194 -42.857 1.00 90.50 879 ASP A C 1
ATOM 6985 O O . ASP A 1 879 ? 13.185 22.871 -42.056 1.00 90.50 879 ASP A O 1
ATOM 6989 N N . VAL A 1 880 ? 15.366 23.098 -42.559 1.00 91.56 880 VAL A N 1
ATOM 6990 C CA . VAL A 1 880 ? 15.862 22.629 -41.258 1.00 91.56 880 VAL A CA 1
ATOM 6991 C C . VAL A 1 880 ? 15.552 23.648 -40.164 1.00 91.56 880 VAL A C 1
ATOM 6993 O O . VAL A 1 880 ? 15.097 23.253 -39.097 1.00 91.56 880 VAL A O 1
ATOM 6996 N N . ILE A 1 881 ? 15.714 24.952 -40.418 1.00 91.19 881 ILE A N 1
ATOM 6997 C CA . ILE A 1 881 ? 15.366 26.010 -39.449 1.00 91.19 881 ILE A CA 1
ATOM 6998 C C . ILE A 1 881 ? 13.883 25.914 -39.062 1.00 91.19 881 ILE A C 1
ATOM 7000 O O . ILE A 1 881 ? 13.543 25.897 -37.878 1.00 91.19 881 ILE A O 1
ATOM 7004 N N . LEU A 1 882 ? 12.990 25.783 -40.048 1.00 90.50 882 LEU A N 1
ATOM 7005 C CA . LEU A 1 882 ? 11.550 25.655 -39.804 1.00 90.50 882 LEU A CA 1
ATOM 7006 C C . LEU A 1 882 ? 11.184 24.324 -39.131 1.00 90.50 882 LEU A C 1
ATOM 7008 O O . LEU A 1 882 ? 10.287 24.283 -38.284 1.00 90.50 882 LEU A O 1
ATOM 7012 N N . PHE A 1 883 ? 11.876 23.239 -39.488 1.00 91.94 883 PHE A N 1
ATOM 7013 C CA . PHE A 1 883 ? 11.724 21.939 -38.842 1.00 91.94 883 PHE A CA 1
ATOM 7014 C C . PHE A 1 883 ? 12.112 22.002 -37.360 1.00 91.94 883 PHE A C 1
ATOM 7016 O O . PHE A 1 883 ? 11.314 21.613 -36.505 1.00 91.94 883 PHE A O 1
ATOM 7023 N N . LEU A 1 884 ? 13.286 22.556 -37.042 1.00 91.06 884 LEU A N 1
ATOM 7024 C CA . LEU A 1 884 ? 13.759 22.730 -35.669 1.00 91.06 884 LEU A CA 1
ATOM 7025 C C . LEU A 1 884 ? 12.807 23.623 -34.864 1.00 91.06 884 LEU A C 1
ATOM 7027 O O . LEU A 1 884 ? 12.486 23.289 -33.729 1.00 91.06 884 LEU A O 1
ATOM 7031 N N . ALA A 1 885 ? 12.271 24.696 -35.454 1.00 88.12 885 ALA A N 1
ATOM 7032 C CA . ALA A 1 885 ? 11.304 25.576 -34.789 1.00 88.12 885 ALA A CA 1
ATOM 7033 C C . ALA A 1 885 ? 9.984 24.870 -34.445 1.00 88.12 885 ALA A C 1
ATOM 7035 O O . ALA A 1 885 ? 9.392 25.113 -33.393 1.00 88.12 885 ALA A O 1
ATOM 7036 N N . LYS A 1 886 ? 9.529 23.959 -35.313 1.00 89.25 886 LYS A N 1
ATOM 7037 C CA . LYS A 1 886 ? 8.349 23.125 -35.054 1.00 89.25 886 LYS A CA 1
ATOM 7038 C C . LYS A 1 886 ? 8.622 22.061 -33.989 1.00 89.25 886 LYS A C 1
ATOM 7040 O O . LYS A 1 886 ? 7.725 21.744 -33.210 1.00 89.25 886 LYS A O 1
ATOM 7045 N N . TYR A 1 887 ? 9.825 21.489 -33.986 1.00 88.38 887 TYR A N 1
ATOM 7046 C CA . TYR A 1 887 ? 10.214 20.419 -33.068 1.00 88.38 887 TYR A CA 1
ATOM 7047 C C . TYR A 1 887 ? 10.543 20.946 -31.657 1.00 88.38 887 TYR A C 1
ATOM 7049 O O . TYR A 1 887 ? 10.225 20.288 -30.667 1.00 88.38 887 TYR A O 1
ATOM 7057 N N . PHE A 1 888 ? 11.099 22.159 -31.560 1.00 89.88 888 PHE A N 1
ATOM 7058 C CA . PHE A 1 888 ? 11.463 22.846 -30.316 1.00 89.88 888 PHE A CA 1
ATOM 7059 C C . PHE A 1 888 ? 10.730 24.198 -30.182 1.00 89.88 888 PHE A C 1
ATOM 7061 O O . PHE A 1 888 ? 11.348 25.262 -30.340 1.00 89.88 888 PHE A O 1
ATOM 7068 N N . PRO A 1 889 ? 9.412 24.189 -29.904 1.00 80.00 889 PRO A N 1
ATOM 7069 C CA . PRO A 1 889 ? 8.621 25.413 -29.822 1.00 80.00 889 PRO A CA 1
ATOM 7070 C C . PRO A 1 889 ? 9.085 26.303 -28.661 1.00 80.00 889 PRO A C 1
ATOM 7072 O O . PRO A 1 889 ? 9.261 25.830 -27.542 1.00 80.00 889 PRO A O 1
ATOM 7075 N N . GLY A 1 890 ? 9.245 27.604 -28.921 1.00 74.25 890 GLY A N 1
ATOM 7076 C CA . GLY A 1 890 ? 9.680 28.579 -27.911 1.00 74.25 890 GLY A CA 1
ATOM 7077 C C . GLY A 1 890 ? 11.196 28.646 -27.694 1.00 74.25 890 GLY A C 1
ATOM 7078 O O . GLY A 1 890 ? 11.639 29.228 -26.707 1.00 74.25 890 GLY A O 1
ATOM 7079 N N . SER A 1 891 ? 11.996 28.059 -28.593 1.00 81.94 891 SER A N 1
ATOM 7080 C CA . SER A 1 891 ? 13.451 28.254 -28.599 1.00 81.94 891 SER A CA 1
ATOM 7081 C C . SER A 1 891 ? 13.788 29.706 -28.918 1.00 81.94 891 SER A C 1
ATOM 7083 O O . SER A 1 891 ? 13.403 30.194 -29.978 1.00 81.94 891 SER A O 1
ATOM 7085 N N . SER A 1 892 ? 14.535 30.374 -28.039 1.00 81.81 892 SER A N 1
ATOM 7086 C CA . SER A 1 892 ? 15.013 31.721 -28.340 1.00 81.81 892 SER A CA 1
ATOM 7087 C C . SER A 1 892 ? 16.182 31.677 -29.324 1.00 81.81 892 SER A C 1
ATOM 7089 O O . SER A 1 892 ? 17.140 30.931 -29.117 1.00 81.81 892 SER A O 1
ATOM 7091 N N . LEU A 1 893 ? 16.107 32.487 -30.380 1.00 83.25 893 LEU A N 1
ATOM 7092 C CA . LEU A 1 893 ? 17.189 32.708 -31.349 1.00 83.25 893 LEU A CA 1
ATOM 7093 C C . LEU A 1 893 ? 17.986 33.990 -31.060 1.00 83.25 893 LEU A C 1
ATOM 7095 O O . LEU A 1 893 ? 18.753 34.454 -31.905 1.00 83.25 893 LEU A O 1
ATOM 7099 N N . TYR A 1 894 ? 17.812 34.550 -29.862 1.00 80.69 894 TYR A N 1
ATOM 7100 C CA . TYR A 1 894 ? 18.557 35.692 -29.343 1.00 80.69 894 TYR A CA 1
ATOM 7101 C C . TYR A 1 894 ? 20.085 35.509 -29.432 1.00 80.69 894 TYR A C 1
ATOM 7103 O O . TYR A 1 894 ? 20.604 34.414 -29.229 1.00 80.69 894 TYR A O 1
ATOM 7111 N N . GLY A 1 895 ? 20.819 36.599 -29.682 1.00 80.31 895 GLY A N 1
ATOM 7112 C CA . GLY A 1 895 ? 22.284 36.604 -29.653 1.00 80.31 895 GLY A CA 1
ATOM 7113 C C . GLY A 1 895 ? 22.925 35.979 -30.897 1.00 80.31 895 GLY A C 1
ATOM 7114 O O . GLY A 1 895 ? 22.764 36.485 -32.013 1.00 80.31 895 GLY A O 1
ATOM 7115 N N . HIS A 1 896 ? 23.696 34.901 -30.713 1.00 81.75 896 HIS A N 1
ATOM 7116 C CA . HIS A 1 896 ? 24.534 34.310 -31.765 1.00 81.75 896 HIS A CA 1
ATOM 7117 C C . HIS A 1 896 ? 23.764 33.787 -32.995 1.00 81.75 896 HIS A C 1
ATOM 7119 O O . HIS A 1 896 ? 24.233 34.044 -34.109 1.00 81.75 896 HIS A O 1
ATOM 7125 N N . PRO A 1 897 ? 22.610 33.096 -32.870 1.00 88.00 897 PRO A N 1
ATOM 7126 C CA . PRO A 1 897 ? 21.847 32.629 -34.030 1.00 88.00 897 PRO A CA 1
ATOM 7127 C C . PRO A 1 897 ? 21.280 33.772 -34.880 1.00 88.00 897 PRO A C 1
ATOM 7129 O O . PRO A 1 897 ? 21.433 33.750 -36.101 1.00 88.00 897 PRO A O 1
ATOM 7132 N N . MET A 1 898 ? 20.690 34.802 -34.259 1.00 88.50 898 MET A N 1
ATOM 7133 C CA . MET A 1 898 ? 20.176 35.972 -34.983 1.00 88.50 898 MET A CA 1
ATOM 7134 C C . MET A 1 898 ? 21.298 36.751 -35.677 1.00 88.50 898 MET A C 1
ATOM 7136 O O . MET A 1 898 ? 21.171 37.132 -36.843 1.00 88.50 898 MET A O 1
ATOM 7140 N N . ARG A 1 899 ? 22.444 36.924 -35.007 1.00 87.88 899 ARG A N 1
ATOM 7141 C CA . ARG A 1 899 ? 23.629 37.533 -35.623 1.00 87.88 899 ARG A CA 1
ATOM 7142 C C . ARG A 1 899 ? 24.093 36.739 -36.846 1.00 87.88 899 ARG A C 1
ATOM 7144 O O . ARG A 1 899 ? 24.315 37.334 -37.896 1.00 87.88 899 ARG A O 1
ATOM 7151 N N . ALA A 1 900 ? 24.174 35.412 -36.736 1.00 88.31 900 ALA A N 1
ATOM 7152 C CA . ALA A 1 900 ? 24.552 34.545 -37.849 1.00 88.31 900 ALA A CA 1
ATOM 7153 C C . ALA A 1 900 ? 23.558 34.626 -39.019 1.00 88.31 900 ALA A C 1
ATOM 7155 O O . ALA A 1 900 ? 23.979 34.623 -40.173 1.00 88.31 900 ALA A O 1
ATOM 7156 N N . ALA A 1 901 ? 22.257 34.761 -38.740 1.00 89.75 901 ALA A N 1
ATOM 7157 C CA . ALA A 1 901 ? 21.239 34.934 -39.774 1.00 89.75 901 ALA A CA 1
ATOM 7158 C C . ALA A 1 901 ? 21.444 36.242 -40.550 1.00 89.75 901 ALA A C 1
ATOM 7160 O O . ALA A 1 901 ? 21.366 36.245 -41.776 1.00 89.75 901 ALA A O 1
ATOM 7161 N N . ILE A 1 902 ? 21.789 37.332 -39.860 1.00 89.31 902 ILE A N 1
ATOM 7162 C CA . ILE A 1 902 ? 22.137 38.613 -40.492 1.00 89.31 902 ILE A CA 1
ATOM 7163 C C . ILE A 1 902 ? 23.475 38.511 -41.248 1.00 89.31 902 ILE A C 1
ATOM 7165 O O . ILE A 1 902 ? 23.606 39.059 -42.342 1.00 89.31 902 ILE A O 1
ATOM 7169 N N . ASP A 1 903 ? 24.461 37.796 -40.698 1.00 88.62 903 ASP A N 1
ATOM 7170 C CA . ASP A 1 903 ? 25.782 37.596 -41.309 1.00 88.62 903 ASP A CA 1
ATOM 7171 C C . ASP A 1 903 ? 25.728 36.814 -42.627 1.00 88.62 903 ASP A C 1
ATOM 7173 O O . ASP A 1 903 ? 26.573 37.053 -43.489 1.00 88.62 903 ASP A O 1
ATOM 7177 N N . THR A 1 904 ? 24.734 35.935 -42.813 1.00 88.75 904 THR A N 1
ATOM 7178 C CA . THR A 1 904 ? 24.537 35.224 -44.091 1.00 88.75 904 THR A CA 1
ATOM 7179 C C . THR A 1 904 ? 24.254 36.176 -45.252 1.00 88.75 904 THR A C 1
ATOM 7181 O O . THR A 1 904 ? 24.540 35.859 -46.402 1.00 88.75 904 THR A O 1
ATOM 7184 N N . GLY A 1 905 ? 23.675 37.350 -44.976 1.00 86.62 905 GLY A N 1
ATOM 7185 C CA . GLY A 1 905 ? 23.190 38.237 -46.025 1.00 86.62 905 GLY A CA 1
ATOM 7186 C C . GLY A 1 905 ? 22.043 37.634 -46.845 1.00 86.62 905 GLY A C 1
ATOM 7187 O O . GLY A 1 905 ? 21.740 38.155 -47.912 1.00 86.62 905 GLY A O 1
ATOM 7188 N N . ASN A 1 906 ? 21.374 36.576 -46.383 1.00 90.25 906 ASN A N 1
ATOM 7189 C CA . ASN A 1 906 ? 20.235 35.987 -47.079 1.00 90.25 906 ASN A CA 1
ATOM 7190 C C . ASN A 1 906 ? 18.911 36.402 -46.395 1.00 90.25 906 ASN A C 1
ATOM 7192 O O . ASN A 1 906 ? 18.651 35.997 -45.255 1.00 90.25 906 ASN A O 1
ATOM 7196 N N . PRO A 1 907 ? 18.047 37.203 -47.056 1.00 88.19 907 PRO A N 1
ATOM 7197 C CA . PRO A 1 907 ? 16.806 37.682 -46.449 1.00 88.19 907 PRO A CA 1
ATOM 7198 C C . PRO A 1 907 ? 15.809 36.554 -46.152 1.00 88.19 907 PRO A C 1
ATOM 7200 O O . PRO A 1 907 ? 15.008 36.691 -45.227 1.00 88.19 907 PRO A O 1
ATOM 7203 N N . ASP A 1 908 ? 15.855 35.436 -46.881 1.00 89.38 908 ASP A N 1
ATOM 7204 C CA . ASP A 1 908 ? 14.944 34.309 -46.667 1.00 89.38 908 ASP A CA 1
ATOM 7205 C C . ASP A 1 908 ? 15.346 33.475 -45.444 1.00 89.38 908 ASP A C 1
ATOM 7207 O O . ASP A 1 908 ? 14.481 33.060 -44.668 1.00 89.38 908 ASP A O 1
ATOM 7211 N N . VAL A 1 909 ? 16.651 33.320 -45.201 1.00 91.31 909 VAL A N 1
ATOM 7212 C CA . VAL A 1 909 ? 17.186 32.704 -43.973 1.00 91.31 909 VAL A CA 1
ATOM 7213 C C . VAL A 1 909 ? 16.830 33.556 -42.756 1.00 91.31 909 VAL A C 1
ATOM 7215 O O . VAL A 1 909 ? 16.308 33.038 -41.765 1.00 91.31 909 VAL A O 1
ATOM 7218 N N . LEU A 1 910 ? 17.019 34.877 -42.847 1.00 91.31 910 LEU A N 1
ATOM 7219 C CA . LEU A 1 910 ? 16.632 35.808 -41.787 1.00 91.31 910 LEU A CA 1
ATOM 7220 C C . LEU A 1 910 ? 15.118 35.796 -41.535 1.00 91.31 910 LEU A C 1
ATOM 7222 O O . LEU A 1 910 ? 14.681 35.808 -40.384 1.00 91.31 910 LEU A O 1
ATOM 7226 N N . ARG A 1 911 ? 14.301 35.700 -42.591 1.00 91.75 911 ARG A N 1
ATOM 7227 C CA . ARG A 1 911 ? 12.842 35.589 -42.473 1.00 91.75 911 ARG A CA 1
ATOM 7228 C C . ARG A 1 911 ? 12.428 34.290 -41.785 1.00 91.75 911 ARG A C 1
ATOM 7230 O O . ARG A 1 911 ? 11.511 34.310 -40.965 1.00 91.75 911 ARG A O 1
ATOM 7237 N N . ALA A 1 912 ? 13.090 33.175 -42.090 1.00 90.00 912 ALA A N 1
ATOM 7238 C CA . ALA A 1 912 ? 12.844 31.895 -41.432 1.00 90.00 912 ALA A CA 1
ATOM 7239 C C . ALA A 1 912 ? 13.206 31.939 -39.938 1.00 90.00 912 ALA A C 1
ATOM 7241 O O . ALA A 1 912 ? 12.424 31.466 -39.110 1.00 90.00 912 ALA A O 1
ATOM 7242 N N . ALA A 1 913 ? 14.328 32.572 -39.582 1.00 89.12 913 ALA A N 1
ATOM 7243 C CA . ALA A 1 913 ? 14.713 32.801 -38.191 1.00 89.12 913 ALA A CA 1
ATOM 7244 C C . ALA A 1 913 ? 13.692 33.692 -37.455 1.00 89.12 913 ALA A C 1
ATOM 7246 O O . ALA A 1 913 ? 13.143 33.278 -36.437 1.00 89.12 913 ALA A O 1
ATOM 7247 N N . CYS A 1 914 ? 13.331 34.852 -38.017 1.00 88.06 914 CYS A N 1
ATOM 7248 C CA . CYS A 1 914 ? 12.355 35.770 -37.410 1.00 88.06 914 CYS A CA 1
ATOM 7249 C C . CYS A 1 914 ? 10.949 35.162 -37.287 1.00 88.06 914 CYS A C 1
ATOM 7251 O O . CYS A 1 914 ? 10.214 35.465 -36.355 1.00 88.06 914 CYS A O 1
ATOM 7253 N N . LYS A 1 915 ? 10.551 34.283 -38.214 1.00 87.25 915 LYS A N 1
ATOM 7254 C CA . LYS A 1 915 ? 9.283 33.544 -38.115 1.00 87.25 915 LYS A CA 1
ATOM 7255 C C . LYS A 1 915 ? 9.300 32.520 -36.977 1.00 87.25 915 LYS A C 1
ATOM 7257 O O . LYS A 1 915 ? 8.245 32.209 -36.429 1.00 87.25 915 LYS A O 1
ATOM 7262 N N . SER A 1 916 ? 10.476 31.977 -36.672 1.00 86.06 916 SER A N 1
ATOM 7263 C CA . SER A 1 916 ? 10.673 30.980 -35.620 1.00 86.06 916 SER A CA 1
ATOM 7264 C C . SER A 1 916 ? 10.689 31.625 -34.231 1.00 86.06 916 SER A C 1
ATOM 7266 O O . SER A 1 916 ? 10.095 31.073 -33.309 1.00 86.06 916 SER A O 1
ATOM 7268 N N . ASP A 1 917 ? 11.296 32.808 -34.107 1.00 85.94 917 ASP A N 1
ATOM 7269 C CA . ASP A 1 917 ? 11.306 33.624 -32.887 1.00 85.94 917 ASP A CA 1
ATOM 7270 C C . ASP A 1 917 ? 11.132 35.121 -33.229 1.00 85.94 917 ASP A C 1
ATOM 7272 O O . ASP A 1 917 ? 12.122 35.822 -33.458 1.00 85.94 917 ASP A O 1
ATOM 7276 N N . PRO A 1 918 ? 9.888 35.637 -33.272 1.00 81.56 918 PRO A N 1
ATOM 7277 C CA . PRO A 1 918 ? 9.630 37.042 -33.596 1.00 81.56 918 PRO A CA 1
ATOM 7278 C C . PRO A 1 918 ? 10.185 38.029 -32.565 1.00 81.56 918 PRO A C 1
ATOM 7280 O O . PRO A 1 918 ? 10.503 39.164 -32.915 1.00 81.56 918 PRO A O 1
ATOM 7283 N N . GLU A 1 919 ? 10.313 37.620 -31.297 1.00 80.56 919 GLU A N 1
ATOM 7284 C CA . GLU A 1 919 ? 10.800 38.509 -30.239 1.00 80.56 919 GLU A CA 1
ATOM 7285 C C . GLU A 1 919 ? 12.283 38.831 -30.443 1.00 80.56 919 GLU A C 1
ATOM 7287 O O . GLU A 1 919 ? 12.681 39.978 -30.243 1.00 80.56 919 GLU A O 1
ATOM 7292 N N . SER A 1 920 ? 13.073 37.875 -30.951 1.00 79.25 920 SER A N 1
ATOM 7293 C CA . SER A 1 920 ? 14.513 38.048 -31.207 1.00 79.25 920 SER A CA 1
ATOM 7294 C C . SER A 1 920 ? 14.876 39.174 -32.185 1.00 79.25 920 SER A C 1
ATOM 7296 O O . SER A 1 920 ? 15.992 39.687 -32.122 1.00 79.25 920 SER A O 1
ATOM 7298 N N . ALA A 1 921 ? 13.948 39.621 -33.039 1.00 75.56 921 ALA A N 1
ATOM 7299 C CA . ALA A 1 921 ? 14.176 40.736 -33.965 1.00 75.56 921 ALA A CA 1
ATOM 7300 C C . ALA A 1 921 ? 14.357 42.096 -33.253 1.00 75.56 921 ALA A C 1
ATOM 7302 O O . ALA A 1 921 ? 14.919 43.027 -33.832 1.00 75.56 921 ALA A O 1
ATOM 7303 N N . ASN A 1 922 ? 13.892 42.206 -32.002 1.00 72.25 922 ASN A N 1
ATOM 7304 C CA . ASN A 1 922 ? 13.915 43.428 -31.192 1.00 72.25 922 ASN A CA 1
ATOM 7305 C C . ASN A 1 922 ? 15.020 43.483 -30.138 1.00 72.25 922 ASN A C 1
ATOM 7307 O O . ASN A 1 922 ? 15.180 44.508 -29.477 1.00 72.25 922 ASN A O 1
ATOM 7311 N N . VAL A 1 923 ? 15.750 42.389 -29.947 1.00 68.12 923 VAL A N 1
ATOM 7312 C CA . VAL A 1 923 ? 16.667 42.240 -28.818 1.00 68.12 923 VAL A CA 1
ATOM 7313 C C . VAL A 1 923 ? 18.117 42.453 -29.272 1.00 68.12 923 VAL A C 1
ATOM 7315 O O . VAL A 1 923 ? 18.456 42.371 -30.454 1.00 68.12 923 VAL A O 1
ATOM 7318 N N . GLU A 1 924 ? 18.977 42.774 -28.313 1.00 73.94 924 GLU A N 1
ATOM 7319 C CA . GLU A 1 924 ? 20.413 43.008 -28.484 1.00 73.94 924 GLU A CA 1
ATOM 7320 C C . GLU A 1 924 ? 21.137 41.762 -29.042 1.00 73.94 924 GLU A C 1
ATOM 7322 O O . GLU A 1 924 ? 20.704 40.632 -28.842 1.00 73.94 924 GLU A O 1
ATOM 7327 N N . LEU A 1 925 ? 22.257 41.912 -29.749 1.00 74.31 925 LEU A N 1
ATOM 7328 C CA . LEU A 1 925 ? 22.994 40.758 -30.288 1.00 74.31 925 LEU A CA 1
ATOM 7329 C C . LEU A 1 925 ? 24.044 40.218 -29.288 1.00 74.31 925 LEU A C 1
ATOM 7331 O O . LEU A 1 925 ? 25.203 40.074 -29.640 1.00 74.31 925 LEU A O 1
ATOM 7335 N N . GLY A 1 926 ? 23.641 39.871 -28.057 1.00 61.53 926 GLY A N 1
ATOM 7336 C CA . GLY A 1 926 ? 24.487 39.183 -27.056 1.00 61.53 926 GLY A CA 1
ATOM 7337 C C . GLY A 1 926 ? 25.406 40.066 -26.185 1.00 61.53 926 GLY A C 1
ATOM 7338 O O . GLY A 1 926 ? 25.461 41.281 -26.351 1.00 61.53 926 GLY A O 1
ATOM 7339 N N . ASP A 1 927 ? 26.123 39.429 -25.244 1.00 51.97 927 ASP A N 1
ATOM 7340 C CA . ASP A 1 927 ? 26.796 40.062 -24.084 1.00 51.97 927 ASP A CA 1
ATOM 7341 C C . ASP A 1 927 ? 27.975 41.014 -24.415 1.00 51.97 927 ASP A C 1
ATOM 7343 O O . ASP A 1 927 ? 28.303 41.874 -23.597 1.00 51.97 927 ASP A O 1
ATOM 7347 N N . ASP A 1 928 ? 28.599 40.888 -25.595 1.00 51.38 928 ASP A N 1
ATOM 7348 C CA . ASP A 1 928 ? 29.808 41.641 -25.992 1.00 51.38 928 ASP A CA 1
ATOM 7349 C C . ASP A 1 928 ? 29.584 42.645 -27.151 1.00 51.38 928 ASP A C 1
ATOM 7351 O O . ASP A 1 928 ? 30.507 43.381 -27.514 1.00 51.38 928 ASP A O 1
ATOM 7355 N N . ASP A 1 929 ? 28.387 42.714 -27.751 1.00 56.31 929 ASP A N 1
ATOM 7356 C CA . ASP A 1 929 ? 28.141 43.532 -28.949 1.00 56.31 929 ASP A CA 1
ATOM 7357 C C . ASP A 1 929 ? 27.382 44.836 -28.650 1.00 56.31 929 ASP A C 1
ATOM 7359 O O . ASP A 1 929 ? 26.388 44.888 -27.931 1.00 56.31 929 ASP A O 1
ATOM 7363 N N . THR A 1 930 ? 27.831 45.935 -29.261 1.00 62.03 930 THR A N 1
ATOM 7364 C CA . THR A 1 930 ? 27.354 47.289 -28.943 1.00 62.03 930 THR A CA 1
ATOM 7365 C C . THR A 1 930 ? 26.090 47.726 -29.699 1.00 62.03 930 THR A C 1
ATOM 7367 O O . THR A 1 930 ? 25.730 48.900 -29.623 1.00 62.03 930 THR A O 1
ATOM 7370 N N . MET A 1 931 ? 25.439 46.839 -30.466 1.00 72.12 931 MET A N 1
ATOM 7371 C CA . MET A 1 931 ? 24.402 47.184 -31.457 1.00 72.12 931 MET A CA 1
ATOM 7372 C C . MET A 1 931 ? 23.192 46.234 -31.430 1.00 72.12 931 MET A C 1
ATOM 7374 O O . MET A 1 931 ? 23.329 45.036 -31.196 1.00 72.12 931 MET A O 1
ATOM 7378 N N . ASN A 1 932 ? 22.012 46.765 -31.765 1.00 83.38 932 ASN A N 1
ATOM 7379 C CA . ASN A 1 932 ? 20.782 45.983 -31.961 1.00 83.38 932 ASN A CA 1
ATOM 7380 C C . ASN A 1 932 ? 20.757 45.324 -33.352 1.00 83.38 932 ASN A C 1
ATOM 7382 O O . ASN A 1 932 ? 21.467 45.767 -34.259 1.00 83.38 932 ASN A O 1
ATOM 7386 N N . ALA A 1 933 ? 19.892 44.322 -33.557 1.00 86.69 933 ALA A N 1
ATOM 7387 C CA . ALA A 1 933 ? 19.752 43.608 -34.834 1.00 86.69 933 ALA A CA 1
ATOM 7388 C C . ALA A 1 933 ? 19.548 44.544 -36.045 1.00 86.69 933 ALA A C 1
ATOM 7390 O O . ALA A 1 933 ? 20.216 44.383 -37.068 1.00 86.69 933 ALA A O 1
ATOM 7391 N N . LEU A 1 934 ? 18.701 45.575 -35.909 1.00 87.06 934 LEU A N 1
ATOM 7392 C CA . LEU A 1 934 ? 18.477 46.595 -36.945 1.00 87.06 934 LEU A CA 1
ATOM 7393 C C . LEU A 1 934 ? 19.747 47.393 -37.274 1.00 87.06 934 LEU A C 1
ATOM 7395 O O . LEU A 1 934 ? 20.115 47.524 -38.443 1.00 87.06 934 LEU A O 1
ATOM 7399 N N . GLY A 1 935 ? 20.434 47.911 -36.253 1.00 83.56 935 GLY A N 1
ATOM 7400 C CA . GLY A 1 935 ? 21.691 48.638 -36.433 1.00 83.56 935 GLY A CA 1
ATOM 7401 C C . GLY A 1 935 ? 22.799 47.759 -37.017 1.00 83.56 935 GLY A C 1
ATOM 7402 O O . GLY A 1 935 ? 23.582 48.218 -37.844 1.00 83.56 935 GLY A O 1
ATOM 7403 N N . TYR A 1 936 ? 22.853 46.482 -36.638 1.00 86.44 936 TYR A N 1
ATOM 7404 C CA . TYR A 1 936 ? 23.840 45.546 -37.165 1.00 86.44 936 TYR A CA 1
ATOM 7405 C C . TYR A 1 936 ? 23.567 45.178 -38.628 1.00 86.44 936 TYR A C 1
ATOM 7407 O O . TYR A 1 936 ? 24.495 45.168 -39.439 1.00 86.44 936 TYR A O 1
ATOM 7415 N N . ALA A 1 937 ? 22.302 44.961 -38.999 1.00 88.25 937 ALA A N 1
ATOM 7416 C CA . ALA A 1 937 ? 21.894 44.723 -40.383 1.00 88.25 937 ALA A CA 1
ATOM 7417 C C . ALA A 1 937 ? 22.282 45.889 -41.308 1.00 88.25 937 ALA A C 1
ATOM 7419 O O . ALA A 1 937 ? 22.726 45.660 -42.431 1.00 88.25 937 ALA A O 1
ATOM 7420 N N . ALA A 1 938 ? 22.220 47.129 -40.814 1.00 86.12 938 ALA A N 1
ATOM 7421 C CA . ALA A 1 938 ? 22.654 48.317 -41.550 1.00 86.12 938 ALA A CA 1
ATOM 7422 C C . ALA A 1 938 ? 24.149 48.327 -41.923 1.00 86.12 938 ALA A C 1
ATOM 7424 O O . ALA A 1 938 ? 24.541 49.027 -42.854 1.00 86.12 938 ALA A O 1
ATOM 7425 N N . SER A 1 939 ? 24.984 47.551 -41.224 1.00 82.25 939 SER A N 1
ATOM 7426 C CA . SER A 1 939 ? 26.410 47.408 -41.549 1.00 82.25 939 SER A CA 1
ATOM 7427 C C . SER A 1 939 ? 26.686 46.418 -42.689 1.00 82.25 939 SER A C 1
ATOM 7429 O O . SER A 1 939 ? 27.824 46.317 -43.152 1.00 82.25 939 SER A O 1
ATOM 7431 N N . LYS A 1 940 ? 25.674 45.660 -43.139 1.00 86.56 940 LYS A N 1
ATOM 7432 C CA . LYS A 1 940 ? 25.838 44.604 -44.144 1.00 86.56 940 LYS A CA 1
ATOM 7433 C C . LYS A 1 940 ? 25.677 45.133 -45.575 1.00 86.56 940 LYS A C 1
ATOM 7435 O O . LYS A 1 940 ? 24.876 46.041 -45.800 1.00 86.56 940 LYS A O 1
ATOM 7440 N N . PRO A 1 941 ? 26.364 44.533 -46.571 1.00 80.69 941 PRO A N 1
ATOM 7441 C CA . PRO A 1 941 ? 26.268 44.950 -47.975 1.00 80.69 941 PRO A CA 1
ATOM 7442 C C . PRO A 1 941 ? 24.842 44.958 -48.552 1.00 80.69 941 PRO A C 1
ATOM 7444 O O . PRO A 1 941 ? 24.534 45.788 -49.400 1.00 80.69 941 PRO A O 1
ATOM 7447 N N . ASN A 1 942 ? 23.961 44.070 -48.081 1.00 85.81 942 ASN A N 1
ATOM 7448 C CA . ASN A 1 942 ? 22.547 43.995 -48.461 1.00 85.81 942 ASN A CA 1
ATOM 7449 C C . ASN A 1 942 ? 21.596 44.461 -47.338 1.00 85.81 942 ASN A C 1
ATOM 7451 O O . ASN A 1 942 ? 20.435 44.052 -47.276 1.00 85.81 942 ASN A O 1
ATOM 7455 N N . GLY A 1 943 ? 22.083 45.332 -46.449 1.00 86.19 943 GLY A N 1
ATOM 7456 C CA . GLY A 1 943 ? 21.382 45.757 -45.238 1.00 86.19 943 GLY A CA 1
ATOM 7457 C C . GLY A 1 943 ? 19.968 46.293 -45.465 1.00 86.19 943 GLY A C 1
ATOM 7458 O O . GLY A 1 943 ? 19.108 46.093 -44.617 1.00 86.19 943 GLY A O 1
ATOM 7459 N N . ALA A 1 944 ? 19.676 46.892 -46.625 1.00 87.94 944 ALA A N 1
ATOM 7460 C CA . ALA A 1 944 ? 18.349 47.423 -46.940 1.00 87.94 944 ALA A CA 1
ATOM 7461 C C . ALA A 1 944 ? 17.254 46.338 -46.966 1.00 87.94 944 ALA A C 1
ATOM 7463 O O . ALA A 1 944 ? 16.144 46.576 -46.491 1.00 87.94 944 ALA A O 1
ATOM 7464 N N . GLU A 1 945 ? 17.563 45.149 -47.494 1.00 89.62 945 GLU A N 1
ATOM 7465 C CA . GLU A 1 945 ? 16.623 44.022 -47.539 1.00 89.62 945 GLU A CA 1
ATOM 7466 C C . GLU A 1 945 ? 16.514 43.329 -46.178 1.00 89.62 945 GLU A C 1
ATOM 7468 O O . GLU A 1 945 ? 15.418 42.957 -45.765 1.00 89.62 945 GLU A O 1
ATOM 7473 N N . LEU A 1 946 ? 17.625 43.219 -45.445 1.00 91.06 946 LEU A N 1
ATOM 7474 C CA . LEU A 1 946 ? 17.644 42.633 -44.102 1.00 91.06 946 LEU A CA 1
ATOM 7475 C C . LEU A 1 946 ? 16.876 43.496 -43.091 1.00 91.06 946 LEU A C 1
ATOM 7477 O O . LEU A 1 946 ? 16.086 42.974 -42.308 1.00 91.06 946 LEU A O 1
ATOM 7481 N N . ILE A 1 947 ? 17.049 44.821 -43.147 1.00 90.88 947 ILE A N 1
ATOM 7482 C CA . ILE A 1 947 ? 16.284 45.782 -42.340 1.00 90.88 947 ILE A CA 1
ATOM 7483 C C . ILE A 1 947 ? 14.794 45.628 -42.628 1.00 90.88 947 ILE A C 1
ATOM 7485 O O . ILE A 1 947 ? 14.005 45.555 -41.692 1.00 90.88 947 ILE A O 1
ATOM 7489 N N . LYS A 1 948 ? 14.404 45.512 -43.902 1.00 91.50 948 LYS A N 1
ATOM 7490 C CA . LYS A 1 948 ? 13.003 45.295 -44.270 1.00 91.50 948 LYS A CA 1
ATOM 7491 C C . LYS A 1 948 ? 12.434 44.031 -43.625 1.00 91.50 948 LYS A C 1
ATOM 7493 O O . LYS A 1 948 ? 11.349 44.078 -43.063 1.00 91.50 948 LYS A O 1
ATOM 7498 N N . VAL A 1 949 ? 13.173 42.919 -43.666 1.00 91.81 949 VAL A N 1
ATOM 7499 C CA . VAL A 1 949 ? 12.753 41.657 -43.032 1.00 91.81 949 VAL A CA 1
ATOM 7500 C C . VAL A 1 949 ? 12.570 41.819 -41.521 1.00 91.81 949 VAL A C 1
ATOM 7502 O O . VAL A 1 949 ? 11.579 41.331 -40.982 1.00 91.81 949 VAL A O 1
ATOM 7505 N N . LEU A 1 950 ? 13.485 42.519 -40.845 1.00 90.88 950 LEU A N 1
ATOM 7506 C CA . LEU A 1 950 ? 13.397 42.773 -39.404 1.00 90.88 950 LEU A CA 1
ATOM 7507 C C . LEU A 1 950 ? 12.209 43.680 -39.050 1.00 90.88 950 LEU A C 1
ATOM 7509 O O . LEU A 1 950 ? 11.480 43.386 -38.106 1.00 90.88 950 LEU A O 1
ATOM 7513 N N . LEU A 1 951 ? 11.970 44.747 -39.818 1.00 90.38 951 LEU A N 1
ATOM 7514 C CA . LEU A 1 951 ? 10.822 45.639 -39.616 1.00 90.38 951 LEU A CA 1
ATOM 7515 C C . LEU A 1 951 ? 9.492 44.916 -39.875 1.00 90.38 951 LEU A C 1
ATOM 7517 O O . LEU A 1 951 ? 8.573 45.034 -39.068 1.00 90.38 951 LEU A O 1
ATOM 7521 N N . ASP A 1 952 ? 9.407 44.102 -40.934 1.00 89.12 952 ASP A N 1
ATOM 7522 C CA . ASP A 1 952 ? 8.240 43.253 -41.224 1.00 89.12 952 ASP A CA 1
ATOM 7523 C C . ASP A 1 952 ? 7.974 42.242 -40.090 1.00 89.12 952 ASP A C 1
ATOM 7525 O O . ASP A 1 952 ? 6.826 41.875 -39.834 1.00 89.12 952 ASP A O 1
ATOM 7529 N N . ALA A 1 953 ? 9.031 41.791 -39.403 1.00 87.25 953 ALA A N 1
ATOM 7530 C CA . ALA A 1 953 ? 8.948 40.910 -38.239 1.00 87.25 953 ALA A CA 1
ATOM 7531 C C . ALA A 1 953 ? 8.581 41.641 -36.930 1.00 87.25 953 ALA A C 1
ATOM 7533 O O . ALA A 1 953 ? 8.373 40.985 -35.911 1.00 87.25 953 ALA A O 1
ATOM 7534 N N . GLY A 1 954 ? 8.449 42.973 -36.956 1.00 86.75 954 GLY A N 1
ATOM 7535 C CA . GLY A 1 954 ? 8.045 43.789 -35.811 1.00 86.75 954 GLY A CA 1
ATOM 7536 C C . GLY A 1 954 ? 9.195 44.454 -35.053 1.00 86.75 954 GLY A C 1
ATOM 7537 O O . GLY A 1 954 ? 8.991 44.845 -33.903 1.00 86.75 954 GLY A O 1
ATOM 7538 N N . ALA A 1 955 ? 10.385 44.583 -35.651 1.00 88.62 955 ALA A N 1
ATOM 7539 C CA . ALA A 1 955 ? 11.497 45.300 -35.032 1.00 88.62 955 ALA A CA 1
ATOM 7540 C C . ALA A 1 955 ? 11.185 46.803 -34.843 1.00 88.62 955 ALA A C 1
ATOM 7542 O O . ALA A 1 955 ? 10.755 47.478 -35.777 1.00 88.62 955 ALA A O 1
ATOM 7543 N N . ASP A 1 956 ? 11.433 47.336 -33.646 1.00 87.75 956 ASP A N 1
ATOM 7544 C CA . ASP A 1 956 ? 11.187 48.718 -33.248 1.00 87.75 956 ASP A CA 1
ATOM 7545 C C . ASP A 1 956 ? 12.419 49.583 -33.565 1.00 87.75 956 ASP A C 1
ATOM 7547 O O . ASP A 1 956 ? 13.465 49.459 -32.911 1.00 87.75 956 ASP A O 1
ATOM 7551 N N . PRO A 1 957 ? 12.323 50.512 -34.534 1.00 87.62 957 PRO A N 1
ATOM 7552 C CA . PRO A 1 957 ? 13.433 51.393 -34.877 1.00 87.62 957 PRO A CA 1
ATOM 7553 C C . PRO A 1 957 ? 13.819 52.353 -33.746 1.00 87.62 957 PRO A C 1
ATOM 7555 O O . PRO A 1 957 ? 14.931 52.883 -33.763 1.00 87.62 957 PRO A O 1
ATOM 7558 N N . ASN A 1 958 ? 12.940 52.561 -32.761 1.00 86.00 958 ASN A N 1
ATOM 7559 C CA . ASN A 1 958 ? 13.158 53.465 -31.635 1.00 86.00 958 ASN A CA 1
ATOM 7560 C C . ASN A 1 958 ? 13.882 52.809 -30.457 1.00 86.00 958 ASN A C 1
ATOM 7562 O O . ASN A 1 958 ? 14.232 53.515 -29.507 1.00 86.00 958 ASN A O 1
ATOM 7566 N N . HIS A 1 959 ? 14.105 51.493 -30.490 1.00 84.62 959 HIS A N 1
ATOM 7567 C CA . HIS A 1 959 ? 14.804 50.799 -29.417 1.00 84.62 959 HIS A CA 1
ATOM 7568 C C . HIS A 1 959 ? 16.276 51.237 -29.365 1.00 84.62 959 HIS A C 1
ATOM 7570 O O . HIS A 1 959 ? 17.046 51.000 -30.301 1.00 84.62 959 HIS A O 1
ATOM 7576 N N . ASP A 1 960 ? 16.661 51.909 -28.275 1.00 77.00 960 ASP A N 1
ATOM 7577 C CA . ASP A 1 960 ? 18.033 52.375 -28.056 1.00 77.00 960 ASP A CA 1
ATOM 7578 C C . ASP A 1 960 ? 18.973 51.164 -27.889 1.00 77.00 960 ASP A C 1
ATOM 7580 O O . ASP A 1 960 ? 18.640 50.250 -27.138 1.00 77.00 960 ASP A O 1
ATOM 7584 N N . PRO A 1 961 ? 20.156 51.145 -28.527 1.00 73.31 961 PRO A N 1
ATOM 7585 C CA . PRO A 1 961 ? 21.169 50.132 -28.244 1.00 73.31 961 PRO A CA 1
ATOM 7586 C C . PRO A 1 961 ? 21.742 50.303 -26.822 1.00 73.31 961 PRO A C 1
ATOM 7588 O O . PRO A 1 961 ? 21.759 51.430 -26.299 1.00 73.31 961 PRO A O 1
ATOM 7591 N N . PRO A 1 962 ? 22.294 49.232 -26.222 1.00 67.00 962 PRO A N 1
ATOM 7592 C CA . PRO A 1 962 ? 22.836 49.250 -24.859 1.00 67.00 962 PRO A CA 1
ATOM 7593 C C . PRO A 1 962 ? 23.947 50.296 -24.693 1.00 67.00 962 PRO A C 1
ATOM 7595 O O . PRO A 1 962 ? 23.999 51.027 -23.699 1.00 67.00 962 PRO A O 1
ATOM 7598 N N . PHE A 1 963 ? 24.786 50.462 -25.720 1.00 63.09 963 PHE A N 1
ATOM 7599 C CA . PHE A 1 963 ? 25.739 51.561 -25.809 1.00 63.09 963 PHE A CA 1
ATOM 7600 C C . PHE A 1 963 ? 25.148 52.673 -26.672 1.00 63.09 963 PHE A C 1
ATOM 7602 O O . PHE A 1 963 ? 25.090 52.575 -27.895 1.00 63.09 963 PHE A O 1
ATOM 7609 N N . LYS A 1 964 ? 24.763 53.788 -26.040 1.00 66.81 964 LYS A N 1
ATOM 7610 C CA . LYS A 1 964 ? 24.201 54.985 -26.701 1.00 66.81 964 LYS A CA 1
ATOM 7611 C C . LYS A 1 964 ? 25.225 55.773 -27.536 1.00 66.81 964 LYS A C 1
ATOM 7613 O O . LYS A 1 964 ? 25.110 56.992 -27.662 1.00 66.81 964 LYS A O 1
ATOM 7618 N N . LEU A 1 965 ? 26.234 55.096 -28.079 1.00 69.94 965 LEU A N 1
ATOM 7619 C CA . LEU A 1 965 ? 27.204 55.678 -28.991 1.00 69.94 965 LEU A CA 1
ATOM 7620 C C . LEU A 1 965 ? 26.530 55.989 -30.335 1.00 69.94 965 LEU A C 1
ATOM 7622 O O . LEU A 1 965 ? 25.700 55.202 -30.796 1.00 69.94 965 LEU A O 1
ATOM 7626 N N . PRO A 1 966 ? 26.899 57.098 -30.995 1.00 64.88 966 PRO A N 1
ATOM 7627 C CA . PRO A 1 966 ? 26.241 57.536 -32.225 1.00 64.88 966 PRO A CA 1
ATOM 7628 C C . PRO A 1 966 ? 26.186 56.474 -33.332 1.00 64.88 966 PRO A C 1
ATOM 7630 O O . PRO A 1 966 ? 25.138 56.250 -33.923 1.00 64.88 966 PRO A O 1
ATOM 7633 N N . ALA A 1 967 ? 27.290 55.760 -33.573 1.00 67.00 967 ALA A N 1
ATOM 7634 C CA . ALA A 1 967 ? 27.383 54.760 -34.640 1.00 67.00 967 ALA A CA 1
ATOM 7635 C C . ALA A 1 967 ? 26.636 53.446 -34.341 1.00 67.00 967 ALA A C 1
ATOM 7637 O O . ALA A 1 967 ? 26.508 52.606 -35.225 1.00 67.00 967 ALA A O 1
ATOM 7638 N N . CYS A 1 968 ? 26.164 53.254 -33.106 1.00 71.69 968 CYS A N 1
ATOM 7639 C CA . CYS A 1 968 ? 25.489 52.031 -32.669 1.00 71.69 968 CYS A CA 1
ATOM 7640 C C . CYS A 1 968 ? 23.959 52.117 -32.761 1.00 71.69 968 CYS A C 1
ATOM 7642 O O . CYS A 1 968 ? 23.281 51.094 -32.689 1.00 71.69 968 CYS A O 1
ATOM 7644 N N . ARG A 1 969 ? 23.404 53.330 -32.899 1.00 82.62 969 ARG A N 1
ATOM 7645 C CA . ARG A 1 969 ? 21.956 53.566 -32.974 1.00 82.62 969 ARG A CA 1
ATOM 7646 C C . ARG A 1 969 ? 21.409 53.136 -34.334 1.00 82.62 969 ARG A C 1
ATOM 7648 O O . ARG A 1 969 ? 22.038 53.403 -35.352 1.00 82.62 969 ARG A O 1
ATOM 7655 N N . ASN A 1 970 ? 20.234 52.498 -34.347 1.00 87.31 970 ASN A N 1
ATOM 7656 C CA . ASN A 1 970 ? 19.650 51.848 -35.531 1.00 87.31 970 ASN A CA 1
ATOM 7657 C C . ASN A 1 970 ? 19.642 52.746 -36.777 1.00 87.31 970 ASN A C 1
ATOM 7659 O O . ASN A 1 970 ? 20.107 52.353 -37.847 1.00 87.31 970 ASN A O 1
ATOM 7663 N N . VAL A 1 971 ? 19.138 53.971 -36.626 1.00 88.00 971 VAL A N 1
ATOM 7664 C CA . VAL A 1 971 ? 18.940 54.892 -37.747 1.00 88.00 971 VAL A CA 1
ATOM 7665 C C . VAL A 1 971 ? 20.249 55.582 -38.143 1.00 88.00 971 VAL A C 1
ATOM 7667 O O . VAL A 1 971 ? 20.550 55.673 -39.332 1.00 88.00 971 VAL A O 1
ATOM 7670 N N . SER A 1 972 ? 21.081 55.991 -37.181 1.00 87.75 972 SER A N 1
ATOM 7671 C CA . SER A 1 972 ? 22.423 56.526 -37.456 1.00 87.75 972 SER A CA 1
ATOM 7672 C C . SER A 1 972 ? 23.324 55.511 -38.155 1.00 87.75 972 SER A C 1
ATOM 7674 O O . SER A 1 972 ? 24.024 55.866 -39.104 1.00 87.75 972 SER A O 1
ATOM 7676 N N . ALA A 1 973 ? 23.272 54.241 -37.745 1.00 86.69 973 ALA A N 1
ATOM 7677 C CA . ALA A 1 973 ? 23.996 53.151 -38.390 1.00 86.69 973 ALA A CA 1
ATOM 7678 C C . ALA A 1 973 ? 23.556 52.966 -39.851 1.00 86.69 973 ALA A C 1
ATOM 7680 O O . ALA A 1 973 ? 24.406 52.768 -40.712 1.00 86.69 973 ALA A O 1
ATOM 7681 N N . ALA A 1 974 ? 22.263 53.119 -40.166 1.00 88.94 974 ALA A N 1
ATOM 7682 C CA . ALA A 1 974 ? 21.759 53.081 -41.543 1.00 88.94 974 ALA A CA 1
ATOM 7683 C C . ALA A 1 974 ? 22.260 54.245 -42.410 1.00 88.94 974 ALA A C 1
ATOM 7685 O O . ALA A 1 974 ? 22.572 54.038 -43.587 1.00 88.94 974 ALA A O 1
ATOM 7686 N N . VAL A 1 975 ? 22.391 55.453 -41.846 1.00 89.00 975 VAL A N 1
ATOM 7687 C CA . VAL A 1 975 ? 22.986 56.599 -42.561 1.00 89.00 975 VAL A CA 1
ATOM 7688 C C . VAL A 1 975 ? 24.466 56.344 -42.837 1.00 89.00 975 VAL A C 1
ATOM 7690 O O . VAL A 1 975 ? 24.918 56.484 -43.974 1.00 89.00 975 VAL A O 1
ATOM 7693 N N . LEU A 1 976 ? 25.214 55.924 -41.813 1.00 85.75 976 LEU A N 1
ATOM 7694 C CA . LEU A 1 976 ? 26.647 55.642 -41.921 1.00 85.75 976 LEU A CA 1
ATOM 7695 C C . LEU A 1 976 ? 26.944 54.441 -42.832 1.00 85.75 976 LEU A C 1
ATOM 7697 O O . LEU A 1 976 ? 27.934 54.468 -43.561 1.00 85.75 976 LEU A O 1
ATOM 7701 N N . GLY A 1 977 ? 26.070 53.432 -42.826 1.00 83.19 977 GLY A N 1
ATOM 7702 C CA . GLY A 1 977 ? 26.113 52.250 -43.689 1.00 83.19 977 GLY A CA 1
ATOM 7703 C C . GLY A 1 977 ? 25.661 52.506 -45.129 1.00 83.19 977 GLY A C 1
ATOM 7704 O O . GLY A 1 977 ? 25.740 51.610 -45.964 1.00 83.19 977 GLY A O 1
ATOM 7705 N N . GLY A 1 978 ? 25.207 53.721 -45.455 1.00 87.44 978 GLY A N 1
ATOM 7706 C CA . GLY A 1 978 ? 24.880 54.102 -46.826 1.00 87.44 978 GLY A CA 1
ATOM 7707 C C . GLY A 1 978 ? 23.561 53.528 -47.356 1.00 87.44 978 GLY A C 1
ATOM 7708 O O . GLY A 1 978 ? 23.394 53.444 -48.569 1.00 87.44 978 GLY A O 1
ATOM 7709 N N . MET A 1 979 ? 22.606 53.181 -46.488 1.00 92.31 979 MET A N 1
ATOM 7710 C CA . MET A 1 979 ? 21.308 52.617 -46.896 1.00 92.31 979 MET A CA 1
ATOM 7711 C C . MET A 1 979 ? 20.517 53.575 -47.813 1.00 92.31 979 MET A C 1
ATOM 7713 O O . MET A 1 979 ? 20.683 54.793 -47.698 1.00 92.31 979 MET A O 1
ATOM 7717 N N . PRO A 1 980 ? 19.671 53.083 -48.740 1.00 90.75 980 PRO A N 1
ATOM 7718 C CA . PRO A 1 980 ? 18.897 53.931 -49.652 1.00 90.75 980 PRO A CA 1
ATOM 7719 C C . PRO A 1 980 ? 17.790 54.714 -48.925 1.00 90.75 980 PRO A C 1
ATOM 7721 O O . PRO A 1 980 ? 17.298 54.280 -47.885 1.00 90.75 980 PRO A O 1
ATOM 7724 N N . ALA A 1 981 ? 17.343 55.839 -49.500 1.00 88.50 981 ALA A N 1
ATOM 7725 C CA . ALA A 1 981 ? 16.269 56.678 -48.944 1.00 88.50 981 ALA A CA 1
ATOM 7726 C C . ALA A 1 981 ? 14.990 55.884 -48.591 1.00 88.50 981 ALA A C 1
ATOM 7728 O O . ALA A 1 981 ? 14.375 56.110 -47.551 1.00 88.50 981 ALA A O 1
ATOM 7729 N N . SER A 1 982 ? 14.649 54.869 -49.394 1.00 89.69 982 SER A N 1
ATOM 7730 C CA . SER A 1 982 ? 13.511 53.969 -49.158 1.00 89.69 982 SER A CA 1
ATOM 7731 C C . SER A 1 982 ? 13.588 53.175 -47.848 1.00 89.69 982 SER A C 1
ATOM 7733 O O . SER A 1 982 ? 12.555 52.746 -47.344 1.00 89.69 982 SER A O 1
ATOM 7735 N N . THR A 1 983 ? 14.782 52.939 -47.298 1.00 91.38 983 THR A N 1
ATOM 7736 C CA . THR A 1 983 ? 14.953 52.278 -45.993 1.00 91.38 983 THR A CA 1
ATOM 7737 C C . THR A 1 983 ? 14.559 53.214 -44.849 1.00 91.38 983 THR A C 1
ATOM 7739 O O . THR A 1 983 ? 13.982 52.771 -43.862 1.00 91.38 983 THR A O 1
ATOM 7742 N N . PHE A 1 984 ? 14.792 54.520 -44.995 1.00 91.69 984 PHE A N 1
ATOM 7743 C CA . PHE A 1 984 ? 14.378 55.514 -44.002 1.00 91.69 984 PHE A CA 1
ATOM 7744 C C . PHE A 1 984 ? 12.868 55.738 -44.013 1.00 91.69 984 PHE A C 1
ATOM 7746 O O . PHE A 1 984 ? 12.270 55.856 -42.948 1.00 91.69 984 PHE A O 1
ATOM 7753 N N . GLU A 1 985 ? 12.239 55.697 -45.191 1.00 89.50 985 GLU A N 1
ATOM 7754 C CA . GLU A 1 985 ? 10.774 55.667 -45.301 1.00 89.50 985 GLU A CA 1
ATOM 7755 C C . GLU A 1 985 ? 10.188 54.470 -44.540 1.00 89.50 985 GLU A C 1
ATOM 7757 O O . GLU A 1 985 ? 9.266 54.638 -43.746 1.00 89.50 985 GLU A O 1
ATOM 7762 N N . GLN A 1 986 ? 10.797 53.285 -44.681 1.00 90.31 986 GLN A N 1
ATOM 7763 C CA . GLN A 1 986 ? 10.380 52.086 -43.947 1.00 90.31 986 GLN A CA 1
ATOM 7764 C C . GLN A 1 986 ? 10.536 52.229 -42.428 1.00 90.31 986 GLN A C 1
ATOM 7766 O O . GLN A 1 986 ? 9.663 51.775 -41.694 1.00 90.31 986 GLN A O 1
ATOM 7771 N N . PHE A 1 987 ? 11.588 52.891 -41.931 1.00 91.06 987 PHE A N 1
ATOM 7772 C CA . PHE A 1 987 ? 11.694 53.185 -40.497 1.00 91.06 987 PHE A CA 1
ATOM 7773 C C . PHE A 1 987 ? 10.535 54.057 -40.004 1.00 91.06 987 PHE A C 1
ATOM 7775 O O . PHE A 1 987 ? 9.967 53.785 -38.947 1.00 91.06 987 PHE A O 1
ATOM 7782 N N . PHE A 1 988 ? 10.146 55.084 -40.764 1.00 89.00 988 PHE A N 1
ATOM 7783 C CA . PHE A 1 988 ? 8.995 55.916 -40.409 1.00 89.00 988 PHE A CA 1
ATOM 7784 C C . PHE A 1 988 ? 7.665 55.168 -40.514 1.00 89.00 988 PHE A C 1
ATOM 7786 O O . PHE A 1 988 ? 6.791 55.379 -39.674 1.00 89.00 988 PHE A O 1
ATOM 7793 N N . ASP A 1 989 ? 7.508 54.289 -41.503 1.00 89.19 989 ASP A N 1
ATOM 7794 C CA . ASP A 1 989 ? 6.329 53.428 -41.633 1.00 89.19 989 ASP A CA 1
ATOM 7795 C C . ASP A 1 989 ? 6.223 52.436 -40.461 1.00 89.19 989 ASP A C 1
ATOM 7797 O O . ASP A 1 989 ? 5.125 52.170 -39.975 1.00 89.19 989 ASP A O 1
ATOM 7801 N N . ALA A 1 990 ? 7.363 51.976 -39.936 1.00 86.56 990 ALA A N 1
ATOM 7802 C CA . ALA A 1 990 ? 7.468 51.162 -38.725 1.00 86.56 990 ALA A CA 1
ATOM 7803 C C . ALA A 1 990 ? 7.362 51.969 -37.409 1.00 86.56 990 ALA A C 1
ATOM 7805 O O . ALA A 1 990 ? 7.525 51.412 -36.326 1.00 86.56 990 ALA A O 1
ATOM 7806 N N . GLY A 1 991 ? 7.067 53.274 -37.471 1.00 86.75 991 GLY A N 1
ATOM 7807 C CA . GLY A 1 991 ? 6.794 54.099 -36.290 1.00 86.75 991 GLY A CA 1
ATOM 7808 C C . GLY A 1 991 ? 8.010 54.792 -35.672 1.00 86.75 991 GLY A C 1
ATOM 7809 O O . GLY A 1 991 ? 7.970 55.143 -34.493 1.00 86.75 991 GLY A O 1
ATOM 7810 N N . TYR A 1 992 ? 9.089 55.015 -36.428 1.00 87.94 992 TYR A N 1
ATOM 7811 C CA . TYR A 1 992 ? 10.232 55.801 -35.957 1.00 87.94 992 TYR A CA 1
ATOM 7812 C C . TYR A 1 992 ? 9.836 57.244 -35.589 1.00 87.94 992 TYR A C 1
ATOM 7814 O O . TYR A 1 992 ? 9.263 57.974 -36.401 1.00 87.94 992 TYR A O 1
ATOM 7822 N N . ILE A 1 993 ? 10.162 57.673 -34.365 1.00 81.88 993 ILE A N 1
ATOM 7823 C CA . ILE A 1 993 ? 9.751 58.970 -33.799 1.00 81.88 993 ILE A CA 1
ATOM 7824 C C . ILE A 1 993 ? 10.835 60.053 -33.858 1.00 81.88 993 ILE A C 1
ATOM 7826 O O . ILE A 1 993 ? 10.594 61.172 -33.409 1.00 81.88 993 ILE A O 1
ATOM 7830 N N . GLY A 1 994 ? 12.022 59.756 -34.397 1.00 76.62 994 GLY A N 1
ATOM 7831 C CA . GLY A 1 994 ? 13.116 60.734 -34.448 1.00 76.62 994 GLY A CA 1
ATOM 7832 C C . GLY A 1 994 ? 13.933 60.835 -33.156 1.00 76.62 994 GLY A C 1
ATOM 7833 O O . GLY A 1 994 ? 14.510 61.885 -32.887 1.00 76.62 994 GLY A O 1
ATOM 7834 N N . ASN A 1 995 ? 13.967 59.783 -32.333 1.00 77.00 995 ASN A N 1
ATOM 7835 C CA . ASN A 1 995 ? 14.689 59.774 -31.055 1.00 77.00 995 ASN A CA 1
ATOM 7836 C C . ASN A 1 995 ? 16.216 59.613 -31.188 1.00 77.00 995 ASN A C 1
ATOM 7838 O O . ASN A 1 995 ? 16.925 59.799 -30.200 1.00 77.00 995 ASN A O 1
ATOM 7842 N N . ASP A 1 996 ? 16.732 59.279 -32.374 1.00 81.25 996 ASP A N 1
ATOM 7843 C CA . ASP A 1 996 ? 18.167 59.263 -32.652 1.00 81.25 996 ASP A CA 1
ATOM 7844 C C . ASP A 1 996 ? 18.653 60.684 -33.012 1.00 81.25 996 ASP A C 1
ATOM 7846 O O . ASP A 1 996 ? 18.194 61.244 -34.012 1.00 81.25 996 ASP A O 1
ATOM 7850 N N . PRO A 1 997 ? 19.553 61.300 -32.218 1.00 75.12 997 PRO A N 1
ATOM 7851 C CA . PRO A 1 997 ? 19.929 62.701 -32.405 1.00 75.12 997 PRO A CA 1
ATOM 7852 C C . PRO A 1 997 ? 21.012 62.924 -33.474 1.00 75.12 997 PRO A C 1
ATOM 7854 O O . PRO A 1 997 ? 21.275 64.070 -33.821 1.00 75.12 997 PRO A O 1
ATOM 7857 N N . PHE A 1 998 ? 21.651 61.876 -34.001 1.00 82.38 998 PHE A N 1
ATOM 7858 C CA . PHE A 1 998 ? 22.782 61.987 -34.937 1.00 82.38 998 PHE A CA 1
ATOM 7859 C C . PHE A 1 998 ? 22.508 61.751 -36.447 1.00 82.38 998 PHE A C 1
ATOM 7861 O O . PHE A 1 998 ? 23.328 62.213 -37.244 1.00 82.38 998 PHE A O 1
ATOM 7868 N N . PRO A 1 999 ? 21.404 61.121 -36.920 1.00 85.44 999 PRO A N 1
ATOM 7869 C CA . PRO A 1 999 ? 21.216 60.791 -38.337 1.00 85.44 999 PRO A CA 1
ATOM 7870 C C . PRO A 1 999 ? 21.222 62.005 -39.267 1.00 85.44 999 PRO A C 1
ATOM 7872 O O . PRO A 1 999 ? 21.744 61.920 -40.374 1.00 85.44 999 PRO A O 1
ATOM 7875 N N . ILE A 1 1000 ? 20.666 63.137 -38.819 1.00 84.56 1000 ILE A N 1
ATOM 7876 C CA . ILE A 1 1000 ? 20.611 64.381 -39.604 1.00 84.56 1000 ILE A CA 1
ATOM 7877 C C . ILE A 1 1000 ? 22.020 64.959 -39.781 1.00 84.56 1000 ILE A C 1
ATOM 7879 O O . ILE A 1 1000 ? 22.400 65.313 -40.894 1.00 84.56 1000 ILE A O 1
ATOM 7883 N N . GLU A 1 1001 ? 22.816 65.002 -38.708 1.00 84.31 1001 GLU A N 1
ATOM 7884 C CA . GLU A 1 1001 ? 24.208 65.465 -38.764 1.00 84.31 1001 GLU A CA 1
ATOM 7885 C C . GLU A 1 1001 ? 25.046 64.573 -39.691 1.00 84.31 1001 GLU A C 1
ATOM 7887 O O . GLU A 1 1001 ? 25.755 65.082 -40.560 1.00 84.31 1001 GLU A O 1
ATOM 7892 N N . TYR A 1 1002 ? 24.891 63.249 -39.590 1.00 87.38 1002 TYR A N 1
ATOM 7893 C CA . TYR A 1 1002 ? 25.586 62.305 -40.466 1.00 87.38 1002 TYR A CA 1
ATOM 7894 C C . TYR A 1 1002 ? 25.127 62.362 -41.921 1.00 87.38 1002 TYR A C 1
ATOM 7896 O O . TYR A 1 1002 ? 25.952 62.196 -42.817 1.00 87.38 1002 TYR A O 1
ATOM 7904 N N . ALA A 1 1003 ? 23.849 62.628 -42.193 1.00 86.75 1003 ALA A N 1
ATOM 7905 C CA . ALA A 1 1003 ? 23.367 62.769 -43.562 1.00 86.75 1003 ALA A CA 1
ATOM 7906 C C . ALA A 1 1003 ? 23.946 64.028 -44.233 1.00 86.75 1003 ALA A C 1
ATOM 7908 O O . ALA A 1 1003 ? 24.309 63.968 -45.409 1.00 86.75 1003 ALA A O 1
ATOM 7909 N N . VAL A 1 1004 ? 24.126 65.123 -43.481 1.00 86.75 1004 VAL A N 1
ATOM 7910 C CA . VAL A 1 1004 ? 24.841 66.321 -43.957 1.00 86.75 1004 VAL A CA 1
ATOM 7911 C C . VAL A 1 1004 ? 26.327 66.024 -44.173 1.00 86.75 1004 VAL A C 1
ATOM 7913 O O . VAL A 1 1004 ? 26.861 66.309 -45.242 1.00 86.75 1004 VAL A O 1
ATOM 7916 N N . GLU A 1 1005 ? 26.995 65.392 -43.203 1.00 85.31 1005 GLU A N 1
ATOM 7917 C CA . GLU A 1 1005 ? 28.420 65.041 -43.306 1.00 85.31 1005 GLU A CA 1
ATOM 7918 C C . GLU A 1 1005 ? 28.714 64.113 -44.500 1.00 85.31 1005 GLU A C 1
ATOM 7920 O O . GLU A 1 1005 ? 29.715 64.276 -45.200 1.00 85.31 1005 GLU A O 1
ATOM 7925 N N . LYS A 1 1006 ? 27.831 63.142 -44.765 1.00 86.81 1006 LYS A N 1
ATOM 7926 C CA . LYS A 1 1006 ? 27.949 62.186 -45.878 1.00 86.81 1006 LYS A CA 1
ATOM 7927 C C . LYS A 1 1006 ? 27.354 62.691 -47.197 1.00 86.81 1006 LYS A C 1
ATOM 7929 O O . LYS A 1 1006 ? 27.330 61.926 -48.158 1.00 86.81 1006 LYS A O 1
ATOM 7934 N N . GLN A 1 1007 ? 26.890 63.944 -47.261 1.00 87.69 1007 GLN A N 1
ATOM 7935 C CA . GLN A 1 1007 ? 26.287 64.564 -48.452 1.00 87.69 1007 GLN A CA 1
ATOM 7936 C C . GLN A 1 1007 ? 25.068 63.787 -49.011 1.00 87.69 1007 GLN A C 1
ATOM 7938 O O . GLN A 1 1007 ? 24.823 63.742 -50.216 1.00 87.69 1007 GLN A O 1
ATOM 7943 N N . ARG A 1 1008 ? 24.270 63.167 -48.131 1.00 88.75 1008 ARG A N 1
ATOM 7944 C CA . ARG A 1 1008 ? 23.074 62.370 -48.465 1.00 88.75 1008 ARG A CA 1
ATOM 7945 C C . ARG A 1 1008 ? 21.806 63.233 -48.495 1.00 88.75 1008 ARG A C 1
ATOM 7947 O O . ARG A 1 1008 ? 20.977 63.175 -47.585 1.00 88.75 1008 ARG A O 1
ATOM 7954 N N . LYS A 1 1009 ? 21.653 64.045 -49.552 1.00 86.19 1009 LYS A N 1
ATOM 7955 C CA . LYS A 1 1009 ? 20.472 64.915 -49.778 1.00 86.19 1009 LYS A CA 1
ATOM 7956 C C . LYS A 1 1009 ? 19.152 64.140 -49.783 1.00 86.19 1009 LYS A C 1
ATOM 7958 O O . LYS A 1 1009 ? 18.170 64.587 -49.204 1.00 86.19 1009 LYS A O 1
ATOM 7963 N N . ASP A 1 1010 ? 19.166 62.971 -50.412 1.00 87.94 1010 ASP A N 1
ATOM 7964 C CA . ASP A 1 1010 ? 18.032 62.056 -50.543 1.00 87.94 1010 ASP A CA 1
ATOM 7965 C C . ASP A 1 1010 ? 17.484 61.599 -49.183 1.00 87.94 1010 ASP A C 1
ATOM 7967 O O . ASP A 1 1010 ? 16.279 61.488 -48.991 1.00 87.94 1010 ASP A O 1
ATOM 7971 N N . VAL A 1 1011 ? 18.368 61.374 -48.211 1.00 88.94 1011 VAL A N 1
ATOM 7972 C CA . VAL A 1 1011 ? 18.001 60.947 -46.855 1.00 88.94 1011 VAL A CA 1
ATOM 7973 C C . VAL A 1 1011 ? 17.506 62.128 -46.016 1.00 88.94 1011 VAL A C 1
ATOM 7975 O O . VAL A 1 1011 ? 16.540 61.987 -45.265 1.00 88.94 1011 VAL A O 1
ATOM 7978 N N . LEU A 1 1012 ? 18.126 63.305 -46.165 1.00 85.69 1012 LEU A N 1
ATOM 7979 C CA . LEU A 1 1012 ? 17.678 64.535 -45.500 1.00 85.69 1012 LEU A CA 1
ATOM 7980 C C . LEU A 1 1012 ? 16.250 64.916 -45.898 1.00 85.69 1012 LEU A C 1
ATOM 7982 O O . LEU A 1 1012 ? 15.468 65.305 -45.035 1.00 85.69 1012 LEU A O 1
ATOM 7986 N N . GLU A 1 1013 ? 15.889 64.747 -47.170 1.00 84.69 1013 GLU A N 1
ATOM 7987 C CA . GLU A 1 1013 ? 14.533 65.001 -47.662 1.00 84.69 1013 GLU A CA 1
ATOM 7988 C C . GLU A 1 1013 ? 13.484 64.106 -46.973 1.00 84.69 1013 GLU A C 1
ATOM 7990 O O . GLU A 1 1013 ? 12.428 64.592 -46.553 1.00 84.69 1013 GLU A O 1
ATOM 7995 N N . VAL A 1 1014 ? 13.792 62.820 -46.758 1.00 86.75 1014 VAL A N 1
ATOM 7996 C CA . VAL A 1 1014 ? 12.922 61.885 -46.018 1.00 86.75 1014 VAL A CA 1
ATOM 7997 C C . VAL A 1 1014 ? 12.774 62.308 -44.552 1.00 86.75 1014 VAL A C 1
ATOM 7999 O O . VAL A 1 1014 ? 11.657 62.417 -44.045 1.00 86.75 1014 VAL A O 1
ATOM 8002 N N . PHE A 1 1015 ? 13.876 62.617 -43.859 1.00 84.00 1015 PHE A N 1
ATOM 8003 C CA . PHE A 1 1015 ? 13.811 63.074 -42.463 1.00 84.00 1015 PHE A CA 1
ATOM 8004 C C . PHE A 1 1015 ? 13.019 64.377 -42.319 1.00 84.00 1015 PHE A C 1
ATOM 8006 O O . PHE A 1 1015 ? 12.186 64.504 -41.422 1.00 84.00 1015 PHE A O 1
ATOM 8013 N N . PHE A 1 1016 ? 13.239 65.344 -43.206 1.00 81.31 1016 PHE A N 1
ATOM 8014 C CA . PHE A 1 1016 ? 12.559 66.635 -43.161 1.00 81.31 1016 PHE A CA 1
ATOM 8015 C C . PHE A 1 1016 ? 11.071 66.528 -43.523 1.00 81.31 1016 PHE A C 1
ATOM 8017 O O . PHE A 1 1016 ? 10.232 67.191 -42.908 1.00 81.31 1016 PHE A O 1
ATOM 8024 N N . SER A 1 1017 ? 10.698 65.648 -44.450 1.00 80.50 1017 SER A N 1
ATOM 8025 C CA . SER A 1 1017 ? 9.289 65.431 -44.793 1.00 80.50 1017 SER A CA 1
ATOM 8026 C C . SER A 1 1017 ? 8.514 64.648 -43.720 1.00 80.50 1017 SER A C 1
ATOM 8028 O O . SER A 1 1017 ? 7.359 64.985 -43.449 1.00 80.50 1017 SER A O 1
ATOM 8030 N N . ARG A 1 1018 ? 9.130 63.646 -43.070 1.00 81.56 1018 ARG A N 1
ATOM 8031 C CA . ARG A 1 1018 ? 8.438 62.692 -42.177 1.00 81.56 1018 ARG A CA 1
ATOM 8032 C C . ARG A 1 1018 ? 8.580 62.967 -40.671 1.00 81.56 1018 ARG A C 1
ATOM 8034 O O . ARG A 1 1018 ? 7.674 62.599 -39.921 1.00 81.56 1018 ARG A O 1
ATOM 8041 N N . CYS A 1 1019 ? 9.642 63.624 -40.188 1.00 70.25 1019 CYS A N 1
ATOM 8042 C CA . CYS A 1 1019 ? 9.809 63.902 -38.749 1.00 70.25 1019 CYS A CA 1
ATOM 8043 C C . CYS A 1 1019 ? 8.701 64.830 -38.220 1.00 70.25 1019 CYS A C 1
ATOM 8045 O O . CYS A 1 1019 ? 8.572 65.969 -38.671 1.00 70.25 1019 CYS A O 1
ATOM 8047 N N . GLN A 1 1020 ? 7.925 64.400 -37.216 1.00 62.69 1020 GLN A N 1
ATOM 8048 C CA . GLN A 1 1020 ? 6.866 65.228 -36.606 1.00 62.69 1020 GLN A CA 1
ATOM 8049 C C . GLN A 1 1020 ? 7.409 66.264 -35.603 1.00 62.69 1020 GLN A C 1
ATOM 8051 O O . GLN A 1 1020 ? 6.859 67.361 -35.503 1.00 62.69 1020 GLN A O 1
ATOM 8056 N N . ALA A 1 1021 ? 8.521 65.965 -34.928 1.00 58.12 1021 ALA A N 1
ATOM 8057 C CA . ALA A 1 1021 ? 9.247 66.872 -34.043 1.00 58.12 1021 ALA A CA 1
ATOM 8058 C C . ALA A 1 1021 ? 10.754 66.732 -34.294 1.00 58.12 1021 ALA A C 1
ATOM 8060 O O . ALA A 1 1021 ? 11.239 65.631 -34.541 1.00 58.12 1021 ALA A O 1
ATOM 8061 N N . LEU A 1 1022 ? 11.481 67.849 -34.273 1.00 54.69 1022 LEU A N 1
ATOM 8062 C CA . LEU A 1 1022 ? 12.943 67.832 -34.299 1.00 54.69 1022 LEU A CA 1
ATOM 8063 C C . LEU A 1 1022 ? 13.477 67.604 -32.876 1.00 54.69 1022 LEU A C 1
ATOM 8065 O O . LEU A 1 1022 ? 12.825 68.041 -31.921 1.00 54.69 1022 LEU A O 1
ATOM 8069 N N . PRO A 1 1023 ? 14.652 66.967 -32.716 1.00 52.34 1023 PRO A N 1
ATOM 8070 C CA . PRO A 1 1023 ? 15.393 67.018 -31.462 1.00 52.34 1023 PRO A CA 1
ATOM 8071 C C . PRO A 1 1023 ? 15.596 68.481 -31.042 1.00 52.34 1023 PRO A C 1
ATOM 8073 O O . PRO A 1 1023 ? 15.717 69.350 -31.905 1.00 52.34 1023 PRO A O 1
ATOM 8076 N N . ASP A 1 1024 ? 15.604 68.743 -29.732 1.00 51.84 1024 ASP A N 1
ATOM 8077 C CA . ASP A 1 1024 ? 15.738 70.078 -29.131 1.00 51.84 1024 ASP A CA 1
ATOM 8078 C C . ASP A 1 1024 ? 16.739 70.961 -29.916 1.00 51.84 1024 ASP A C 1
ATOM 8080 O O . ASP A 1 1024 ? 17.863 70.510 -30.163 1.00 51.84 1024 ASP A O 1
ATOM 8084 N N . PRO A 1 1025 ? 16.384 72.196 -30.328 1.00 48.69 1025 PRO A N 1
ATOM 8085 C CA . PRO A 1 1025 ? 17.288 73.093 -31.054 1.00 48.69 1025 PRO A CA 1
ATOM 8086 C C . PRO A 1 1025 ? 18.602 73.404 -30.311 1.00 48.69 1025 PRO A C 1
ATOM 8088 O O . PRO A 1 1025 ? 19.541 73.907 -30.926 1.00 48.69 1025 PRO A O 1
ATOM 8091 N N . GLN A 1 1026 ? 18.718 73.070 -29.019 1.00 48.59 1026 GLN A N 1
ATOM 8092 C CA . GLN A 1 1026 ? 19.993 73.080 -28.288 1.00 48.59 1026 GLN A CA 1
ATOM 8093 C C . GLN A 1 1026 ? 20.964 71.947 -28.690 1.00 48.59 1026 GLN A C 1
ATOM 8095 O O . GLN A 1 1026 ? 22.155 72.045 -28.399 1.00 48.59 1026 GLN A O 1
ATOM 8100 N N . VAL A 1 1027 ? 20.490 70.889 -29.357 1.00 54.38 1027 VAL A N 1
ATOM 8101 C CA . VAL A 1 1027 ? 21.272 69.703 -29.764 1.00 54.38 1027 VAL A CA 1
ATOM 8102 C C . VAL A 1 1027 ? 21.681 69.755 -31.247 1.00 54.38 1027 VAL A C 1
ATOM 8104 O O . VAL A 1 1027 ? 22.779 69.318 -31.587 1.00 54.38 1027 VAL A O 1
ATOM 8107 N N . LEU A 1 1028 ? 20.857 70.342 -32.125 1.00 63.91 1028 LEU A N 1
ATOM 8108 C CA . LEU A 1 1028 ? 21.115 70.493 -33.570 1.00 63.91 1028 LEU A CA 1
ATOM 8109 C C . LEU A 1 1028 ? 20.809 71.930 -34.034 1.00 63.91 1028 LEU A C 1
ATOM 8111 O O . LEU A 1 1028 ? 19.673 72.248 -34.400 1.00 63.91 1028 LEU A O 1
ATOM 8115 N N . SER A 1 1029 ? 21.821 72.808 -34.032 1.00 70.31 1029 SER A N 1
ATOM 8116 C CA . SER A 1 1029 ? 21.665 74.194 -34.491 1.00 70.31 1029 SER A CA 1
ATOM 8117 C C . SER A 1 1029 ? 21.725 74.313 -36.019 1.00 70.31 1029 SER A C 1
ATOM 8119 O O . SER A 1 1029 ? 22.569 73.698 -36.676 1.00 70.31 1029 SER A O 1
ATOM 8121 N N . GLU A 1 1030 ? 20.849 75.151 -36.581 1.00 76.31 1030 GLU A N 1
ATOM 8122 C CA . GLU A 1 1030 ? 20.810 75.468 -38.017 1.00 76.31 1030 GLU A CA 1
ATOM 8123 C C . GLU A 1 1030 ? 22.183 75.950 -38.522 1.00 76.31 1030 GLU A C 1
ATOM 8125 O O . GLU A 1 1030 ? 22.683 75.483 -39.544 1.00 76.31 1030 GLU A O 1
ATOM 8130 N N . GLU A 1 1031 ? 22.850 76.807 -37.741 1.00 76.69 1031 GLU A N 1
ATOM 8131 C CA . GLU A 1 1031 ? 24.181 77.345 -38.043 1.00 76.69 1031 GLU A CA 1
ATOM 8132 C C . GLU A 1 1031 ? 25.259 76.254 -38.152 1.00 76.69 1031 GLU A C 1
ATOM 8134 O O . GLU A 1 1031 ? 26.122 76.323 -39.030 1.00 76.69 1031 GLU A O 1
ATOM 8139 N N . LYS A 1 1032 ? 25.203 75.219 -37.299 1.00 80.88 1032 LYS A N 1
ATOM 8140 C CA . LYS A 1 1032 ? 26.159 74.101 -37.328 1.00 80.88 1032 LYS A CA 1
ATOM 8141 C C . LYS A 1 1032 ? 25.973 73.258 -38.591 1.00 80.88 1032 LYS A C 1
ATOM 8143 O O . LYS A 1 1032 ? 26.960 72.932 -39.247 1.00 80.88 1032 LYS A O 1
ATOM 8148 N N . LEU A 1 1033 ? 24.728 72.938 -38.955 1.00 80.88 1033 LEU A N 1
ATOM 8149 C CA . LEU A 1 1033 ? 24.424 72.131 -40.143 1.00 80.88 1033 LEU A CA 1
ATOM 8150 C C . LEU A 1 1033 ? 24.744 72.880 -41.446 1.00 80.88 1033 LEU A C 1
ATOM 8152 O O . LEU A 1 1033 ? 25.326 72.292 -42.357 1.00 80.88 1033 LEU A O 1
ATOM 8156 N N . ILE A 1 1034 ? 24.448 74.184 -41.513 1.00 82.19 1034 ILE A N 1
ATOM 8157 C CA . ILE A 1 1034 ? 24.836 75.037 -42.648 1.00 82.19 1034 ILE A CA 1
ATOM 8158 C C . ILE A 1 1034 ? 26.361 75.096 -42.776 1.00 82.19 1034 ILE A C 1
ATOM 8160 O O . ILE A 1 1034 ? 26.882 74.884 -43.867 1.00 82.19 1034 ILE A O 1
ATOM 8164 N N . GLY A 1 1035 ? 27.087 75.306 -41.671 1.00 80.19 1035 GLY A N 1
ATOM 8165 C CA . GLY A 1 1035 ? 28.553 75.339 -41.685 1.00 80.19 1035 GLY A CA 1
ATOM 8166 C C . GLY A 1 1035 ? 29.192 74.024 -42.150 1.00 80.19 1035 GLY A C 1
ATOM 8167 O O . GLY A 1 1035 ? 30.223 74.042 -42.825 1.00 80.19 1035 GLY A O 1
ATOM 8168 N N . MET A 1 1036 ? 28.576 72.879 -41.836 1.00 83.12 1036 MET A N 1
ATOM 8169 C CA . MET A 1 1036 ? 29.009 71.568 -42.336 1.00 83.12 1036 MET A CA 1
ATOM 8170 C C . MET A 1 1036 ? 28.749 71.409 -43.840 1.00 83.12 1036 MET A C 1
ATOM 8172 O O . MET A 1 1036 ? 29.654 70.991 -44.561 1.00 83.12 1036 MET A O 1
ATOM 8176 N N . ALA A 1 1037 ? 27.563 71.786 -44.326 1.00 81.81 1037 ALA A N 1
ATOM 8177 C CA . ALA A 1 1037 ? 27.221 71.722 -45.749 1.00 81.81 1037 ALA A CA 1
ATOM 8178 C C . ALA A 1 1037 ? 28.082 72.679 -46.606 1.00 81.81 1037 ALA A C 1
ATOM 8180 O O . ALA A 1 1037 ? 28.574 72.292 -47.670 1.00 81.81 1037 ALA A O 1
ATOM 8181 N N . ASP A 1 1038 ? 28.361 73.891 -46.110 1.00 81.19 1038 ASP A N 1
ATOM 8182 C CA . ASP A 1 1038 ? 29.218 74.878 -46.783 1.00 81.19 1038 ASP A CA 1
ATOM 8183 C C . ASP A 1 1038 ? 30.679 74.414 -46.889 1.00 81.19 1038 ASP A C 1
ATOM 8185 O O . ASP A 1 1038 ? 31.328 74.644 -47.911 1.00 81.19 1038 ASP A O 1
ATOM 8189 N N . LYS A 1 1039 ? 31.205 73.696 -45.883 1.00 80.94 1039 LYS A N 1
ATOM 8190 C CA . LYS A 1 1039 ? 32.568 73.128 -4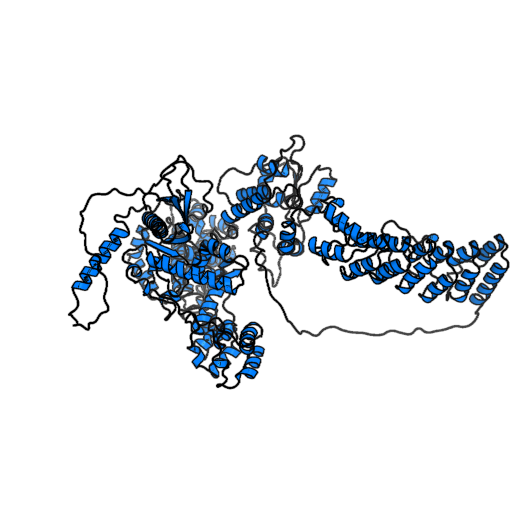5.918 1.00 80.94 1039 LYS A CA 1
ATOM 8191 C C . LYS A 1 1039 ? 32.766 72.134 -47.071 1.00 80.94 1039 LYS A C 1
ATOM 8193 O O . LYS A 1 1039 ? 33.890 71.961 -47.542 1.00 80.94 1039 LYS A O 1
ATOM 8198 N N . HIS A 1 1040 ? 31.686 71.502 -47.526 1.00 75.75 1040 HIS A N 1
ATOM 8199 C CA . HIS A 1 1040 ? 31.675 70.588 -48.666 1.00 75.75 1040 HIS A CA 1
ATOM 8200 C C . HIS A 1 1040 ? 31.247 71.255 -49.986 1.00 75.75 1040 HIS A C 1
ATOM 8202 O O . HIS A 1 1040 ? 31.285 70.604 -51.027 1.00 75.75 1040 HIS A O 1
ATOM 8208 N N . GLY A 1 1041 ? 30.903 72.549 -49.971 1.00 76.12 1041 GLY A N 1
ATOM 8209 C CA . GLY A 1 1041 ? 30.498 73.309 -51.157 1.00 76.12 1041 GLY A CA 1
ATOM 8210 C C . GLY A 1 1041 ? 29.085 72.996 -51.664 1.00 76.12 1041 GLY A C 1
ATOM 8211 O O . GLY A 1 1041 ? 28.773 73.317 -52.811 1.00 76.12 1041 GLY A O 1
ATOM 8212 N N . ASP A 1 1042 ? 28.230 72.381 -50.842 1.00 80.06 1042 ASP A N 1
ATOM 8213 C CA . ASP A 1 1042 ? 26.921 71.873 -51.259 1.00 80.06 1042 ASP A CA 1
ATOM 8214 C C . ASP A 1 1042 ? 25.789 72.895 -51.029 1.00 80.06 1042 ASP A C 1
ATOM 8216 O O . ASP A 1 1042 ? 25.027 72.835 -50.060 1.00 80.06 1042 ASP A O 1
ATOM 8220 N N . GLN A 1 1043 ? 25.692 73.867 -51.942 1.00 80.44 1043 GLN A N 1
ATOM 8221 C CA . GLN A 1 1043 ? 24.750 74.991 -51.841 1.00 80.44 1043 GLN A CA 1
ATOM 8222 C C . GLN A 1 1043 ? 23.271 74.571 -51.876 1.00 80.44 1043 GLN A C 1
ATOM 8224 O O . GLN A 1 1043 ? 22.436 75.228 -51.250 1.00 80.44 1043 GLN A O 1
ATOM 8229 N N . ASP A 1 1044 ? 22.931 73.463 -52.541 1.00 78.88 1044 ASP A N 1
ATOM 8230 C CA . ASP A 1 1044 ? 21.546 72.973 -52.551 1.00 78.88 1044 ASP A CA 1
ATOM 8231 C C . ASP A 1 1044 ? 21.160 72.385 -51.189 1.00 78.88 1044 ASP A C 1
ATOM 8233 O O . ASP A 1 1044 ? 20.032 72.563 -50.731 1.00 78.88 1044 ASP A O 1
ATOM 8237 N N . MET A 1 1045 ? 22.096 71.704 -50.516 1.00 83.00 1045 MET A N 1
ATOM 8238 C CA . MET A 1 1045 ? 21.873 71.172 -49.171 1.00 83.00 1045 MET A CA 1
ATOM 8239 C C . MET A 1 1045 ? 21.715 72.307 -48.149 1.00 83.00 1045 MET A C 1
ATOM 8241 O O . MET A 1 1045 ? 20.838 72.241 -47.290 1.00 83.00 1045 MET A O 1
ATOM 8245 N N . VAL A 1 1046 ? 22.482 73.395 -48.292 1.00 80.12 1046 VAL A N 1
ATOM 8246 C CA . VAL A 1 1046 ? 22.308 74.624 -47.496 1.00 80.12 1046 VAL A CA 1
ATOM 8247 C C . VAL A 1 1046 ? 20.917 75.231 -47.701 1.00 80.12 1046 VAL A C 1
ATOM 8249 O O . VAL A 1 1046 ? 20.262 75.605 -46.726 1.00 80.12 1046 VAL A O 1
ATOM 8252 N N . ALA A 1 1047 ? 20.438 75.314 -48.946 1.00 81.75 1047 ALA A N 1
ATOM 8253 C CA . ALA A 1 1047 ? 19.097 75.814 -49.248 1.00 81.75 1047 ALA A CA 1
ATOM 8254 C C . ALA A 1 1047 ? 17.993 74.912 -48.662 1.00 81.75 1047 ALA A C 1
ATOM 8256 O O . ALA A 1 1047 ? 17.014 75.418 -48.112 1.00 81.75 1047 ALA A O 1
ATOM 8257 N N . MET A 1 1048 ? 18.175 73.589 -48.723 1.00 80.62 1048 MET A N 1
ATOM 8258 C CA . MET A 1 1048 ? 17.258 72.599 -48.151 1.00 80.62 1048 MET A CA 1
ATOM 8259 C C . MET A 1 1048 ? 17.160 72.717 -46.620 1.00 80.62 1048 MET A C 1
ATOM 8261 O O . MET A 1 1048 ? 16.054 72.716 -46.078 1.00 80.62 1048 MET A O 1
ATOM 8265 N N . ILE A 1 1049 ? 18.294 72.873 -45.925 1.00 81.62 1049 ILE A N 1
ATOM 8266 C CA . ILE A 1 1049 ? 18.341 73.046 -44.463 1.00 81.62 1049 ILE A CA 1
ATOM 8267 C C . ILE A 1 1049 ? 17.640 74.350 -44.049 1.00 81.62 1049 ILE A C 1
ATOM 8269 O O . ILE A 1 1049 ? 16.762 74.314 -43.185 1.00 81.62 1049 ILE A O 1
ATOM 8273 N N . LYS A 1 1050 ? 17.957 75.476 -44.707 1.00 79.81 1050 LYS A N 1
ATOM 8274 C CA . LYS A 1 1050 ? 17.331 76.785 -44.434 1.00 79.81 1050 LYS A CA 1
ATOM 8275 C C . LYS A 1 1050 ? 15.816 76.750 -44.630 1.00 79.81 1050 LYS A C 1
ATOM 8277 O O . LYS A 1 1050 ? 15.058 77.112 -43.732 1.00 79.81 1050 LYS A O 1
ATOM 8282 N N . GLY A 1 1051 ? 15.358 76.235 -45.775 1.00 76.50 1051 GLY A N 1
ATOM 8283 C CA . GLY A 1 1051 ? 13.927 76.147 -46.081 1.00 76.50 1051 GLY A CA 1
ATOM 8284 C C . GLY A 1 1051 ? 13.151 75.278 -45.084 1.00 76.50 1051 GLY A C 1
ATOM 8285 O O . GLY A 1 1051 ? 12.005 75.580 -44.741 1.00 76.50 1051 GLY A O 1
ATOM 8286 N N . PHE A 1 1052 ? 13.776 74.221 -44.560 1.00 75.44 1052 PHE A N 1
ATOM 8287 C CA . PHE A 1 1052 ? 13.158 73.361 -43.560 1.00 75.44 1052 PHE A CA 1
ATOM 8288 C C . PHE A 1 1052 ? 13.029 74.039 -42.181 1.00 75.44 1052 PHE A C 1
ATOM 8290 O O . PHE A 1 1052 ? 11.934 74.020 -41.606 1.00 75.44 1052 PHE A O 1
ATOM 8297 N N . TYR A 1 1053 ? 14.083 74.694 -41.675 1.00 74.56 1053 TYR A N 1
ATOM 8298 C CA . TYR A 1 1053 ? 14.053 75.405 -40.383 1.00 74.56 1053 TYR A CA 1
ATOM 8299 C C . TYR A 1 1053 ? 13.095 76.610 -40.402 1.00 74.56 1053 TYR A C 1
ATOM 8301 O O . TYR A 1 1053 ? 12.310 76.784 -39.459 1.00 74.56 1053 TYR A O 1
ATOM 8309 N N . GLU A 1 1054 ? 13.049 77.361 -41.509 1.00 73.44 1054 GLU A N 1
ATOM 8310 C CA . GLU A 1 1054 ? 12.077 78.441 -41.733 1.00 73.44 1054 GLU A CA 1
ATOM 8311 C C . GLU A 1 1054 ? 10.623 77.948 -41.654 1.00 73.44 1054 GLU A C 1
ATOM 8313 O O . GLU A 1 1054 ? 9.767 78.595 -41.043 1.00 73.44 1054 GLU A O 1
ATOM 8318 N N . SER A 1 1055 ? 10.332 76.768 -42.211 1.00 68.62 1055 SER A N 1
ATOM 8319 C CA . SER A 1 1055 ? 8.975 76.208 -42.234 1.00 68.62 1055 SER A CA 1
ATOM 8320 C C . SER A 1 1055 ? 8.457 75.728 -40.865 1.00 68.62 1055 SER A C 1
ATOM 8322 O O . SER A 1 1055 ? 7.239 75.697 -40.653 1.00 68.62 1055 SER A O 1
ATOM 8324 N N . ARG A 1 1056 ? 9.354 75.361 -39.933 1.00 67.62 1056 ARG A N 1
ATOM 8325 C CA . ARG A 1 1056 ? 9.023 74.688 -38.658 1.00 67.62 1056 ARG A CA 1
ATOM 8326 C C . ARG A 1 1056 ? 9.175 75.568 -37.413 1.00 67.62 1056 ARG A C 1
ATOM 8328 O O . ARG A 1 1056 ? 8.335 75.461 -36.523 1.00 67.62 1056 ARG A O 1
ATOM 8335 N N . TYR A 1 1057 ? 10.192 76.432 -37.336 1.00 61.59 1057 TYR A N 1
ATOM 8336 C CA . TYR A 1 1057 ? 10.467 77.239 -36.132 1.00 61.59 1057 TYR A CA 1
ATOM 8337 C C . TYR A 1 1057 ? 9.945 78.673 -36.210 1.00 61.59 1057 TYR A C 1
ATOM 8339 O O . TYR A 1 1057 ? 9.609 79.269 -35.187 1.00 61.59 1057 TYR A O 1
ATOM 8347 N N . HIS A 1 1058 ? 9.768 79.218 -37.413 1.00 57.28 1058 HIS A N 1
ATOM 8348 C CA . HIS A 1 1058 ? 9.272 80.582 -37.601 1.00 57.28 1058 HIS A CA 1
ATOM 8349 C C . HIS A 1 1058 ? 7.747 80.660 -37.766 1.00 57.28 1058 HIS A C 1
ATOM 8351 O O . HIS A 1 1058 ? 7.226 81.420 -38.581 1.00 57.28 1058 HIS A O 1
ATOM 8357 N N . LYS A 1 1059 ? 6.994 79.913 -36.946 1.00 47.75 1059 LYS A N 1
ATOM 8358 C CA . LYS A 1 1059 ? 5.538 80.090 -36.806 1.00 47.75 1059 LYS A CA 1
ATOM 8359 C C . LYS A 1 1059 ? 5.063 79.893 -35.365 1.00 47.75 1059 LYS A C 1
ATOM 8361 O O . LYS A 1 1059 ? 4.688 78.790 -34.981 1.00 47.75 1059 LYS A O 1
ATOM 8366 N N . LYS A 1 1060 ? 4.970 81.002 -34.618 1.00 39.78 1060 LYS A N 1
ATOM 8367 C CA . LYS A 1 1060 ? 3.714 81.555 -34.051 1.00 39.78 1060 LYS A CA 1
ATOM 8368 C C . LYS A 1 1060 ? 4.002 82.519 -32.893 1.00 39.78 1060 LYS A C 1
ATOM 8370 O O . LYS A 1 1060 ? 4.295 82.086 -31.784 1.00 39.78 1060 LYS A O 1
ATOM 8375 N N . GLU A 1 1061 ? 3.733 83.805 -33.100 1.00 35.47 1061 GLU A N 1
ATOM 8376 C CA . GLU A 1 1061 ? 3.078 84.584 -32.048 1.00 35.47 1061 GLU A CA 1
ATOM 8377 C C . GLU A 1 1061 ? 1.572 84.363 -32.191 1.00 35.47 1061 GLU A C 1
ATOM 8379 O O . GLU A 1 1061 ? 0.985 84.661 -33.231 1.00 35.47 1061 GLU A O 1
ATOM 8384 N N . GLY A 1 1062 ? 0.942 83.792 -31.165 1.00 31.94 1062 GLY A N 1
ATOM 8385 C CA . GLY A 1 1062 ? -0.510 83.695 -31.139 1.00 31.94 1062 GLY A CA 1
ATOM 8386 C C . GLY A 1 1062 ? -1.075 82.635 -30.206 1.00 31.94 1062 GLY A C 1
ATOM 8387 O O . GLY A 1 1062 ? -1.356 81.522 -30.633 1.00 31.94 1062 GLY A O 1
ATOM 8388 N N . MET A 1 1063 ? -1.392 83.091 -28.992 1.00 27.59 1063 MET A N 1
ATOM 8389 C CA . MET A 1 1063 ? -2.606 82.729 -28.252 1.00 27.59 1063 MET A CA 1
ATOM 8390 C C . MET A 1 1063 ? -2.588 81.427 -27.422 1.00 27.59 1063 MET A C 1
ATOM 8392 O O . MET A 1 1063 ? -2.830 80.327 -27.899 1.00 27.59 1063 MET A O 1
ATOM 8396 N N . LEU A 1 1064 ? -2.354 81.621 -26.119 1.00 28.20 1064 LEU A N 1
ATOM 8397 C CA . LEU A 1 1064 ? -3.286 81.292 -25.031 1.00 28.20 1064 LEU A CA 1
ATOM 8398 C C . LEU A 1 1064 ? -4.136 80.007 -25.136 1.00 28.20 1064 LEU A C 1
ATOM 8400 O O . LEU A 1 1064 ? -5.021 79.877 -25.972 1.00 28.20 1064 LEU A O 1
ATOM 8404 N N . ALA A 1 1065 ? -4.046 79.252 -24.039 1.00 27.31 1065 ALA A N 1
ATOM 8405 C CA . ALA A 1 1065 ? -5.182 78.665 -23.333 1.00 27.31 1065 ALA A CA 1
ATOM 8406 C C . ALA A 1 1065 ? -5.799 77.367 -23.894 1.00 27.31 1065 ALA A C 1
ATOM 8408 O O . ALA A 1 1065 ? -6.720 77.357 -24.702 1.00 27.31 1065 ALA A O 1
ATOM 8409 N N . SER A 1 1066 ? -5.483 76.284 -23.180 1.00 25.39 1066 SER A N 1
ATOM 8410 C CA . SER A 1 1066 ? -6.440 75.585 -22.303 1.00 25.39 1066 SER A CA 1
ATOM 8411 C C . SER A 1 1066 ? -6.586 74.082 -22.549 1.00 25.39 1066 SER A C 1
ATOM 8413 O O . SER A 1 1066 ? -6.490 73.597 -23.667 1.00 25.39 1066 SER A O 1
ATOM 8415 N N . LEU A 1 1067 ? -6.933 73.418 -21.434 1.00 30.11 1067 LEU A N 1
ATOM 8416 C CA . LEU A 1 1067 ? -7.577 72.103 -21.293 1.00 30.11 1067 LEU A CA 1
ATOM 8417 C C . LEU A 1 1067 ? -6.589 70.924 -21.294 1.00 30.11 1067 LEU A C 1
ATOM 8419 O O . LEU A 1 1067 ? -6.110 70.504 -22.330 1.00 30.11 1067 LEU A O 1
ATOM 8423 N N . LYS A 1 1068 ? -6.207 70.318 -20.159 1.00 34.28 1068 LYS A N 1
ATOM 8424 C CA . LYS A 1 1068 ? -6.967 69.954 -18.941 1.00 34.28 1068 LYS A CA 1
ATOM 8425 C C . LYS A 1 1068 ? -8.310 69.274 -19.241 1.00 34.28 1068 LYS A C 1
ATOM 8427 O O . LYS A 1 1068 ? -9.312 69.958 -19.419 1.00 34.28 1068 LYS A O 1
ATOM 8432 N N . LYS A 1 1069 ? -8.322 67.936 -19.186 1.00 28.67 1069 LYS A N 1
ATOM 8433 C CA . LYS A 1 1069 ? -9.427 67.018 -18.806 1.00 28.67 1069 LYS A CA 1
ATOM 8434 C C . LYS A 1 1069 ? -8.945 65.581 -19.080 1.00 28.67 1069 LYS A C 1
ATOM 8436 O O . LYS A 1 1069 ? -8.311 65.376 -20.097 1.00 28.67 1069 LYS A O 1
ATOM 8441 N N . ARG A 1 1070 ? -9.241 64.529 -18.319 1.00 28.77 1070 ARG A N 1
ATOM 8442 C CA . ARG A 1 1070 ? -9.746 64.292 -16.954 1.00 28.77 1070 ARG A CA 1
ATOM 8443 C C . ARG A 1 1070 ? -9.842 62.753 -16.838 1.00 28.77 1070 ARG A C 1
ATOM 8445 O O . ARG A 1 1070 ? -10.380 62.147 -17.749 1.00 28.77 1070 ARG A O 1
ATOM 8452 N N . ASN A 1 1071 ? -9.346 62.202 -15.730 1.00 25.83 1071 ASN A N 1
ATOM 8453 C CA . ASN A 1 1071 ? -9.853 61.109 -14.874 1.00 25.83 1071 ASN A CA 1
ATOM 8454 C C . ASN A 1 1071 ? -10.858 60.030 -15.357 1.00 25.83 1071 ASN A C 1
ATOM 8456 O O . ASN A 1 1071 ? -11.798 60.345 -16.080 1.00 25.83 1071 ASN A O 1
ATOM 8460 N N . HIS A 1 1072 ? -10.779 58.890 -14.624 1.00 26.94 1072 HIS A N 1
ATOM 8461 C CA . HIS A 1 1072 ? -11.841 57.990 -14.073 1.00 26.94 1072 HIS A CA 1
ATOM 8462 C C . HIS A 1 1072 ? -11.841 56.542 -14.661 1.00 26.94 1072 HIS A C 1
ATOM 8464 O O . HIS A 1 1072 ? -11.601 56.413 -15.848 1.00 26.94 1072 HIS A O 1
ATOM 8470 N N . VAL A 1 1073 ? -12.092 55.394 -13.976 1.00 25.17 1073 VAL A N 1
ATOM 8471 C CA . VAL A 1 1073 ? -12.618 55.025 -12.625 1.00 25.17 1073 VAL A CA 1
ATOM 8472 C C . VAL A 1 1073 ? -12.621 53.467 -12.425 1.00 25.17 1073 VAL A C 1
ATOM 8474 O O . VAL A 1 1073 ? -13.094 52.771 -13.307 1.00 25.17 1073 VAL A O 1
ATOM 8477 N N . VAL A 1 1074 ? -12.105 52.949 -11.280 1.00 24.34 1074 VAL A N 1
ATOM 8478 C CA . VAL A 1 1074 ? -12.800 52.162 -10.194 1.00 24.34 1074 VAL A CA 1
ATOM 8479 C C . VAL A 1 1074 ? -13.215 50.650 -10.299 1.00 24.34 1074 VAL A C 1
ATOM 8481 O O . VAL A 1 1074 ? -14.001 50.256 -11.146 1.00 24.34 1074 VAL A O 1
ATOM 8484 N N . LEU A 1 1075 ? -12.799 49.913 -9.234 1.00 23.12 1075 LEU A N 1
ATOM 8485 C CA . LEU A 1 1075 ? -13.399 48.824 -8.387 1.00 23.12 1075 LEU A CA 1
ATOM 8486 C C . LEU A 1 1075 ? -13.450 47.302 -8.740 1.00 23.12 1075 LEU A C 1
ATOM 8488 O O . LEU A 1 1075 ? -14.233 46.849 -9.559 1.00 23.12 1075 LEU A O 1
ATOM 8492 N N . SER A 1 1076 ? -12.778 46.532 -7.851 1.00 23.08 1076 SER A N 1
ATOM 8493 C CA . SER A 1 1076 ? -13.304 45.523 -6.877 1.00 23.08 1076 SER A CA 1
ATOM 8494 C C . SER A 1 1076 ? -13.673 44.066 -7.253 1.00 23.08 1076 SER A C 1
ATOM 8496 O O . SER A 1 1076 ? -14.804 43.759 -7.598 1.00 23.08 1076 SER A O 1
ATOM 8498 N N . VAL A 1 1077 ? -12.743 43.147 -6.952 1.00 25.84 1077 VAL A N 1
ATOM 8499 C CA . VAL A 1 1077 ? -12.760 42.034 -5.954 1.00 25.84 1077 VAL A CA 1
ATOM 8500 C C . VAL A 1 1077 ? -14.054 41.224 -5.624 1.00 25.84 1077 VAL A C 1
ATOM 8502 O O . VAL A 1 1077 ? -14.966 41.719 -4.971 1.00 25.84 1077 VAL A O 1
ATOM 8505 N N . ARG A 1 1078 ? -13.904 39.895 -5.845 1.00 25.23 1078 ARG A N 1
ATOM 8506 C CA . ARG A 1 1078 ? -14.406 38.659 -5.159 1.00 25.23 1078 ARG A CA 1
ATOM 8507 C C . ARG A 1 1078 ? -15.795 38.060 -5.452 1.00 25.23 1078 ARG A C 1
ATOM 8509 O O . ARG A 1 1078 ? -16.821 38.629 -5.113 1.00 25.23 1078 ARG A O 1
ATOM 8516 N N . GLY A 1 1079 ? -15.766 36.765 -5.819 1.00 20.81 1079 GLY A N 1
ATOM 8517 C CA . GLY A 1 1079 ? -16.879 35.818 -5.646 1.00 20.81 1079 GLY A CA 1
ATOM 8518 C C . GLY A 1 1079 ? -16.692 34.422 -6.278 1.00 20.81 1079 GLY A C 1
ATOM 8519 O O . GLY A 1 1079 ? -17.266 34.163 -7.318 1.00 20.81 1079 GLY A O 1
ATOM 8520 N N . LEU A 1 1080 ? -15.918 33.546 -5.617 1.00 20.38 1080 LEU A N 1
ATOM 8521 C CA . LEU A 1 1080 ? -16.113 32.082 -5.442 1.00 20.38 1080 LEU A CA 1
ATOM 8522 C C . LEU A 1 1080 ? -16.449 31.123 -6.629 1.00 20.38 1080 LEU A C 1
ATOM 8524 O O . LEU A 1 1080 ? -17.548 31.128 -7.160 1.00 20.38 1080 LEU A O 1
ATOM 8528 N N . LEU A 1 1081 ? -15.549 30.134 -6.803 1.00 21.72 1081 LEU A N 1
ATOM 8529 C CA . LEU A 1 1081 ? -15.771 28.673 -6.977 1.00 21.72 1081 LEU A CA 1
ATOM 8530 C C . LEU A 1 1081 ? -16.648 28.106 -8.120 1.00 21.72 1081 LEU A C 1
ATOM 8532 O O . LEU A 1 1081 ? -17.872 28.180 -8.062 1.00 21.72 1081 LEU A O 1
ATOM 8536 N N . LYS A 1 1082 ? -15.999 27.322 -9.005 1.00 20.77 1082 LYS A N 1
ATOM 8537 C CA . LYS A 1 1082 ? -16.366 25.993 -9.591 1.00 20.77 1082 LYS A CA 1
ATOM 8538 C C . LYS A 1 1082 ? -15.498 25.774 -10.853 1.00 20.77 1082 LYS A C 1
ATOM 8540 O O . LYS A 1 1082 ? -15.247 26.745 -11.544 1.00 20.77 1082 LYS A O 1
ATOM 8545 N N . ALA A 1 1083 ? -15.012 24.603 -11.261 1.00 20.50 1083 ALA A N 1
ATOM 8546 C CA . ALA A 1 1083 ? -15.127 23.217 -10.820 1.00 20.50 1083 ALA A CA 1
ATOM 8547 C C . ALA A 1 1083 ? -13.960 22.393 -11.428 1.00 20.50 1083 ALA A C 1
ATOM 8549 O O . ALA A 1 1083 ? -13.225 22.871 -12.287 1.00 20.50 1083 ALA A O 1
ATOM 8550 N N . PHE A 1 1084 ? -13.833 21.176 -10.908 1.00 20.45 1084 PHE A N 1
ATOM 8551 C CA . PHE A 1 1084 ? -12.850 20.110 -11.117 1.00 20.45 1084 PHE A CA 1
ATOM 8552 C C . PHE A 1 1084 ? -13.019 19.303 -12.431 1.00 20.45 1084 PHE A C 1
ATOM 8554 O O . PHE A 1 1084 ? -14.104 19.307 -13.005 1.00 20.45 1084 PHE A O 1
ATOM 8561 N N . GLU A 1 1085 ? -11.982 18.487 -12.714 1.00 23.73 1085 GLU A N 1
ATOM 8562 C CA . GLU A 1 1085 ? -11.972 17.159 -13.392 1.00 23.73 1085 GLU A CA 1
ATOM 8563 C C . GLU A 1 1085 ? -12.001 17.100 -14.942 1.00 23.73 1085 GLU A C 1
ATOM 8565 O O . GLU A 1 1085 ? -12.682 17.883 -15.585 1.00 23.73 1085 GLU A O 1
ATOM 8570 N N . SER A 1 1086 ? -11.282 16.201 -15.647 1.00 21.64 1086 SER A N 1
ATOM 8571 C CA . SER A 1 1086 ? -10.697 14.885 -15.301 1.00 21.64 1086 SER A CA 1
ATOM 8572 C C . SER A 1 1086 ? -9.623 14.415 -16.322 1.00 21.64 1086 SER A C 1
ATOM 8574 O O . SER A 1 1086 ? -9.580 14.945 -17.430 1.00 21.64 1086 SER A O 1
ATOM 8576 N N . SER A 1 1087 ? -8.920 13.315 -15.967 1.00 21.12 1087 SER A N 1
ATOM 8577 C CA . SER A 1 1087 ? -8.420 12.208 -16.837 1.00 21.12 1087 SER A CA 1
ATOM 8578 C C . SER A 1 1087 ? -6.966 12.291 -17.370 1.00 21.12 1087 SER A C 1
ATOM 8580 O O . SER A 1 1087 ? -6.588 13.319 -17.902 1.00 21.12 1087 SER A O 1
ATOM 8582 N N . TYR A 1 1088 ? -6.078 11.275 -17.309 1.00 20.64 1088 TYR A N 1
ATOM 8583 C CA . TYR A 1 1088 ? -6.224 9.809 -17.193 1.00 20.64 1088 TYR A CA 1
ATOM 8584 C C . TYR A 1 1088 ? -4.908 9.109 -16.753 1.00 20.64 1088 TYR A C 1
ATOM 8586 O O . TYR A 1 1088 ? -3.835 9.703 -16.736 1.00 20.64 1088 TYR A O 1
ATOM 8594 N N . CYS A 1 1089 ? -5.047 7.823 -16.423 1.00 21.02 1089 CYS A N 1
ATOM 8595 C CA . CYS A 1 1089 ? -4.096 6.854 -15.863 1.00 21.02 1089 CYS A CA 1
ATOM 8596 C C . CYS A 1 1089 ? -3.262 6.109 -16.942 1.00 21.02 1089 CYS A C 1
ATOM 8598 O O . CYS A 1 1089 ? -3.806 5.882 -18.022 1.00 21.02 1089 CYS A O 1
ATOM 8600 N N . ALA A 1 1090 ? -2.020 5.672 -16.636 1.00 21.62 1090 ALA A N 1
ATOM 8601 C CA . ALA A 1 1090 ? -1.490 4.293 -16.824 1.00 21.62 1090 ALA A CA 1
ATOM 8602 C C . ALA A 1 1090 ? 0.045 4.175 -17.045 1.00 21.62 1090 ALA A C 1
ATOM 8604 O O . ALA A 1 1090 ? 0.657 4.933 -17.793 1.00 21.62 1090 ALA A O 1
ATOM 8605 N N . SER A 1 1091 ? 0.582 3.071 -16.500 1.00 22.78 1091 SER A N 1
ATOM 8606 C CA . SER A 1 1091 ? 1.874 2.390 -16.734 1.00 22.78 1091 SER A CA 1
ATOM 8607 C C . SER A 1 1091 ? 3.117 2.925 -16.012 1.00 22.78 1091 SER A C 1
ATOM 8609 O O . SER A 1 1091 ? 3.584 4.018 -16.306 1.00 22.78 1091 SER A O 1
ATOM 8611 N N . GLN A 1 1092 ? 3.684 2.111 -15.106 1.00 23.78 1092 GLN A N 1
ATOM 8612 C CA . GLN A 1 1092 ? 5.078 2.222 -14.651 1.00 23.78 1092 GLN A CA 1
ATOM 8613 C C . GLN A 1 1092 ? 5.510 0.993 -13.820 1.00 23.78 1092 GLN A C 1
ATOM 8615 O O . GLN A 1 1092 ? 5.398 0.954 -12.600 1.00 23.78 1092 GLN A O 1
ATOM 8620 N N . SER A 1 1093 ? 6.036 -0.029 -14.502 1.00 25.36 1093 SER A N 1
ATOM 8621 C CA . SER A 1 1093 ? 6.531 -1.291 -13.914 1.00 25.36 1093 SER A CA 1
ATOM 8622 C C . SER A 1 1093 ? 8.065 -1.343 -13.790 1.00 25.36 1093 SER A C 1
ATOM 8624 O O . SER A 1 1093 ? 8.657 -2.406 -13.935 1.00 25.36 1093 SER A O 1
ATOM 8626 N N . GLY A 1 1094 ? 8.743 -0.213 -13.553 1.00 26.73 1094 GLY A N 1
ATOM 8627 C CA . GLY A 1 1094 ? 10.220 -0.166 -13.534 1.00 26.73 1094 GLY A CA 1
ATOM 8628 C C . GLY A 1 1094 ? 10.859 0.832 -12.562 1.00 26.73 1094 GLY A C 1
ATOM 8629 O O . GLY A 1 1094 ? 12.066 1.037 -12.606 1.00 26.73 1094 GLY A O 1
ATOM 8630 N N . GLN A 1 1095 ? 10.076 1.469 -11.686 1.00 29.75 1095 GLN A N 1
ATOM 8631 C CA . GLN A 1 1095 ? 10.500 2.656 -10.925 1.00 29.75 1095 GLN A CA 1
ATOM 8632 C C . GLN A 1 1095 ? 11.212 2.407 -9.587 1.00 29.75 1095 GLN A C 1
ATOM 8634 O O . GLN A 1 1095 ? 11.723 3.356 -8.999 1.00 29.75 1095 GLN A O 1
ATOM 8639 N N . LEU A 1 1096 ? 11.263 1.178 -9.068 1.00 28.70 1096 LEU A N 1
ATOM 8640 C CA . LEU A 1 1096 ? 11.581 0.993 -7.645 1.00 28.70 1096 LEU A CA 1
ATOM 8641 C C . LEU A 1 1096 ? 13.065 0.751 -7.313 1.00 28.70 1096 LEU A C 1
ATOM 8643 O O . LEU A 1 1096 ? 13.448 0.920 -6.161 1.00 28.70 1096 LEU A O 1
ATOM 8647 N N . LEU A 1 1097 ? 13.927 0.412 -8.282 1.00 29.77 1097 LEU A N 1
ATOM 8648 C CA . LEU A 1 1097 ? 15.323 0.051 -7.969 1.00 29.77 1097 LEU A CA 1
ATOM 8649 C C . LEU A 1 1097 ? 16.277 1.249 -7.795 1.00 29.77 1097 LEU A C 1
ATOM 8651 O O . LEU A 1 1097 ? 17.322 1.098 -7.168 1.00 29.77 1097 LEU A O 1
ATOM 8655 N N . PHE A 1 1098 ? 15.942 2.437 -8.314 1.00 29.16 1098 PHE A N 1
ATOM 8656 C CA . PHE A 1 1098 ? 16.830 3.612 -8.251 1.00 29.16 1098 PHE A CA 1
ATOM 8657 C C . PHE A 1 1098 ? 16.507 4.582 -7.104 1.00 29.16 1098 PHE A C 1
ATOM 8659 O O . PHE A 1 1098 ? 17.379 5.314 -6.635 1.00 29.16 1098 PHE A O 1
ATOM 8666 N N . PHE A 1 1099 ? 15.283 4.515 -6.573 1.00 28.52 1099 PHE A N 1
ATOM 8667 C CA . PHE A 1 1099 ? 14.851 5.286 -5.405 1.00 28.52 1099 PHE A CA 1
ATOM 8668 C C . PHE A 1 1099 ? 15.675 4.975 -4.142 1.00 28.52 1099 PHE A C 1
ATOM 8670 O O . PHE A 1 1099 ? 15.845 5.834 -3.280 1.00 28.52 1099 PHE A O 1
ATOM 8677 N N . VAL A 1 1100 ? 16.228 3.763 -4.049 1.00 33.50 1100 VAL A N 1
ATOM 8678 C CA . VAL A 1 1100 ? 16.841 3.195 -2.840 1.00 33.50 1100 VAL A CA 1
ATOM 8679 C C . VAL A 1 1100 ? 18.117 3.918 -2.404 1.00 33.50 1100 VAL A C 1
ATOM 8681 O O . VAL A 1 1100 ? 18.288 4.218 -1.226 1.00 33.50 1100 VAL A O 1
ATOM 8684 N N . VAL A 1 1101 ? 19.012 4.245 -3.340 1.00 33.09 1101 VAL A N 1
ATOM 8685 C CA . VAL A 1 1101 ? 20.362 4.730 -2.999 1.00 33.09 1101 VAL A CA 1
ATOM 8686 C C . VAL A 1 1101 ? 20.367 6.235 -2.722 1.00 33.09 1101 VAL A C 1
ATOM 8688 O O . VAL A 1 1101 ? 21.046 6.691 -1.808 1.00 33.09 1101 VAL A O 1
ATOM 8691 N N . VAL A 1 1102 ? 19.551 7.020 -3.430 1.00 32.81 1102 VAL A N 1
ATOM 8692 C CA . VAL A 1 1102 ? 19.498 8.479 -3.232 1.00 32.81 1102 VAL A CA 1
ATOM 8693 C C . VAL A 1 1102 ? 18.640 8.860 -2.016 1.00 32.81 1102 VAL A C 1
ATOM 8695 O O . VAL A 1 1102 ? 18.948 9.856 -1.368 1.00 32.81 1102 VAL A O 1
ATOM 8698 N N . PHE A 1 1103 ? 17.617 8.080 -1.636 1.00 32.72 1103 PHE A N 1
ATOM 8699 C CA . PHE A 1 1103 ? 16.825 8.353 -0.421 1.00 32.72 1103 PHE A CA 1
ATOM 8700 C C . PHE A 1 1103 ? 17.475 7.813 0.864 1.00 32.72 1103 PHE A C 1
ATOM 8702 O O . PHE A 1 1103 ? 17.448 8.504 1.886 1.00 32.72 1103 PHE A O 1
ATOM 8709 N N . ALA A 1 1104 ? 18.122 6.639 0.819 1.00 34.22 1104 ALA A N 1
ATOM 8710 C CA . ALA A 1 1104 ? 18.852 6.094 1.971 1.00 34.22 1104 ALA A CA 1
ATOM 8711 C C . ALA A 1 1104 ? 20.084 6.942 2.345 1.00 34.22 1104 ALA A C 1
ATOM 8713 O O . ALA A 1 1104 ? 20.461 6.997 3.512 1.00 34.22 1104 ALA A O 1
ATOM 8714 N N . VAL A 1 1105 ? 20.676 7.650 1.374 1.00 35.34 1105 VAL A N 1
ATOM 8715 C CA . VAL A 1 1105 ? 21.851 8.518 1.571 1.00 35.34 1105 VAL A CA 1
ATOM 8716 C C . VAL A 1 1105 ? 21.469 9.996 1.829 1.00 35.34 1105 VAL A C 1
ATOM 8718 O O . VAL A 1 1105 ? 22.321 10.812 2.162 1.00 35.34 1105 VAL A O 1
ATOM 8721 N N . ASN A 1 1106 ? 20.195 10.398 1.734 1.00 32.12 1106 ASN A N 1
ATOM 8722 C CA . ASN A 1 1106 ? 19.816 11.815 1.913 1.00 32.12 1106 ASN A CA 1
ATOM 8723 C C . ASN A 1 1106 ? 18.818 12.101 3.044 1.00 32.12 1106 ASN A C 1
ATOM 8725 O O . ASN A 1 1106 ? 18.533 13.272 3.306 1.00 32.12 1106 ASN A O 1
ATOM 8729 N N . THR A 1 1107 ? 18.343 11.088 3.774 1.00 29.09 1107 THR A N 1
ATOM 8730 C CA . THR A 1 1107 ? 17.364 11.283 4.858 1.00 29.09 1107 THR A CA 1
ATOM 8731 C C . THR A 1 1107 ? 17.723 10.467 6.102 1.00 29.09 1107 THR A C 1
ATOM 8733 O O . THR A 1 1107 ? 17.647 9.242 6.062 1.00 29.09 1107 THR A O 1
ATOM 8736 N N . PRO A 1 1108 ? 18.075 11.103 7.239 1.00 28.84 1108 PRO A N 1
ATOM 8737 C CA . PRO A 1 1108 ? 18.143 10.408 8.519 1.00 28.84 1108 PRO A CA 1
ATOM 8738 C C . PRO A 1 1108 ? 16.745 9.885 8.908 1.00 28.84 1108 PRO A C 1
ATOM 8740 O O . PRO A 1 1108 ? 15.776 10.643 8.783 1.00 28.84 1108 PRO A O 1
ATOM 8743 N N . PRO A 1 1109 ? 16.620 8.666 9.469 1.00 29.97 1109 PRO A N 1
ATOM 8744 C CA . PRO A 1 1109 ? 15.336 8.084 9.891 1.00 29.97 1109 PRO A CA 1
ATOM 8745 C C . PRO A 1 1109 ? 14.527 8.954 10.872 1.00 29.97 1109 PRO A C 1
ATOM 8747 O O . PRO A 1 1109 ? 13.310 8.841 10.957 1.00 29.97 1109 PRO A O 1
ATOM 8750 N N . ASN A 1 1110 ? 15.186 9.869 11.592 1.00 27.23 1110 ASN A N 1
ATOM 8751 C CA . ASN A 1 1110 ? 14.568 10.679 12.646 1.00 27.23 1110 ASN A CA 1
ATOM 8752 C C . ASN A 1 1110 ? 13.775 11.913 12.163 1.00 27.23 1110 ASN A C 1
ATOM 8754 O O . ASN A 1 1110 ? 13.181 12.591 12.996 1.00 27.23 1110 ASN A O 1
ATOM 8758 N N . LEU A 1 1111 ? 13.762 12.254 10.866 1.00 29.95 1111 LEU A N 1
ATOM 8759 C CA . LEU A 1 1111 ? 13.145 13.506 10.380 1.00 29.95 1111 LEU A CA 1
ATOM 8760 C C . LEU A 1 1111 ? 11.797 13.338 9.658 1.00 29.95 1111 LEU A C 1
ATOM 8762 O O . LEU A 1 1111 ? 11.055 14.315 9.559 1.00 29.95 1111 LEU A O 1
ATOM 8766 N N . SER A 1 1112 ? 11.438 12.140 9.184 1.00 27.44 1112 SER A N 1
ATOM 8767 C CA . SER A 1 1112 ? 10.187 11.927 8.428 1.00 27.44 1112 SER A CA 1
ATOM 8768 C C . SER A 1 1112 ? 8.931 11.874 9.312 1.00 27.44 1112 SER A C 1
ATOM 8770 O O . SER A 1 1112 ? 7.841 12.212 8.853 1.00 27.44 1112 SER A O 1
ATOM 8772 N N . ALA A 1 1113 ? 9.067 11.511 10.591 1.00 27.39 1113 ALA A N 1
ATOM 8773 C CA . ALA A 1 1113 ? 7.926 11.268 11.475 1.00 27.39 1113 ALA A CA 1
ATOM 8774 C C . ALA A 1 1113 ? 7.289 12.538 12.084 1.00 27.39 1113 ALA A C 1
ATOM 8776 O O . ALA A 1 1113 ? 6.161 12.470 12.580 1.00 27.39 1113 ALA A O 1
ATOM 8777 N N . ASP A 1 1114 ? 7.974 13.689 12.051 1.00 26.25 1114 ASP A N 1
ATOM 8778 C CA . ASP A 1 1114 ? 7.604 14.860 12.871 1.00 26.25 1114 ASP A CA 1
ATOM 8779 C C . ASP A 1 1114 ? 6.891 16.000 12.103 1.00 26.25 1114 ASP A C 1
ATOM 8781 O O . ASP A 1 1114 ? 6.343 16.924 12.709 1.00 26.25 1114 ASP A O 1
ATOM 8785 N N . TRP A 1 1115 ? 6.833 15.952 10.764 1.00 29.42 1115 TRP A N 1
ATOM 8786 C CA . TRP A 1 1115 ? 6.397 17.105 9.949 1.00 29.42 1115 TRP A CA 1
ATOM 8787 C C . TRP A 1 1115 ? 5.001 17.006 9.323 1.00 29.42 1115 TRP A C 1
ATOM 8789 O O . TRP A 1 1115 ? 4.442 18.026 8.918 1.00 29.42 1115 TRP A O 1
ATOM 8799 N N . THR A 1 1116 ? 4.357 15.836 9.324 1.00 26.66 1116 THR A N 1
ATOM 8800 C CA . THR A 1 1116 ? 2.987 15.680 8.793 1.00 26.66 1116 THR A CA 1
ATOM 8801 C C . THR A 1 1116 ? 1.890 16.260 9.698 1.00 26.66 1116 THR A C 1
ATOM 8803 O O . THR A 1 1116 ? 0.737 16.332 9.275 1.00 26.66 1116 THR A O 1
ATOM 8806 N N . TYR A 1 1117 ? 2.215 16.743 10.909 1.00 26.02 1117 TYR A N 1
ATOM 8807 C CA . TYR A 1 1117 ? 1.215 17.202 11.889 1.00 26.02 1117 TYR A CA 1
ATOM 8808 C C . TYR A 1 1117 ? 1.072 18.730 12.053 1.00 26.02 1117 TYR A C 1
ATOM 8810 O O . TYR A 1 1117 ? 0.214 19.185 12.807 1.00 26.02 1117 TYR A O 1
ATOM 8818 N N . ARG A 1 1118 ? 1.844 19.572 11.349 1.00 27.55 1118 ARG A N 1
ATOM 8819 C CA . ARG A 1 1118 ? 1.761 21.042 11.521 1.00 27.55 1118 ARG A CA 1
ATOM 8820 C C . ARG A 1 1118 ? 0.978 21.745 10.410 1.00 27.55 1118 ARG A C 1
ATOM 8822 O O . ARG A 1 1118 ? 1.499 22.578 9.679 1.00 27.55 1118 ARG A O 1
ATOM 8829 N N . ARG A 1 1119 ? -0.325 21.471 10.344 1.00 27.23 1119 ARG A N 1
ATOM 8830 C CA . ARG A 1 1119 ? -1.327 22.409 9.808 1.00 27.23 1119 ARG A CA 1
ATOM 8831 C C . ARG A 1 1119 ? -2.484 22.489 10.798 1.00 27.23 1119 ARG A C 1
ATOM 8833 O O . ARG A 1 1119 ? -3.367 21.649 10.741 1.00 27.23 1119 ARG A O 1
ATOM 8840 N N . HIS A 1 1120 ? -2.431 23.459 11.713 1.00 25.83 1120 HIS A N 1
ATOM 8841 C CA . HIS A 1 1120 ? -3.553 24.287 12.192 1.00 25.83 1120 HIS A CA 1
ATOM 8842 C C . HIS A 1 1120 ? -3.192 24.995 13.513 1.00 25.83 1120 HIS A C 1
ATOM 8844 O O . HIS A 1 1120 ? -2.955 24.335 14.514 1.00 25.83 1120 HIS A O 1
ATOM 8850 N N . GLY A 1 1121 ? -3.221 26.335 13.484 1.00 26.38 1121 GLY A N 1
ATOM 8851 C CA . GLY A 1 1121 ? -3.705 27.198 14.573 1.00 26.38 1121 GLY A CA 1
ATOM 8852 C C . GLY A 1 1121 ? -2.854 27.381 15.838 1.00 26.38 1121 GLY A C 1
ATOM 8853 O O . GLY A 1 1121 ? -2.879 26.543 16.726 1.00 26.38 1121 GLY A O 1
ATOM 8854 N N . ASP A 1 1122 ? -2.278 28.581 15.946 1.00 23.77 1122 ASP A N 1
ATOM 8855 C CA . ASP A 1 1122 ? -1.918 29.334 17.161 1.00 23.77 1122 ASP A CA 1
ATOM 8856 C C . ASP A 1 1122 ? -0.574 29.116 17.901 1.00 23.77 1122 ASP A C 1
ATOM 8858 O O . ASP A 1 1122 ? -0.009 28.037 18.032 1.00 23.77 1122 ASP A O 1
ATOM 8862 N N . TYR A 1 1123 ? -0.060 30.274 18.332 1.00 25.48 1123 TYR A N 1
ATOM 8863 C CA . TYR A 1 1123 ? 1.289 30.682 18.741 1.00 25.48 1123 TYR A CA 1
ATOM 8864 C C . TYR A 1 1123 ? 1.870 30.018 20.008 1.00 25.48 1123 TYR A C 1
ATOM 8866 O O . TYR A 1 1123 ? 1.209 29.985 21.040 1.00 25.48 1123 TYR A O 1
ATOM 8874 N N . ASN A 1 1124 ? 3.177 29.698 20.011 1.00 23.59 1124 ASN A N 1
ATOM 8875 C CA . ASN A 1 1124 ? 4.212 30.447 20.759 1.00 23.59 1124 ASN A CA 1
ATOM 8876 C C . ASN A 1 1124 ? 5.618 29.831 20.621 1.00 23.59 1124 ASN A C 1
ATOM 8878 O O . ASN A 1 1124 ? 5.808 28.619 20.619 1.00 23.59 1124 ASN A O 1
ATOM 8882 N N . ILE A 1 1125 ? 6.614 30.711 20.524 1.00 32.41 1125 ILE A N 1
ATOM 8883 C CA . ILE A 1 1125 ? 8.040 30.411 20.358 1.00 32.41 1125 ILE A CA 1
ATOM 8884 C C . ILE A 1 1125 ? 8.614 29.904 21.690 1.00 32.41 1125 ILE A C 1
ATOM 8886 O O . ILE A 1 1125 ? 8.636 30.639 22.674 1.00 32.41 1125 ILE A O 1
ATOM 8890 N N . GLY A 1 1126 ? 9.127 28.672 21.710 1.00 22.73 1126 GLY A N 1
ATOM 8891 C CA . GLY A 1 1126 ? 9.818 28.082 22.858 1.00 22.73 1126 GLY A CA 1
ATOM 8892 C C . GLY A 1 1126 ? 11.010 27.242 22.405 1.00 22.73 1126 GLY A C 1
ATOM 8893 O O . GLY A 1 1126 ? 10.850 26.235 21.727 1.00 22.73 1126 GLY A O 1
ATOM 8894 N N . LYS A 1 1127 ? 12.213 27.705 22.754 1.00 30.39 1127 LYS A N 1
ATOM 8895 C CA . LYS A 1 1127 ? 13.513 27.055 22.536 1.00 30.39 1127 LYS A CA 1
ATOM 8896 C C . LYS A 1 1127 ? 13.545 25.641 23.136 1.00 30.39 1127 LYS A C 1
ATOM 8898 O O . LYS A 1 1127 ? 13.142 25.481 24.283 1.00 30.39 1127 LYS A O 1
ATOM 8903 N N . GLY A 1 1128 ? 14.167 24.684 22.443 1.00 23.02 1128 GLY A N 1
ATOM 8904 C CA . GLY A 1 1128 ? 14.709 23.493 23.104 1.00 23.02 1128 GLY A CA 1
ATOM 8905 C C . GLY A 1 1128 ? 14.849 22.251 22.233 1.00 23.02 1128 GLY A C 1
ATOM 8906 O O . GLY A 1 1128 ? 13.977 21.402 22.280 1.00 23.02 1128 GLY A O 1
ATOM 8907 N N . VAL A 1 1129 ? 15.984 22.109 21.541 1.00 24.53 1129 VAL A N 1
ATOM 8908 C CA . VAL A 1 1129 ? 16.742 20.843 21.501 1.00 24.53 1129 VAL A CA 1
ATOM 8909 C C . VAL A 1 1129 ? 18.222 21.236 21.497 1.00 24.53 1129 VAL A C 1
ATOM 8911 O O . VAL A 1 1129 ? 18.705 21.865 20.557 1.00 24.53 1129 VAL A O 1
ATOM 8914 N N . ALA A 1 1130 ? 18.901 20.978 22.613 1.00 25.48 1130 ALA A N 1
ATOM 8915 C CA . ALA A 1 1130 ? 20.297 21.323 22.846 1.00 25.48 1130 ALA A CA 1
ATOM 8916 C C . ALA A 1 1130 ? 21.209 20.163 22.420 1.00 25.48 1130 ALA A C 1
ATOM 8918 O O . ALA A 1 1130 ? 20.995 19.023 22.823 1.00 25.48 1130 ALA A O 1
ATOM 8919 N N . MET A 1 1131 ? 22.232 20.487 21.625 1.00 24.47 1131 MET A N 1
ATOM 8920 C CA . MET A 1 1131 ? 23.399 19.647 21.354 1.00 24.47 1131 MET A CA 1
ATOM 8921 C C . MET A 1 1131 ? 24.194 19.404 22.644 1.00 24.47 1131 MET A C 1
ATOM 8923 O O . MET A 1 1131 ? 24.417 20.336 23.420 1.00 24.47 1131 MET A O 1
ATOM 8927 N N . GLN A 1 1132 ? 24.685 18.178 22.836 1.00 23.34 1132 GLN A N 1
ATOM 8928 C CA . GLN A 1 1132 ? 25.740 17.892 23.806 1.00 23.34 1132 GLN A CA 1
ATOM 8929 C C . GLN A 1 1132 ? 27.056 18.519 23.325 1.00 23.34 1132 GLN A C 1
ATOM 8931 O O . GLN A 1 1132 ? 27.697 18.047 22.390 1.00 23.34 1132 GLN A O 1
ATOM 8936 N N . THR A 1 1133 ? 27.443 19.617 23.970 1.00 23.05 1133 THR A N 1
ATOM 8937 C CA . THR A 1 1133 ? 28.756 20.252 23.852 1.00 23.05 1133 THR A CA 1
ATOM 8938 C C . THR A 1 1133 ? 29.763 19.489 24.718 1.00 23.05 1133 THR A C 1
ATOM 8940 O O . THR A 1 1133 ? 29.633 19.488 25.943 1.00 23.05 1133 THR A O 1
ATOM 8943 N N . ILE A 1 1134 ? 30.801 18.893 24.126 1.00 22.56 1134 ILE A N 1
ATOM 8944 C CA . ILE A 1 1134 ? 32.013 18.534 24.876 1.00 22.56 1134 ILE A CA 1
ATOM 8945 C C . ILE A 1 1134 ? 32.861 19.804 24.986 1.00 22.56 1134 ILE A C 1
ATOM 8947 O O . ILE A 1 1134 ? 33.325 20.352 23.989 1.00 22.56 1134 ILE A O 1
ATOM 8951 N N . LYS A 1 1135 ? 32.996 20.310 26.214 1.00 21.53 1135 LYS A N 1
ATOM 8952 C CA . LYS A 1 1135 ? 33.882 21.422 26.574 1.00 21.53 1135 LYS A CA 1
ATOM 8953 C C . LYS A 1 1135 ? 35.340 20.966 26.520 1.00 21.53 1135 LYS A C 1
ATOM 8955 O O . LYS A 1 1135 ? 35.691 20.004 27.194 1.00 21.53 1135 LYS A O 1
ATOM 8960 N N . LEU A 1 1136 ? 36.190 21.755 25.874 1.00 21.36 1136 LEU A N 1
ATOM 8961 C CA . LEU A 1 1136 ? 37.593 21.907 26.258 1.00 21.36 1136 LEU A CA 1
ATOM 8962 C C . LEU A 1 1136 ? 37.867 23.414 26.393 1.00 21.36 1136 LEU A C 1
ATOM 8964 O O . LEU A 1 1136 ? 37.418 24.196 25.559 1.00 21.36 1136 LEU A O 1
ATOM 8968 N N . SER A 1 1137 ? 38.514 23.816 27.488 1.00 20.30 1137 SER A N 1
ATOM 8969 C CA . SER A 1 1137 ? 38.957 25.191 27.777 1.00 20.30 1137 SER A CA 1
ATOM 8970 C C . SER A 1 1137 ? 40.456 25.197 28.085 1.00 20.30 1137 SER A C 1
ATOM 8972 O O . SER A 1 1137 ? 40.965 24.139 28.464 1.00 20.30 1137 SER A O 1
ATOM 8974 N N . PRO A 1 1138 ? 41.110 26.368 28.176 1.00 31.72 1138 PRO A N 1
ATOM 8975 C CA . PRO A 1 1138 ? 40.832 27.657 27.535 1.00 31.72 1138 PRO A CA 1
ATOM 8976 C C . PRO A 1 1138 ? 41.574 27.825 26.203 1.00 31.72 1138 PRO A C 1
ATOM 8978 O O . PRO A 1 1138 ? 42.656 27.218 26.043 1.00 31.72 1138 PRO A O 1
#

Secondary structure (DSSP, 8-state):
--TTEEEEEEES-STT-TT-----SS-HHHHHHHHHHHHHHHHTTS-------------------------------------S---TT-TTTT-TTEEEEEEEEEEPPSSSSPPPEEEEEEEEEEE-GGG-SSHHHHHHTT-HHHHHHHHHHB-TTSPBPTHHHH-TTTTTTS---GGGGSSEEEEEEEEEE-GGGTTSSHHHHHHHHHHHHHHTT-SSEEEEE-TT--HHHHHHHSTT--HHHHHHHHHHHHHHHHHHHHHHT-EE-TTSS-EEEESSTTSGGGTS-TTSS--PPPPPPP---HHHHHHHHHHHHS-HHHHHHHHHHHH-STT-GGGG-B-TTS-BHHHHHHHTT-HHHHHHHHHH-GGGGS-B-TTS-BHHHHHHHHHHHHHHEEEETTEEEE-GGG-----HHHHHHHHHHHT-S---HHHHHHHHTT-SSS--BTTTB-HHHHHHHHHHHHHHHHHHHHHHH--S-S-TTHHHHHTTGGGTTS-HHHHHHHHH-HHHHHHHHHHHHHHHHHHT--SGGG--SHHHHHHHHHHHT-SS-HHHHHHHTT--HHHHHHHHHHHHHHTSTTTS---TTTS-HHHHHHHHHSHHHHHHHHHHHTSPP-TTTT-HHHHHHHTT--PPPPTTTSS-TT--HHHHHHHHHHHHHH-PPPPPP---TTS---EEE-PPTTSSHHHHHHHHHHTT-S-EE-TTHHHH-SS--HHHHHHHHHHHHH-SSS----HHHHHHHHTT-SEE-HHHHHHTHHHHHHH-TTSEEE----S-HHHHHHHHIIIIIHHHT-HHHHHHTT------HHHHHHHHHHHHHHT-HHHHHHHHHHTT--TTS--SGGGS-TTS-GGGSPPPHHHHHHHHHHTT-HHHHHHHHHHSTT---TTHHHHHHHHTT-HHHHHHHHHH-SGGGGSBS-TT--SBHHHHHTTSTTHHHHHHHHHHTT--TT---SS--GGGSHHHHHHHTT--HHHHHHHHHTT--S--SSHHHHHHHTT-HHHHHHHHHH-SS-S-TTTS-HHHHHHHHHHTT-HHHHHHHHHHHHHHHS----------------------------------SS-TTTHHHHHHTT--TTSSSSSTT--S------------------

pLDDT: mean 73.74, std 22.01, range [20.3, 96.69]